Protein AF-0000000075188460 (afdb_homodimer)

Nearest PDB structures (foldseek):
  6z1p-assembly1_Ag  TM=3.605E-01  e=1.466E+00  Tetrahymena thermophila SB210
  6gen-assembly1_U  TM=1.814E-01  e=1.865E-01  Saccharomyces cerevisiae S288C
  6gen-assembly1_W  TM=1.637E-01  e=2.399E-01  Saccharomyces cerevisiae S288C
  2kie-assembly1_A  TM=2.433E-01  e=2.191E+00  Homo sapiens
  3inb-assembly1_A  TM=2.584E-01  e=2.548E+00  Measles virus strain Edmonston

Radius of gyration: 52.37 Å; Cα contacts (8 Å, |Δi|>4): 2360; chains: 2; bounding box: 160×167×136 Å

Structure (mmCIF, N/CA/C/O backbone):
data_AF-0000000075188460-model_v1
#
loop_
_entity.id
_entity.type
_entity.pdbx_description
1 polymer 'Uncharacterized protein'
#
loop_
_atom_site.group_PDB
_atom_site.id
_atom_site.type_symbol
_atom_site.label_atom_id
_atom_site.label_alt_id
_atom_site.label_comp_id
_atom_site.label_asym_id
_atom_site.label_entity_id
_atom_site.label_seq_id
_atom_site.pdbx_PDB_ins_code
_atom_site.Cartn_x
_atom_site.Cartn_y
_atom_site.Cartn_z
_atom_site.occupancy
_atom_site.B_iso_or_equiv
_atom_site.auth_seq_id
_atom_site.auth_comp_id
_atom_site.auth_asym_id
_atom_site.auth_atom_id
_atom_site.pdbx_PDB_model_num
ATOM 1 N N . MET A 1 1 ? -44.219 48.094 -12.164 1 16.66 1 MET A N 1
ATOM 2 C CA . MET A 1 1 ? -44.312 48.344 -13.602 1 16.66 1 MET A CA 1
ATOM 3 C C . MET A 1 1 ? -43.656 47.219 -14.398 1 16.66 1 MET A C 1
ATOM 5 O O . MET A 1 1 ? -42.969 46.375 -13.836 1 16.66 1 MET A O 1
ATOM 9 N N . ASP A 1 2 ? -42.875 47.781 -15.414 1 15.83 2 ASP A N 1
ATOM 10 C CA . ASP A 1 2 ? -42.812 47.281 -16.781 1 15.83 2 ASP A CA 1
ATOM 11 C C . ASP A 1 2 ? -42.031 45.969 -16.859 1 15.83 2 ASP A C 1
ATOM 13 O O . ASP A 1 2 ? -41.594 45.438 -15.836 1 15.83 2 ASP A O 1
ATOM 17 N N . ASN A 1 3 ? -40.938 46 -17.609 1 16.02 3 ASN A N 1
ATOM 18 C CA . ASN A 1 3 ? -40.75 45.531 -18.984 1 16.02 3 ASN A CA 1
ATOM 19 C C . ASN A 1 3 ? -40.031 44.188 -19.031 1 16.02 3 ASN A C 1
ATOM 21 O O . ASN A 1 3 ? -39.469 43.75 -18.016 1 16.02 3 ASN A O 1
ATOM 25 N N . ASP A 1 4 ? -38.938 44.25 -19.75 1 16.88 4 ASP A N 1
ATOM 26 C CA . ASP A 1 4 ? -38.594 43.656 -21.031 1 16.88 4 ASP A CA 1
ATOM 27 C C . ASP A 1 4 ? -37.812 42.344 -20.859 1 16.88 4 ASP A C 1
ATOM 29 O O . ASP A 1 4 ? -37.281 42.094 -19.781 1 16.88 4 ASP A O 1
ATOM 33 N N . ASP A 1 5 ? -37.156 41.906 -21.844 1 18.28 5 ASP A N 1
ATOM 34 C CA . ASP A 1 5 ? -37.062 41 -22.969 1 18.28 5 ASP A CA 1
ATOM 35 C C . ASP A 1 5 ? -35.812 40.125 -22.859 1 18.28 5 ASP A C 1
ATOM 37 O O . ASP A 1 5 ? -34.719 40.625 -22.594 1 18.28 5 ASP A O 1
ATOM 41 N N . GLN A 1 6 ? -35.969 38.875 -22.406 1 21.59 6 GLN A N 1
ATOM 42 C CA . GLN A 1 6 ? -35.219 37.625 -22.281 1 21.59 6 GLN A CA 1
ATOM 43 C C . GLN A 1 6 ? -34.469 37.312 -23.578 1 21.59 6 GLN A C 1
ATOM 45 O O . GLN A 1 6 ? -35.031 36.719 -24.5 1 21.59 6 GLN A O 1
ATOM 50 N N . PRO A 1 7 ? -33.5 38.344 -23.953 1 17.45 7 PRO A N 1
ATOM 51 C CA . PRO A 1 7 ? -33.219 38.219 -25.375 1 17.45 7 PRO A CA 1
ATOM 52 C C . PRO A 1 7 ? -32.812 36.812 -25.797 1 17.45 7 PRO A C 1
ATOM 54 O O . PRO A 1 7 ? -32.438 36 -24.953 1 17.45 7 PRO A O 1
ATOM 57 N N . SER A 1 8 ? -32.719 36.531 -27.172 1 16.77 8 SER A N 1
ATOM 58 C CA . SER A 1 8 ? -33 35.75 -28.375 1 16.77 8 SER A CA 1
ATOM 59 C C . SER A 1 8 ? -31.828 34.812 -28.719 1 16.77 8 SER A C 1
ATOM 61 O O . SER A 1 8 ? -32.031 33.75 -29.297 1 16.77 8 SER A O 1
ATOM 63 N N . SER A 1 9 ? -30.484 35.344 -28.438 1 17.45 9 SER A N 1
ATOM 64 C CA . SER A 1 9 ? -29.812 35.25 -29.719 1 17.45 9 SER A CA 1
ATOM 65 C C . SER A 1 9 ? -29.562 33.781 -30.109 1 17.45 9 SER A C 1
ATOM 67 O O . SER A 1 9 ? -29.531 32.906 -29.25 1 17.45 9 SER A O 1
ATOM 69 N N . SER A 1 10 ? -29.234 33.594 -31.375 1 17.55 10 SER A N 1
ATOM 70 C CA . SER A 1 10 ? -29.344 32.844 -32.594 1 17.55 10 SER A CA 1
ATOM 71 C C . SER A 1 10 ? -28.281 31.734 -32.656 1 17.55 10 SER A C 1
ATOM 73 O O . SER A 1 10 ? -27.094 32 -32.812 1 17.55 10 SER A O 1
ATOM 75 N N . ARG A 1 11 ? -28.266 30.797 -31.688 1 18.89 11 ARG A N 1
ATOM 76 C CA . ARG A 1 11 ? -27.312 29.703 -31.688 1 18.89 11 ARG A CA 1
ATOM 77 C C . ARG A 1 11 ? -27.203 29.078 -33.094 1 18.89 11 ARG A C 1
ATOM 79 O O . ARG A 1 11 ? -28.172 28.562 -33.625 1 18.89 11 ARG A O 1
ATOM 86 N N . SER A 1 12 ? -26.359 29.797 -33.969 1 16.95 12 SER A N 1
ATOM 87 C CA . SER A 1 12 ? -26.219 29.469 -35.375 1 16.95 12 SER A CA 1
ATOM 88 C C . SER A 1 12 ? -26 27.969 -35.562 1 16.95 12 SER A C 1
ATOM 90 O O . SER A 1 12 ? -25.375 27.312 -34.75 1 16.95 12 SER A O 1
ATOM 92 N N . HIS A 1 13 ? -26.844 27.406 -36.438 1 16.86 13 HIS A N 1
ATOM 93 C CA . HIS A 1 13 ? -27.312 26.109 -36.938 1 16.86 13 HIS A CA 1
ATOM 94 C C . HIS A 1 13 ? -26.172 25.344 -37.594 1 16.86 13 HIS A C 1
ATOM 96 O O . HIS A 1 13 ? -25.5 25.859 -38.5 1 16.86 13 HIS A O 1
ATOM 102 N N . PRO A 1 14 ? -25.203 24.75 -36.75 1 20.27 14 PRO A N 1
ATOM 103 C CA . PRO A 1 14 ? -24.203 24 -37.5 1 20.27 14 PRO A CA 1
ATOM 104 C C . PRO A 1 14 ? -24.797 23.188 -38.656 1 20.27 14 PRO A C 1
ATOM 106 O O . PRO A 1 14 ? -25.703 22.375 -38.438 1 20.27 14 PRO A O 1
ATOM 109 N N . THR A 1 15 ? -24.844 24 -39.781 1 15.91 15 THR A N 1
ATOM 110 C CA . THR A 1 15 ? -25.531 23.5 -40.969 1 15.91 15 THR A CA 1
ATOM 111 C C . THR A 1 15 ? -25.109 22.078 -41.281 1 15.91 15 THR A C 1
ATOM 113 O O . THR A 1 15 ? -24.016 21.641 -40.906 1 15.91 15 THR A O 1
ATOM 116 N N . LEU A 1 16 ? -26 21.375 -41.844 1 16.38 16 LEU A N 1
ATOM 117 C CA . LEU A 1 16 ? -26.484 20.031 -42.156 1 16.38 16 LEU A CA 1
ATOM 118 C C . LEU A 1 16 ? -25.641 19.422 -43.281 1 16.38 16 LEU A C 1
ATOM 120 O O . LEU A 1 16 ? -25.672 18.203 -43.469 1 16.38 16 LEU A O 1
ATOM 124 N N . PRO A 1 17 ? -24.219 19.984 -43.688 1 15.8 17 PRO A N 1
ATOM 125 C CA . PRO A 1 17 ? -24.578 20.016 -45.094 1 15.8 17 PRO A CA 1
ATOM 126 C C . PRO A 1 17 ? -25.188 18.703 -45.562 1 15.8 17 PRO A C 1
ATOM 128 O O . PRO A 1 17 ? -25.094 17.688 -44.875 1 15.8 17 PRO A O 1
ATOM 131 N N . PRO A 1 18 ? -25.125 18.75 -47.031 1 15.61 18 PRO A N 1
ATOM 132 C CA . PRO A 1 18 ? -26 18.203 -48.062 1 15.61 18 PRO A CA 1
ATOM 133 C C . PRO A 1 18 ? -25.906 16.672 -48.156 1 15.61 18 PRO A C 1
ATOM 135 O O . PRO A 1 18 ? -24.922 16.078 -47.688 1 15.61 18 PRO A O 1
ATOM 138 N N . GLY A 1 19 ? -26.922 16.172 -48.781 1 15.81 19 GLY A N 1
ATOM 139 C CA . GLY A 1 19 ? -27.812 15.047 -48.969 1 15.81 19 GLY A CA 1
ATOM 140 C C . GLY A 1 19 ? -27.141 13.859 -49.656 1 15.81 19 GLY A C 1
ATOM 141 O O . GLY A 1 19 ? -26.484 13.062 -49 1 15.81 19 GLY A O 1
ATOM 142 N N . ALA A 1 20 ? -27.484 13.727 -50.844 1 15.27 20 ALA A N 1
ATOM 143 C CA . ALA A 1 20 ? -28.375 12.703 -51.375 1 15.27 20 ALA A CA 1
ATOM 144 C C . ALA A 1 20 ? -27.594 11.617 -52.125 1 15.27 20 ALA A C 1
ATOM 146 O O . ALA A 1 20 ? -27.859 10.43 -51.938 1 15.27 20 ALA A O 1
ATOM 147 N N . MET A 1 21 ? -26.5 11.938 -52.969 1 15.45 21 MET A N 1
ATOM 148 C CA . MET A 1 21 ? -27.047 11.523 -54.25 1 15.45 21 MET A CA 1
ATOM 149 C C . MET A 1 21 ? -27.078 10 -54.344 1 15.45 21 MET A C 1
ATOM 151 O O . MET A 1 21 ? -26.25 9.32 -53.75 1 15.45 21 MET A O 1
ATOM 155 N N . ALA A 1 22 ? -28.109 9.539 -54.969 1 15.94 22 ALA A N 1
ATOM 156 C CA . ALA A 1 22 ? -28.859 8.312 -55.25 1 15.94 22 ALA A CA 1
ATOM 157 C C . ALA A 1 22 ? -28.031 7.332 -56.062 1 15.94 22 ALA A C 1
ATOM 159 O O . ALA A 1 22 ? -28.188 6.117 -55.938 1 15.94 22 ALA A O 1
ATOM 160 N N . PRO A 1 23 ? -26.891 7.73 -56.875 1 16.06 23 PRO A N 1
ATOM 161 C CA . PRO A 1 23 ? -27.312 7.227 -58.188 1 16.06 23 PRO A CA 1
ATOM 162 C C . PRO A 1 23 ? -27.453 5.707 -58.219 1 16.06 23 PRO A C 1
ATOM 164 O O . PRO A 1 23 ? -26.984 5.02 -57.312 1 16.06 23 PRO A O 1
ATOM 167 N N . THR A 1 24 ? -27.578 5.32 -59.531 1 16.05 24 THR A N 1
ATOM 168 C CA . THR A 1 24 ? -28.281 4.504 -60.5 1 16.05 24 THR A CA 1
ATOM 169 C C . THR A 1 24 ? -27.688 3.1 -60.562 1 16.05 24 THR A C 1
ATOM 171 O O . THR A 1 24 ? -26.484 2.922 -60.375 1 16.05 24 THR A O 1
ATOM 174 N N . ALA A 1 25 ? -28.547 2.146 -60.656 1 17.8 25 ALA A N 1
ATOM 175 C CA . ALA A 1 25 ? -28.812 0.718 -60.531 1 17.8 25 ALA A CA 1
ATOM 176 C C . ALA A 1 25 ? -28.016 -0.094 -61.531 1 17.8 25 ALA A C 1
ATOM 178 O O . ALA A 1 25 ? -27.844 -1.306 -61.375 1 17.8 25 ALA A O 1
ATOM 179 N N . ARG A 1 26 ? -27.219 0.591 -62.5 1 16.42 26 ARG A N 1
ATOM 180 C CA . ARG A 1 26 ? -27.531 -0.128 -63.719 1 16.42 26 ARG A CA 1
ATOM 181 C C . ARG A 1 26 ? -27.172 -1.604 -63.594 1 16.42 26 ARG A C 1
ATOM 183 O O . ARG A 1 26 ? -26.094 -1.947 -63.094 1 16.42 26 ARG A O 1
ATOM 190 N N . ILE A 1 27 ? -28.188 -2.365 -63.719 1 17.52 27 ILE A N 1
ATOM 191 C CA . ILE A 1 27 ? -28.547 -3.775 -63.719 1 17.52 27 ILE A CA 1
ATOM 192 C C . ILE A 1 27 ? -27.734 -4.539 -64.75 1 17.52 27 ILE A C 1
ATOM 194 O O . ILE A 1 27 ? -27.672 -5.77 -64.75 1 17.52 27 ILE A O 1
ATOM 198 N N . GLU A 1 28 ? -26.75 -3.918 -65.562 1 16.5 28 GLU A N 1
ATOM 199 C CA . GLU A 1 28 ? -26.906 -4.512 -66.875 1 16.5 28 GLU A CA 1
ATOM 200 C C . GLU A 1 28 ? -26.688 -6.023 -66.812 1 16.5 28 GLU A C 1
ATOM 202 O O . GLU A 1 28 ? -25.922 -6.527 -66 1 16.5 28 GLU A O 1
ATOM 207 N N . THR A 1 29 ? -27.594 -6.719 -67.562 1 18.69 29 THR A N 1
ATOM 208 C CA . THR A 1 29 ? -28.141 -8.031 -67.875 1 18.69 29 THR A CA 1
ATOM 209 C C . THR A 1 29 ? -27.078 -8.906 -68.562 1 18.69 29 THR A C 1
ATOM 211 O O . THR A 1 29 ? -27.312 -10.086 -68.812 1 18.69 29 THR A O 1
ATOM 214 N N . PRO A 1 30 ? -25.719 -8.578 -68.375 1 18.08 30 PRO A N 1
ATOM 215 C CA . PRO A 1 30 ? -25.141 -9.031 -69.625 1 18.08 30 PRO A CA 1
ATOM 216 C C . PRO A 1 30 ? -25.469 -10.484 -69.938 1 18.08 30 PRO A C 1
ATOM 218 O O . PRO A 1 30 ? -25.438 -11.336 -69.062 1 18.08 30 PRO A O 1
ATOM 221 N N . ARG A 1 31 ? -26.047 -10.727 -71.125 1 18.23 31 ARG A N 1
ATOM 222 C CA . ARG A 1 31 ? -26.734 -11.797 -71.875 1 18.23 31 ARG A CA 1
ATOM 223 C C . ARG A 1 31 ? -25.859 -13.039 -71.938 1 18.23 31 ARG A C 1
ATOM 225 O O . ARG A 1 31 ? -26.281 -14.141 -71.625 1 18.23 31 ARG A O 1
ATOM 232 N N . ASP A 1 32 ? -24.953 -12.859 -72.875 1 17.06 32 ASP A N 1
ATOM 233 C CA . ASP A 1 32 ? -25.141 -13.672 -74.062 1 17.06 32 ASP A CA 1
ATOM 234 C C . ASP A 1 32 ? -24.641 -15.094 -73.875 1 17.06 32 ASP A C 1
ATOM 236 O O . ASP A 1 32 ? -23.781 -15.336 -73 1 17.06 32 ASP A O 1
ATOM 240 N N . ASP A 1 33 ? -25.109 -16.016 -74.625 1 18.56 33 ASP A N 1
ATOM 241 C CA . ASP A 1 33 ? -25.609 -17.344 -74.938 1 18.56 33 ASP A CA 1
ATOM 242 C C . ASP A 1 33 ? -24.469 -18.344 -75.125 1 18.56 33 ASP A C 1
ATOM 244 O O . ASP A 1 33 ? -24.484 -19.422 -74.5 1 18.56 33 ASP A O 1
ATOM 248 N N . SER A 1 34 ? -23.672 -18.266 -76.188 1 19.42 34 SER A N 1
ATOM 249 C CA . SER A 1 34 ? -23.828 -19.344 -77.125 1 19.42 34 SER A CA 1
ATOM 250 C C . SER A 1 34 ? -22.797 -20.438 -76.938 1 19.42 34 SER A C 1
ATOM 252 O O . SER A 1 34 ? -22.703 -21.375 -77.688 1 19.42 34 SER A O 1
ATOM 254 N N . PRO A 1 35 ? -22.188 -20.641 -75.688 1 21.75 35 PRO A N 1
ATOM 255 C CA . PRO A 1 35 ? -20.859 -21.203 -75.938 1 21.75 35 PRO A CA 1
ATOM 256 C C . PRO A 1 35 ? -20.906 -22.453 -76.812 1 21.75 35 PRO A C 1
ATOM 258 O O . PRO A 1 35 ? -21.922 -23.156 -76.812 1 21.75 35 PRO A O 1
ATOM 261 N N . PRO A 1 36 ? -19.891 -22.625 -77.625 1 20.42 36 PRO A N 1
ATOM 262 C CA . PRO A 1 36 ? -19.688 -23.453 -78.812 1 20.42 36 PRO A CA 1
ATOM 263 C C . PRO A 1 36 ? -19.797 -24.938 -78.562 1 20.42 36 PRO A C 1
ATOM 265 O O . PRO A 1 36 ? -19.688 -25.359 -77.375 1 20.42 36 PRO A O 1
ATOM 268 N N . ALA A 1 37 ? -20.188 -25.688 -79.625 1 21.66 37 ALA A N 1
ATOM 269 C CA . ALA A 1 37 ? -20.703 -26.984 -80 1 21.66 37 ALA A CA 1
ATOM 270 C C . ALA A 1 37 ? -19.688 -28.094 -79.812 1 21.66 37 ALA A C 1
ATOM 272 O O . ALA A 1 37 ? -18.609 -28.094 -80.375 1 21.66 37 ALA A O 1
ATOM 273 N N . THR A 1 38 ? -19.422 -28.328 -78.5 1 21.67 38 THR A N 1
ATOM 274 C CA . THR A 1 38 ? -18.328 -29.25 -78.188 1 21.67 38 THR A CA 1
ATOM 275 C C . THR A 1 38 ? -18.453 -30.516 -79 1 21.67 38 THR A C 1
ATOM 277 O O . THR A 1 38 ? -19.531 -31.094 -79.125 1 21.67 38 THR A O 1
ATOM 280 N N . PRO A 1 39 ? -17.422 -30.781 -79.75 1 21.19 39 PRO A N 1
ATOM 281 C CA . PRO A 1 39 ? -17.266 -31.734 -80.875 1 21.19 39 PRO A CA 1
ATOM 282 C C . PRO A 1 39 ? -17.719 -33.156 -80.5 1 21.19 39 PRO A C 1
ATOM 284 O O . PRO A 1 39 ? -17.766 -33.5 -79.312 1 21.19 39 PRO A O 1
ATOM 287 N N . SER A 1 40 ? -18.375 -33.812 -81.5 1 21.94 40 SER A N 1
ATOM 288 C CA . SER A 1 40 ? -19.188 -35 -81.688 1 21.94 40 SER A CA 1
ATOM 289 C C . SER A 1 40 ? -18.375 -36.281 -81.438 1 21.94 40 SER A C 1
ATOM 291 O O . SER A 1 40 ? -18.781 -37.375 -81.812 1 21.94 40 SER A O 1
ATOM 293 N N . HIS A 1 41 ? -17.469 -36.281 -80.375 1 22.08 41 HIS A N 1
ATOM 294 C CA . HIS A 1 41 ? -16.547 -37.406 -80.438 1 22.08 41 HIS A CA 1
ATOM 295 C C . HIS A 1 41 ? -17.312 -38.75 -80.562 1 22.08 41 HIS A C 1
ATOM 297 O O . HIS A 1 41 ? -18.297 -38.938 -79.812 1 22.08 41 HIS A O 1
ATOM 303 N N . ARG A 1 42 ? -17.203 -39.406 -81.688 1 23.44 42 ARG A N 1
ATOM 304 C CA . ARG A 1 42 ? -17.797 -40.594 -82.25 1 23.44 42 ARG A CA 1
ATOM 305 C C . ARG A 1 42 ? -17.594 -41.812 -81.312 1 23.44 42 ARG A C 1
ATOM 307 O O . ARG A 1 42 ? -16.484 -42.281 -81.125 1 23.44 42 ARG A O 1
ATOM 314 N N . LEU A 1 43 ? -18.188 -41.719 -80.062 1 22.08 43 LEU A N 1
ATOM 315 C CA . LEU A 1 43 ? -17.891 -42.781 -79.125 1 22.08 43 LEU A CA 1
ATOM 316 C C . LEU A 1 43 ? -18.172 -44.156 -79.75 1 22.08 43 LEU A C 1
ATOM 318 O O . LEU A 1 43 ? -19.078 -44.281 -80.562 1 22.08 43 LEU A O 1
ATOM 322 N N . LEU A 1 44 ? -17.188 -45.062 -79.625 1 23.86 44 LEU A N 1
ATOM 323 C CA . LEU A 1 44 ? -16.797 -46.438 -80 1 23.86 44 LEU A CA 1
ATOM 324 C C . LEU A 1 44 ? -17.938 -47.406 -79.75 1 23.86 44 LEU A C 1
ATOM 326 O O . LEU A 1 44 ? -18.781 -47.156 -78.875 1 23.86 44 LEU A O 1
ATOM 330 N N . GLY A 1 45 ? -18.172 -48.344 -80.625 1 22.41 45 GLY A N 1
ATOM 331 C CA . GLY A 1 45 ? -19.188 -49.312 -80.938 1 22.41 45 GLY A CA 1
ATOM 332 C C . GLY A 1 45 ? -19.625 -50.125 -79.75 1 22.41 45 GLY A C 1
ATOM 333 O O . GLY A 1 45 ? -18.984 -50.062 -78.688 1 22.41 45 GLY A O 1
ATOM 334 N N . SER A 1 46 ? -20.688 -50.969 -79.938 1 24.7 46 SER A N 1
ATOM 335 C CA . SER A 1 46 ? -21.719 -51.625 -79.125 1 24.7 46 SER A CA 1
ATOM 336 C C . SER A 1 46 ? -21.125 -52.719 -78.25 1 24.7 46 SER A C 1
ATOM 338 O O . SER A 1 46 ? -21.859 -53.594 -77.75 1 24.7 46 SER A O 1
ATOM 340 N N . GLU A 1 47 ? -19.797 -52.875 -78.188 1 26.45 47 GLU A N 1
ATOM 341 C CA . GLU A 1 47 ? -19.469 -54.188 -77.688 1 26.45 47 GLU A CA 1
ATOM 342 C C . GLU A 1 47 ? -20.281 -54.531 -76.438 1 26.45 47 GLU A C 1
ATOM 344 O O . GLU A 1 47 ? -20.578 -53.656 -75.625 1 26.45 47 GLU A O 1
ATOM 349 N N . GLU A 1 48 ? -21.078 -55.719 -76.562 1 27.48 48 GLU A N 1
ATOM 350 C CA . GLU A 1 48 ? -22.031 -56.219 -75.562 1 27.48 48 GLU A CA 1
ATOM 351 C C . GLU A 1 48 ? -21.484 -56.188 -74.125 1 27.48 48 GLU A C 1
ATOM 353 O O . GLU A 1 48 ? -20.344 -56.625 -73.938 1 27.48 48 GLU A O 1
ATOM 358 N N . PRO A 1 49 ? -21.859 -55.125 -73.375 1 27.8 49 PRO A N 1
ATOM 359 C CA . PRO A 1 49 ? -21.219 -54.969 -72.062 1 27.8 49 PRO A CA 1
ATOM 360 C C . PRO A 1 49 ? -21.281 -56.219 -71.25 1 27.8 49 PRO A C 1
ATOM 362 O O . PRO A 1 49 ? -22.359 -56.781 -71 1 27.8 49 PRO A O 1
ATOM 365 N N . GLN A 1 50 ? -20.438 -57.219 -71.625 1 26.89 50 GLN A N 1
ATOM 366 C CA . GLN A 1 50 ? -20.391 -58.375 -70.75 1 26.89 50 GLN A CA 1
ATOM 367 C C . GLN A 1 50 ? -20.5 -57.969 -69.25 1 26.89 50 GLN A C 1
ATOM 369 O O . GLN A 1 50 ? -19.641 -57.219 -68.812 1 26.89 50 GLN A O 1
ATOM 374 N N . TYR A 1 51 ? -21.75 -57.75 -68.875 1 25.98 51 TYR A N 1
ATOM 375 C CA . TYR A 1 51 ? -22.078 -57.375 -67.5 1 25.98 51 TYR A CA 1
ATOM 376 C C . TYR A 1 51 ? -21.297 -58.25 -66.5 1 25.98 51 TYR A C 1
ATOM 378 O O . TYR A 1 51 ? -21.375 -59.469 -66.562 1 25.98 51 TYR A O 1
ATOM 386 N N . ALA A 1 52 ? -20.016 -57.844 -66.375 1 28.38 52 ALA A N 1
ATOM 387 C CA . ALA A 1 52 ? -19.328 -58.531 -65.312 1 28.38 52 ALA A CA 1
ATOM 388 C C . ALA A 1 52 ? -20.25 -58.656 -64.062 1 28.38 52 ALA A C 1
ATOM 390 O O . ALA A 1 52 ? -20.859 -57.688 -63.656 1 28.38 52 ALA A O 1
ATOM 391 N N . THR A 1 53 ? -21.031 -59.719 -64.188 1 26.84 53 THR A N 1
ATOM 392 C CA . THR A 1 53 ? -21.875 -60 -63.031 1 26.84 53 THR A CA 1
ATOM 393 C C . THR A 1 53 ? -21.172 -59.562 -61.75 1 26.84 53 THR A C 1
ATOM 395 O O . THR A 1 53 ? -20.062 -60 -61.469 1 26.84 53 THR A O 1
ATOM 398 N N . TYR A 1 54 ? -21.266 -58.219 -61.594 1 26.22 54 TYR A N 1
ATOM 399 C CA . TYR A 1 54 ? -20.828 -57.812 -60.281 1 26.22 54 TYR A CA 1
ATOM 400 C C . TYR A 1 54 ? -21.266 -58.781 -59.219 1 26.22 54 TYR A C 1
ATOM 402 O O . TYR A 1 54 ? -22.422 -59.219 -59.188 1 26.22 54 TYR A O 1
ATOM 410 N N . ARG A 1 55 ? -20.406 -59.688 -58.938 1 28.69 55 ARG A N 1
ATOM 411 C CA . ARG A 1 55 ? -20.703 -60.531 -57.781 1 28.69 55 ARG A CA 1
ATOM 412 C C . ARG A 1 55 ? -21.516 -59.781 -56.75 1 28.69 55 ARG A C 1
ATOM 414 O O . ARG A 1 55 ? -21.234 -58.625 -56.469 1 28.69 55 ARG A O 1
ATOM 421 N N . GLU A 1 56 ? -22.844 -60 -56.812 1 25.61 56 GLU A N 1
ATOM 422 C CA . GLU A 1 56 ? -23.703 -59.469 -55.781 1 25.61 56 GLU A CA 1
ATOM 423 C C . GLU A 1 56 ? -22.906 -59.062 -54.562 1 25.61 56 GLU A C 1
ATOM 425 O O . GLU A 1 56 ? -21.844 -59.625 -54.281 1 25.61 56 GLU A O 1
ATOM 430 N N . LYS A 1 57 ? -23.188 -57.875 -54.125 1 33.06 57 LYS A N 1
ATOM 431 C CA . LYS A 1 57 ? -22.859 -57.312 -52.812 1 33.06 57 LYS A CA 1
ATOM 432 C C . LYS A 1 57 ? -22.922 -58.375 -51.719 1 33.06 57 LYS A C 1
ATOM 434 O O . LYS A 1 57 ? -23.953 -59.062 -51.562 1 33.06 57 LYS A O 1
ATOM 439 N N . SER A 1 58 ? -21.859 -59.094 -51.625 1 27.55 58 SER A N 1
ATOM 440 C CA . SER A 1 58 ? -21.812 -60.062 -50.531 1 27.55 58 SER A CA 1
ATOM 441 C C . SER A 1 58 ? -22.781 -59.656 -49.406 1 27.55 58 SER A C 1
ATOM 443 O O . SER A 1 58 ? -23.047 -58.469 -49.188 1 27.55 58 SER A O 1
ATOM 445 N N . ALA A 1 59 ? -23.812 -60.562 -49.156 1 31.89 59 ALA A N 1
ATOM 446 C CA . ALA A 1 59 ? -24.812 -60.5 -48.094 1 31.89 59 ALA A CA 1
ATOM 447 C C . ALA A 1 59 ? -24.328 -59.688 -46.906 1 31.89 59 ALA A C 1
ATOM 449 O O . ALA A 1 59 ? -23.141 -59.719 -46.562 1 31.89 59 ALA A O 1
ATOM 450 N N . SER A 1 60 ? -25.062 -58.656 -46.75 1 31.83 60 SER A N 1
ATOM 451 C CA . SER A 1 60 ? -24.969 -57.875 -45.5 1 31.83 60 SER A CA 1
ATOM 452 C C . SER A 1 60 ? -24.641 -58.75 -44.312 1 31.83 60 SER A C 1
ATOM 454 O O . SER A 1 60 ? -25.328 -59.75 -44.062 1 31.83 60 SER A O 1
ATOM 456 N N . TRP A 1 61 ? -23.422 -59.031 -44.125 1 32.47 61 TRP A N 1
ATOM 457 C CA . TRP A 1 61 ? -22.922 -59.688 -42.906 1 32.47 61 TRP A CA 1
ATOM 458 C C . TRP A 1 61 ? -23.719 -59.281 -41.688 1 32.47 61 TRP A C 1
ATOM 460 O O . TRP A 1 61 ? -23.422 -58.281 -41.062 1 32.47 61 TRP A O 1
ATOM 470 N N . THR A 1 62 ? -25.062 -59.031 -41.844 1 34.66 62 THR A N 1
ATOM 471 C CA . THR A 1 62 ? -25.75 -59 -40.562 1 34.66 62 THR A CA 1
ATOM 472 C C . THR A 1 62 ? -25.406 -60.25 -39.75 1 34.66 62 THR A C 1
ATOM 474 O O . THR A 1 62 ? -26.141 -61.25 -39.781 1 34.66 62 THR A O 1
ATOM 477 N N . SER A 1 63 ? -24.281 -60.938 -39.906 1 35.09 63 SER A N 1
ATOM 478 C CA . SER A 1 63 ? -24.125 -62.031 -39 1 35.09 63 SER A CA 1
ATOM 479 C C . SER A 1 63 ? -24.5 -61.625 -37.562 1 35.09 63 SER A C 1
ATOM 481 O O . SER A 1 63 ? -24.156 -60.562 -37.125 1 35.09 63 SER A O 1
ATOM 483 N N . PRO A 1 64 ? -25.641 -62.094 -37.062 1 37.72 64 PRO A N 1
ATOM 484 C CA . PRO A 1 64 ? -25.938 -61.781 -35.656 1 37.72 64 PRO A CA 1
ATOM 485 C C . PRO A 1 64 ? -24.672 -61.688 -34.781 1 37.72 64 PRO A C 1
ATOM 487 O O . PRO A 1 64 ? -23.641 -62.25 -35.125 1 37.72 64 PRO A O 1
ATOM 490 N N . PRO A 1 65 ? -24.516 -60.562 -34.062 1 41.56 65 PRO A N 1
ATOM 491 C CA . PRO A 1 65 ? -23.359 -60.531 -33.156 1 41.56 65 PRO A CA 1
ATOM 492 C C . PRO A 1 65 ? -22.969 -61.938 -32.656 1 41.56 65 PRO A C 1
ATOM 494 O O . PRO A 1 65 ? -23.812 -62.688 -32.188 1 41.56 65 PRO A O 1
ATOM 497 N N . VAL A 1 66 ? -22.125 -62.625 -33.344 1 43.75 66 VAL A N 1
ATOM 498 C CA . VAL A 1 66 ? -21.609 -63.906 -32.812 1 43.75 66 VAL A CA 1
ATOM 499 C C . VAL A 1 66 ? -21.422 -63.812 -31.312 1 43.75 66 VAL A C 1
ATOM 501 O O . VAL A 1 66 ? -20.641 -62.969 -30.828 1 43.75 66 VAL A O 1
ATOM 504 N N . LYS A 1 67 ? -22.422 -64.062 -30.5 1 46.38 67 LYS A N 1
ATOM 505 C CA . LYS A 1 67 ? -22.297 -64.25 -29.062 1 46.38 67 LYS A CA 1
ATOM 506 C C . LYS A 1 67 ? -21.141 -65.188 -28.703 1 46.38 67 LYS A C 1
ATOM 508 O O . LYS A 1 67 ? -21.141 -66.375 -29.109 1 46.38 67 LYS A O 1
ATOM 513 N N . LEU A 1 68 ? -19.922 -64.625 -28.641 1 48.97 68 LEU A N 1
ATOM 514 C CA . LEU A 1 68 ? -18.812 -65.5 -28.172 1 48.97 68 LEU A CA 1
ATOM 515 C C . LEU A 1 68 ? -19.203 -66.25 -26.906 1 48.97 68 LEU A C 1
ATOM 517 O O . LEU A 1 68 ? -19.562 -65.625 -25.906 1 48.97 68 LEU A O 1
ATOM 521 N N . THR A 1 69 ? -19.984 -67.375 -26.969 1 45.56 69 THR A N 1
ATOM 522 C CA . THR A 1 69 ? -20.359 -68.188 -25.844 1 45.56 69 THR A CA 1
ATOM 523 C C . THR A 1 69 ? -19.141 -69 -25.312 1 45.56 69 THR A C 1
ATOM 525 O O . THR A 1 69 ? -18.328 -69.438 -26.094 1 45.56 69 THR A O 1
ATOM 528 N N . ASP A 1 70 ? -18.688 -68.562 -24.172 1 48.75 70 ASP A N 1
ATOM 529 C CA . ASP A 1 70 ? -17.703 -69.438 -23.531 1 48.75 70 ASP A CA 1
ATOM 530 C C . ASP A 1 70 ? -18.141 -70.938 -23.625 1 48.75 70 ASP A C 1
ATOM 532 O O . ASP A 1 70 ? -19.281 -71.25 -23.953 1 48.75 70 ASP A O 1
ATOM 536 N N . GLU A 1 71 ? -17.172 -71.812 -23.625 1 45.88 71 GLU A N 1
ATOM 537 C CA . GLU A 1 71 ? -17.547 -73.25 -23.594 1 45.88 71 GLU A CA 1
ATOM 538 C C . GLU A 1 71 ? -18.844 -73.438 -22.828 1 45.88 71 GLU A C 1
ATOM 540 O O . GLU A 1 71 ? -19.578 -74.438 -23.078 1 45.88 71 GLU A O 1
ATOM 545 N N . SER A 1 72 ? -18.938 -72.812 -21.688 1 46.84 72 SER A N 1
ATOM 546 C CA . SER A 1 72 ? -20.109 -73.125 -20.875 1 46.84 72 SER A CA 1
ATOM 547 C C . SER A 1 72 ? -21.359 -72.375 -21.375 1 46.84 72 SER A C 1
ATOM 549 O O . SER A 1 72 ? -22.422 -72.5 -20.766 1 46.84 72 SER A O 1
ATOM 551 N N . GLY A 1 73 ? -21.438 -71.812 -22.562 1 49.97 73 GLY A N 1
ATOM 552 C CA . GLY A 1 73 ? -22.641 -71.25 -23.141 1 49.97 73 GLY A CA 1
ATOM 553 C C . GLY A 1 73 ? -22.828 -69.812 -22.75 1 49.97 73 GLY A C 1
ATOM 554 O O . GLY A 1 73 ? -23.812 -69.125 -23.141 1 49.97 73 GLY A O 1
ATOM 555 N N . SER A 1 74 ? -22.156 -69.25 -21.719 1 53 74 SER A N 1
ATOM 556 C CA . SER A 1 74 ? -22.453 -67.875 -21.219 1 53 74 SER A CA 1
ATOM 557 C C . SER A 1 74 ? -21.797 -66.812 -22.078 1 53 74 SER A C 1
ATOM 559 O O . SER A 1 74 ? -20.688 -67 -22.562 1 53 74 SER A O 1
ATOM 561 N N . VAL A 1 75 ? -22.516 -65.875 -22.531 1 58.75 75 VAL A N 1
ATOM 562 C CA . VAL A 1 75 ? -22.125 -64.688 -23.328 1 58.75 75 VAL A CA 1
ATOM 563 C C . VAL A 1 75 ? -21.016 -63.938 -22.594 1 58.75 75 VAL A C 1
ATOM 565 O O . VAL A 1 75 ? -21.219 -63.469 -21.484 1 58.75 75 VAL A O 1
ATOM 568 N N . THR A 1 76 ? -19.719 -64.062 -22.875 1 66.62 76 THR A N 1
ATOM 569 C CA . THR A 1 76 ? -18.625 -63.375 -22.203 1 66.62 76 THR A CA 1
ATOM 570 C C . THR A 1 76 ? -18.516 -61.938 -22.703 1 66.62 76 THR A C 1
ATOM 572 O O . THR A 1 76 ? -18.562 -61.688 -23.906 1 66.62 76 THR A O 1
ATOM 575 N N . LYS A 1 77 ? -18.703 -60.906 -21.844 1 77.25 77 LYS A N 1
ATOM 576 C CA . LYS A 1 77 ? -18.578 -59.469 -22.125 1 77.25 77 LYS A CA 1
ATOM 577 C C . LYS A 1 77 ? -17.156 -59.125 -22.531 1 77.25 77 LYS A C 1
ATOM 579 O O . LYS A 1 77 ? -16.188 -59.625 -21.969 1 77.25 77 LYS A O 1
ATOM 584 N N . PRO A 1 78 ? -17.016 -58.281 -23.625 1 85.19 78 PRO A N 1
ATOM 585 C CA . PRO A 1 78 ? -15.688 -57.875 -24.078 1 85.19 78 PRO A CA 1
ATOM 586 C C . PRO A 1 78 ? -14.953 -57.031 -23.047 1 85.19 78 PRO A C 1
ATOM 588 O O . PRO A 1 78 ? -15.586 -56.344 -22.234 1 85.19 78 PRO A O 1
ATOM 591 N N . TRP A 1 79 ? -13.68 -57.094 -22.938 1 88.19 79 TRP A N 1
ATOM 592 C CA . TRP A 1 79 ? -12.836 -56.344 -22.031 1 88.19 79 TRP A CA 1
ATOM 593 C C . TRP A 1 79 ? -12.695 -54.906 -22.484 1 88.19 79 TRP A C 1
ATOM 595 O O . TRP A 1 79 ? -12.391 -54.625 -23.656 1 88.19 79 TRP A O 1
ATOM 605 N N . ILE A 1 80 ? -13.016 -53.938 -21.641 1 90.88 80 ILE A N 1
ATOM 606 C CA . ILE A 1 80 ? -12.867 -52.5 -21.875 1 90.88 80 ILE A CA 1
ATOM 607 C C . ILE A 1 80 ? -12.078 -51.875 -20.734 1 90.88 80 ILE A C 1
ATOM 609 O O . ILE A 1 80 ? -12.367 -52.125 -19.547 1 90.88 80 ILE A O 1
ATOM 613 N N . PRO A 1 81 ? -11.047 -51.094 -21.094 1 91.94 81 PRO A N 1
ATOM 614 C CA . PRO A 1 81 ? -10.297 -50.438 -20 1 91.94 81 PRO A CA 1
ATOM 615 C C . PRO A 1 81 ? -11.156 -49.5 -19.172 1 91.94 81 PRO A C 1
ATOM 617 O O . PRO A 1 81 ? -12.156 -48.969 -19.656 1 91.94 81 PRO A O 1
ATOM 620 N N . TYR A 1 82 ? -10.719 -49.188 -17.891 1 91.31 82 TYR A N 1
ATOM 621 C CA . TYR A 1 82 ? -11.492 -48.438 -16.922 1 91.31 82 TYR A CA 1
ATOM 622 C C . TYR A 1 82 ? -11.773 -47.031 -17.438 1 91.31 82 TYR A C 1
ATOM 624 O O . TYR A 1 82 ? -12.922 -46.562 -17.406 1 91.31 82 TYR A O 1
ATOM 632 N N . PRO A 1 83 ? -10.812 -46.281 -17.984 1 94.19 83 PRO A N 1
ATOM 633 C CA . PRO A 1 83 ? -11.062 -44.875 -18.344 1 94.19 83 PRO A CA 1
ATOM 634 C C . PRO A 1 83 ? -12.023 -44.75 -19.531 1 94.19 83 PRO A C 1
ATOM 636 O O . PRO A 1 83 ? -12.547 -43.656 -19.797 1 94.19 83 PRO A O 1
ATOM 639 N N . LEU A 1 84 ? -12.266 -45.875 -20.281 1 94.62 84 LEU A N 1
ATOM 640 C CA . LEU A 1 84 ? -13.141 -45.812 -21.453 1 94.62 84 LEU A CA 1
ATOM 641 C C . LEU A 1 84 ? -14.539 -46.312 -21.109 1 94.62 84 LEU A C 1
ATOM 643 O O . LEU A 1 84 ? -15.43 -46.281 -21.969 1 94.62 84 LEU A O 1
ATOM 647 N N . ARG A 1 85 ? -14.703 -46.719 -19.875 1 95.12 85 ARG A N 1
ATOM 648 C CA . ARG A 1 85 ? -16.016 -47.125 -19.422 1 95.12 85 ARG A CA 1
ATOM 649 C C . ARG A 1 85 ? -16.891 -45.938 -19.062 1 95.12 85 ARG A C 1
ATOM 651 O O . ARG A 1 85 ? -16.391 -44.906 -18.594 1 95.12 85 ARG A O 1
ATOM 658 N N . ALA A 1 86 ? -18.188 -46.031 -19.234 1 95.12 86 ALA A N 1
ATOM 659 C CA . ALA A 1 86 ? -19.125 -44.938 -19.047 1 95.12 86 ALA A CA 1
ATOM 660 C C . ALA A 1 86 ? -19.156 -44.469 -17.594 1 95.12 86 ALA A C 1
ATOM 662 O O . ALA A 1 86 ? -19.312 -43.281 -17.312 1 95.12 86 ALA A O 1
ATOM 663 N N . TRP A 1 87 ? -19.031 -45.406 -16.656 1 94.75 87 TRP A N 1
ATOM 664 C CA . TRP A 1 87 ? -19.109 -45.031 -15.258 1 94.75 87 TRP A CA 1
ATOM 665 C C . TRP A 1 87 ? -17.906 -44.188 -14.844 1 94.75 87 TRP A C 1
ATOM 667 O O . TRP A 1 87 ? -17.922 -43.531 -13.812 1 94.75 87 TRP A O 1
ATOM 677 N N . PHE A 1 88 ? -16.812 -44.219 -15.602 1 95.12 88 PHE A N 1
ATOM 678 C CA . PHE A 1 88 ? -15.609 -43.438 -15.32 1 95.12 88 PHE A CA 1
ATOM 679 C C . PHE A 1 88 ? -15.656 -42.094 -16.047 1 95.12 88 PHE A C 1
ATOM 681 O O . PHE A 1 88 ? -15.555 -41.031 -15.406 1 95.12 88 PHE A O 1
ATOM 688 N N . TRP A 1 89 ? -15.852 -42.062 -17.375 1 96.44 89 TRP A N 1
ATOM 689 C CA . TRP A 1 89 ? -15.641 -40.844 -18.125 1 96.44 89 TRP A CA 1
ATOM 690 C C . TRP A 1 89 ? -16.844 -39.906 -18.016 1 96.44 89 TRP A C 1
ATOM 692 O O . TRP A 1 89 ? -16.688 -38.688 -18.078 1 96.44 89 TRP A O 1
ATOM 702 N N . ILE A 1 90 ? -18.062 -40.406 -17.828 1 97.44 90 ILE A N 1
ATOM 703 C CA . ILE A 1 90 ? -19.234 -39.562 -17.688 1 97.44 90 ILE A CA 1
ATOM 704 C C . ILE A 1 90 ? -19.094 -38.688 -16.438 1 97.44 90 ILE A C 1
ATOM 706 O O . ILE A 1 90 ? -19.188 -37.469 -16.5 1 97.44 90 ILE A O 1
ATOM 710 N N . PRO A 1 91 ? -18.828 -39.344 -15.211 1 97.31 91 PRO A N 1
ATOM 711 C CA . PRO A 1 91 ? -18.609 -38.5 -14.047 1 97.31 91 PRO A CA 1
ATOM 712 C C . PRO A 1 91 ? -17.422 -37.562 -14.227 1 97.31 91 PRO A C 1
ATOM 714 O O . PRO A 1 91 ? -17.438 -36.438 -13.695 1 97.31 91 PRO A O 1
ATOM 717 N N . PHE A 1 92 ? -16.422 -37.938 -14.898 1 97.12 92 PHE A N 1
ATOM 718 C CA . PHE A 1 92 ? -15.273 -37.094 -15.164 1 97.12 92 PHE A CA 1
ATOM 719 C C . PHE A 1 92 ? -15.695 -35.812 -15.922 1 97.12 92 PHE A C 1
ATOM 721 O O . PHE A 1 92 ? -15.305 -34.719 -15.562 1 97.12 92 PHE A O 1
ATOM 728 N N . VAL A 1 93 ? -16.438 -36 -16.969 1 97.38 93 VAL A N 1
ATOM 729 C CA . VAL A 1 93 ? -16.922 -34.906 -17.781 1 97.38 93 VAL A CA 1
ATOM 730 C C . VAL A 1 93 ? -17.844 -34 -16.938 1 97.38 93 VAL A C 1
ATOM 732 O O . VAL A 1 93 ? -17.75 -32.781 -17 1 97.38 93 VAL A O 1
ATOM 735 N N . ILE A 1 94 ? -18.672 -34.625 -16.156 1 97.75 94 ILE A N 1
ATOM 736 C CA . ILE A 1 94 ? -19.578 -33.875 -15.297 1 97.75 94 ILE A CA 1
ATOM 737 C C . ILE A 1 94 ? -18.766 -33.062 -14.289 1 97.75 94 ILE A C 1
ATOM 739 O O . ILE A 1 94 ? -19.078 -31.891 -14.031 1 97.75 94 ILE A O 1
ATOM 743 N N . LEU A 1 95 ? -17.719 -33.625 -13.727 1 97.5 95 LEU A N 1
ATOM 744 C CA . LEU A 1 95 ? -16.844 -32.938 -12.797 1 97.5 95 LEU A CA 1
ATOM 745 C C . LEU A 1 95 ? -16.203 -31.719 -13.469 1 97.5 95 LEU A C 1
ATOM 747 O O . LEU A 1 95 ? -16.078 -30.656 -12.852 1 97.5 95 LEU A O 1
ATOM 751 N N . MET A 1 96 ? -15.789 -31.891 -14.695 1 97.94 96 MET A N 1
ATOM 752 C CA . MET A 1 96 ? -15.18 -30.797 -15.445 1 97.94 96 MET A CA 1
ATOM 753 C C . MET A 1 96 ? -16.188 -29.672 -15.664 1 97.94 96 MET A C 1
ATOM 755 O O . MET A 1 96 ? -15.852 -28.5 -15.484 1 97.94 96 MET A O 1
ATOM 759 N N . ILE A 1 97 ? -17.359 -30 -16.062 1 97.94 97 ILE A N 1
ATOM 760 C CA . ILE A 1 97 ? -18.391 -29 -16.328 1 97.94 97 ILE A CA 1
ATOM 761 C C . ILE A 1 97 ? -18.797 -28.312 -15.016 1 97.94 97 ILE A C 1
ATOM 763 O O . ILE A 1 97 ? -18.828 -27.078 -14.938 1 97.94 97 ILE A O 1
ATOM 767 N N . LEU A 1 98 ? -19 -29.109 -13.977 1 97.62 98 LEU A N 1
ATOM 768 C CA . LEU A 1 98 ? -19.375 -28.562 -12.68 1 97.62 98 LEU A CA 1
ATOM 769 C C . LEU A 1 98 ? -18.25 -27.734 -12.094 1 97.62 98 LEU A C 1
ATOM 771 O O . LEU A 1 98 ? -18.484 -26.719 -11.438 1 97.62 98 LEU A O 1
ATOM 775 N N . GLY A 1 99 ? -17.016 -28.234 -12.258 1 97.31 99 GLY A N 1
ATOM 776 C CA . GLY A 1 99 ? -15.875 -27.453 -11.812 1 97.31 99 GLY A CA 1
ATOM 777 C C . GLY A 1 99 ? -15.758 -26.109 -12.5 1 97.31 99 GLY A C 1
ATOM 778 O O . GLY A 1 99 ? -15.484 -25.094 -11.859 1 97.31 99 GLY A O 1
ATOM 779 N N . ALA A 1 100 ? -15.938 -26.109 -13.797 1 97.62 100 ALA A N 1
ATOM 780 C CA . ALA A 1 100 ? -15.891 -24.875 -14.562 1 97.62 100 ALA A CA 1
ATOM 781 C C . ALA A 1 100 ? -16.984 -23.906 -14.117 1 97.62 100 ALA A C 1
ATOM 783 O O . ALA A 1 100 ? -16.719 -22.719 -13.875 1 97.62 100 ALA A O 1
ATOM 784 N N . ILE A 1 101 ? -18.172 -24.391 -14.016 1 97.81 101 ILE A N 1
ATOM 785 C CA . ILE A 1 101 ? -19.281 -23.562 -13.57 1 97.81 101 ILE A CA 1
ATOM 786 C C . ILE A 1 101 ? -19.047 -23.094 -12.141 1 97.81 101 ILE A C 1
ATOM 788 O O . ILE A 1 101 ? -19.281 -21.922 -11.812 1 97.81 101 ILE A O 1
ATOM 792 N N . GLY A 1 102 ? -18.609 -24.031 -11.305 1 97.44 102 GLY A N 1
ATOM 793 C CA . GLY A 1 102 ? -18.312 -23.688 -9.922 1 97.44 102 GLY A CA 1
ATOM 794 C C . GLY A 1 102 ? -17.281 -22.562 -9.805 1 97.44 102 GLY A C 1
ATOM 795 O O . GLY A 1 102 ? -17.438 -21.672 -8.961 1 97.44 102 GLY A O 1
ATOM 796 N N . LEU A 1 103 ? -16.266 -22.609 -10.602 1 97.31 103 LEU A N 1
ATOM 797 C CA . LEU A 1 103 ? -15.258 -21.547 -10.594 1 97.31 103 LEU A CA 1
ATOM 798 C C . LEU A 1 103 ? -15.859 -20.219 -10.992 1 97.31 103 LEU A C 1
ATOM 800 O O . LEU A 1 103 ? -15.57 -19.188 -10.375 1 97.31 103 LEU A O 1
ATOM 804 N N . GLU A 1 104 ? -16.688 -20.219 -12.016 1 97.62 104 GLU A N 1
ATOM 805 C CA . GLU A 1 104 ? -17.328 -18.984 -12.469 1 97.62 104 GLU A CA 1
ATOM 806 C C . GLU A 1 104 ? -18.266 -18.422 -11.406 1 97.62 104 GLU A C 1
ATOM 808 O O . GLU A 1 104 ? -18.344 -17.219 -11.211 1 97.62 104 GLU A O 1
ATOM 813 N N . VAL A 1 105 ? -18.953 -19.281 -10.781 1 97.38 105 VAL A N 1
ATOM 814 C CA . VAL A 1 105 ? -19.859 -18.859 -9.711 1 97.38 105 VAL A CA 1
ATOM 815 C C . VAL A 1 105 ? -19.047 -18.328 -8.531 1 97.38 105 VAL A C 1
ATOM 817 O O . VAL A 1 105 ? -19.406 -17.312 -7.934 1 97.38 105 VAL A O 1
ATOM 820 N N . ALA A 1 106 ? -18 -19.062 -8.219 1 96.25 106 ALA A N 1
ATOM 821 C CA . ALA A 1 106 ? -17.141 -18.594 -7.141 1 96.25 106 ALA A CA 1
ATOM 822 C C . ALA A 1 106 ? -16.562 -17.203 -7.449 1 96.25 106 ALA A C 1
ATOM 824 O O . ALA A 1 106 ? -16.422 -16.375 -6.555 1 96.25 106 ALA A O 1
ATOM 825 N N . LEU A 1 107 ? -16.203 -16.984 -8.664 1 96.25 107 LEU A N 1
ATOM 826 C CA . LEU A 1 107 ? -15.695 -15.688 -9.086 1 96.25 107 LEU A CA 1
ATOM 827 C C . LEU A 1 107 ? -16.75 -14.609 -8.891 1 96.25 107 LEU A C 1
ATOM 829 O O . LEU A 1 107 ? -16.438 -13.5 -8.438 1 96.25 107 LEU A O 1
ATOM 833 N N . HIS A 1 108 ? -17.953 -14.945 -9.281 1 95.94 108 HIS A N 1
ATOM 834 C CA . HIS A 1 108 ? -19.047 -14 -9.094 1 95.94 108 HIS A CA 1
ATOM 835 C C . HIS A 1 108 ? -19.203 -13.617 -7.629 1 95.94 108 HIS A C 1
ATOM 837 O O . HIS A 1 108 ? -19.359 -12.438 -7.305 1 95.94 108 HIS A O 1
ATOM 843 N N . PHE A 1 109 ? -19.109 -14.602 -6.797 1 94.81 109 PHE A N 1
ATOM 844 C CA . PHE A 1 109 ? -19.25 -14.328 -5.371 1 94.81 109 PHE A CA 1
ATOM 845 C C . PHE A 1 109 ? -18.047 -13.586 -4.832 1 94.81 109 PHE A C 1
ATOM 847 O O . PHE A 1 109 ? -18.156 -12.75 -3.932 1 94.81 109 PHE A O 1
ATOM 854 N N . SER A 1 110 ? -16.891 -13.922 -5.285 1 93.56 110 SER A N 1
ATOM 855 C CA . SER A 1 110 ? -15.695 -13.18 -4.902 1 93.56 110 SER A CA 1
ATOM 856 C C . SER A 1 110 ? -15.828 -11.695 -5.234 1 93.56 110 SER A C 1
ATOM 858 O O . SER A 1 110 ? -15.484 -10.844 -4.418 1 93.56 110 SER A O 1
ATOM 860 N N . ASN A 1 111 ? -16.344 -11.445 -6.391 1 92.88 111 ASN A N 1
ATOM 861 C CA . ASN A 1 111 ? -16.516 -10.062 -6.812 1 92.88 111 ASN A CA 1
ATOM 862 C C . ASN A 1 111 ? -17.641 -9.383 -6.039 1 92.88 111 ASN A C 1
ATOM 864 O O . ASN A 1 111 ? -17.516 -8.227 -5.641 1 92.88 111 ASN A O 1
ATOM 868 N N . LYS A 1 112 ? -18.656 -10.094 -5.805 1 93.19 112 LYS A N 1
ATOM 869 C CA . LYS A 1 112 ? -19.797 -9.539 -5.078 1 93.19 112 LYS A CA 1
ATOM 870 C C . LYS A 1 112 ? -19.422 -9.219 -3.633 1 93.19 112 LYS A C 1
ATOM 872 O O . LYS A 1 112 ? -19.812 -8.18 -3.098 1 93.19 112 LYS A O 1
ATOM 877 N N . ASN A 1 113 ? -18.656 -10.109 -3.066 1 91.88 113 ASN A N 1
ATOM 878 C CA . ASN A 1 113 ? -18.281 -9.953 -1.666 1 91.88 113 ASN A CA 1
ATOM 879 C C . ASN A 1 113 ? -16.984 -9.156 -1.521 1 91.88 113 ASN A C 1
ATOM 881 O O . ASN A 1 113 ? -16.453 -9 -0.415 1 91.88 113 ASN A O 1
ATOM 885 N N . SER A 1 114 ? -16.422 -8.703 -2.504 1 89.69 114 SER A N 1
ATOM 886 C CA . SER A 1 114 ? -15.156 -7.973 -2.502 1 89.69 114 SER A CA 1
ATOM 887 C C . SER A 1 114 ? -14.039 -8.797 -1.87 1 89.69 114 SER A C 1
ATOM 889 O O . SER A 1 114 ? -13.305 -8.305 -1.012 1 89.69 114 SER A O 1
ATOM 891 N N . GLY A 1 115 ? -13.977 -10.039 -2.236 1 89.44 115 GLY A N 1
ATOM 892 C CA . GLY A 1 115 ? -12.945 -10.922 -1.715 1 89.44 115 GLY A CA 1
ATOM 893 C C . GLY A 1 115 ? -13.289 -11.5 -0.358 1 89.44 115 GLY A C 1
ATOM 894 O O . GLY A 1 115 ? -14.414 -11.359 0.117 1 89.44 115 GLY A O 1
ATOM 895 N N . TRP A 1 116 ? -12.297 -12.297 0.201 1 87.06 116 TRP A N 1
ATOM 896 C CA . TRP A 1 116 ? -12.453 -12.898 1.518 1 87.06 116 TRP A CA 1
ATOM 897 C C . TRP A 1 116 ? -11.406 -12.375 2.492 1 87.06 116 TRP A C 1
ATOM 899 O O . TRP A 1 116 ? -10.258 -12.117 2.105 1 87.06 116 TRP A O 1
ATOM 909 N N . ALA A 1 117 ? -11.875 -12.109 3.738 1 82.81 117 ALA A N 1
ATOM 910 C CA . ALA A 1 117 ? -10.984 -11.578 4.762 1 82.81 117 ALA A CA 1
ATOM 911 C C . ALA A 1 117 ? -9.875 -12.562 5.094 1 82.81 117 ALA A C 1
ATOM 913 O O . ALA A 1 117 ? -10.102 -13.773 5.133 1 82.81 117 ALA A O 1
ATOM 914 N N . THR A 1 118 ? -8.609 -12.008 5.086 1 75.38 118 THR A N 1
ATOM 915 C CA . THR A 1 118 ? -7.48 -12.852 5.449 1 75.38 118 THR A CA 1
ATOM 916 C C . THR A 1 118 ? -6.871 -12.406 6.777 1 75.38 118 THR A C 1
ATOM 918 O O . THR A 1 118 ? -7.047 -11.258 7.191 1 75.38 118 THR A O 1
ATOM 921 N N . ASN A 1 119 ? -6.43 -13.375 7.57 1 68.19 119 ASN A N 1
ATOM 922 C CA . ASN A 1 119 ? -5.672 -13.023 8.766 1 68.19 119 ASN A CA 1
ATOM 923 C C . ASN A 1 119 ? -4.285 -12.5 8.422 1 68.19 119 ASN A C 1
ATOM 925 O O . ASN A 1 119 ? -3.771 -12.75 7.328 1 68.19 119 ASN A O 1
ATOM 929 N N . ASP A 1 120 ? -3.715 -11.734 9.25 1 61.56 120 ASP A N 1
ATOM 930 C CA . ASP A 1 120 ? -2.432 -11.062 9.055 1 61.56 120 ASP A CA 1
ATOM 931 C C . ASP A 1 120 ? -1.357 -12.047 8.602 1 61.56 120 ASP A C 1
ATOM 933 O O . ASP A 1 120 ? -0.478 -11.703 7.812 1 61.56 120 ASP A O 1
ATOM 937 N N . ALA A 1 121 ? -1.497 -13.289 8.922 1 59.44 121 ALA A N 1
ATOM 938 C CA . ALA A 1 121 ? -0.46 -14.273 8.617 1 59.44 121 ALA A CA 1
ATOM 939 C C . ALA A 1 121 ? -0.476 -14.641 7.137 1 59.44 121 ALA A C 1
ATOM 941 O O . ALA A 1 121 ? 0.559 -15 6.566 1 59.44 121 ALA A O 1
ATOM 942 N N . PHE A 1 122 ? -1.659 -14.547 6.621 1 56.59 122 PHE A N 1
ATOM 943 C CA . PHE A 1 122 ? -1.833 -14.984 5.242 1 56.59 122 PHE A CA 1
ATOM 944 C C . PHE A 1 122 ? -1.607 -13.828 4.273 1 56.59 122 PHE A C 1
ATOM 946 O O . PHE A 1 122 ? -1.561 -14.023 3.061 1 56.59 122 PHE A O 1
ATOM 953 N N . SER A 1 123 ? -1.382 -12.672 4.852 1 55.53 123 SER A N 1
ATOM 954 C CA . SER A 1 123 ? -1.393 -11.469 4.023 1 55.53 123 SER A CA 1
ATOM 955 C C . SER A 1 123 ? -0.066 -11.289 3.293 1 55.53 123 SER A C 1
ATOM 957 O O . SER A 1 123 ? 0.03 -10.5 2.354 1 55.53 123 SER A O 1
ATOM 959 N N . SER A 1 124 ? 0.932 -12.172 3.727 1 58.31 124 SER A N 1
ATOM 960 C CA . SER A 1 124 ? 2.182 -11.992 2.992 1 58.31 124 SER A CA 1
ATOM 961 C C . SER A 1 124 ? 2.207 -12.852 1.732 1 58.31 124 SER A C 1
ATOM 963 O O . SER A 1 124 ? 1.848 -14.031 1.77 1 58.31 124 SER A O 1
ATOM 965 N N . GLN A 1 125 ? 2.141 -12.32 0.504 1 56.12 125 GLN A N 1
ATOM 966 C CA . GLN A 1 125 ? 2.207 -13.047 -0.762 1 56.12 125 GLN A CA 1
ATOM 967 C C . GLN A 1 125 ? 3.494 -13.859 -0.864 1 56.12 125 GLN A C 1
ATOM 969 O O . GLN A 1 125 ? 3.645 -14.68 -1.771 1 56.12 125 GLN A O 1
ATOM 974 N N . THR A 1 126 ? 4.391 -13.727 0.138 1 54.94 126 THR A N 1
ATOM 975 C CA . THR A 1 126 ? 5.684 -14.367 -0.063 1 54.94 126 THR A CA 1
ATOM 976 C C . THR A 1 126 ? 5.957 -15.391 1.035 1 54.94 126 THR A C 1
ATOM 978 O O . THR A 1 126 ? 6.973 -16.094 1 1 54.94 126 THR A O 1
ATOM 981 N N . GLY A 1 127 ? 4.973 -15.57 1.876 1 63.53 127 GLY A N 1
ATOM 982 C CA . GLY A 1 127 ? 5.281 -16.484 2.971 1 63.53 127 GLY A CA 1
ATOM 983 C C . GLY A 1 127 ? 4.805 -17.891 2.725 1 63.53 127 GLY A C 1
ATOM 984 O O . GLY A 1 127 ? 4.195 -18.188 1.691 1 63.53 127 GLY A O 1
ATOM 985 N N . VAL A 1 128 ? 5.281 -18.812 3.488 1 69.94 128 VAL A N 1
ATOM 986 C CA . VAL A 1 128 ? 4.945 -20.219 3.459 1 69.94 128 VAL A CA 1
ATOM 987 C C . VAL A 1 128 ? 3.426 -20.391 3.473 1 69.94 128 VAL A C 1
ATOM 989 O O . VAL A 1 128 ? 2.891 -21.297 2.826 1 69.94 128 VAL A O 1
ATOM 992 N N . LEU A 1 129 ? 2.836 -19.406 3.998 1 68.56 129 LEU A N 1
ATOM 993 C CA . LEU A 1 129 ? 1.393 -19.547 4.145 1 68.56 129 LEU A CA 1
ATOM 994 C C . LEU A 1 129 ? 0.683 -19.281 2.82 1 68.56 129 LEU A C 1
ATOM 996 O O . LEU A 1 129 ? -0.398 -19.828 2.574 1 68.56 129 LEU A O 1
ATOM 1000 N N . HIS A 1 130 ? 1.278 -18.547 1.976 1 68 130 HIS A N 1
ATOM 1001 C CA . HIS A 1 130 ? 0.749 -18.359 0.628 1 68 130 HIS A CA 1
ATOM 1002 C C . HIS A 1 130 ? 0.67 -19.703 -0.113 1 68 130 HIS A C 1
ATOM 1004 O O . HIS A 1 130 ? -0.327 -19.984 -0.779 1 68 130 HIS A O 1
ATOM 1010 N N . TYR A 1 131 ? 1.581 -20.484 0.161 1 69.19 131 TYR A N 1
ATOM 1011 C CA . TYR A 1 131 ? 1.642 -21.766 -0.549 1 69.19 131 TYR A CA 1
ATOM 1012 C C . TYR A 1 131 ? 0.668 -22.766 0.052 1 69.19 131 TYR A C 1
ATOM 1014 O O . TYR A 1 131 ? 0.132 -23.625 -0.658 1 69.19 131 TYR A O 1
ATOM 1022 N N . VAL A 1 132 ? 0.393 -22.5 1.235 1 71 132 VAL A N 1
ATOM 1023 C CA . VAL A 1 132 ? -0.498 -23.453 1.905 1 71 132 VAL A CA 1
ATOM 1024 C C . VAL A 1 132 ? -1.918 -23.281 1.367 1 71 132 VAL A C 1
ATOM 1026 O O . VAL A 1 132 ? -2.611 -24.281 1.122 1 71 132 VAL A O 1
ATOM 1029 N N . TYR A 1 133 ? -2.26 -22.125 1.07 1 76.25 133 TYR A N 1
ATOM 1030 C CA . TYR A 1 133 ? -3.645 -21.984 0.633 1 76.25 133 TYR A CA 1
ATOM 1031 C C . TYR A 1 133 ? -3.756 -22.141 -0.88 1 76.25 133 TYR A C 1
ATOM 1033 O O . TYR A 1 133 ? -4.848 -22.375 -1.409 1 76.25 133 TYR A O 1
ATOM 1041 N N . THR A 1 134 ? -2.691 -22.094 -1.565 1 79.12 134 THR A N 1
ATOM 1042 C CA . THR A 1 134 ? -2.746 -22.25 -3.016 1 79.12 134 THR A CA 1
ATOM 1043 C C . THR A 1 134 ? -2.529 -23.703 -3.412 1 79.12 134 THR A C 1
ATOM 1045 O O . THR A 1 134 ? -2.777 -24.094 -4.559 1 79.12 134 THR A O 1
ATOM 1048 N N . LEU A 1 135 ? -2.266 -24.594 -2.5 1 84.06 135 LEU A N 1
ATOM 1049 C CA . LEU A 1 135 ? -1.891 -25.984 -2.785 1 84.06 135 LEU A CA 1
ATOM 1050 C C . LEU A 1 135 ? -3.119 -26.812 -3.123 1 84.06 135 LEU A C 1
ATOM 1052 O O . LEU A 1 135 ? -3.082 -27.641 -4.047 1 84.06 135 LEU A O 1
ATOM 1056 N N . PRO A 1 136 ? -4.152 -26.547 -2.471 1 87.94 136 PRO A N 1
ATOM 1057 C CA . PRO A 1 136 ? -5.277 -27.469 -2.693 1 87.94 136 PRO A CA 1
ATOM 1058 C C . PRO A 1 136 ? -5.805 -27.406 -4.125 1 87.94 136 PRO A C 1
ATOM 1060 O O . PRO A 1 136 ? -5.934 -28.453 -4.777 1 87.94 136 PRO A O 1
ATOM 1063 N N . PRO A 1 137 ? -6.07 -26.266 -4.676 1 91.44 137 PRO A N 1
ATOM 1064 C CA . PRO A 1 137 ? -6.516 -26.266 -6.07 1 91.44 137 PRO A CA 1
ATOM 1065 C C . PRO A 1 137 ? -5.48 -26.859 -7.02 1 91.44 137 PRO A C 1
ATOM 1067 O O . PRO A 1 137 ? -5.844 -27.484 -8.023 1 91.44 137 PRO A O 1
ATOM 1070 N N . VAL A 1 138 ? -4.246 -26.719 -6.734 1 92.38 138 VAL A N 1
ATOM 1071 C CA . VAL A 1 138 ? -3.176 -27.266 -7.566 1 92.38 138 VAL A CA 1
ATOM 1072 C C . VAL A 1 138 ? -3.182 -28.781 -7.496 1 92.38 138 VAL A C 1
ATOM 1074 O O . VAL A 1 138 ? -3.021 -29.469 -8.516 1 92.38 138 VAL A O 1
ATOM 1077 N N . ALA A 1 139 ? -3.432 -29.328 -6.332 1 91.88 139 ALA A N 1
ATOM 1078 C CA . ALA A 1 139 ? -3.502 -30.781 -6.148 1 91.88 139 ALA A CA 1
ATOM 1079 C C . ALA A 1 139 ? -4.684 -31.375 -6.91 1 91.88 139 ALA A C 1
ATOM 1081 O O . ALA A 1 139 ? -4.551 -32.406 -7.559 1 91.88 139 ALA A O 1
ATOM 1082 N N . VAL A 1 140 ? -5.773 -30.719 -6.844 1 93.69 140 VAL A N 1
ATOM 1083 C CA . VAL A 1 140 ? -6.953 -31.188 -7.57 1 93.69 140 VAL A CA 1
ATOM 1084 C C . VAL A 1 140 ? -6.672 -31.172 -9.07 1 93.69 140 VAL A C 1
ATOM 1086 O O . VAL A 1 140 ? -7.008 -32.125 -9.773 1 93.69 140 VAL A O 1
ATOM 1089 N N . ALA A 1 141 ? -6.055 -30.109 -9.531 1 94.75 141 ALA A N 1
ATOM 1090 C CA . ALA A 1 141 ? -5.703 -30.031 -10.945 1 94.75 141 ALA A CA 1
ATOM 1091 C C . ALA A 1 141 ? -4.77 -31.156 -11.352 1 94.75 141 ALA A C 1
ATOM 1093 O O . ALA A 1 141 ? -4.914 -31.734 -12.43 1 94.75 141 ALA A O 1
ATOM 1094 N N . ALA A 1 142 ? -3.857 -31.516 -10.484 1 92.75 142 ALA A N 1
ATOM 1095 C CA . ALA A 1 142 ? -2.928 -32.594 -10.766 1 92.75 142 ALA A CA 1
ATOM 1096 C C . ALA A 1 142 ? -3.668 -33.938 -10.938 1 92.75 142 ALA A C 1
ATOM 1098 O O . ALA A 1 142 ? -3.338 -34.719 -11.82 1 92.75 142 ALA A O 1
ATOM 1099 N N . VAL A 1 143 ? -4.609 -34.156 -10.133 1 92.69 143 VAL A N 1
ATOM 1100 C CA . VAL A 1 143 ? -5.395 -35.375 -10.195 1 92.69 143 VAL A CA 1
ATOM 1101 C C . VAL A 1 143 ? -6.172 -35.438 -11.508 1 92.69 143 VAL A C 1
ATOM 1103 O O . VAL A 1 143 ? -6.215 -36.469 -12.18 1 92.69 143 VAL A O 1
ATOM 1106 N N . ILE A 1 144 ? -6.754 -34.344 -11.906 1 94.56 144 ILE A N 1
ATOM 1107 C CA . ILE A 1 144 ? -7.512 -34.25 -13.148 1 94.56 144 ILE A CA 1
ATOM 1108 C C . ILE A 1 144 ? -6.586 -34.562 -14.328 1 94.56 144 ILE A C 1
ATOM 1110 O O . ILE A 1 144 ? -6.938 -35.344 -15.219 1 94.56 144 ILE A O 1
ATOM 1114 N N . VAL A 1 145 ? -5.457 -33.938 -14.289 1 92.5 145 VAL A N 1
ATOM 1115 C CA . VAL A 1 145 ? -4.488 -34.156 -15.359 1 92.5 145 VAL A CA 1
ATOM 1116 C C . VAL A 1 145 ? -4.094 -35.625 -15.422 1 92.5 145 VAL A C 1
ATOM 1118 O O . VAL A 1 145 ? -4.012 -36.219 -16.5 1 92.5 145 VAL A O 1
ATOM 1121 N N . ALA A 1 146 ? -3.93 -36.25 -14.281 1 90.44 146 ALA A N 1
ATOM 1122 C CA . ALA A 1 146 ? -3.545 -37.656 -14.219 1 90.44 146 ALA A CA 1
ATOM 1123 C C . ALA A 1 146 ? -4.648 -38.531 -14.773 1 90.44 146 ALA A C 1
ATOM 1125 O O . ALA A 1 146 ? -4.375 -39.5 -15.477 1 90.44 146 ALA A O 1
ATOM 1126 N N . LEU A 1 147 ? -5.82 -38.219 -14.477 1 93.88 147 LEU A N 1
ATOM 1127 C CA . LEU A 1 147 ? -6.945 -39.031 -14.938 1 93.88 147 LEU A CA 1
ATOM 1128 C C . LEU A 1 147 ? -7.098 -38.938 -16.453 1 93.88 147 LEU A C 1
ATOM 1130 O O . LEU A 1 147 ? -7.359 -39.938 -17.109 1 93.88 147 LEU A O 1
ATOM 1134 N N . TRP A 1 148 ? -6.953 -37.75 -16.984 1 95.06 148 TRP A N 1
ATOM 1135 C CA . TRP A 1 148 ? -7.047 -37.625 -18.422 1 95.06 148 TRP A CA 1
ATOM 1136 C C . TRP A 1 148 ? -5.867 -38.312 -19.109 1 95.06 148 TRP A C 1
ATOM 1138 O O . TRP A 1 148 ? -6.027 -38.969 -20.141 1 95.06 148 TRP A O 1
ATOM 1148 N N . THR A 1 149 ? -4.699 -38.125 -18.547 1 92.5 149 THR A N 1
ATOM 1149 C CA . THR A 1 149 ? -3.525 -38.781 -19.125 1 92.5 149 THR A CA 1
ATOM 1150 C C . THR A 1 149 ? -3.715 -40.312 -19.172 1 92.5 149 THR A C 1
ATOM 1152 O O . THR A 1 149 ? -3.299 -40.969 -20.125 1 92.5 149 THR A O 1
ATOM 1155 N N . TRP A 1 150 ? -4.324 -40.812 -18.125 1 92.75 150 TRP A N 1
ATOM 1156 C CA . TRP A 1 150 ? -4.652 -42.219 -18.094 1 92.75 150 TRP A CA 1
ATOM 1157 C C . TRP A 1 150 ? -5.559 -42.594 -19.266 1 92.75 150 TRP A C 1
ATOM 1159 O O . TRP A 1 150 ? -5.336 -43.625 -19.922 1 92.75 150 TRP A O 1
ATOM 1169 N N . THR A 1 151 ? -6.531 -41.812 -19.531 1 95 151 THR A N 1
ATOM 1170 C CA . THR A 1 151 ? -7.434 -42.031 -20.656 1 95 151 THR A CA 1
ATOM 1171 C C . THR A 1 151 ? -6.668 -42 -21.969 1 95 151 THR A C 1
ATOM 1173 O O . THR A 1 151 ? -6.863 -42.875 -22.828 1 95 151 THR A O 1
ATOM 1176 N N . ASP A 1 152 ? -5.828 -41.062 -22.078 1 94.69 152 ASP A N 1
ATOM 1177 C CA . ASP A 1 152 ? -5.031 -40.906 -23.297 1 94.69 152 ASP A CA 1
ATOM 1178 C C . ASP A 1 152 ? -4.172 -42.125 -23.562 1 94.69 152 ASP A C 1
ATOM 1180 O O . ASP A 1 152 ? -4.09 -42.594 -24.688 1 94.69 152 ASP A O 1
ATOM 1184 N N . ILE A 1 153 ? -3.572 -42.688 -22.562 1 92.69 153 ILE A N 1
ATOM 1185 C CA . ILE A 1 153 ? -2.707 -43.844 -22.719 1 92.69 153 ILE A CA 1
ATOM 1186 C C . ILE A 1 153 ? -3.525 -45.031 -23.188 1 92.69 153 ILE A C 1
ATOM 1188 O O . ILE A 1 153 ? -3.09 -45.781 -24.062 1 92.69 153 ILE A O 1
ATOM 1192 N N . GLU A 1 154 ? -4.68 -45.219 -22.641 1 94.31 154 GLU A N 1
ATOM 1193 C CA . GLU A 1 154 ? -5.527 -46.344 -23.031 1 94.31 154 GLU A CA 1
ATOM 1194 C C . GLU A 1 154 ? -5.98 -46.188 -24.484 1 94.31 154 GLU A C 1
ATOM 1196 O O . GLU A 1 154 ? -6.031 -47.188 -25.203 1 94.31 154 GLU A O 1
ATOM 1201 N N . ILE A 1 155 ? -6.266 -45.031 -24.906 1 94.88 155 ILE A N 1
ATOM 1202 C CA . ILE A 1 155 ? -6.672 -44.812 -26.281 1 94.88 155 ILE A CA 1
ATOM 1203 C C . ILE A 1 155 ? -5.516 -45.125 -27.219 1 94.88 155 ILE A C 1
ATOM 1205 O O . ILE A 1 155 ? -5.707 -45.781 -28.25 1 94.88 155 ILE A O 1
ATOM 1209 N N . LYS A 1 156 ? -4.363 -44.75 -26.906 1 94.25 156 LYS A N 1
ATOM 1210 C CA . LYS A 1 156 ? -3.176 -45.031 -27.703 1 94.25 156 LYS A CA 1
ATOM 1211 C C . LYS A 1 156 ? -2.904 -46.5 -27.797 1 94.25 156 LYS A C 1
ATOM 1213 O O . LYS A 1 156 ? -2.568 -47.031 -28.875 1 94.25 156 LYS A O 1
ATOM 1218 N N . LYS A 1 157 ? -3.135 -47.219 -26.703 1 92.25 157 LYS A N 1
ATOM 1219 C CA . LYS A 1 157 ? -2.859 -48.656 -26.656 1 92.25 157 LYS A CA 1
ATOM 1220 C C . LYS A 1 157 ? -3.898 -49.438 -27.438 1 92.25 157 LYS A C 1
ATOM 1222 O O . LYS A 1 157 ? -3.602 -50.5 -27.969 1 92.25 157 LYS A O 1
ATOM 1227 N N . MET A 1 158 ? -5.031 -48.906 -27.562 1 92.62 158 MET A N 1
ATOM 1228 C CA . MET A 1 158 ? -6.109 -49.625 -28.25 1 92.62 158 MET A CA 1
ATOM 1229 C C . MET A 1 158 ? -6.066 -49.344 -29.75 1 92.62 158 MET A C 1
ATOM 1231 O O . MET A 1 158 ? -6.668 -50.062 -30.547 1 92.62 158 MET A O 1
ATOM 1235 N N . GLN A 1 159 ? -5.344 -48.438 -30.219 1 93.06 159 GLN A N 1
ATOM 1236 C CA . GLN A 1 159 ? -5.414 -47.938 -31.578 1 93.06 159 GLN A CA 1
ATOM 1237 C C . GLN A 1 159 ? -5.016 -49.031 -32.594 1 93.06 159 GLN A C 1
ATOM 1239 O O . GLN A 1 159 ? -5.668 -49.188 -33.625 1 93.06 159 GLN A O 1
ATOM 1244 N N . PRO A 1 160 ? -3.934 -49.812 -32.344 1 92.5 160 PRO A N 1
ATOM 1245 C CA . PRO A 1 160 ? -3.594 -50.875 -33.312 1 92.5 160 PRO A CA 1
ATOM 1246 C C . PRO A 1 160 ? -4.715 -51.906 -33.469 1 92.5 160 PRO A C 1
ATOM 1248 O O . PRO A 1 160 ? -4.957 -52.375 -34.594 1 92.5 160 PRO A O 1
ATOM 1251 N N . TYR A 1 161 ? -5.414 -52.188 -32.469 1 91.31 161 TYR A N 1
ATOM 1252 C CA . TYR A 1 161 ? -6.492 -53.188 -32.5 1 91.31 161 TYR A CA 1
ATOM 1253 C C . TYR A 1 161 ? -7.727 -52.594 -33.188 1 91.31 161 TYR A C 1
ATOM 1255 O O . TYR A 1 161 ? -8.445 -53.312 -33.906 1 91.31 161 TYR A O 1
ATOM 1263 N N . VAL A 1 162 ? -7.914 -51.344 -33 1 91.38 162 VAL A N 1
ATOM 1264 C CA . VAL A 1 162 ? -9.031 -50.688 -33.656 1 91.38 162 VAL A CA 1
ATOM 1265 C C . VAL A 1 162 ? -8.789 -50.656 -35.188 1 91.38 162 VAL A C 1
ATOM 1267 O O . VAL A 1 162 ? -9.711 -50.844 -35.969 1 91.38 162 VAL A O 1
ATOM 1270 N N . ASP A 1 163 ? -7.617 -50.438 -35.562 1 91.12 163 ASP A N 1
ATOM 1271 C CA . ASP A 1 163 ? -7.273 -50.406 -37 1 91.12 163 ASP A CA 1
ATOM 1272 C C . ASP A 1 163 ? -7.438 -51.781 -37.625 1 91.12 163 ASP A C 1
ATOM 1274 O O . ASP A 1 163 ? -7.883 -51.906 -38.75 1 91.12 163 ASP A O 1
ATOM 1278 N N . LEU A 1 164 ? -7.094 -52.812 -36.875 1 89.62 164 LEU A N 1
ATOM 1279 C CA . LEU A 1 164 ? -7.195 -54.188 -37.344 1 89.62 164 LEU A CA 1
ATOM 1280 C C . LEU A 1 164 ? -8.656 -54.562 -37.562 1 89.62 164 LEU A C 1
ATOM 1282 O O . LEU A 1 164 ? -8.977 -55.281 -38.5 1 89.62 164 LEU A O 1
ATOM 1286 N N . VAL A 1 165 ? -9.453 -54.125 -36.688 1 86.69 165 VAL A N 1
ATOM 1287 C CA . VAL A 1 165 ? -10.859 -54.469 -36.781 1 86.69 165 VAL A CA 1
ATOM 1288 C C . VAL A 1 165 ? -11.508 -53.75 -37.969 1 86.69 165 VAL A C 1
ATOM 1290 O O . VAL A 1 165 ? -12.469 -54.219 -38.562 1 86.69 165 VAL A O 1
ATOM 1293 N N . HIS A 1 166 ? -11.07 -52.562 -38.281 1 85.62 166 HIS A N 1
ATOM 1294 C CA . HIS A 1 166 ? -11.602 -51.781 -39.406 1 85.62 166 HIS A CA 1
ATOM 1295 C C . HIS A 1 166 ? -11.164 -52.406 -40.719 1 85.62 166 HIS A C 1
ATOM 1297 O O . HIS A 1 166 ? -11.758 -52.094 -41.781 1 85.62 166 HIS A O 1
ATOM 1303 N N . GLY A 1 167 ? -10.141 -53.188 -40.781 1 82.75 167 GLY A N 1
ATOM 1304 C CA . GLY A 1 167 ? -9.805 -54.031 -41.906 1 82.75 167 GLY A CA 1
ATOM 1305 C C . GLY A 1 167 ? -8.695 -53.438 -42.781 1 82.75 167 GLY A C 1
ATOM 1306 O O . GLY A 1 167 ? -8.461 -52.25 -42.75 1 82.75 167 GLY A O 1
ATOM 1307 N N . ASP A 1 168 ? -8.031 -54.25 -43.375 1 85.56 168 ASP A N 1
ATOM 1308 C CA . ASP A 1 168 ? -6.992 -53.969 -44.375 1 85.56 168 ASP A CA 1
ATOM 1309 C C . ASP A 1 168 ? -5.953 -53 -43.812 1 85.56 168 ASP A C 1
ATOM 1311 O O . ASP A 1 168 ? -5.609 -52 -44.438 1 85.56 168 ASP A O 1
ATOM 1315 N N . SER A 1 169 ? -5.594 -53.312 -42.625 1 89.5 169 SER A N 1
ATOM 1316 C CA . SER A 1 169 ? -4.66 -52.406 -41.969 1 89.5 169 SER A CA 1
ATOM 1317 C C . SER A 1 169 ? -3.221 -52.719 -42.375 1 89.5 169 SER A C 1
ATOM 131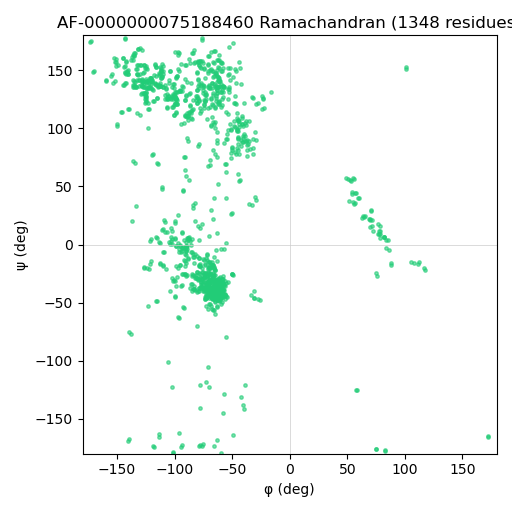9 O O . SER A 1 169 ? -2.783 -53.844 -42.312 1 89.5 169 SER A O 1
ATOM 1321 N N . PRO A 1 170 ? -2.59 -51.688 -42.875 1 91.06 170 PRO A N 1
ATOM 1322 C CA . PRO A 1 170 ? -1.157 -51.875 -43.094 1 91.06 170 PRO A CA 1
ATOM 1323 C C . PRO A 1 170 ? -0.381 -52.125 -41.812 1 91.06 170 PRO A C 1
ATOM 1325 O O . PRO A 1 170 ? -0.83 -51.719 -40.719 1 91.06 170 PRO A O 1
ATOM 1328 N N . PRO A 1 171 ? 0.7 -52.844 -41.844 1 90.75 171 PRO A N 1
ATOM 1329 C CA . PRO A 1 171 ? 1.485 -53.125 -40.656 1 90.75 171 PRO A CA 1
ATOM 1330 C C . PRO A 1 171 ? 1.931 -51.875 -39.906 1 90.75 171 PRO A C 1
ATOM 1332 O O . PRO A 1 171 ? 2.014 -51.875 -38.688 1 90.75 171 PRO A O 1
ATOM 1335 N N . LYS A 1 172 ? 2.188 -50.812 -40.594 1 89.69 172 LYS A N 1
ATOM 1336 C CA . LYS A 1 172 ? 2.664 -49.562 -39.969 1 89.69 172 LYS A CA 1
ATOM 1337 C C . LYS A 1 172 ? 1.601 -48.969 -39.062 1 89.69 172 LYS A C 1
ATOM 1339 O O . LYS A 1 172 ? 1.927 -48.281 -38.094 1 89.69 172 LYS A O 1
ATOM 1344 N N . ARG A 1 173 ? 0.338 -49.219 -39.281 1 91.44 173 ARG A N 1
ATOM 1345 C CA . ARG A 1 173 ? -0.756 -48.625 -38.531 1 91.44 173 ARG A CA 1
ATOM 1346 C C . ARG A 1 173 ? -1.351 -49.656 -37.562 1 91.44 173 ARG A C 1
ATOM 1348 O O . ARG A 1 173 ? -2.312 -49.344 -36.844 1 91.44 173 ARG A O 1
ATOM 1355 N N . SER A 1 174 ? -0.8 -50.812 -37.531 1 90.88 174 SER A N 1
ATOM 1356 C CA . SER A 1 174 ? -1.386 -51.812 -36.656 1 90.88 174 SER A CA 1
ATOM 1357 C C . SER A 1 174 ? -0.306 -52.625 -35.938 1 90.88 174 SER A C 1
ATOM 1359 O O . SER A 1 174 ? 0.141 -52.25 -34.844 1 90.88 174 SER A O 1
ATOM 1361 N N . LEU A 1 175 ? 0.352 -53.562 -36.688 1 90.88 175 LEU A N 1
ATOM 1362 C CA . LEU A 1 175 ? 1.255 -54.531 -36.062 1 90.88 175 LEU A CA 1
ATOM 1363 C C . LEU A 1 175 ? 2.52 -53.844 -35.562 1 90.88 175 LEU A C 1
ATOM 1365 O O . LEU A 1 175 ? 3.115 -54.25 -34.562 1 90.88 175 LEU A O 1
ATOM 1369 N N . LEU A 1 176 ? 2.967 -52.781 -36.188 1 90.94 176 LEU A N 1
ATOM 1370 C CA . LEU A 1 176 ? 4.219 -52.125 -35.844 1 90.94 176 LEU A CA 1
ATOM 1371 C C . LEU A 1 176 ? 3.947 -50.781 -35.156 1 90.94 176 LEU A C 1
ATOM 1373 O O . LEU A 1 176 ? 4.875 -50.031 -34.875 1 90.94 176 LEU A O 1
ATOM 1377 N N . LEU A 1 177 ? 2.752 -50.562 -34.812 1 90.88 177 LEU A N 1
ATOM 1378 C CA . LEU A 1 177 ? 2.361 -49.25 -34.281 1 90.88 177 LEU A CA 1
ATOM 1379 C C . LEU A 1 177 ? 2.395 -49.25 -32.75 1 90.88 177 LEU A C 1
ATOM 1381 O O . LEU A 1 177 ? 1.898 -50.188 -32.125 1 90.88 177 LEU A O 1
ATOM 1385 N N . ASP A 1 178 ? 3.055 -48.156 -32.125 1 90.56 178 ASP A N 1
ATOM 1386 C CA . ASP A 1 178 ? 3.016 -47.875 -30.688 1 90.56 178 ASP A CA 1
ATOM 1387 C C . ASP A 1 178 ? 3.143 -46.375 -30.422 1 90.56 178 ASP A C 1
ATOM 1389 O O . ASP A 1 178 ? 4.246 -45.812 -30.422 1 90.56 178 ASP A O 1
ATOM 1393 N N . TYR A 1 179 ? 2.047 -45.75 -30.109 1 92.06 179 TYR A N 1
ATOM 1394 C CA . TYR A 1 179 ? 2.029 -44.312 -29.875 1 92.06 179 TYR A CA 1
ATOM 1395 C C . TYR A 1 179 ? 2.549 -43.969 -28.484 1 92.06 179 TYR A C 1
ATOM 1397 O O . TYR A 1 179 ? 2.873 -42.812 -28.203 1 92.06 179 TYR A O 1
ATOM 1405 N N . THR A 1 180 ? 2.6 -44.875 -27.547 1 89.19 180 THR A N 1
ATOM 1406 C CA . THR A 1 180 ? 2.945 -44.625 -26.141 1 89.19 180 THR A CA 1
ATOM 1407 C C . THR A 1 180 ? 4.438 -44.312 -26 1 89.19 180 THR A C 1
ATOM 1409 O O . THR A 1 180 ? 4.879 -43.812 -24.969 1 89.19 180 THR A O 1
ATOM 1412 N N . ARG A 1 181 ? 5.203 -44.562 -27 1 87.44 181 ARG A N 1
ATOM 1413 C CA . ARG A 1 181 ? 6.652 -44.406 -26.922 1 87.44 181 ARG A CA 1
ATOM 1414 C C . ARG A 1 181 ? 7.078 -43.031 -27.438 1 87.44 181 ARG A C 1
ATOM 1416 O O . ARG A 1 181 ? 8.25 -42.656 -27.344 1 87.44 181 ARG A O 1
ATOM 1423 N N . THR A 1 182 ? 6.18 -42.312 -27.953 1 84.94 182 THR A N 1
ATOM 1424 C CA . THR A 1 182 ? 6.473 -40.969 -28.438 1 84.94 182 THR A CA 1
ATOM 1425 C C . THR A 1 182 ? 6.098 -39.938 -27.406 1 84.94 182 THR A C 1
ATOM 1427 O O . THR A 1 182 ? 5.105 -40.094 -26.688 1 84.94 182 THR A O 1
ATOM 1430 N N . ASN A 1 183 ? 6.93 -38.969 -27.453 1 87 183 ASN A N 1
ATOM 1431 C CA . ASN A 1 183 ? 6.684 -37.875 -26.516 1 87 183 ASN A CA 1
ATOM 1432 C C . ASN A 1 183 ? 5.336 -37.188 -26.781 1 87 183 ASN A C 1
ATOM 1434 O O . ASN A 1 183 ? 4.945 -37.031 -27.938 1 87 183 ASN A O 1
ATOM 1438 N N . ASN A 1 184 ? 4.781 -36.812 -25.672 1 82.94 184 ASN A N 1
ATOM 1439 C CA . ASN A 1 184 ? 3.426 -36.281 -25.75 1 82.94 184 ASN A CA 1
ATOM 1440 C C . ASN A 1 184 ? 3.377 -34.969 -26.547 1 82.94 184 ASN A C 1
ATOM 1442 O O . ASN A 1 184 ? 2.334 -34.594 -27.078 1 82.94 184 ASN A O 1
ATOM 1446 N N . PHE A 1 185 ? 4.473 -34.25 -26.688 1 89.12 185 PHE A N 1
ATOM 1447 C CA . PHE A 1 185 ? 4.465 -32.969 -27.391 1 89.12 185 PHE A CA 1
ATOM 1448 C C . PHE A 1 185 ? 4.465 -33.188 -28.906 1 89.12 185 PHE A C 1
ATOM 1450 O O . PHE A 1 185 ? 4.152 -32.281 -29.672 1 89.12 185 PHE A O 1
ATOM 1457 N N . PHE A 1 186 ? 4.719 -34.469 -29.375 1 91.38 186 PHE A N 1
ATOM 1458 C CA . PHE A 1 186 ? 4.852 -34.688 -30.812 1 91.38 186 PHE A CA 1
ATOM 1459 C C . PHE A 1 186 ? 3.91 -35.781 -31.266 1 91.38 186 PHE A C 1
ATOM 1461 O O . PHE A 1 186 ? 3.629 -35.906 -32.469 1 91.38 186 PHE A O 1
ATOM 1468 N N . VAL A 1 187 ? 3.441 -36.625 -30.375 1 94.31 187 VAL A N 1
ATOM 1469 C CA . VAL A 1 187 ? 2.678 -37.812 -30.703 1 94.31 187 VAL A CA 1
ATOM 1470 C C . VAL A 1 187 ? 1.423 -37.406 -31.484 1 94.31 187 VAL A C 1
ATOM 1472 O O . VAL A 1 187 ? 0.978 -38.156 -32.375 1 94.31 187 VAL A O 1
ATOM 1475 N N . TRP A 1 188 ? 0.833 -36.25 -31.203 1 94.81 188 TRP A N 1
ATOM 1476 C CA . TRP A 1 188 ? -0.392 -35.844 -31.891 1 94.81 188 TRP A CA 1
ATOM 1477 C C . TRP A 1 188 ? -0.14 -35.594 -33.375 1 94.81 188 TRP A C 1
ATOM 1479 O O . TRP A 1 188 ? -0.991 -35.906 -34.219 1 94.81 188 TRP A O 1
ATOM 1489 N N . SER A 1 189 ? 1.022 -35.156 -33.812 1 95.31 189 SER A N 1
ATOM 1490 C CA . SER A 1 189 ? 1.341 -34.938 -35.219 1 95.31 189 SER A CA 1
ATOM 1491 C C . SER A 1 189 ? 1.521 -36.25 -35.969 1 95.31 189 SER A C 1
ATOM 1493 O O . SER A 1 189 ? 1.072 -36.375 -37.094 1 95.31 189 SER A O 1
ATOM 1495 N N . ARG A 1 190 ? 2.137 -37.219 -35.312 1 94.31 190 ARG A N 1
ATOM 1496 C CA . ARG A 1 190 ? 2.311 -38.562 -35.875 1 94.31 190 ARG A CA 1
ATOM 1497 C C . ARG A 1 190 ? 0.97 -39.25 -36.062 1 94.31 190 ARG A C 1
ATOM 1499 O O . ARG A 1 190 ? 0.723 -39.875 -37.094 1 94.31 190 ARG A O 1
ATOM 1506 N N . ALA A 1 191 ? 0.207 -39.094 -35 1 96.19 191 ALA A N 1
ATOM 1507 C CA . ALA A 1 191 ? -1.109 -39.719 -35.062 1 96.19 191 ALA A CA 1
ATOM 1508 C C . ALA A 1 191 ? -1.968 -39.094 -36.156 1 96.19 191 ALA A C 1
ATOM 1510 O O . ALA A 1 191 ? -2.672 -39.781 -36.906 1 96.19 191 ALA A O 1
ATOM 1511 N N . ALA A 1 192 ? -1.884 -37.844 -36.344 1 95.25 192 ALA A N 1
ATOM 1512 C CA . ALA A 1 192 ? -2.631 -37.156 -37.406 1 95.25 192 ALA A CA 1
ATOM 1513 C C . ALA A 1 192 ? -2.135 -37.562 -38.781 1 95.25 192 ALA A C 1
ATOM 1515 O O . ALA A 1 192 ? -2.93 -37.719 -39.719 1 95.25 192 ALA A O 1
ATOM 1516 N N . ALA A 1 193 ? -0.87 -37.75 -38.938 1 94.44 193 ALA A N 1
ATOM 1517 C CA . ALA A 1 193 ? -0.282 -38.156 -40.219 1 94.44 193 ALA A CA 1
ATOM 1518 C C . ALA A 1 193 ? -0.757 -39.562 -40.594 1 94.44 193 ALA A C 1
ATOM 1520 O O . ALA A 1 193 ? -0.906 -39.844 -41.781 1 94.44 193 ALA A O 1
ATOM 1521 N N . ASN A 1 194 ? -1.023 -40.438 -39.594 1 93.5 194 ASN A N 1
ATOM 1522 C CA . ASN A 1 194 ? -1.52 -41.781 -39.812 1 93.5 194 ASN A CA 1
ATOM 1523 C C . ASN A 1 194 ? -3.043 -41.812 -39.906 1 93.5 194 ASN A C 1
ATOM 1525 O O . ASN A 1 194 ? -3.648 -42.875 -39.875 1 93.5 194 ASN A O 1
ATOM 1529 N N . LYS A 1 195 ? -3.662 -40.594 -39.844 1 92.88 195 LYS A N 1
ATOM 1530 C CA . LYS A 1 195 ? -5.105 -40.406 -39.969 1 92.88 195 LYS A CA 1
ATOM 1531 C C . LYS A 1 195 ? -5.84 -40.969 -38.75 1 92.88 195 LYS A C 1
ATOM 1533 O O . LYS A 1 195 ? -6.953 -41.5 -38.875 1 92.88 195 LYS A O 1
ATOM 1538 N N . HIS A 1 196 ? -5.141 -41.094 -37.656 1 94.81 196 HIS A N 1
ATOM 1539 C CA . HIS A 1 196 ? -5.754 -41.406 -36.375 1 94.81 196 HIS A CA 1
ATOM 1540 C C . HIS A 1 196 ? -6.133 -40.156 -35.594 1 94.81 196 HIS A C 1
ATOM 1542 O O . HIS A 1 196 ? -5.488 -39.812 -34.594 1 94.81 196 HIS A O 1
ATOM 1548 N N . TYR A 1 197 ? -7.145 -39.5 -35.938 1 94.94 197 TYR A N 1
ATOM 1549 C CA . TYR A 1 197 ? -7.512 -38.188 -35.469 1 94.94 197 TYR A CA 1
ATOM 1550 C C . TYR A 1 197 ? -7.98 -38.219 -34.031 1 94.94 197 TYR A C 1
ATOM 1552 O O . TYR A 1 197 ? -7.781 -37.281 -33.25 1 94.94 197 TYR A O 1
ATOM 1560 N N . LEU A 1 198 ? -8.609 -39.281 -33.625 1 95.81 198 LEU A N 1
ATOM 1561 C CA . LEU A 1 198 ? -9.062 -39.375 -32.219 1 95.81 198 LEU A CA 1
ATOM 1562 C C . LEU A 1 198 ? -7.879 -39.469 -31.281 1 95.81 198 LEU A C 1
ATOM 1564 O O . LEU A 1 198 ? -7.898 -38.875 -30.203 1 95.81 198 LEU A O 1
ATOM 1568 N N . VAL A 1 199 ? -6.883 -40.25 -31.672 1 96 199 VAL A N 1
ATOM 1569 C CA . VAL A 1 199 ? -5.664 -40.344 -30.875 1 96 199 VAL A CA 1
ATOM 1570 C C . VAL A 1 199 ? -4.969 -38.969 -30.828 1 96 199 VAL A C 1
ATOM 1572 O O . VAL A 1 199 ? -4.5 -38.531 -29.781 1 96 199 VAL A O 1
ATOM 1575 N N . ALA A 1 200 ? -4.902 -38.281 -31.969 1 97.12 200 ALA A N 1
ATOM 1576 C CA . ALA A 1 200 ? -4.305 -36.938 -32.031 1 97.12 200 ALA A CA 1
ATOM 1577 C C . ALA A 1 200 ? -5.039 -35.969 -31.125 1 97.12 200 ALA A C 1
ATOM 1579 O O . ALA A 1 200 ? -4.41 -35.219 -30.375 1 97.12 200 ALA A O 1
ATOM 1580 N N . LEU A 1 201 ? -6.316 -36 -31.188 1 97.5 201 LEU A N 1
ATOM 1581 C CA . LEU A 1 201 ? -7.121 -35.094 -30.375 1 97.5 201 LEU A CA 1
ATOM 1582 C C . LEU A 1 201 ? -6.938 -35.406 -28.891 1 97.5 201 LEU A C 1
ATOM 1584 O O . LEU A 1 201 ? -6.852 -34.5 -28.062 1 97.5 201 LEU A O 1
ATOM 1588 N N . ALA A 1 202 ? -6.949 -36.656 -28.5 1 97.06 202 ALA A N 1
ATOM 1589 C CA . ALA A 1 202 ? -6.746 -37.062 -27.109 1 97.06 202 ALA A CA 1
ATOM 1590 C C . ALA A 1 202 ? -5.402 -36.562 -26.594 1 97.06 202 ALA A C 1
ATOM 1592 O O . ALA A 1 202 ? -5.312 -36.062 -25.469 1 97.06 202 ALA A O 1
ATOM 1593 N N . SER A 1 203 ? -4.375 -36.688 -27.406 1 96.25 203 SER A N 1
ATOM 1594 C CA . SER A 1 203 ? -3.045 -36.219 -27.016 1 96.25 203 SER A CA 1
ATOM 1595 C C . SER A 1 203 ? -3 -34.688 -26.906 1 96.25 203 SER A C 1
ATOM 1597 O O . SER A 1 203 ? -2.316 -34.156 -26.031 1 96.25 203 SER A O 1
ATOM 1599 N N . LEU A 1 204 ? -3.637 -34.031 -27.766 1 96.81 204 LEU A N 1
ATOM 1600 C CA . LEU A 1 204 ? -3.711 -32.562 -27.688 1 96.81 204 LEU A CA 1
ATOM 1601 C C . LEU A 1 204 ? -4.398 -32.125 -26.406 1 96.81 204 LEU A C 1
ATOM 1603 O O . LEU A 1 204 ? -4.035 -31.109 -25.812 1 96.81 204 LEU A O 1
ATOM 1607 N N . MET A 1 205 ? -5.398 -32.875 -25.922 1 97.06 205 MET A N 1
ATOM 1608 C CA . MET A 1 205 ? -6.086 -32.562 -24.672 1 97.06 205 MET A CA 1
ATOM 1609 C C . MET A 1 205 ? -5.176 -32.781 -23.469 1 97.06 205 MET A C 1
ATOM 1611 O O . MET A 1 205 ? -5.359 -32.156 -22.422 1 97.06 205 MET A O 1
ATOM 1615 N N . VAL A 1 206 ? -4.18 -33.656 -23.609 1 94.94 206 VAL A N 1
ATOM 1616 C CA . VAL A 1 206 ? -3.186 -33.781 -22.547 1 94.94 206 VAL A CA 1
ATOM 1617 C C . VAL A 1 206 ? -2.359 -32.531 -22.438 1 94.94 206 VAL A C 1
ATOM 1619 O O . VAL A 1 206 ? -2.1 -32.031 -21.344 1 94.94 206 VAL A O 1
ATOM 1622 N N . LEU A 1 207 ? -1.966 -31.953 -23.578 1 93.94 207 LEU A N 1
ATOM 1623 C CA . LEU A 1 207 ? -1.218 -30.703 -23.578 1 93.94 207 LEU A CA 1
ATOM 1624 C C . LEU A 1 207 ? -2.049 -29.578 -22.984 1 93.94 207 LEU A C 1
ATOM 1626 O O . LEU A 1 207 ? -1.528 -28.75 -22.219 1 93.94 207 LEU A O 1
ATOM 1630 N N . LEU A 1 208 ? -3.277 -29.547 -23.297 1 95.44 208 LEU A N 1
ATOM 1631 C CA . LEU A 1 208 ? -4.176 -28.562 -22.703 1 95.44 208 LEU A CA 1
ATOM 1632 C C . LEU A 1 208 ? -4.254 -28.734 -21.203 1 95.44 208 LEU A C 1
ATOM 1634 O O . LEU A 1 208 ? -4.242 -27.75 -20.453 1 95.44 208 LEU A O 1
ATOM 1638 N N . SER A 1 209 ? -4.324 -29.969 -20.734 1 94.44 209 SER A N 1
ATOM 1639 C CA . SER A 1 209 ? -4.473 -30.25 -19.312 1 94.44 209 SER A CA 1
ATOM 1640 C C . SER A 1 209 ? -3.236 -29.812 -18.531 1 94.44 209 SER A C 1
ATOM 1642 O O . SER A 1 209 ? -3.305 -29.594 -17.312 1 94.44 209 SER A O 1
ATOM 1644 N N . LEU A 1 210 ? -2.072 -29.641 -19.219 1 91.56 210 LEU A N 1
ATOM 1645 C CA . LEU A 1 210 ? -0.854 -29.188 -18.562 1 91.56 210 LEU A CA 1
ATOM 1646 C C . LEU A 1 210 ? -1.006 -27.75 -18.078 1 91.56 210 LEU A C 1
ATOM 1648 O O . LEU A 1 210 ? -0.248 -27.297 -17.219 1 91.56 210 LEU A O 1
ATOM 1652 N N . THR A 1 211 ? -1.962 -27 -18.562 1 92.31 211 THR A N 1
ATOM 1653 C CA . THR A 1 211 ? -2.178 -25.625 -18.156 1 92.31 211 THR A CA 1
ATOM 1654 C C . THR A 1 211 ? -2.998 -25.562 -16.875 1 92.31 211 THR A C 1
ATOM 1656 O O . THR A 1 211 ? -3.072 -24.5 -16.219 1 92.31 211 THR A O 1
ATOM 1659 N N . PHE A 1 212 ? -3.564 -26.672 -16.438 1 95.19 212 PHE A N 1
ATOM 1660 C CA . PHE A 1 212 ? -4.484 -26.688 -15.305 1 95.19 212 PHE A CA 1
ATOM 1661 C C . PHE A 1 212 ? -3.762 -26.328 -14.016 1 95.19 212 PHE A C 1
ATOM 1663 O O . PHE A 1 212 ? -4.227 -25.484 -13.25 1 95.19 212 PHE A O 1
ATOM 1670 N N . GLN A 1 213 ? -2.611 -26.812 -13.805 1 92.88 213 GLN A N 1
ATOM 1671 C CA . GLN A 1 213 ? -1.938 -26.625 -12.523 1 92.88 213 GLN A CA 1
ATOM 1672 C C . GLN A 1 213 ? -1.418 -25.203 -12.367 1 92.88 213 GLN A C 1
ATOM 1674 O O . GLN A 1 213 ? -1.646 -24.562 -11.336 1 92.88 213 GLN A O 1
ATOM 1679 N N . PRO A 1 214 ? -0.765 -24.703 -13.398 1 89.25 214 PRO A N 1
ATOM 1680 C CA . PRO A 1 214 ? -0.325 -23.312 -13.242 1 89.25 214 PRO A CA 1
ATOM 1681 C C . PRO A 1 214 ? -1.49 -22.344 -13.078 1 89.25 214 PRO A C 1
ATOM 1683 O O . PRO A 1 214 ? -1.389 -21.375 -12.328 1 89.25 214 PRO A O 1
ATOM 1686 N N . LEU A 1 215 ? -2.514 -22.578 -13.789 1 91.12 215 LEU A N 1
ATOM 1687 C CA . LEU A 1 215 ? -3.68 -21.703 -13.672 1 91.12 215 LEU A CA 1
ATOM 1688 C C . LEU A 1 215 ? -4.336 -21.859 -12.305 1 91.12 215 LEU A C 1
ATOM 1690 O O . LEU A 1 215 ? -4.82 -20.875 -11.727 1 91.12 215 LEU A O 1
ATOM 1694 N N . ALA A 1 216 ? -4.34 -23.078 -11.82 1 92.44 216 ALA A N 1
ATOM 1695 C CA . ALA A 1 216 ? -4.879 -23.312 -10.484 1 92.44 216 ALA A CA 1
ATOM 1696 C C . ALA A 1 216 ? -4.047 -22.609 -9.422 1 92.44 216 ALA A C 1
ATOM 1698 O O . ALA A 1 216 ? -4.586 -22.109 -8.43 1 92.44 216 ALA A O 1
ATOM 1699 N N . ALA A 1 217 ? -2.781 -22.547 -9.617 1 86.88 217 ALA A N 1
ATOM 1700 C CA . ALA A 1 217 ? -1.892 -21.891 -8.664 1 86.88 217 ALA A CA 1
ATOM 1701 C C . ALA A 1 217 ? -2.102 -20.375 -8.672 1 86.88 217 ALA A C 1
ATOM 1703 O O . ALA A 1 217 ? -1.749 -19.703 -7.707 1 86.88 217 ALA A O 1
ATOM 1704 N N . ALA A 1 218 ? -2.68 -19.891 -9.727 1 84.94 218 ALA A N 1
ATOM 1705 C CA . ALA A 1 218 ? -2.857 -18.453 -9.891 1 84.94 218 ALA A CA 1
ATOM 1706 C C . ALA A 1 218 ? -4.277 -18.031 -9.523 1 84.94 218 ALA A C 1
ATOM 1708 O O . ALA A 1 218 ? -4.645 -16.859 -9.68 1 84.94 218 ALA A O 1
ATOM 1709 N N . LEU A 1 219 ? -5.059 -18.891 -9.039 1 89.25 219 LEU A N 1
ATOM 1710 C CA . LEU A 1 219 ? -6.473 -18.625 -8.789 1 89.25 219 LEU A CA 1
ATOM 1711 C C . LEU A 1 219 ? -6.641 -17.625 -7.648 1 89.25 219 LEU A C 1
ATOM 1713 O O . LEU A 1 219 ? -7.441 -16.703 -7.75 1 89.25 219 LEU A O 1
ATOM 1717 N N . LEU A 1 220 ? -5.875 -17.812 -6.617 1 85.69 220 LEU A N 1
ATOM 1718 C CA . LEU A 1 220 ? -6.047 -17 -5.422 1 85.69 220 LEU A CA 1
ATOM 1719 C C . LEU A 1 220 ? -4.957 -15.938 -5.328 1 85.69 220 LEU A C 1
ATOM 1721 O O . LEU A 1 220 ? -3.768 -16.25 -5.391 1 85.69 220 LEU A O 1
ATOM 1725 N N . VAL A 1 221 ? -5.43 -14.688 -5.191 1 81.62 221 VAL A N 1
ATOM 1726 C CA . VAL A 1 221 ? -4.504 -13.57 -5.109 1 81.62 221 VAL A CA 1
ATOM 1727 C C . VAL A 1 221 ? -4.895 -12.656 -3.943 1 81.62 221 VAL A C 1
ATOM 1729 O O . VAL A 1 221 ? -6.082 -12.461 -3.672 1 81.62 221 VAL A O 1
ATOM 1732 N N . VAL A 1 222 ? -3.857 -12.078 -3.342 1 80.19 222 VAL A N 1
ATOM 1733 C CA . VAL A 1 222 ? -4.102 -11.117 -2.273 1 80.19 222 VAL A CA 1
ATOM 1734 C C . VAL A 1 222 ? -3.977 -9.695 -2.818 1 80.19 222 VAL A C 1
ATOM 1736 O O . VAL A 1 222 ? -2.998 -9.367 -3.494 1 80.19 222 VAL A O 1
ATOM 1739 N N . ARG A 1 223 ? -5.004 -8.898 -2.57 1 79 223 ARG A N 1
ATOM 1740 C CA . ARG A 1 223 ? -5.012 -7.523 -3.045 1 79 223 ARG A CA 1
ATOM 1741 C C . ARG A 1 223 ? -5.449 -6.566 -1.94 1 79 223 ARG A C 1
ATOM 1743 O O . ARG A 1 223 ? -6.172 -6.961 -1.021 1 79 223 ARG A O 1
ATOM 1750 N N . ASP A 1 224 ? -4.926 -5.383 -2.092 1 81.44 224 ASP A N 1
ATOM 1751 C CA . ASP A 1 224 ? -5.41 -4.312 -1.229 1 81.44 224 ASP A CA 1
ATOM 1752 C C . ASP A 1 224 ? -6.809 -3.859 -1.65 1 81.44 224 ASP A C 1
ATOM 1754 O O . ASP A 1 224 ? -7.023 -3.484 -2.805 1 81.44 224 ASP A O 1
ATOM 1758 N N . THR A 1 225 ? -7.668 -3.939 -0.725 1 86.81 225 THR A N 1
ATOM 1759 C CA . THR A 1 225 ? -9.055 -3.633 -1.037 1 86.81 225 THR A CA 1
ATOM 1760 C C . THR A 1 225 ? -9.594 -2.539 -0.116 1 86.81 225 THR A C 1
ATOM 1762 O O . THR A 1 225 ? -9.328 -2.551 1.088 1 86.81 225 THR A O 1
ATOM 1765 N N . TRP A 1 226 ? -10.227 -1.532 -0.828 1 88.94 226 TRP A N 1
ATOM 1766 C CA . TRP A 1 226 ? -10.93 -0.505 -0.065 1 88.94 226 TRP A CA 1
ATOM 1767 C C . TRP A 1 226 ? -12.164 -1.083 0.617 1 88.94 226 TRP A C 1
ATOM 1769 O O . TRP A 1 226 ? -13.133 -1.448 -0.049 1 88.94 226 TRP A O 1
ATOM 1779 N N . TRP A 1 227 ? -12.07 -1.348 1.923 1 88.56 227 TRP A N 1
ATOM 1780 C CA . TRP A 1 227 ? -13.07 -2.096 2.678 1 88.56 227 TRP A CA 1
ATOM 1781 C C . TRP A 1 227 ? -13.773 -1.2 3.693 1 88.56 227 TRP A C 1
ATOM 1783 O O . TRP A 1 227 ? -13.125 -0.395 4.367 1 88.56 227 TRP A O 1
ATOM 1793 N N . GLY A 1 228 ? -15.117 -1.363 3.744 1 89.81 228 GLY A N 1
ATOM 1794 C CA . GLY A 1 228 ? -15.898 -0.646 4.738 1 89.81 228 GLY A CA 1
ATOM 1795 C C . GLY A 1 228 ? -15.992 -1.371 6.066 1 89.81 228 GLY A C 1
ATOM 1796 O O . GLY A 1 228 ? -16.391 -2.535 6.117 1 89.81 228 GLY A O 1
ATOM 1797 N N . LEU A 1 229 ? -15.523 -0.759 7.07 1 88.56 229 LEU A N 1
ATOM 1798 C CA . LEU A 1 229 ? -15.664 -1.291 8.422 1 88.56 229 LEU A CA 1
ATOM 1799 C C . LEU A 1 229 ? -17.062 -1.037 8.961 1 88.56 229 LEU A C 1
ATOM 1801 O O . LEU A 1 229 ? -17.797 -0.191 8.438 1 88.56 229 LEU A O 1
ATOM 1805 N N . PRO A 1 230 ? -17.422 -1.868 9.945 1 89.5 230 PRO A N 1
ATOM 1806 C CA . PRO A 1 230 ? -18.734 -1.62 10.531 1 89.5 230 PRO A CA 1
ATOM 1807 C C . PRO A 1 230 ? -18.859 -0.219 11.125 1 89.5 230 PRO A C 1
ATOM 1809 O O . PRO A 1 230 ? -17.875 0.345 11.602 1 89.5 230 PRO A O 1
ATOM 1812 N N . ASP A 1 231 ? -20.078 0.28 11.078 1 92.94 231 ASP A N 1
ATOM 1813 C CA . ASP A 1 231 ? -20.344 1.596 11.641 1 92.94 231 ASP A CA 1
ATOM 1814 C C . ASP A 1 231 ? -19.969 1.646 13.117 1 92.94 231 ASP A C 1
ATOM 1816 O O . ASP A 1 231 ? -20.109 0.654 13.836 1 92.94 231 ASP A O 1
ATOM 1820 N N . ALA A 1 232 ? -19.375 2.648 13.438 1 92.81 232 ALA A N 1
ATOM 1821 C CA . ALA A 1 232 ? -19.016 2.875 14.836 1 92.81 232 ALA A CA 1
ATOM 1822 C C . ALA A 1 232 ? -19.781 4.074 15.398 1 92.81 232 ALA A C 1
ATOM 1824 O O . ALA A 1 232 ? -20.125 5 14.664 1 92.81 232 ALA A O 1
ATOM 1825 N N . THR A 1 233 ? -20.125 4.004 16.672 1 94.56 233 THR A N 1
ATOM 1826 C CA . THR A 1 233 ? -20.766 5.117 17.359 1 94.56 233 THR A CA 1
ATOM 1827 C C . THR A 1 233 ? -19.797 5.805 18.312 1 94.56 233 THR A C 1
ATOM 1829 O O . THR A 1 233 ? -19.203 5.16 19.188 1 94.56 233 THR A O 1
ATOM 1832 N N . VAL A 1 234 ? -19.578 6.98 18.031 1 95 234 VAL A N 1
ATOM 1833 C CA . VAL A 1 234 ? -18.766 7.812 18.906 1 95 234 VAL A CA 1
ATOM 1834 C C . VAL A 1 234 ? -19.594 8.984 19.422 1 95 234 VAL A C 1
ATOM 1836 O O . VAL A 1 234 ? -20.812 9.008 19.25 1 95 234 VAL A O 1
ATOM 1839 N N . ASN A 1 235 ? -18.922 9.883 20.125 1 96.19 235 ASN A N 1
ATOM 1840 C CA . ASN A 1 235 ? -19.641 11.039 20.656 1 96.19 235 ASN A CA 1
ATOM 1841 C C . ASN A 1 235 ? -19.203 12.336 19.984 1 96.19 235 ASN A C 1
ATOM 1843 O O . ASN A 1 235 ? -18.047 12.477 19.609 1 96.19 235 ASN A O 1
ATOM 1847 N N . THR A 1 236 ? -20.156 13.211 19.859 1 95.94 236 THR A N 1
ATOM 1848 C CA . THR A 1 236 ? -19.797 14.562 19.469 1 95.94 236 THR A CA 1
ATOM 1849 C C . THR A 1 236 ? -18.984 15.258 20.547 1 95.94 236 THR A C 1
ATOM 1851 O O . THR A 1 236 ? -19.094 14.898 21.734 1 95.94 236 THR A O 1
ATOM 1854 N N . LEU A 1 237 ? -18.156 16.109 20.188 1 94.5 237 LEU A N 1
ATOM 1855 C CA . LEU A 1 237 ? -17.406 16.922 21.141 1 94.5 237 LEU A CA 1
ATOM 1856 C C . LEU A 1 237 ? -18.016 18.297 21.297 1 94.5 237 LEU A C 1
ATOM 1858 O O . LEU A 1 237 ? -17.891 18.922 22.344 1 94.5 237 LEU A O 1
ATOM 1862 N N . ALA A 1 238 ? -18.625 18.812 20.203 1 95.25 238 ALA A N 1
ATOM 1863 C CA . ALA A 1 238 ? -19.281 20.125 20.203 1 95.25 238 ALA A CA 1
ATOM 1864 C C . ALA A 1 238 ? -20.438 20.156 19.234 1 95.25 238 ALA A C 1
ATOM 1866 O O . ALA A 1 238 ? -20.531 19.328 18.328 1 95.25 238 ALA A O 1
ATOM 1867 N N . ALA A 1 239 ? -21.375 21.016 19.5 1 96.19 239 ALA A N 1
ATOM 1868 C CA . ALA A 1 239 ? -22.531 21.266 18.641 1 96.19 239 ALA A CA 1
ATOM 1869 C C . ALA A 1 239 ? -22.781 22.766 18.484 1 96.19 239 ALA A C 1
ATOM 1871 O O . ALA A 1 239 ? -22.234 23.578 19.25 1 96.19 239 ALA A O 1
ATOM 1872 N N . ILE A 1 240 ? -23.562 23.078 17.516 1 96 240 ILE A N 1
ATOM 1873 C CA . ILE A 1 240 ? -23.828 24.484 17.219 1 96 240 ILE A CA 1
ATOM 1874 C C . ILE A 1 240 ? -24.578 25.125 18.391 1 96 240 ILE A C 1
ATOM 1876 O O . ILE A 1 240 ? -25.609 24.625 18.812 1 96 240 ILE A O 1
ATOM 1880 N N . GLY A 1 241 ? -23.969 26.047 18.938 1 94.94 241 GLY A N 1
ATOM 1881 C CA . GLY A 1 241 ? -24.469 26.844 20.031 1 94.94 241 GLY A CA 1
ATOM 1882 C C . GLY A 1 241 ? -23.609 28.062 20.344 1 94.94 241 GLY A C 1
ATOM 1883 O O . GLY A 1 241 ? -22.406 28.062 20.031 1 94.94 241 GLY A O 1
ATOM 1884 N N . LEU A 1 242 ? -24.188 29.109 20.812 1 93 242 LEU A N 1
ATOM 1885 C CA . LEU A 1 242 ? -23.453 30.344 21.109 1 93 242 LEU A CA 1
ATOM 1886 C C . LEU A 1 242 ? -22.688 30.219 22.422 1 93 242 LEU A C 1
ATOM 1888 O O . LEU A 1 242 ? -23.281 29.984 23.484 1 93 242 LEU A O 1
ATOM 1892 N N . ASN A 1 243 ? -21.422 30.219 22.297 1 87.38 243 ASN A N 1
ATOM 1893 C CA . ASN A 1 243 ? -20.531 30.156 23.453 1 87.38 243 ASN A CA 1
ATOM 1894 C C . ASN A 1 243 ? -20.141 31.547 23.953 1 87.38 243 ASN A C 1
ATOM 1896 O O . ASN A 1 243 ? -19.312 32.219 23.328 1 87.38 243 ASN A O 1
ATOM 1900 N N . GLN A 1 244 ? -20.719 31.969 25.031 1 76.69 244 GLN A N 1
ATOM 1901 C CA . GLN A 1 244 ? -20.359 33.25 25.641 1 76.69 244 GLN A CA 1
ATOM 1902 C C . GLN A 1 244 ? -19.641 33.031 26.969 1 76.69 244 GLN A C 1
ATOM 1904 O O . GLN A 1 244 ? -20 33.656 27.969 1 76.69 244 GLN A O 1
ATOM 1909 N N . ASN A 1 245 ? -18.656 32.094 26.828 1 70.75 245 ASN A N 1
ATOM 1910 C CA . ASN A 1 245 ? -17.859 31.766 28.016 1 70.75 245 ASN A CA 1
ATOM 1911 C C . ASN A 1 245 ? -16.844 32.875 28.328 1 70.75 245 ASN A C 1
ATOM 1913 O O . ASN A 1 245 ? -16.906 33.969 27.75 1 70.75 245 ASN A O 1
ATOM 1917 N N . GLU A 1 246 ? -16.016 32.594 29.234 1 65.31 246 GLU A N 1
ATOM 1918 C CA . GLU A 1 246 ? -15.023 33.562 29.703 1 65.31 246 GLU A CA 1
ATOM 1919 C C . GLU A 1 246 ? -14.078 33.969 28.562 1 65.31 246 GLU A C 1
ATOM 1921 O O . GLU A 1 246 ? -13.703 35.125 28.453 1 65.31 246 GLU A O 1
ATOM 1926 N N . ASP A 1 247 ? -13.789 33.031 27.703 1 64.88 247 ASP A N 1
ATOM 1927 C CA . ASP A 1 247 ? -12.844 33.344 26.625 1 64.88 247 ASP A CA 1
ATOM 1928 C C . ASP A 1 247 ? -13.469 34.281 25.594 1 64.88 247 ASP A C 1
ATOM 1930 O O . ASP A 1 247 ? -12.758 35 24.906 1 64.88 247 ASP A O 1
ATOM 1934 N N . PHE A 1 248 ? -14.75 34.156 25.5 1 73.19 248 PHE A N 1
ATOM 1935 C CA . PHE A 1 248 ? -15.461 35.094 24.625 1 73.19 248 PHE A CA 1
ATOM 1936 C C . PHE A 1 248 ? -15.438 36.5 25.203 1 73.19 248 PHE A C 1
ATOM 1938 O O . PHE A 1 248 ? -15.094 37.469 24.5 1 73.19 248 PHE A O 1
ATOM 1945 N N . ASP A 1 249 ? -15.641 36.531 26.484 1 75.62 249 ASP A N 1
ATOM 1946 C CA . ASP A 1 249 ? -15.781 37.844 27.125 1 75.62 249 ASP A CA 1
ATOM 1947 C C . ASP A 1 249 ? -14.43 38.531 27.234 1 75.62 249 ASP A C 1
ATOM 1949 O O . ASP A 1 249 ? -14.359 39.781 27.172 1 75.62 249 ASP A O 1
ATOM 1953 N N . ASP A 1 250 ? -13.438 37.719 27.328 1 77.88 250 ASP A N 1
ATOM 1954 C CA . ASP A 1 250 ? -12.141 38.344 27.5 1 77.88 250 ASP A CA 1
ATOM 1955 C C . ASP A 1 250 ? -11.422 38.5 26.156 1 77.88 250 ASP A C 1
ATOM 1957 O O . ASP A 1 250 ? -10.297 39 26.109 1 77.88 250 ASP A O 1
ATOM 1961 N N . LEU A 1 251 ? -11.93 38.094 25.016 1 86.56 251 LEU A N 1
ATOM 1962 C CA . LEU A 1 251 ? -11.516 38.312 23.641 1 86.56 251 LEU A CA 1
ATOM 1963 C C . LEU A 1 251 ? -10.227 37.562 23.328 1 86.56 251 LEU A C 1
ATOM 1965 O O . LEU A 1 251 ? -9.562 37.844 22.328 1 86.56 251 LEU A O 1
ATOM 1969 N N . THR A 1 252 ? -9.844 36.594 24.203 1 79.25 252 THR A N 1
ATOM 1970 C CA . THR A 1 252 ? -8.648 35.781 23.969 1 79.25 252 THR A CA 1
ATOM 1971 C C . THR A 1 252 ? -8.789 34.938 22.688 1 79.25 252 THR A C 1
ATOM 1973 O O . THR A 1 252 ? -7.848 34.844 21.906 1 79.25 252 THR A O 1
ATOM 1976 N N . SER A 1 253 ? -9.953 34.406 22.5 1 83.75 253 SER A N 1
ATOM 1977 C CA . SER A 1 253 ? -10.195 33.562 21.328 1 83.75 253 SER A CA 1
ATOM 1978 C C . SER A 1 253 ? -10.07 34.375 20.031 1 83.75 253 SER A C 1
ATOM 1980 O O . SER A 1 253 ? -9.578 33.875 19.031 1 83.75 253 SER A O 1
ATOM 1982 N N . PHE A 1 254 ? -10.461 35.625 20.078 1 89.25 254 PHE A N 1
ATOM 1983 C CA . PHE A 1 254 ? -10.43 36.469 18.875 1 89.25 254 PHE A CA 1
ATOM 1984 C C . PHE A 1 254 ? -8.992 36.844 18.531 1 89.25 254 PHE A C 1
ATOM 1986 O O . PHE A 1 254 ? -8.594 36.781 17.375 1 89.25 254 PHE A O 1
ATOM 1993 N N . LEU A 1 255 ? -8.281 37.219 19.531 1 87.81 255 LEU A N 1
ATOM 1994 C CA . LEU A 1 255 ? -6.887 37.562 19.281 1 87.81 255 LEU A CA 1
ATOM 1995 C C . LEU A 1 255 ? -6.105 36.344 18.812 1 87.81 255 LEU A C 1
ATOM 1997 O O . LEU A 1 255 ? -5.266 36.438 17.906 1 87.81 255 LEU A O 1
ATOM 2001 N N . THR A 1 256 ? -6.391 35.188 19.438 1 84.19 256 THR A N 1
ATOM 2002 C CA . THR A 1 256 ? -5.734 33.938 19.047 1 84.19 256 THR A CA 1
ATOM 2003 C C . THR A 1 256 ? -6.043 33.594 17.594 1 84.19 256 THR A C 1
ATOM 2005 O O . THR A 1 256 ? -5.152 33.219 16.844 1 84.19 256 THR A O 1
ATOM 2008 N N . ALA A 1 257 ? -7.23 33.719 17.219 1 89.06 257 ALA A N 1
ATOM 2009 C CA . ALA A 1 257 ? -7.617 33.438 15.844 1 89.06 257 ALA A CA 1
ATOM 2010 C C . ALA A 1 257 ? -6.93 34.406 14.883 1 89.06 257 ALA A C 1
ATOM 2012 O O . ALA A 1 257 ? -6.535 34.031 13.781 1 89.06 257 ALA A O 1
ATOM 2013 N N . ALA A 1 258 ? -6.852 35.656 15.281 1 89.5 258 ALA A N 1
ATOM 2014 C CA . ALA A 1 258 ? -6.148 36.625 14.469 1 89.5 258 ALA A CA 1
ATOM 2015 C C . ALA A 1 258 ? -4.676 36.25 14.312 1 89.5 258 ALA A C 1
ATOM 2017 O O . ALA A 1 258 ? -4.094 36.438 13.242 1 89.5 258 ALA A O 1
ATOM 2018 N N . GLY A 1 259 ? -4.141 35.812 15.375 1 85.44 259 GLY A N 1
ATOM 2019 C CA . GLY A 1 259 ? -2.762 35.344 15.328 1 85.44 259 GLY A CA 1
ATOM 2020 C C . GLY A 1 259 ? -2.551 34.219 14.359 1 85.44 259 GLY A C 1
ATOM 2021 O O . GLY A 1 259 ? -1.563 34.188 13.617 1 85.44 259 GLY A O 1
ATOM 2022 N N . PHE A 1 260 ? -3.436 33.281 14.367 1 87 260 PHE A N 1
ATOM 2023 C CA . PHE A 1 260 ? -3.338 32.156 13.445 1 87 260 PHE A CA 1
ATOM 2024 C C . PHE A 1 260 ? -3.459 32.656 12 1 87 260 PHE A C 1
ATOM 2026 O O . PHE A 1 260 ? -2.766 32.125 11.117 1 87 260 PHE A O 1
ATOM 2033 N N . ALA A 1 261 ? -4.371 33.469 11.789 1 87 261 ALA A N 1
ATOM 2034 C CA . ALA A 1 261 ? -4.543 34 10.438 1 87 261 ALA A CA 1
ATOM 2035 C C . ALA A 1 261 ? -3.256 34.625 9.93 1 87 261 ALA A C 1
ATOM 2037 O O . ALA A 1 261 ? -2.863 34.438 8.781 1 87 261 ALA A O 1
ATOM 2038 N N . SER A 1 262 ? -2.658 35.375 10.766 1 86 262 SER A N 1
ATOM 2039 C CA . SER A 1 262 ? -1.392 36 10.398 1 86 262 SER A CA 1
ATOM 2040 C C . SER A 1 262 ? -0.302 34.969 10.172 1 86 262 SER A C 1
ATOM 2042 O O . SER A 1 262 ? 0.471 35.062 9.219 1 86 262 SER A O 1
ATOM 2044 N N . ALA A 1 263 ? -0.288 34 11.07 1 82.56 263 ALA A N 1
ATOM 2045 C CA . ALA A 1 263 ? 0.72 32.938 10.969 1 82.56 263 ALA A CA 1
ATOM 2046 C C . ALA A 1 263 ? 0.514 32.094 9.703 1 82.56 263 ALA A C 1
ATOM 2048 O O . ALA A 1 263 ? 1.481 31.656 9.086 1 82.56 263 ALA A O 1
ATOM 2049 N N . SER A 1 264 ? -0.686 31.859 9.43 1 84.31 264 SER A N 1
ATOM 2050 C CA . SER A 1 264 ? -0.985 31.078 8.234 1 84.31 264 SER A CA 1
ATOM 2051 C C . SER A 1 264 ? -0.454 31.766 6.977 1 84.31 264 SER A C 1
ATOM 2053 O O . SER A 1 264 ? -0.016 31.094 6.039 1 84.31 264 SER A O 1
ATOM 2055 N N . VAL A 1 265 ? -0.483 33.062 6.93 1 81.31 265 VAL A N 1
ATOM 2056 C CA . VAL A 1 265 ? 0.01 33.844 5.789 1 81.31 265 VAL A CA 1
ATOM 2057 C C . VAL A 1 265 ? 1.536 33.781 5.75 1 81.31 265 VAL A C 1
ATOM 2059 O O . VAL A 1 265 ? 2.129 33.531 4.699 1 81.31 265 VAL A O 1
ATOM 2062 N N . LEU A 1 266 ? 2.084 33.938 6.836 1 77.38 266 LEU A N 1
ATOM 2063 C CA . LEU A 1 266 ? 3.537 34.094 6.879 1 77.38 266 LEU A CA 1
ATOM 2064 C C . LEU A 1 266 ? 4.219 32.75 6.715 1 77.38 266 LEU A C 1
ATOM 2066 O O . LEU A 1 266 ? 5.273 32.625 6.082 1 77.38 266 LEU A O 1
ATOM 2070 N N . TYR A 1 267 ? 3.596 31.703 7.305 1 76.25 267 TYR A N 1
ATOM 2071 C CA . TYR A 1 267 ? 4.297 30.422 7.363 1 76.25 267 TYR A CA 1
ATOM 2072 C C . TYR A 1 267 ? 3.6 29.375 6.504 1 76.25 267 TYR A C 1
ATOM 2074 O O . TYR A 1 267 ? 4.016 28.219 6.469 1 76.25 267 TYR A O 1
ATOM 2082 N N . ASN A 1 268 ? 2.574 29.703 5.84 1 75.94 268 ASN A N 1
ATOM 2083 C CA . ASN A 1 268 ? 1.84 28.781 4.977 1 75.94 268 ASN A CA 1
ATOM 2084 C C . ASN A 1 268 ? 1.391 27.531 5.734 1 75.94 268 ASN A C 1
ATOM 2086 O O . ASN A 1 268 ? 1.687 26.422 5.32 1 75.94 268 ASN A O 1
ATOM 2090 N N . LEU A 1 269 ? 0.661 27.781 6.789 1 77.56 269 LEU A N 1
ATOM 2091 C CA . LEU A 1 269 ? 0.207 26.703 7.648 1 77.56 269 LEU A CA 1
ATOM 2092 C C . LEU A 1 269 ? -0.971 25.953 7.016 1 77.56 269 LEU A C 1
ATOM 2094 O O . LEU A 1 269 ? -1.695 26.531 6.195 1 77.56 269 LEU A O 1
ATOM 2098 N N . GLY A 1 270 ? -1.115 24.656 7.367 1 74.31 270 GLY A N 1
ATOM 2099 C CA . GLY A 1 270 ? -2.268 23.891 6.918 1 74.31 270 GLY A CA 1
ATOM 2100 C C . GLY A 1 270 ? -3.523 24.172 7.719 1 74.31 270 GLY A C 1
ATOM 2101 O O . GLY A 1 270 ? -3.508 25 8.633 1 74.31 270 GLY A O 1
ATOM 2102 N N . ASN A 1 271 ? -4.582 23.391 7.438 1 76.88 271 ASN A N 1
ATOM 2103 C CA . ASN A 1 271 ? -5.863 23.578 8.109 1 76.88 271 ASN A CA 1
ATOM 2104 C C . ASN A 1 271 ? -5.852 23 9.516 1 76.88 271 ASN A C 1
ATOM 2106 O O . ASN A 1 271 ? -5.293 21.922 9.742 1 76.88 271 ASN A O 1
ATOM 2110 N N . PRO A 1 272 ? -6.43 23.781 10.367 1 83.19 272 PRO A N 1
ATOM 2111 C CA . PRO A 1 272 ? -6.641 23.188 11.688 1 83.19 272 PRO A CA 1
ATOM 2112 C C . PRO A 1 272 ? -7.629 22.031 11.648 1 83.19 272 PRO A C 1
ATOM 2114 O O . PRO A 1 272 ? -8.344 21.844 10.664 1 83.19 272 PRO A O 1
ATOM 2117 N N . PRO A 1 273 ? -7.633 21.297 12.742 1 86.81 273 PRO A N 1
ATOM 2118 C CA . PRO A 1 273 ? -8.57 20.172 12.789 1 86.81 273 PRO A CA 1
ATOM 2119 C C . PRO A 1 273 ? -10.031 20.625 12.727 1 86.81 273 PRO A C 1
ATOM 2121 O O . PRO A 1 273 ? -10.406 21.625 13.344 1 86.81 273 PRO A O 1
ATOM 2124 N N . PHE A 1 274 ? -10.828 20 11.891 1 92.12 274 PHE A N 1
ATOM 2125 C CA . PHE A 1 274 ? -12.266 20.156 11.734 1 92.12 274 PHE A CA 1
ATOM 2126 C C . PHE A 1 274 ? -12.594 21.5 11.094 1 92.12 274 PHE A C 1
ATOM 2128 O O . PHE A 1 274 ? -13.625 22.109 11.398 1 92.12 274 PHE A O 1
ATOM 2135 N N . VAL A 1 275 ? -11.625 22 10.469 1 90.5 275 VAL A N 1
ATOM 2136 C CA . VAL A 1 275 ? -11.82 23.172 9.617 1 90.5 275 VAL A CA 1
ATOM 2137 C C . VAL A 1 275 ? -11.445 22.828 8.18 1 90.5 275 VAL A C 1
ATOM 2139 O O . VAL A 1 275 ? -10.445 22.141 7.938 1 90.5 275 VAL A O 1
ATOM 2142 N N . PHE A 1 276 ? -12.305 23.234 7.309 1 89.75 276 PHE A N 1
ATOM 2143 C CA . PHE A 1 276 ? -12.039 23 5.895 1 89.75 276 PHE A CA 1
ATOM 2144 C C . PHE A 1 276 ? -12.602 24.141 5.043 1 89.75 276 PHE A C 1
ATOM 2146 O O . PHE A 1 276 ? -13.82 24.25 4.898 1 89.75 276 PHE A O 1
ATOM 2153 N N . GLY A 1 277 ? -11.75 24.828 4.465 1 83.81 277 GLY A N 1
ATOM 2154 C CA . GLY A 1 277 ? -12.227 25.969 3.707 1 83.81 277 GLY A CA 1
ATOM 2155 C C . GLY A 1 277 ? -13.008 26.953 4.551 1 83.81 277 GLY A C 1
ATOM 2156 O O . GLY A 1 277 ? -12.523 27.422 5.59 1 83.81 277 GLY A O 1
ATOM 2157 N N . ALA A 1 278 ? -14.242 27.219 4.07 1 89.88 278 ALA A N 1
ATOM 2158 C CA . ALA A 1 278 ? -15.094 28.172 4.777 1 89.88 278 ALA A CA 1
ATOM 2159 C C . ALA A 1 278 ? -15.914 27.469 5.859 1 89.88 278 ALA A C 1
ATOM 2161 O O . ALA A 1 278 ? -16.672 28.109 6.59 1 89.88 278 ALA A O 1
ATOM 2162 N N . TYR A 1 279 ? -15.617 26.172 6.035 1 92.5 279 TYR A N 1
ATOM 2163 C CA . TYR A 1 279 ? -16.484 25.391 6.91 1 92.5 279 TYR A CA 1
ATOM 2164 C C . TYR A 1 279 ? -15.805 25.125 8.25 1 92.5 279 TYR A C 1
ATOM 2166 O O . TYR A 1 279 ? -14.641 24.734 8.297 1 92.5 279 TYR A O 1
ATOM 2174 N N . THR A 1 280 ? -16.469 25.438 9.273 1 94.25 280 THR A N 1
ATOM 2175 C CA . THR A 1 280 ? -16.141 24.953 10.609 1 94.25 280 THR A CA 1
ATOM 2176 C C . THR A 1 280 ? -17.062 23.797 11 1 94.25 280 THR A C 1
ATOM 2178 O O . THR A 1 280 ? -18.25 24 11.219 1 94.25 280 THR A O 1
ATOM 2181 N N . VAL A 1 281 ? -16.453 22.656 11.078 1 96.12 281 VAL A N 1
ATOM 2182 C CA . VAL A 1 281 ? -17.234 21.453 11.312 1 96.12 281 VAL A CA 1
ATOM 2183 C C . VAL A 1 281 ? -17.281 21.156 12.812 1 96.12 281 VAL A C 1
ATOM 2185 O O . VAL A 1 281 ? -16.281 21.297 13.516 1 96.12 281 VAL A O 1
ATOM 2188 N N . ALA A 1 282 ? -18.516 20.797 13.266 1 96.88 282 ALA A N 1
ATOM 2189 C CA . ALA A 1 282 ? -18.625 20.359 14.656 1 96.88 282 ALA A CA 1
ATOM 2190 C C . ALA A 1 282 ? -17.781 19.109 14.922 1 96.88 282 ALA A C 1
ATOM 2192 O O . ALA A 1 282 ? -17.938 18.094 14.25 1 96.88 282 ALA A O 1
ATOM 2193 N N . PRO A 1 283 ? -16.891 19.219 15.859 1 95.56 283 PRO A N 1
ATOM 2194 C CA . PRO A 1 283 ? -15.961 18.109 16.078 1 95.56 283 PRO A CA 1
ATOM 2195 C C . PRO A 1 283 ? -16.625 16.922 16.766 1 95.56 283 PRO A C 1
ATOM 2197 O O . PRO A 1 283 ? -17.625 17.078 17.469 1 95.56 283 PRO A O 1
ATOM 2200 N N . PHE A 1 284 ? -16.109 15.789 16.5 1 95.56 284 PHE A N 1
ATOM 2201 C CA . PHE A 1 284 ? -16.516 14.547 17.141 1 95.56 284 PHE A CA 1
ATOM 2202 C C . PHE A 1 284 ? -15.297 13.703 17.5 1 95.56 284 PHE A C 1
ATOM 2204 O O . PHE A 1 284 ? -14.188 13.969 17.031 1 95.56 284 PHE A O 1
ATOM 2211 N N . GLN A 1 285 ? -15.531 12.828 18.359 1 94 285 GLN A N 1
ATOM 2212 C CA . GLN A 1 285 ? -14.461 11.945 18.797 1 94 285 GLN A CA 1
ATOM 2213 C C . GLN A 1 285 ? -14 11.031 17.656 1 94 285 GLN A C 1
ATOM 2215 O O . GLN A 1 285 ? -14.812 10.602 16.828 1 94 285 GLN A O 1
ATOM 2220 N N . LEU A 1 286 ? -12.68 10.742 17.641 1 91.44 286 LEU A N 1
ATOM 2221 C CA . LEU A 1 286 ? -12.109 9.805 16.688 1 91.44 286 LEU A CA 1
ATOM 2222 C C . LEU A 1 286 ? -11.914 8.438 17.312 1 91.44 286 LEU A C 1
ATOM 2224 O O . LEU A 1 286 ? -11.562 8.336 18.5 1 91.44 286 LEU A O 1
ATOM 2228 N N . PRO A 1 287 ? -12.141 7.477 16.5 1 89.38 287 PRO A N 1
ATOM 2229 C CA . PRO A 1 287 ? -11.977 6.133 17.078 1 89.38 287 PRO A CA 1
ATOM 2230 C C . PRO A 1 287 ? -10.516 5.785 17.359 1 89.38 287 PRO A C 1
ATOM 2232 O O . PRO A 1 287 ? -9.625 6.223 16.625 1 89.38 287 PRO A O 1
ATOM 2235 N N . ASN A 1 288 ? -10.273 4.969 18.391 1 81.94 288 ASN A N 1
ATOM 2236 C CA . ASN A 1 288 ? -8.906 4.621 18.781 1 81.94 288 ASN A CA 1
ATOM 2237 C C . ASN A 1 288 ? -8.594 3.158 18.469 1 81.94 288 ASN A C 1
ATOM 2239 O O . ASN A 1 288 ? -7.441 2.734 18.578 1 81.94 288 ASN A O 1
ATOM 2243 N N . ASN A 1 289 ? -9.43 2.354 18.062 1 79.44 289 ASN A N 1
ATOM 2244 C CA . ASN A 1 289 ? -9.211 0.916 17.922 1 79.44 289 ASN A CA 1
ATOM 2245 C C . ASN A 1 289 ? -9.102 0.497 16.469 1 79.44 289 ASN A C 1
ATOM 2247 O O . ASN A 1 289 ? -9.344 -0.663 16.125 1 79.44 289 ASN A O 1
ATOM 2251 N N . VAL A 1 290 ? -8.82 1.452 15.648 1 80.31 290 VAL A N 1
ATOM 2252 C CA . VAL A 1 290 ? -8.719 1.123 14.234 1 80.31 290 VAL A CA 1
ATOM 2253 C C . VAL A 1 290 ? -7.352 1.543 13.695 1 80.31 290 VAL A C 1
ATOM 2255 O O . VAL A 1 290 ? -6.699 2.422 14.266 1 80.31 290 VAL A O 1
ATOM 2258 N N . PRO A 1 291 ? -6.957 0.769 12.664 1 75.19 291 PRO A N 1
ATOM 2259 C CA . PRO A 1 291 ? -5.688 1.193 12.07 1 75.19 291 PRO A CA 1
ATOM 2260 C C . PRO A 1 291 ? -5.719 2.639 11.578 1 75.19 291 PRO A C 1
ATOM 2262 O O . PRO A 1 291 ? -6.664 3.043 10.898 1 75.19 291 PRO A O 1
ATOM 2265 N N . VAL A 1 292 ? -4.73 3.346 11.859 1 72.62 292 VAL A N 1
ATOM 2266 C CA . VAL A 1 292 ? -4.707 4.785 11.625 1 72.62 292 VAL A CA 1
ATOM 2267 C C . VAL A 1 292 ? -4.293 5.062 10.18 1 72.62 292 VAL A C 1
ATOM 2269 O O . VAL A 1 292 ? -4.855 5.945 9.523 1 72.62 292 VAL A O 1
ATOM 2272 N N . ASN A 1 293 ? -3.43 4.16 9.766 1 72.62 293 ASN A N 1
ATOM 2273 C CA . ASN A 1 293 ? -2.93 4.453 8.43 1 72.62 293 ASN A CA 1
ATOM 2274 C C . ASN A 1 293 ? -3.938 4.059 7.352 1 72.62 293 ASN A C 1
ATOM 2276 O O . ASN A 1 293 ? -4.547 2.988 7.426 1 72.62 293 ASN A O 1
ATOM 2280 N N . SER A 1 294 ? -4.379 4.965 6.465 1 78.06 294 SER A N 1
ATOM 2281 C CA . SER A 1 294 ? -5.211 4.789 5.277 1 78.06 294 SER A CA 1
ATOM 2282 C C . SER A 1 294 ? -6.68 4.633 5.648 1 78.06 294 SER A C 1
ATOM 2284 O O . SER A 1 294 ? -7.457 4.047 4.895 1 78.06 294 SER A O 1
ATOM 2286 N N . THR A 1 295 ? -7.016 4.996 6.859 1 90.06 295 THR A N 1
ATOM 2287 C CA . THR A 1 295 ? -8.422 4.938 7.238 1 90.06 295 THR A CA 1
ATOM 2288 C C . THR A 1 295 ? -9.102 6.285 7.012 1 90.06 295 THR A C 1
ATOM 2290 O O . THR A 1 295 ? -8.562 7.328 7.395 1 90.06 295 THR A O 1
ATOM 2293 N N . MET A 1 296 ? -10.25 6.207 6.371 1 93.56 296 MET A N 1
ATOM 2294 C CA . MET A 1 296 ? -11.07 7.391 6.133 1 93.56 296 MET A CA 1
ATOM 2295 C C . MET A 1 296 ? -12.391 7.301 6.895 1 93.56 296 MET A C 1
ATOM 2297 O O . MET A 1 296 ? -13.031 6.246 6.91 1 93.56 296 MET A O 1
ATOM 2301 N N . ILE A 1 297 ? -12.75 8.367 7.5 1 95.75 297 ILE A N 1
ATOM 2302 C CA . ILE A 1 297 ? -13.992 8.438 8.258 1 95.75 297 ILE A CA 1
ATOM 2303 C C . ILE A 1 297 ? -15.016 9.289 7.5 1 95.75 297 ILE A C 1
ATOM 2305 O O . ILE A 1 297 ? -14.672 10.336 6.953 1 95.75 297 ILE A O 1
ATOM 2309 N N . TYR A 1 298 ? -16.203 8.781 7.418 1 96.06 298 TYR A N 1
ATOM 2310 C CA . TYR A 1 298 ? -17.344 9.5 6.871 1 96.06 298 TYR A CA 1
ATOM 2311 C C . TYR A 1 298 ? -18.406 9.742 7.941 1 96.06 298 TYR A C 1
ATOM 2313 O O . TYR A 1 298 ? -18.844 8.812 8.617 1 96.06 298 TYR A O 1
ATOM 2321 N N . ALA A 1 299 ? -18.781 10.938 8.102 1 97.06 299 ALA A N 1
ATOM 2322 C CA . ALA A 1 299 ? -19.75 11.242 9.148 1 97.06 299 ALA A CA 1
ATOM 2323 C C . ALA A 1 299 ? -20.688 12.359 8.711 1 97.06 299 ALA A C 1
ATOM 2325 O O . ALA A 1 299 ? -20.281 13.312 8.047 1 97.06 299 ALA A O 1
ATOM 2326 N N . ASN A 1 300 ? -21.969 12.133 9.023 1 96.75 300 ASN A N 1
ATOM 2327 C CA . ASN A 1 300 ? -22.938 13.219 8.906 1 96.75 300 ASN A CA 1
ATOM 2328 C C . ASN A 1 300 ? -22.984 14.078 10.164 1 96.75 300 ASN A C 1
ATOM 2330 O O . ASN A 1 300 ? -23.281 13.586 11.25 1 96.75 300 ASN A O 1
ATOM 2334 N N . THR A 1 301 ? -22.609 15.234 10.023 1 97 301 THR A N 1
ATOM 2335 C CA . THR A 1 301 ? -22.562 16.188 11.141 1 97 301 THR A CA 1
ATOM 2336 C C . THR A 1 301 ? -23.016 17.562 10.688 1 97 301 THR A C 1
ATOM 2338 O O . THR A 1 301 ? -23.766 17.688 9.703 1 97 301 THR A O 1
ATOM 2341 N N . THR A 1 302 ? -22.797 18.578 11.555 1 97.44 302 THR A N 1
ATOM 2342 C CA . THR A 1 302 ? -23.188 19.938 11.25 1 97.44 302 THR A CA 1
ATOM 2343 C C . THR A 1 302 ? -21.969 20.828 11.047 1 97.44 302 THR A C 1
ATOM 2345 O O . THR A 1 302 ? -20.875 20.5 11.531 1 97.44 302 THR A O 1
ATOM 2348 N N . ALA A 1 303 ? -22.141 21.797 10.227 1 96.94 303 ALA A N 1
ATOM 2349 C CA . ALA A 1 303 ? -21.031 22.719 9.945 1 96.94 303 ALA A CA 1
ATOM 2350 C C . ALA A 1 303 ? -21.547 24.141 9.781 1 96.94 303 ALA A C 1
ATOM 2352 O O . ALA A 1 303 ? -22.719 24.359 9.445 1 96.94 303 ALA A O 1
ATOM 2353 N N . LEU A 1 304 ? -20.734 25.047 10.172 1 95.75 304 LEU A N 1
ATOM 2354 C CA . LEU A 1 304 ? -20.953 26.469 9.945 1 95.75 304 LEU A CA 1
ATOM 2355 C C . LEU A 1 304 ? -20.109 26.969 8.766 1 95.75 304 LEU A C 1
ATOM 2357 O O . LEU A 1 304 ? -18.922 26.688 8.695 1 95.75 304 LEU A O 1
ATOM 2361 N N . ARG A 1 305 ? -20.766 27.562 7.84 1 93.88 305 ARG A N 1
ATOM 2362 C CA . ARG A 1 305 ? -20.062 28.188 6.723 1 93.88 305 ARG A CA 1
ATOM 2363 C C . ARG A 1 305 ? -19.938 29.703 6.926 1 93.88 305 ARG A C 1
ATOM 2365 O O . ARG A 1 305 ? -20.953 30.391 7.086 1 93.88 305 ARG A O 1
ATOM 2372 N N . SER A 1 306 ? -18.719 30.172 6.953 1 92.94 306 SER A N 1
ATOM 2373 C CA . SER A 1 306 ? -18.453 31.594 7.137 1 92.94 306 SER A CA 1
ATOM 2374 C C . SER A 1 306 ? -18.188 32.281 5.805 1 92.94 306 SER A C 1
ATOM 2376 O O . SER A 1 306 ? -17.453 31.766 4.969 1 92.94 306 SER A O 1
ATOM 2378 N N . ASP A 1 307 ? -18.859 33.375 5.617 1 90.81 307 ASP A N 1
ATOM 2379 C CA . ASP A 1 307 ? -18.656 34.219 4.445 1 90.81 307 ASP A CA 1
ATOM 2380 C C . ASP A 1 307 ? -18.281 35.656 4.859 1 90.81 307 ASP A C 1
ATOM 2382 O O . ASP A 1 307 ? -19.078 36.375 5.449 1 90.81 307 ASP A O 1
ATOM 2386 N N . PRO A 1 308 ? -17.094 36.062 4.484 1 91.5 308 PRO A N 1
ATOM 2387 C CA . PRO A 1 308 ? -16.688 37.406 4.895 1 91.5 308 PRO A CA 1
ATOM 2388 C C . PRO A 1 308 ? -17.391 38.5 4.105 1 91.5 308 PRO A C 1
ATOM 2390 O O . PRO A 1 308 ? -17.531 39.625 4.594 1 91.5 308 PRO A O 1
ATOM 2393 N N . GLY A 1 309 ? -17.844 38.219 2.887 1 90.81 309 GLY A N 1
ATOM 2394 C CA . GLY A 1 309 ? -18.562 39.188 2.076 1 90.81 309 GLY A CA 1
ATOM 2395 C C . GLY A 1 309 ? -17.734 40.438 1.788 1 90.81 309 GLY A C 1
ATOM 2396 O O . GLY A 1 309 ? -18.234 41.562 1.884 1 90.81 309 GLY A O 1
ATOM 2397 N N . CYS A 1 310 ? -16.453 40.25 1.522 1 91.38 310 CYS A N 1
ATOM 2398 C CA . CYS A 1 310 ? -15.57 41.406 1.302 1 91.38 310 CYS A CA 1
ATOM 2399 C C . CYS A 1 310 ? -15.711 41.938 -0.121 1 91.38 310 CYS A C 1
ATOM 2401 O O . CYS A 1 310 ? -15.766 41.156 -1.074 1 91.38 310 CYS A O 1
ATOM 2403 N N . GLN A 1 311 ? -15.859 43.312 -0.216 1 92.38 311 GLN A N 1
ATOM 2404 C CA . GLN A 1 311 ? -15.977 43.969 -1.506 1 92.38 311 GLN A CA 1
ATOM 2405 C C . GLN A 1 311 ? -15.078 45.188 -1.569 1 92.38 311 GLN A C 1
ATOM 2407 O O . GLN A 1 311 ? -14.977 45.969 -0.598 1 92.38 311 GLN A O 1
ATOM 2412 N N . ALA A 1 312 ? -14.422 45.25 -2.732 1 94.38 312 ALA A N 1
ATOM 2413 C CA . ALA A 1 312 ? -13.609 46.469 -2.93 1 94.38 312 ALA A CA 1
ATOM 2414 C C . ALA A 1 312 ? -14.492 47.688 -3.129 1 94.38 312 ALA A C 1
ATOM 2416 O O . ALA A 1 312 ? -15.516 47.625 -3.809 1 94.38 312 ALA A O 1
ATOM 2417 N N . VAL A 1 313 ? -14.102 48.781 -2.475 1 94.25 313 VAL A N 1
ATOM 2418 C CA . VAL A 1 313 ? -14.867 50 -2.604 1 94.25 313 VAL A CA 1
ATOM 2419 C C . VAL A 1 313 ? -13.945 51.156 -3.055 1 94.25 313 VAL A C 1
ATOM 2421 O O . VAL A 1 313 ? -12.742 51.125 -2.791 1 94.25 313 VAL A O 1
ATOM 2424 N N . SER A 1 314 ? -14.57 52.094 -3.74 1 93 314 SER A N 1
ATOM 2425 C CA . SER A 1 314 ? -13.797 53.25 -4.211 1 93 314 SER A CA 1
ATOM 2426 C C . SER A 1 314 ? -13.5 54.219 -3.076 1 93 314 SER A C 1
ATOM 2428 O O . SER A 1 314 ? -14.359 54.469 -2.223 1 93 314 SER A O 1
ATOM 2430 N N . VAL A 1 315 ? -12.258 54.688 -3.086 1 95.5 315 VAL A N 1
ATOM 2431 C CA . VAL A 1 315 ? -11.828 55.625 -2.055 1 95.5 315 VAL A CA 1
ATOM 2432 C C . VAL A 1 315 ? -11.703 57.031 -2.65 1 95.5 315 VAL A C 1
ATOM 2434 O O . VAL A 1 315 ? -11.086 57.219 -3.705 1 95.5 315 VAL A O 1
ATOM 2437 N N . ASN A 1 316 ? -12.336 58.031 -1.983 1 95.25 316 ASN A N 1
ATOM 2438 C CA . ASN A 1 316 ? -12.109 59.438 -2.312 1 95.25 316 ASN A CA 1
ATOM 2439 C C . ASN A 1 316 ? -10.938 60 -1.523 1 95.25 316 ASN A C 1
ATOM 2441 O O . ASN A 1 316 ? -11.031 60.188 -0.308 1 95.25 316 ASN A O 1
ATOM 2445 N N . MET A 1 317 ? -9.844 60.281 -2.219 1 95.25 317 MET A N 1
ATOM 2446 C CA . MET A 1 317 ? -8.625 60.781 -1.573 1 95.25 317 MET A CA 1
ATOM 2447 C C . MET A 1 317 ? -8.516 62.281 -1.693 1 95.25 317 MET A C 1
ATOM 2449 O O . MET A 1 317 ? -8.547 62.844 -2.799 1 95.25 317 MET A O 1
ATOM 2453 N N . VAL A 1 318 ? -8.352 62.969 -0.514 1 94.81 318 VAL A N 1
ATOM 2454 C CA . VAL A 1 318 ? -8.148 64.438 -0.506 1 94.81 318 VAL A CA 1
ATOM 2455 C C . VAL A 1 318 ? -6.871 64.75 0.249 1 94.81 318 VAL A C 1
ATOM 2457 O O . VAL A 1 318 ? -6.738 64.438 1.436 1 94.81 318 VAL A O 1
ATOM 2460 N N . GLN A 1 319 ? -5.98 65.438 -0.432 1 93.44 319 GLN A N 1
ATOM 2461 C CA . GLN A 1 319 ? -4.73 65.812 0.213 1 93.44 319 GLN A CA 1
ATOM 2462 C C . GLN A 1 319 ? -4.934 67.062 1.117 1 93.44 319 GLN A C 1
ATOM 2464 O O . GLN A 1 319 ? -5.637 68 0.753 1 93.44 319 GLN A O 1
ATOM 2469 N N . ASN A 1 320 ? -4.363 66.938 2.23 1 91.94 320 ASN A N 1
ATOM 2470 C CA . ASN A 1 320 ? -4.41 68.062 3.107 1 91.94 320 ASN A CA 1
ATOM 2471 C C . ASN A 1 320 ? -3.658 69.25 2.508 1 91.94 320 ASN A C 1
ATOM 2473 O O . ASN A 1 320 ? -2.607 69.062 1.89 1 91.94 320 ASN A O 1
ATOM 2477 N N . THR A 1 321 ? -4.125 70.375 2.777 1 88.88 321 THR A N 1
ATOM 2478 C CA . THR A 1 321 ? -3.561 71.625 2.191 1 88.88 321 THR A CA 1
ATOM 2479 C C . THR A 1 321 ? -2.145 71.875 2.707 1 88.88 321 THR A C 1
ATOM 2481 O O . THR A 1 321 ? -1.306 72.438 1.995 1 88.88 321 THR A O 1
ATOM 2484 N N . ASP A 1 322 ? -1.91 71.438 3.891 1 88.75 322 ASP A N 1
ATOM 2485 C CA . ASP A 1 322 ? -0.601 71.625 4.492 1 88.75 322 ASP A CA 1
ATOM 2486 C C . ASP A 1 322 ? 0.377 70.562 4.125 1 88.75 322 ASP A C 1
ATOM 2488 O O . ASP A 1 322 ? 1.538 70.562 4.539 1 88.75 322 ASP A O 1
ATOM 2492 N N . GLY A 1 323 ? -0.019 69.625 3.363 1 84.31 323 GLY A N 1
ATOM 2493 C CA . GLY A 1 323 ? 0.847 68.562 2.916 1 84.31 323 GLY A CA 1
ATOM 2494 C C . GLY A 1 323 ? 1.119 67.5 3.996 1 84.31 323 GLY A C 1
ATOM 2495 O O . GLY A 1 323 ? 1.996 66.688 3.84 1 84.31 323 GLY A O 1
ATOM 2496 N N . SER A 1 324 ? 0.421 67.562 5.117 1 86.62 324 SER A N 1
ATOM 2497 C CA . SER A 1 324 ? 0.709 66.75 6.266 1 86.62 324 SER A CA 1
ATOM 2498 C C . SER A 1 324 ? 0.229 65.312 6.031 1 86.62 324 SER A C 1
ATOM 2500 O O . SER A 1 324 ? 0.733 64.375 6.648 1 86.62 324 SER A O 1
ATOM 2502 N N . GLY A 1 325 ? -0.748 65.188 5.133 1 92.06 325 GLY A N 1
ATOM 2503 C CA . GLY A 1 325 ? -1.287 63.875 4.883 1 92.06 325 GLY A CA 1
ATOM 2504 C C . GLY A 1 325 ? -2.516 63.875 3.992 1 92.06 325 GLY A C 1
ATOM 2505 O O . GLY A 1 325 ? -2.666 64.75 3.148 1 92.06 325 GLY A O 1
ATOM 2506 N N . TRP A 1 326 ? -3.211 62.812 3.965 1 93.88 326 TRP A N 1
ATOM 2507 C CA . TRP A 1 326 ? -4.402 62.625 3.139 1 93.88 326 TRP A CA 1
ATOM 2508 C C . TRP A 1 326 ? -5.621 62.312 3.996 1 93.88 326 TRP A C 1
ATOM 2510 O O . TRP A 1 326 ? -5.5 61.656 5.039 1 93.88 326 TRP A O 1
ATOM 2520 N N . ASN A 1 327 ? -6.715 62.906 3.643 1 93.88 327 ASN A N 1
ATOM 2521 C CA . ASN A 1 327 ? -8.008 62.5 4.18 1 93.88 327 ASN A CA 1
ATOM 2522 C C . ASN A 1 327 ? -8.797 61.656 3.172 1 93.88 327 ASN A C 1
ATOM 2524 O O . ASN A 1 327 ? -9.117 62.156 2.082 1 93.88 327 ASN A O 1
ATOM 2528 N N . ASN A 1 328 ? -9.078 60.406 3.564 1 95.25 328 ASN A N 1
ATOM 2529 C CA . ASN A 1 328 ? -9.75 59.469 2.678 1 95.25 328 ASN A CA 1
ATOM 2530 C C . ASN A 1 328 ? -11.172 59.188 3.146 1 95.25 328 ASN A C 1
ATOM 2532 O O . ASN A 1 328 ? -11.43 59.062 4.348 1 95.25 328 ASN A O 1
ATOM 2536 N N . SER A 1 329 ? -12.055 59.188 2.246 1 95.12 329 SER A N 1
ATOM 2537 C CA . SER A 1 329 ? -13.445 58.875 2.592 1 95.12 329 SER A CA 1
ATOM 2538 C C . SER A 1 329 ? -14.016 57.781 1.692 1 95.12 329 SER A C 1
ATOM 2540 O O . SER A 1 329 ? -13.656 57.688 0.515 1 95.12 329 SER A O 1
ATOM 2542 N N . VAL A 1 330 ? -14.797 56.906 2.328 1 94.31 330 VAL A N 1
ATOM 2543 C CA . VAL A 1 330 ? -15.461 55.781 1.64 1 94.31 330 VAL A CA 1
ATOM 2544 C C . VAL A 1 330 ? -16.953 55.844 1.929 1 94.31 330 VAL A C 1
ATOM 2546 O O . VAL A 1 330 ? -17.375 56.062 3.066 1 94.31 330 VAL A O 1
ATOM 2549 N N . SER A 1 331 ? -17.734 55.781 0.885 1 92.12 331 SER A N 1
ATOM 2550 C CA . SER A 1 331 ? -19.188 55.656 1.018 1 92.12 331 SER A CA 1
ATOM 2551 C C . SER A 1 331 ? -19.719 54.562 0.108 1 92.12 331 SER A C 1
ATOM 2553 O O . SER A 1 331 ? -19.609 54.656 -1.116 1 92.12 331 SER A O 1
ATOM 2555 N N . SER A 1 332 ? -20.219 53.5 0.711 1 90.56 332 SER A N 1
ATOM 2556 C CA . SER A 1 332 ? -20.766 52.375 -0.047 1 90.56 332 SER A CA 1
ATOM 2557 C C . SER A 1 332 ? -21.828 51.625 0.757 1 90.56 332 SER A C 1
ATOM 2559 O O . SER A 1 332 ? -21.656 51.406 1.962 1 90.56 332 SER A O 1
ATOM 2561 N N . ASN A 1 333 ? -22.938 51.219 0.12 1 86.44 333 ASN A N 1
ATOM 2562 C CA . ASN A 1 333 ? -24 50.375 0.689 1 86.44 333 ASN A CA 1
ATOM 2563 C C . ASN A 1 333 ? -24.562 50.969 1.976 1 86.44 333 ASN A C 1
ATOM 2565 O O . ASN A 1 333 ? -24.734 50.281 2.969 1 86.44 333 ASN A O 1
ATOM 2569 N N . GLY A 1 334 ? -24.672 52.25 2.049 1 87.31 334 GLY A N 1
ATOM 2570 C CA . GLY A 1 334 ? -25.25 52.938 3.191 1 87.31 334 GLY A CA 1
ATOM 2571 C C . GLY A 1 334 ? -24.281 53.125 4.344 1 87.31 334 GLY A C 1
ATOM 2572 O O . GLY A 1 334 ? -24.688 53.5 5.441 1 87.31 334 GLY A O 1
ATOM 2573 N N . CYS A 1 335 ? -23.062 52.781 4.129 1 91.06 335 CYS A N 1
ATOM 2574 C CA . CYS A 1 335 ? -22.047 52.938 5.16 1 91.06 335 CYS A CA 1
ATOM 2575 C C . CYS A 1 335 ? -21.016 54 4.75 1 91.06 335 CYS A C 1
ATOM 2577 O O . CYS A 1 335 ? -20.688 54.125 3.566 1 91.06 335 CYS A O 1
ATOM 2579 N N . SER A 1 336 ? -20.656 54.781 5.695 1 92.19 336 SER A N 1
ATOM 2580 C CA . SER A 1 336 ? -19.672 55.812 5.41 1 92.19 336 SER A CA 1
ATOM 2581 C C . SER A 1 336 ? -18.594 55.875 6.488 1 92.19 336 SER A C 1
ATOM 2583 O O . SER A 1 336 ? -18.859 55.594 7.656 1 92.19 336 SER A O 1
ATOM 2585 N N . ILE A 1 337 ? -17.406 56.062 6.074 1 92.25 337 ILE A N 1
ATOM 2586 C CA . ILE A 1 337 ? -16.312 56.219 7.023 1 92.25 337 ILE A CA 1
ATOM 2587 C C . ILE A 1 337 ? -15.188 57.031 6.395 1 92.25 337 ILE A C 1
ATOM 2589 O O . ILE A 1 337 ? -15.078 57.125 5.172 1 92.25 337 ILE A O 1
ATOM 2593 N N . SER A 1 338 ? -14.547 57.781 7.219 1 92.31 338 SER A N 1
ATOM 2594 C CA . SER A 1 338 ? -13.359 58.5 6.801 1 92.31 338 SER A CA 1
ATOM 2595 C C . SER A 1 338 ? -12.148 58.125 7.641 1 92.31 338 SER A C 1
ATOM 2597 O O . SER A 1 338 ? -12.281 57.781 8.82 1 92.31 338 SER A O 1
ATOM 2599 N N . PHE A 1 339 ? -11.008 58.062 7.016 1 90.44 339 PHE A N 1
ATOM 2600 C CA . PHE A 1 339 ? -9.766 57.812 7.742 1 90.44 339 PHE A CA 1
ATOM 2601 C C . PHE A 1 339 ? -8.656 58.75 7.262 1 90.44 339 PHE A C 1
ATOM 2603 O O . PHE A 1 339 ? -8.586 59.062 6.074 1 90.44 339 PHE A O 1
ATOM 2610 N N . ALA A 1 340 ? -7.898 59.188 8.195 1 89.94 340 ALA A N 1
ATOM 2611 C CA . ALA A 1 340 ? -6.793 60.094 7.91 1 89.94 340 ALA A CA 1
ATOM 2612 C C . ALA A 1 340 ? -5.453 59.375 7.98 1 89.94 340 ALA A C 1
ATOM 2614 O O . ALA A 1 340 ? -5.281 58.438 8.781 1 89.94 340 ALA A O 1
ATOM 2615 N N . VAL A 1 341 ? -4.602 59.719 7.035 1 89.31 341 VAL A N 1
ATOM 2616 C CA . VAL A 1 341 ? -3.258 59.156 7.043 1 89.31 341 VAL A CA 1
ATOM 2617 C C . VAL A 1 341 ? -2.221 60.281 7.137 1 89.31 341 VAL A C 1
ATOM 2619 O O . VAL A 1 341 ? -2.398 61.344 6.551 1 89.31 341 VAL A O 1
ATOM 2622 N N . ASP A 1 342 ? -1.298 60 8.023 1 86.06 342 ASP A N 1
ATOM 2623 C CA . ASP A 1 342 ? -0.2 60.969 8.156 1 86.06 342 ASP A CA 1
ATOM 2624 C C . ASP A 1 342 ? 1.045 60.469 7.418 1 86.06 342 ASP A C 1
ATOM 2626 O O . ASP A 1 342 ? 0.989 59.469 6.688 1 86.06 342 ASP A O 1
ATOM 2630 N N . ARG A 1 343 ? 2.174 61.25 7.445 1 81.31 343 ARG A N 1
ATOM 2631 C CA . ARG A 1 343 ? 3.381 60.906 6.691 1 81.31 343 ARG A CA 1
ATOM 2632 C C . ARG A 1 343 ? 4.418 60.25 7.582 1 81.31 343 ARG A C 1
ATOM 2634 O O . ARG A 1 343 ? 5.613 60.281 7.285 1 81.31 343 ARG A O 1
ATOM 2641 N N . ASN A 1 344 ? 3.934 59.75 8.664 1 72.19 344 ASN A N 1
ATOM 2642 C CA . ASN A 1 344 ? 4.867 59.125 9.602 1 72.19 344 ASN A CA 1
ATOM 2643 C C . ASN A 1 344 ? 5.367 57.781 9.102 1 72.19 344 ASN A C 1
ATOM 2645 O O . ASN A 1 344 ? 6.348 57.25 9.617 1 72.19 344 ASN A O 1
ATOM 2649 N N . ALA A 1 345 ? 4.668 57.219 8.125 1 75.06 345 ALA A N 1
ATOM 2650 C CA . ALA A 1 345 ? 5.078 55.969 7.527 1 75.06 345 ALA A CA 1
ATOM 2651 C C . ALA A 1 345 ? 4.785 55.938 6.027 1 75.06 345 ALA A C 1
ATOM 2653 O O . ALA A 1 345 ? 3.943 56.688 5.547 1 75.06 345 ALA A O 1
ATOM 2654 N N . SER A 1 346 ? 5.578 55.156 5.312 1 80.38 346 SER A N 1
ATOM 2655 C CA . SER A 1 346 ? 5.371 55.062 3.869 1 80.38 346 SER A CA 1
ATOM 2656 C C . SER A 1 346 ? 4.094 54.312 3.535 1 80.38 346 SER A C 1
ATOM 2658 O O . SER A 1 346 ? 3.496 54.531 2.479 1 80.38 346 SER A O 1
ATOM 2660 N N . VAL A 1 347 ? 3.793 53.375 4.352 1 84.06 347 VAL A N 1
ATOM 2661 C CA . VAL A 1 347 ? 2.572 52.594 4.168 1 84.06 347 VAL A CA 1
ATOM 2662 C C . VAL A 1 347 ? 1.769 52.562 5.465 1 84.06 347 VAL A C 1
ATOM 2664 O O . VAL A 1 347 ? 2.33 52.406 6.551 1 84.06 347 VAL A O 1
ATOM 2667 N N . LEU A 1 348 ? 0.515 52.875 5.332 1 83.25 348 LEU A N 1
ATOM 2668 C CA . LEU A 1 348 ? -0.393 52.875 6.477 1 83.25 348 LEU A CA 1
ATOM 2669 C C . LEU A 1 348 ? -1.599 51.969 6.199 1 83.25 348 LEU A C 1
ATOM 2671 O O . LEU A 1 348 ? -2.061 51.875 5.059 1 83.25 348 LEU A O 1
ATOM 2675 N N . PHE A 1 349 ? -1.983 51.344 7.156 1 88.62 349 PHE A N 1
ATOM 2676 C CA . PHE A 1 349 ? -3.164 50.5 7.023 1 88.62 349 PHE A CA 1
ATOM 2677 C C . PHE A 1 349 ? -3.889 50.344 8.359 1 88.62 349 PHE A C 1
ATOM 2679 O O . PHE A 1 349 ? -3.309 50.625 9.414 1 88.62 349 PHE A O 1
ATOM 2686 N N . GLY A 1 350 ? -5.133 49.969 8.328 1 86.5 350 GLY A N 1
ATOM 2687 C CA . GLY A 1 350 ? -5.945 49.812 9.523 1 86.5 350 GLY A CA 1
ATOM 2688 C C . GLY A 1 350 ? -7.312 49.219 9.242 1 86.5 350 GLY A C 1
ATOM 2689 O O . GLY A 1 350 ? -7.605 48.812 8.117 1 86.5 350 GLY A O 1
ATOM 2690 N N . THR A 1 351 ? -7.988 48.969 10.367 1 91.5 351 THR A N 1
ATOM 2691 C CA . THR A 1 351 ? -9.375 48.531 10.297 1 91.5 351 THR A CA 1
ATOM 2692 C C . THR A 1 351 ? -10.273 49.406 11.148 1 91.5 351 THR A C 1
ATOM 2694 O O . THR A 1 351 ? -9.844 49.938 12.18 1 91.5 351 THR A O 1
ATOM 2697 N N . ASP A 1 352 ? -11.453 49.656 10.586 1 89.81 352 ASP A N 1
ATOM 2698 C CA . ASP A 1 352 ? -12.422 50.5 11.281 1 89.81 352 ASP A CA 1
ATOM 2699 C C . ASP A 1 352 ? -13.852 50.031 11.031 1 89.81 352 ASP A C 1
ATOM 2701 O O . ASP A 1 352 ? -14.086 49.219 10.109 1 89.81 352 ASP A O 1
ATOM 2705 N N . ILE A 1 353 ? -14.695 50.469 11.914 1 90.88 353 ILE A N 1
ATOM 2706 C CA . ILE A 1 353 ? -16.125 50.188 11.742 1 90.88 353 ILE A CA 1
ATOM 2707 C C . ILE A 1 353 ? -16.812 51.438 11.148 1 90.88 353 ILE A C 1
ATOM 2709 O O . ILE A 1 353 ? -16.797 52.5 11.734 1 90.88 353 ILE A O 1
ATOM 2713 N N . PRO A 1 354 ? -17.406 51.219 10.047 1 91.81 354 PRO A N 1
ATOM 2714 C CA . PRO A 1 354 ? -18.109 52.344 9.438 1 91.81 354 PRO A CA 1
ATOM 2715 C C . PRO A 1 354 ? -19.438 52.656 10.133 1 91.81 354 PRO A C 1
ATOM 2717 O O . PRO A 1 354 ? -19.953 51.812 10.883 1 91.81 354 PRO A O 1
ATOM 2720 N N . THR A 1 355 ? -19.844 53.875 9.938 1 90.19 355 THR A N 1
ATOM 2721 C CA . THR A 1 355 ? -21.188 54.25 10.359 1 90.19 355 THR A CA 1
ATOM 2722 C C . THR A 1 355 ? -22.203 53.906 9.281 1 90.19 355 THR A C 1
ATOM 2724 O O . THR A 1 355 ? -22.141 54.438 8.164 1 90.19 355 THR A O 1
ATOM 2727 N N . CYS A 1 356 ? -23.047 53 9.688 1 90.19 356 CYS A N 1
ATOM 2728 C CA . CYS A 1 356 ? -24.031 52.562 8.719 1 90.19 356 CYS A CA 1
ATOM 2729 C C . CYS A 1 356 ? -25.438 53.031 9.109 1 90.19 356 CYS A C 1
ATOM 2731 O O . CYS A 1 356 ? -25.734 53.188 10.297 1 90.19 356 CYS A O 1
ATOM 2733 N N . ASP A 1 357 ? -26.328 53.156 8.156 1 87.19 357 ASP A N 1
ATOM 2734 C CA . ASP A 1 357 ? -27.703 53.594 8.352 1 87.19 357 ASP A CA 1
ATOM 2735 C C . ASP A 1 357 ? -28.547 52.5 9.008 1 87.19 357 ASP A C 1
ATOM 2737 O O . ASP A 1 357 ? -29.531 52.812 9.688 1 87.19 357 ASP A O 1
ATOM 2741 N N . SER A 1 358 ? -28.234 51.25 8.914 1 80 358 SER A N 1
ATOM 2742 C CA . SER A 1 358 ? -29.031 50.125 9.375 1 80 358 SER A CA 1
ATOM 2743 C C . SER A 1 358 ? -29.031 50.031 10.898 1 80 358 SER A C 1
ATOM 2745 O O . SER A 1 358 ? -29.875 49.344 11.492 1 80 358 SER A O 1
ATOM 2747 N N . GLY A 1 359 ? -28.281 50.75 11.625 1 78.62 359 GLY A N 1
ATOM 2748 C CA . GLY A 1 359 ? -28.25 50.719 13.078 1 78.62 359 GLY A CA 1
ATOM 2749 C C . GLY A 1 359 ? -27.828 49.406 13.664 1 78.62 359 GLY A C 1
ATOM 2750 O O . GLY A 1 359 ? -28.25 49.031 14.758 1 78.62 359 GLY A O 1
ATOM 2751 N N . VAL A 1 360 ? -27.172 48.625 13.008 1 85.44 360 VAL A N 1
ATOM 2752 C CA . VAL A 1 360 ? -26.688 47.344 13.5 1 85.44 360 VAL A CA 1
ATOM 2753 C C . VAL A 1 360 ? -25.625 47.562 14.586 1 85.44 360 VAL A C 1
ATOM 2755 O O . VAL A 1 360 ? -24.812 48.5 14.484 1 85.44 360 VAL A O 1
ATOM 2758 N N . PRO A 1 361 ? -25.781 46.781 15.688 1 89.25 361 PRO A N 1
ATOM 2759 C CA . PRO A 1 361 ? -24.75 46.906 16.734 1 89.25 361 PRO A CA 1
ATOM 2760 C C . PRO A 1 361 ? -23.344 46.75 16.188 1 89.25 361 PRO A C 1
ATOM 2762 O O . PRO A 1 361 ? -23.125 46 15.234 1 89.25 361 PRO A O 1
ATOM 2765 N N . PRO A 1 362 ? -22.375 47.375 16.828 1 89 362 PRO A N 1
ATOM 2766 C CA . PRO A 1 362 ? -21.016 47.375 16.328 1 89 362 PRO A CA 1
ATOM 2767 C C . PRO A 1 362 ? -20.438 45.969 16.125 1 89 362 PRO A C 1
ATOM 2769 O O . PRO A 1 362 ? -19.641 45.75 15.219 1 89 362 PRO A O 1
ATOM 2772 N N . GLN A 1 363 ? -20.812 45.062 17 1 92 363 GLN A N 1
ATOM 2773 C CA . GLN A 1 363 ? -20.234 43.719 16.922 1 92 363 GLN A CA 1
ATOM 2774 C C . GLN A 1 363 ? -20.734 42.969 15.688 1 92 363 GLN A C 1
ATOM 2776 O O . GLN A 1 363 ? -20.141 41.969 15.289 1 92 363 GLN A O 1
ATOM 2781 N N . PHE A 1 364 ? -21.828 43.469 15.023 1 93.12 364 PHE A N 1
ATOM 2782 C CA . PHE A 1 364 ? -22.375 42.844 13.844 1 93.12 364 PHE A CA 1
ATOM 2783 C C . PHE A 1 364 ? -22.25 43.75 12.625 1 93.12 364 PHE A C 1
ATOM 2785 O O . PHE A 1 364 ? -22.703 43.406 11.531 1 93.12 364 PHE A O 1
ATOM 2792 N N . SER A 1 365 ? -21.562 44.875 12.781 1 92.5 365 SER A N 1
ATOM 2793 C CA . SER A 1 365 ? -21.422 45.875 11.703 1 92.5 365 SER A CA 1
ATOM 2794 C C . SER A 1 365 ? -20.359 45.438 10.703 1 92.5 365 SER A C 1
ATOM 2796 O O . SER A 1 365 ? -19.469 44.625 11.023 1 92.5 365 SER A O 1
ATOM 2798 N N . PRO A 1 366 ? -20.531 45.938 9.484 1 93.12 366 PRO A N 1
ATOM 2799 C CA . PRO A 1 366 ? -19.438 45.688 8.523 1 93.12 366 PRO A CA 1
ATOM 2800 C C . PRO A 1 366 ? -18.109 46.25 8.984 1 93.12 366 PRO A C 1
ATOM 2802 O O . PRO A 1 366 ? -18.062 47.125 9.844 1 93.12 366 PRO A O 1
ATOM 2805 N N . VAL A 1 367 ? -17.078 45.656 8.461 1 93.31 367 VAL A N 1
ATOM 2806 C CA . VAL A 1 367 ? -15.719 46.062 8.82 1 93.31 367 VAL A CA 1
ATOM 2807 C C . VAL A 1 367 ? -15 46.625 7.594 1 93.31 367 VAL A C 1
ATOM 2809 O O . VAL A 1 367 ? -15.133 46.062 6.496 1 93.31 367 VAL A O 1
ATOM 2812 N N . LEU A 1 368 ? -14.312 47.688 7.836 1 93.81 368 LEU A N 1
ATOM 2813 C CA . LEU A 1 368 ? -13.523 48.281 6.758 1 93.81 368 LEU A CA 1
ATOM 2814 C C . LEU A 1 368 ? -12.039 48 6.957 1 93.81 368 LEU A C 1
ATOM 2816 O O . LEU A 1 368 ? -11.484 48.281 8.023 1 93.81 368 LEU A O 1
ATOM 2820 N N . PHE A 1 369 ? -11.477 47.438 5.961 1 93.12 369 PHE A N 1
ATOM 2821 C CA . PHE A 1 369 ? -10.023 47.375 5.875 1 93.12 369 PHE A CA 1
ATOM 2822 C C . PHE A 1 369 ? -9.492 48.406 4.902 1 93.12 369 PHE A C 1
ATOM 2824 O O . PHE A 1 369 ? -9.93 48.469 3.752 1 93.12 369 PHE A O 1
ATOM 2831 N N . TRP A 1 370 ? -8.547 49.188 5.363 1 93.75 370 TRP A N 1
ATOM 2832 C CA . TRP A 1 370 ? -8.008 50.188 4.473 1 93.75 370 TRP A CA 1
ATOM 2833 C C . TRP A 1 370 ? -6.488 50.156 4.438 1 93.75 370 TRP A C 1
ATOM 2835 O O . TRP A 1 370 ? -5.848 49.812 5.438 1 93.75 370 TRP A O 1
ATOM 2845 N N . PHE A 1 371 ? -5.961 50.469 3.264 1 92.81 371 PHE A N 1
ATOM 2846 C CA . PHE A 1 371 ? -4.531 50.469 2.992 1 92.81 371 PHE A CA 1
ATOM 2847 C C . PHE A 1 371 ? -4.145 51.719 2.188 1 92.81 371 PHE A C 1
ATOM 2849 O O . PHE A 1 371 ? -4.875 52.125 1.286 1 92.81 371 PHE A O 1
ATOM 2856 N N . PHE A 1 372 ? -3.061 52.312 2.615 1 92.88 372 PHE A N 1
ATOM 2857 C CA . PHE A 1 372 ? -2.566 53.5 1.943 1 92.88 372 PHE A CA 1
ATOM 2858 C C . PHE A 1 372 ? -1.057 53.438 1.75 1 92.88 372 PHE A C 1
ATOM 2860 O O . PHE A 1 372 ? -0.335 52.969 2.627 1 92.88 372 PHE A O 1
ATOM 2867 N N . THR A 1 373 ? -0.639 53.844 0.573 1 91.56 373 THR A N 1
ATOM 2868 C CA . THR A 1 373 ? 0.794 53.938 0.316 1 91.56 373 THR A CA 1
ATOM 2869 C C . THR A 1 373 ? 1.159 55.281 -0.301 1 91.56 373 THR A C 1
ATOM 2871 O O . THR A 1 373 ? 0.375 55.844 -1.06 1 91.56 373 THR A O 1
ATOM 2874 N N . TYR A 1 374 ? 2.289 55.781 0.125 1 89.75 374 TYR A N 1
ATOM 2875 C CA . TYR A 1 374 ? 2.809 57 -0.463 1 89.75 374 TYR A CA 1
ATOM 2876 C C . TYR A 1 374 ? 3.701 56.719 -1.66 1 89.75 374 TYR A C 1
ATOM 2878 O O . TYR A 1 374 ? 3.938 57.594 -2.504 1 89.75 374 TYR A O 1
ATOM 2886 N N . GLU A 1 375 ? 4.285 55.5 -1.617 1 86.88 375 GLU A N 1
ATOM 2887 C CA . GLU A 1 375 ? 5.242 55.125 -2.652 1 86.88 375 GLU A CA 1
ATOM 2888 C C . GLU A 1 375 ? 4.672 54.031 -3.553 1 86.88 375 GLU A C 1
ATOM 2890 O O . GLU A 1 375 ? 4.047 53.062 -3.07 1 86.88 375 GLU A O 1
ATOM 2895 N N . PRO A 1 376 ? 4.988 54.094 -4.727 1 87.12 376 PRO A N 1
ATOM 2896 C CA . PRO A 1 376 ? 5.633 55.125 -5.535 1 87.12 376 PRO A CA 1
ATOM 2897 C C . PRO A 1 376 ? 4.773 56.375 -5.68 1 87.12 376 PRO A C 1
ATOM 2899 O O . PRO A 1 376 ? 5.305 57.5 -5.863 1 87.12 376 PRO A O 1
ATOM 2902 N N . GLU A 1 377 ? 3.473 56.188 -5.789 1 89.94 377 GLU A N 1
ATOM 2903 C CA . GLU A 1 377 ? 2.496 57.281 -5.758 1 89.94 377 GLU A CA 1
ATOM 2904 C C . GLU A 1 377 ? 1.424 57.031 -4.703 1 89.94 377 GLU A C 1
ATOM 2906 O O . GLU A 1 377 ? 1.158 55.875 -4.344 1 89.94 377 GLU A O 1
ATOM 2911 N N . ALA A 1 378 ? 0.874 58.188 -4.262 1 92.75 378 ALA A N 1
ATOM 2912 C CA . ALA A 1 378 ? -0.157 58.031 -3.238 1 92.75 378 ALA A CA 1
ATOM 2913 C C . ALA A 1 378 ? -1.343 57.25 -3.764 1 92.75 378 ALA A C 1
ATOM 2915 O O . ALA A 1 378 ? -1.89 57.562 -4.824 1 92.75 378 ALA A O 1
ATOM 2916 N N . ALA A 1 379 ? -1.623 56.188 -3.162 1 94.12 379 ALA A N 1
ATOM 2917 C CA . ALA A 1 379 ? -2.74 55.312 -3.527 1 94.12 379 ALA A CA 1
ATOM 2918 C C . ALA A 1 379 ? -3.408 54.719 -2.287 1 94.12 379 ALA A C 1
ATOM 2920 O O . ALA A 1 379 ? -2.734 54.406 -1.305 1 94.12 379 ALA A O 1
ATOM 2921 N N . ALA A 1 380 ? -4.723 54.688 -2.369 1 94.81 380 ALA A N 1
ATOM 2922 C CA . ALA A 1 380 ? -5.492 54.125 -1.269 1 94.81 380 ALA A CA 1
ATOM 2923 C C . ALA A 1 380 ? -6.406 53 -1.762 1 94.81 380 ALA A C 1
ATOM 2925 O O . ALA A 1 380 ? -6.879 53.031 -2.898 1 94.81 380 ALA A O 1
ATOM 2926 N N . SER A 1 381 ? -6.504 52 -0.991 1 94.88 381 SER A N 1
ATOM 2927 C CA . SER A 1 381 ? -7.445 50.906 -1.231 1 94.88 381 SER A CA 1
ATOM 2928 C C . SER A 1 381 ? -8.297 50.625 0.005 1 94.88 381 SER A C 1
ATOM 2930 O O . SER A 1 381 ? -7.809 50.719 1.133 1 94.88 381 SER A O 1
ATOM 2932 N N . ALA A 1 382 ? -9.547 50.438 -0.206 1 94.88 382 ALA A N 1
ATOM 2933 C CA . ALA A 1 382 ? -10.461 50.125 0.889 1 94.88 382 ALA A CA 1
ATOM 2934 C C . ALA A 1 382 ? -11.344 48.906 0.542 1 94.88 382 ALA A C 1
ATOM 2936 O O . ALA A 1 382 ? -11.773 48.781 -0.603 1 94.88 382 ALA A O 1
ATOM 2937 N N . THR A 1 383 ? -11.492 48.031 1.517 1 94.31 383 THR A N 1
ATOM 2938 C CA . THR A 1 383 ? -12.336 46.875 1.389 1 94.31 383 THR A CA 1
ATOM 2939 C C . THR A 1 383 ? -13.375 46.812 2.502 1 94.31 383 THR A C 1
ATOM 2941 O O . THR A 1 383 ? -13.031 46.875 3.686 1 94.31 383 THR A O 1
ATOM 2944 N N . LEU A 1 384 ? -14.617 46.781 2.102 1 94.44 384 LEU A N 1
ATOM 2945 C CA . LEU A 1 384 ? -15.703 46.625 3.057 1 94.44 384 LEU A CA 1
ATOM 2946 C C . LEU A 1 384 ? -16.156 45.188 3.141 1 94.44 384 LEU A C 1
ATOM 2948 O O . LEU A 1 384 ? -16.484 44.562 2.121 1 94.44 384 LEU A O 1
ATOM 2952 N N . CYS A 1 385 ? -16.156 44.594 4.352 1 92.56 385 CYS A N 1
ATOM 2953 C CA . CYS A 1 385 ? -16.531 43.188 4.562 1 92.56 385 CYS A CA 1
ATOM 2954 C C . CYS A 1 385 ? -17.828 43.094 5.359 1 92.56 385 CYS A C 1
ATOM 2956 O O . CYS A 1 385 ? -18.031 43.844 6.32 1 92.56 385 CYS A O 1
ATOM 2958 N N . PHE A 1 386 ? -18.734 42.188 4.926 1 92.12 386 PHE A N 1
ATOM 2959 C CA . PHE A 1 386 ? -20.016 41.906 5.559 1 92.12 386 PHE A CA 1
ATOM 2960 C C . PHE A 1 386 ? -20.094 40.469 6.027 1 92.12 386 PHE A C 1
ATOM 2962 O O . PHE A 1 386 ? -20.766 39.656 5.41 1 92.12 386 PHE A O 1
ATOM 2969 N N . PRO A 1 387 ? -19.438 40.188 7.16 1 92.88 387 PRO A N 1
ATOM 2970 C CA . PRO A 1 387 ? -19.391 38.781 7.594 1 92.88 387 PRO A CA 1
ATOM 2971 C C . PRO A 1 387 ? -20.781 38.219 7.84 1 92.88 387 PRO A C 1
ATOM 2973 O O . PRO A 1 387 ? -21.656 38.906 8.359 1 92.88 387 PRO A O 1
ATOM 2976 N N . SER A 1 388 ? -21 37.031 7.371 1 93.69 388 SER A N 1
ATOM 2977 C CA . SER A 1 388 ? -22.234 36.281 7.59 1 93.69 388 SER A CA 1
ATOM 2978 C C . SER A 1 388 ? -21.938 34.812 7.781 1 93.69 388 SER A C 1
ATOM 2980 O O . SER A 1 388 ? -20.844 34.344 7.48 1 93.69 388 SER A O 1
ATOM 2982 N N . ILE A 1 389 ? -22.875 34.125 8.43 1 94.44 389 ILE A N 1
ATOM 2983 C CA . ILE A 1 389 ? -22.719 32.688 8.641 1 94.44 389 ILE A CA 1
ATOM 2984 C C . ILE A 1 389 ? -23.969 31.953 8.18 1 94.44 389 ILE A C 1
ATOM 2986 O O . ILE A 1 389 ? -25.078 32.5 8.227 1 94.44 389 ILE A O 1
ATOM 2990 N N . THR A 1 390 ? -23.781 30.844 7.621 1 95.56 390 THR A N 1
ATOM 2991 C CA . THR A 1 390 ? -24.875 29.922 7.301 1 95.56 390 THR A CA 1
ATOM 2992 C C . THR A 1 390 ? -24.609 28.547 7.934 1 95.56 390 THR A C 1
ATOM 2994 O O . THR A 1 390 ? -23.469 28.109 8.039 1 95.56 390 THR A O 1
ATOM 2997 N N . LEU A 1 391 ? -25.688 28 8.445 1 96.75 391 LEU A N 1
ATOM 2998 C CA . LEU A 1 391 ? -25.594 26.703 9.109 1 96.75 391 LEU A CA 1
ATOM 2999 C C . LEU A 1 391 ? -26.062 25.578 8.195 1 96.75 391 LEU A C 1
ATOM 3001 O O . LEU A 1 391 ? -27.047 25.75 7.453 1 96.75 391 LEU A O 1
ATOM 3005 N N . TRP A 1 392 ? -25.312 24.406 8.203 1 97 392 TRP A N 1
ATOM 3006 C CA . TRP A 1 392 ? -25.609 23.328 7.27 1 97 392 TRP A CA 1
ATOM 3007 C C . TRP A 1 392 ? -25.469 21.969 7.953 1 97 392 TRP A C 1
ATOM 3009 O O . TRP A 1 392 ? -24.641 21.797 8.852 1 97 392 TRP A O 1
ATOM 3019 N N . ASP A 1 393 ? -26.281 21.078 7.523 1 97.69 393 ASP A N 1
ATOM 3020 C CA . ASP A 1 393 ? -25.984 19.656 7.68 1 97.69 393 ASP A CA 1
ATOM 3021 C C . ASP A 1 393 ? -25.016 19.172 6.605 1 97.69 393 ASP A C 1
ATOM 3023 O O . ASP A 1 393 ? -25.266 19.359 5.41 1 97.69 393 ASP A O 1
ATOM 3027 N N . VAL A 1 394 ? -23.953 18.578 7.051 1 97.5 394 VAL A N 1
ATOM 3028 C CA . VAL A 1 394 ? -22.938 18.25 6.066 1 97.5 394 VAL A CA 1
ATOM 3029 C C . VAL A 1 394 ? -22.484 16.797 6.262 1 97.5 394 VAL A C 1
ATOM 3031 O O . VAL A 1 394 ? -22.688 16.219 7.332 1 97.5 394 VAL A O 1
ATOM 3034 N N . ASN A 1 395 ? -22 16.219 5.176 1 97.5 395 ASN A N 1
ATOM 3035 C CA . ASN A 1 395 ? -21.203 15.008 5.211 1 97.5 395 ASN A CA 1
ATOM 3036 C C . ASN A 1 395 ? -19.719 15.312 5.066 1 97.5 395 ASN A C 1
ATOM 3038 O O . ASN A 1 395 ? -19.312 16.062 4.172 1 97.5 395 ASN A O 1
ATOM 3042 N N . VAL A 1 396 ? -18.938 14.797 5.961 1 97.19 396 VAL A N 1
ATOM 3043 C CA . VAL A 1 396 ? -17.516 15.133 5.934 1 97.19 396 VAL A CA 1
ATOM 3044 C C . VAL A 1 396 ? -16.688 13.859 5.758 1 97.19 396 VAL A C 1
ATOM 3046 O O . VAL A 1 396 ? -17.094 12.781 6.215 1 97.19 396 VAL A O 1
ATOM 3049 N N . ASN A 1 397 ? -15.609 14.008 4.996 1 96.06 397 ASN A N 1
ATOM 3050 C CA . ASN A 1 397 ? -14.539 13.016 4.934 1 96.06 397 ASN A CA 1
ATOM 3051 C C . ASN A 1 397 ? -13.352 13.414 5.805 1 96.06 397 ASN A C 1
ATOM 3053 O O . ASN A 1 397 ? -12.836 14.531 5.684 1 96.06 397 ASN A O 1
ATOM 3057 N N . LEU A 1 398 ? -12.953 12.539 6.68 1 94.69 398 LEU A N 1
ATOM 3058 C CA . LEU A 1 398 ? -11.828 12.812 7.566 1 94.69 398 LEU A CA 1
ATOM 3059 C C . LEU A 1 398 ? -10.766 11.727 7.461 1 94.69 398 LEU A C 1
ATOM 3061 O O . LEU A 1 398 ? -11.078 10.539 7.543 1 94.69 398 LEU A O 1
ATOM 3065 N N . ASP A 1 399 ? -9.562 12.195 7.227 1 89.81 399 ASP A N 1
ATOM 3066 C CA . ASP A 1 399 ? -8.422 11.281 7.258 1 89.81 399 ASP A CA 1
ATOM 3067 C C . ASP A 1 399 ? -7.973 11.008 8.695 1 89.81 399 ASP A C 1
ATOM 3069 O O . ASP A 1 399 ? -7.484 11.906 9.375 1 89.81 399 ASP A O 1
ATOM 3073 N N . LEU A 1 400 ? -7.977 9.766 9.078 1 88.06 400 LEU A N 1
ATOM 3074 C CA . LEU A 1 400 ? -7.711 9.445 10.477 1 88.06 400 LEU A CA 1
ATOM 3075 C C . LEU A 1 400 ? -6.246 9.695 10.82 1 88.06 400 LEU A C 1
ATOM 3077 O O . LEU A 1 400 ? -5.93 10.094 11.945 1 88.06 400 LEU A O 1
ATOM 3081 N N . ALA A 1 401 ? -5.359 9.453 9.93 1 77.06 401 ALA A N 1
ATOM 3082 C CA . ALA A 1 401 ? -3.932 9.617 10.188 1 77.06 401 ALA A CA 1
ATOM 3083 C C . ALA A 1 401 ? -3.594 11.07 10.508 1 77.06 401 ALA A C 1
ATOM 3085 O O . ALA A 1 401 ? -2.857 11.352 11.453 1 77.06 401 ALA A O 1
ATOM 3086 N N . SER A 1 402 ? -4.145 12 9.719 1 74 402 SER A N 1
ATOM 3087 C CA . SER A 1 402 ? -3.85 13.414 9.914 1 74 402 SER A CA 1
ATOM 3088 C C . SER A 1 402 ? -4.844 14.062 10.867 1 74 402 SER A C 1
ATOM 3090 O O . SER A 1 402 ? -4.551 15.094 11.484 1 74 402 SER A O 1
ATOM 3092 N N . GLY A 1 403 ? -6.004 13.508 10.945 1 82.44 403 GLY A N 1
ATOM 3093 C CA . GLY A 1 403 ? -7.062 14.117 11.742 1 82.44 403 GLY A CA 1
ATOM 3094 C C . GLY A 1 403 ? -7.723 15.289 11.047 1 82.44 403 GLY A C 1
ATOM 3095 O O . GLY A 1 403 ? -8.461 16.047 11.672 1 82.44 403 GLY A O 1
ATOM 3096 N N . ASN A 1 404 ? -7.422 15.43 9.773 1 85.38 404 ASN A N 1
ATOM 3097 C CA . ASN A 1 404 ? -7.938 16.578 9.047 1 85.38 404 ASN A CA 1
ATOM 3098 C C . ASN A 1 404 ? -9.102 16.188 8.133 1 85.38 404 ASN A C 1
ATOM 3100 O O . ASN A 1 404 ? -9.148 15.07 7.633 1 85.38 404 ASN A O 1
ATOM 3104 N N . ILE A 1 405 ? -9.969 17.188 7.992 1 91.75 405 ILE A N 1
ATOM 3105 C CA . ILE A 1 405 ? -11.062 17.016 7.039 1 91.75 405 ILE A CA 1
ATOM 3106 C C . ILE A 1 405 ? -10.531 17.172 5.613 1 91.75 405 ILE A C 1
ATOM 3108 O O . ILE A 1 405 ? -9.727 18.062 5.34 1 91.75 405 ILE A O 1
ATOM 3112 N N . THR A 1 406 ? -10.977 16.25 4.746 1 88.25 406 THR A N 1
ATOM 3113 C CA . THR A 1 406 ? -10.477 16.312 3.375 1 88.25 406 THR A CA 1
ATOM 3114 C C . THR A 1 406 ? -11.578 16.75 2.414 1 88.25 406 THR A C 1
ATOM 3116 O O . THR A 1 406 ? -11.289 17.188 1.298 1 88.25 406 THR A O 1
ATOM 3119 N N . ARG A 1 407 ? -12.844 16.641 2.904 1 92.31 407 ARG A N 1
ATOM 3120 C CA . ARG A 1 407 ? -13.961 17.031 2.053 1 92.31 407 ARG A CA 1
ATOM 3121 C C . ARG A 1 407 ? -15.211 17.328 2.883 1 92.31 407 ARG A C 1
ATOM 3123 O O . ARG A 1 407 ? -15.461 16.656 3.889 1 92.31 407 ARG A O 1
ATOM 3130 N N . VAL A 1 408 ? -15.898 18.344 2.457 1 94.62 408 VAL A N 1
ATOM 3131 C CA . VAL A 1 408 ? -17.188 18.672 3.055 1 94.62 408 VAL A CA 1
ATOM 3132 C C . VAL A 1 408 ? -18.266 18.734 1.97 1 94.62 408 VAL A C 1
ATOM 3134 O O . VAL A 1 408 ? -18.094 19.406 0.952 1 94.62 408 VAL A O 1
ATOM 3137 N N . THR A 1 409 ? -19.328 17.969 2.16 1 96.12 409 THR A N 1
ATOM 3138 C CA . THR A 1 409 ? -20.453 17.984 1.243 1 96.12 409 THR A CA 1
ATOM 3139 C C . THR A 1 409 ? -21.719 18.453 1.953 1 96.12 409 THR A C 1
ATOM 3141 O O . THR A 1 409 ? -22.141 17.859 2.947 1 96.12 409 THR A O 1
ATOM 3144 N N . GLU A 1 410 ? -22.312 19.516 1.399 1 96.5 410 GLU A N 1
ATOM 3145 C CA . GLU A 1 410 ? -23.547 20.031 1.984 1 96.5 410 GLU A CA 1
ATOM 3146 C C . GLU A 1 410 ? -24.719 19.109 1.7 1 96.5 410 GLU A C 1
ATOM 3148 O O . GLU A 1 410 ? -24.938 18.703 0.557 1 96.5 410 GLU A O 1
ATOM 3153 N N . LEU A 1 411 ? -25.422 18.766 2.727 1 96.31 411 LEU A N 1
ATOM 3154 C CA . LEU A 1 411 ? -26.594 17.906 2.576 1 96.31 411 LEU A CA 1
ATOM 3155 C C . LEU A 1 411 ? -27.875 18.734 2.521 1 96.31 411 LEU A C 1
ATOM 3157 O O . LEU A 1 411 ? -28.625 18.688 1.541 1 96.31 411 LEU A O 1
ATOM 3161 N N . ARG A 1 412 ? -28.203 19.469 3.576 1 96 412 ARG A N 1
ATOM 3162 C CA . ARG A 1 412 ? -29.359 20.359 3.699 1 96 412 ARG A CA 1
ATOM 3163 C C . ARG A 1 412 ? -29.062 21.5 4.668 1 96 412 ARG A C 1
ATOM 3165 O O . ARG A 1 412 ? -28.172 21.391 5.508 1 96 412 ARG A O 1
ATOM 3172 N N . PRO A 1 413 ? -29.812 22.609 4.5 1 96.12 413 PRO A N 1
ATOM 3173 C CA . PRO A 1 413 ? -29.641 23.688 5.473 1 96.12 413 PRO A CA 1
ATOM 3174 C C . PRO A 1 413 ? -30.031 23.266 6.891 1 96.12 413 PRO A C 1
ATOM 3176 O O . PRO A 1 413 ? -30.984 22.516 7.082 1 96.12 413 PRO A O 1
ATOM 3179 N N . PHE A 1 414 ? -29.266 23.75 7.797 1 96.25 414 PHE A N 1
ATOM 3180 C CA . PHE A 1 414 ? -29.469 23.453 9.203 1 96.25 414 PHE A CA 1
ATOM 3181 C C . PHE A 1 414 ? -30.828 23.969 9.672 1 96.25 414 PHE A C 1
ATOM 3183 O O . PHE A 1 414 ? -31.266 25.047 9.281 1 96.25 414 PHE A O 1
ATOM 3190 N N . SER A 1 415 ? -31.594 23.109 10.469 1 92.25 415 SER A N 1
ATOM 3191 C CA . SER A 1 415 ? -32.875 23.469 11.062 1 92.25 415 SER A CA 1
ATOM 3192 C C . SER A 1 415 ? -33.031 22.859 12.445 1 92.25 415 SER A C 1
ATOM 3194 O O . SER A 1 415 ? -32.156 22.156 12.93 1 92.25 415 SER A O 1
ATOM 3196 N N . SER A 1 416 ? -34.156 23.188 13.039 1 90 416 SER A N 1
ATOM 3197 C CA . SER A 1 416 ? -34.438 22.641 14.367 1 90 416 SER A CA 1
ATOM 3198 C C . SER A 1 416 ? -34.625 21.125 14.312 1 90 416 SER A C 1
ATOM 3200 O O . SER A 1 416 ? -34.5 20.453 15.336 1 90 416 SER A O 1
ATOM 3202 N N . SER A 1 417 ? -34.719 20.594 13.109 1 90.25 417 SER A N 1
ATOM 3203 C CA . SER A 1 417 ? -34.906 19.156 12.945 1 90.25 417 SER A CA 1
ATOM 3204 C C . SER A 1 417 ? -33.562 18.453 12.695 1 90.25 417 SER A C 1
ATOM 3206 O O . SER A 1 417 ? -33.5 17.219 12.664 1 90.25 417 SER A O 1
ATOM 3208 N N . SER A 1 418 ? -32.562 19.25 12.555 1 93.38 418 SER A N 1
ATOM 3209 C CA . SER A 1 418 ? -31.25 18.672 12.312 1 93.38 418 SER A CA 1
ATOM 3210 C C . SER A 1 418 ? -30.75 17.922 13.547 1 93.38 418 SER A C 1
ATOM 3212 O O . SER A 1 418 ? -31.156 18.234 14.672 1 93.38 418 SER A O 1
ATOM 3214 N N . ASN A 1 419 ? -29.953 16.938 13.266 1 91.56 419 ASN A N 1
ATOM 3215 C CA . ASN A 1 419 ? -29.297 16.266 14.383 1 91.56 419 ASN A CA 1
ATOM 3216 C C . ASN A 1 419 ? -28.406 17.219 15.156 1 91.56 419 ASN A C 1
ATOM 3218 O O . ASN A 1 419 ? -27.812 18.141 14.578 1 91.56 419 ASN A O 1
ATOM 3222 N N . PHE A 1 420 ? -28.375 17.125 16.438 1 94.06 420 PHE A N 1
ATOM 3223 C CA . PHE A 1 420 ? -27.5 17.891 17.328 1 94.06 420 PHE A CA 1
ATOM 3224 C C . PHE A 1 420 ? -27.906 19.344 17.375 1 94.06 420 PHE A C 1
ATOM 3226 O O . PHE A 1 420 ? -27.062 20.234 17.406 1 94.06 420 PHE A O 1
ATOM 3233 N N . SER A 1 421 ? -29.172 19.672 17.188 1 94.25 421 SER A N 1
ATOM 3234 C CA . SER A 1 421 ? -29.672 21.047 17.141 1 94.25 421 SER A CA 1
ATOM 3235 C C . SER A 1 421 ? -30.156 21.516 18.516 1 94.25 421 SER A C 1
ATOM 3237 O O . SER A 1 421 ? -30.688 22.609 18.641 1 94.25 421 SER A O 1
ATOM 3239 N N . SER A 1 422 ? -29.922 20.828 19.578 1 92.25 422 SER A N 1
ATOM 3240 C CA . SER A 1 422 ? -30.5 21.125 20.891 1 92.25 422 SER A CA 1
ATOM 3241 C C . SER A 1 422 ? -29.969 22.422 21.453 1 92.25 422 SER A C 1
ATOM 3243 O O . SER A 1 422 ? -30.656 23.125 22.203 1 92.25 422 SER A O 1
ATOM 3245 N N . LEU A 1 423 ? -28.781 22.766 21.078 1 93.75 423 LEU A N 1
ATOM 3246 C CA . LEU A 1 423 ? -28.141 23.938 21.656 1 93.75 423 LEU A CA 1
ATOM 3247 C C . LEU A 1 423 ? -28.188 25.109 20.688 1 93.75 423 LEU A C 1
ATOM 3249 O O . LEU A 1 423 ? -27.688 26.188 20.984 1 93.75 423 LEU A O 1
ATOM 3253 N N . SER A 1 424 ? -28.875 25 19.547 1 94.19 424 SER A N 1
ATOM 3254 C CA . SER A 1 424 ? -28.719 25.953 18.438 1 94.19 424 SER A CA 1
ATOM 3255 C C . SER A 1 424 ? -29.703 27.109 18.562 1 94.19 424 SER A C 1
ATOM 3257 O O . SER A 1 424 ? -29.641 28.062 17.781 1 94.19 424 SER A O 1
ATOM 3259 N N . ALA A 1 425 ? -30.547 27.141 19.531 1 91.56 425 ALA A N 1
ATOM 3260 C CA . ALA A 1 425 ? -31.609 28.125 19.641 1 91.56 425 ALA A CA 1
ATOM 3261 C C . ALA A 1 425 ? -31.047 29.531 19.797 1 91.56 425 ALA A C 1
ATOM 3263 O O . ALA A 1 425 ? -31.641 30.516 19.328 1 91.56 425 ALA A O 1
ATOM 3264 N N . ASN A 1 426 ? -29.922 29.672 20.438 1 92.44 426 ASN A N 1
ATOM 3265 C CA . ASN A 1 426 ? -29.344 30.984 20.688 1 92.44 426 ASN A CA 1
ATOM 3266 C C . ASN A 1 426 ? -28.516 31.469 19.5 1 92.44 426 ASN A C 1
ATOM 3268 O O . ASN A 1 426 ? -28.062 32.625 19.469 1 92.44 426 ASN A O 1
ATOM 3272 N N . VAL A 1 427 ? -28.328 30.641 18.531 1 94.12 427 VAL A N 1
ATOM 3273 C CA . VAL A 1 427 ? -27.625 31.047 17.328 1 94.12 427 VAL A CA 1
ATOM 3274 C C . VAL A 1 427 ? -28.625 31.375 16.219 1 94.12 427 VAL A C 1
ATOM 3276 O O . VAL A 1 427 ? -28.5 32.406 15.562 1 94.12 427 VAL A O 1
ATOM 3279 N N . THR A 1 428 ? -29.594 30.516 16.094 1 91.69 428 THR A N 1
ATOM 3280 C CA . THR A 1 428 ? -30.594 30.719 15.055 1 91.69 428 THR A CA 1
ATOM 3281 C C . THR A 1 428 ? -31.656 31.719 15.523 1 91.69 428 THR A C 1
ATOM 3283 O O . THR A 1 428 ? -32.281 32.406 14.703 1 91.69 428 THR A O 1
ATOM 3286 N N . GLY A 1 429 ? -31.859 31.797 16.781 1 90.56 429 GLY A N 1
ATOM 3287 C CA . GLY A 1 429 ? -32.781 32.75 17.406 1 90.56 429 GLY A CA 1
ATOM 3288 C C . GLY A 1 429 ? -32.062 33.781 18.25 1 90.56 429 GLY A C 1
ATOM 3289 O O . GLY A 1 429 ? -30.859 34.031 18.062 1 90.56 429 GLY A O 1
ATOM 3290 N N . PRO A 1 430 ? -32.812 34.469 19.062 1 89.44 430 PRO A N 1
ATOM 3291 C CA . PRO A 1 430 ? -32.156 35.406 19.938 1 89.44 430 PRO A CA 1
ATOM 3292 C C . PRO A 1 430 ? -31.172 34.75 20.891 1 89.44 430 PRO A C 1
ATOM 3294 O O . PRO A 1 430 ? -31.406 33.625 21.359 1 89.44 430 PRO A O 1
ATOM 3297 N N . PRO A 1 431 ? -30.141 35.344 21.094 1 88.62 431 PRO A N 1
ATOM 3298 C CA . PRO A 1 431 ? -29.781 36.719 20.875 1 88.62 431 PRO A CA 1
ATOM 3299 C C . PRO A 1 431 ? -29.062 36.969 19.547 1 88.62 431 PRO A C 1
ATOM 3301 O O . PRO A 1 431 ? -28.922 38.094 19.094 1 88.62 431 PRO A O 1
ATOM 3304 N N . LEU A 1 432 ? -28.547 35.969 18.953 1 91.5 432 LEU A N 1
ATOM 3305 C CA . LEU A 1 432 ? -27.734 36.156 17.75 1 91.5 432 LEU A CA 1
ATOM 3306 C C . LEU A 1 432 ? -28.625 36.344 16.516 1 91.5 432 LEU A C 1
ATOM 3308 O O . LEU A 1 432 ? -28.328 37.156 15.641 1 91.5 432 LEU A O 1
ATOM 3312 N N . SER A 1 433 ? -29.734 35.562 16.422 1 92.06 433 SER A N 1
ATOM 3313 C CA . SER A 1 433 ? -30.703 35.625 15.336 1 92.06 433 SER A CA 1
ATOM 3314 C C . SER A 1 433 ? -30.047 35.406 13.984 1 92.06 433 SER A C 1
ATOM 3316 O O . SER A 1 433 ? -30.344 36.094 13.016 1 92.06 433 SER A O 1
ATOM 3318 N N . GLY A 1 434 ? -29.078 34.562 13.961 1 91.56 434 GLY A N 1
ATOM 3319 C CA . GLY A 1 434 ? -28.453 34.188 12.711 1 91.56 434 GLY A CA 1
ATOM 3320 C C . GLY A 1 434 ? -27.391 35.156 12.242 1 91.56 434 GLY A C 1
ATOM 3321 O O . GLY A 1 434 ? -26.812 35 11.156 1 91.56 434 GLY A O 1
ATOM 3322 N N . ARG A 1 435 ? -27.094 36.156 13.023 1 92.69 435 ARG A N 1
ATOM 3323 C CA . ARG A 1 435 ? -26.062 37.125 12.656 1 92.69 435 ARG A CA 1
ATOM 3324 C C . ARG A 1 435 ? -24.672 36.625 13.016 1 92.69 435 ARG A C 1
ATOM 3326 O O . ARG A 1 435 ? -24.531 35.719 13.836 1 92.69 435 ARG A O 1
ATOM 3333 N N . ALA A 1 436 ? -23.688 37.156 12.32 1 93.44 436 ALA A N 1
ATOM 3334 C CA . ALA A 1 436 ? -22.312 36.75 12.578 1 93.44 436 ALA A CA 1
ATOM 3335 C C . ALA A 1 436 ? -21.547 37.875 13.273 1 93.44 436 ALA A C 1
ATOM 3337 O O . ALA A 1 436 ? -21.719 39.062 12.961 1 93.44 436 ALA A O 1
ATOM 3338 N N . TYR A 1 437 ? -20.766 37.531 14.266 1 92.88 437 TYR A N 1
ATOM 3339 C CA . TYR A 1 437 ? -19.812 38.5 14.82 1 92.88 437 TYR A CA 1
ATOM 3340 C C . TYR A 1 437 ? -18.766 38.875 13.781 1 92.88 437 TYR A C 1
ATOM 3342 O O . TYR A 1 437 ? -18.281 38.031 13.031 1 92.88 437 TYR A O 1
ATOM 3350 N N . ASN A 1 438 ? -18.453 40.125 13.664 1 93.19 438 ASN A N 1
ATOM 3351 C CA . ASN A 1 438 ? -17.422 40.531 12.703 1 93.19 438 ASN A CA 1
ATOM 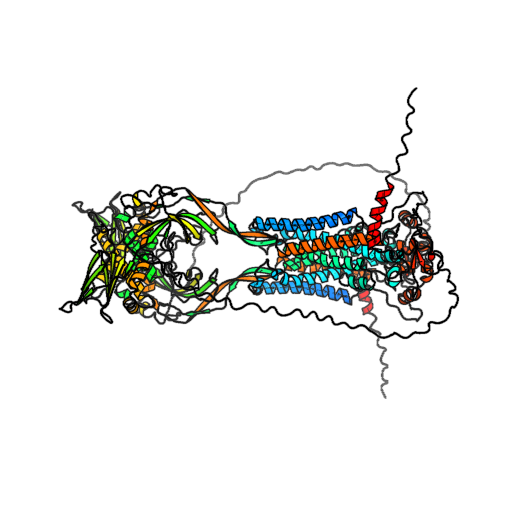3352 C C . ASN A 1 438 ? -16.016 40.25 13.227 1 93.19 438 ASN A C 1
ATOM 3354 O O . ASN A 1 438 ? -15.062 40.188 12.445 1 93.19 438 ASN A O 1
ATOM 3358 N N . GLY A 1 439 ? -15.883 40.031 14.531 1 91.56 439 GLY A N 1
ATOM 3359 C CA . GLY A 1 439 ? -14.625 39.625 15.133 1 91.56 439 GLY A CA 1
ATOM 3360 C C . GLY A 1 439 ? -13.641 40.75 15.32 1 91.56 439 GLY A C 1
ATOM 3361 O O . GLY A 1 439 ? -12.492 40.531 15.703 1 91.56 439 GLY A O 1
ATOM 3362 N N . ILE A 1 440 ? -14.008 41.969 15.055 1 92.25 440 ILE A N 1
ATOM 3363 C CA . ILE A 1 440 ? -13.102 43.125 15.125 1 92.25 440 ILE A CA 1
ATOM 3364 C C . ILE A 1 440 ? -13.562 44.062 16.219 1 92.25 440 ILE A C 1
ATOM 3366 O O . ILE A 1 440 ? -12.75 44.562 17.016 1 92.25 440 ILE A O 1
ATOM 3370 N N . GLU A 1 441 ? -14.812 44.375 16.234 1 91.88 441 GLU A N 1
ATOM 3371 C CA . GLU A 1 441 ? -15.406 45.219 17.266 1 91.88 441 GLU A CA 1
ATOM 3372 C C . GLU A 1 441 ? -16.375 44.438 18.156 1 91.88 441 GLU A C 1
ATOM 3374 O O . GLU A 1 441 ? -16.938 43.438 17.703 1 91.88 441 GLU A O 1
ATOM 3379 N N . PHE A 1 442 ? -16.484 44.938 19.438 1 90.25 442 PHE A N 1
ATOM 3380 C CA . PHE A 1 442 ? -17.266 44.188 20.422 1 90.25 442 PHE A CA 1
ATOM 3381 C C . PHE A 1 442 ? -18.078 45.125 21.297 1 90.25 442 PHE A C 1
ATOM 3383 O O . PHE A 1 442 ? -17.75 46.312 21.406 1 90.25 442 PHE A O 1
ATOM 3390 N N . ASN A 1 443 ? -19.188 44.625 21.734 1 85.5 443 ASN A N 1
ATOM 3391 C CA . ASN A 1 443 ? -19.969 45.375 22.734 1 85.5 443 ASN A CA 1
ATOM 3392 C C . ASN A 1 443 ? -19.531 45 24.141 1 85.5 443 ASN A C 1
ATOM 3394 O O . ASN A 1 443 ? -20.094 44.062 24.75 1 85.5 443 ASN A O 1
ATOM 3398 N N . LEU A 1 444 ? -18.594 45.75 24.625 1 84.56 444 LEU A N 1
ATOM 3399 C CA . LEU A 1 444 ? -17.984 45.406 25.906 1 84.56 444 LEU A CA 1
ATOM 3400 C C . LEU A 1 444 ? -18.625 46.219 27.047 1 84.56 444 LEU A C 1
ATOM 3402 O O . LEU A 1 444 ? -18.922 47.406 26.875 1 84.56 444 LEU A O 1
ATOM 3406 N N . THR A 1 445 ? -19 45.5 28.094 1 80.06 445 THR A N 1
ATOM 3407 C CA . THR A 1 445 ? -19.5 46.156 29.297 1 80.06 445 THR A CA 1
ATOM 3408 C C . THR A 1 445 ? -18.391 46.25 30.344 1 80.06 445 THR A C 1
ATOM 3410 O O . THR A 1 445 ? -17.969 45.25 30.906 1 80.06 445 THR A O 1
ATOM 3413 N N . ASN A 1 446 ? -17.953 47.406 30.672 1 77.69 446 ASN A N 1
ATOM 3414 C CA . ASN A 1 446 ? -16.938 47.688 31.672 1 77.69 446 ASN A CA 1
ATOM 3415 C C . ASN A 1 446 ? -15.688 46.844 31.469 1 77.69 446 ASN A C 1
ATOM 3417 O O . ASN A 1 446 ? -15.273 46.125 32.375 1 77.69 446 ASN A O 1
ATOM 3421 N N . PRO A 1 447 ? -15.219 47.031 30.25 1 81.19 447 PRO A N 1
ATOM 3422 C CA . PRO A 1 447 ? -14.039 46.219 29.969 1 81.19 447 PRO A CA 1
ATOM 3423 C C . PRO A 1 447 ? -12.82 46.625 30.781 1 81.19 447 PRO A C 1
ATOM 3425 O O . PRO A 1 447 ? -12.625 47.812 31.031 1 81.19 447 PRO A O 1
ATOM 3428 N N . ASP A 1 448 ? -12.125 45.594 31.234 1 76.31 448 ASP A N 1
ATOM 3429 C CA . ASP A 1 448 ? -10.867 45.938 31.906 1 76.31 448 ASP A CA 1
ATOM 3430 C C . ASP A 1 448 ? -9.789 46.312 30.891 1 76.31 448 ASP A C 1
ATOM 3432 O O . ASP A 1 448 ? -10.047 46.312 29.672 1 76.31 448 ASP A O 1
ATOM 3436 N N . ARG A 1 449 ? -8.617 46.688 31.344 1 73.38 449 ARG A N 1
ATOM 3437 C CA . ARG A 1 449 ? -7.547 47.188 30.484 1 73.38 449 ARG A CA 1
ATOM 3438 C C . ARG A 1 449 ? -7.012 46.062 29.578 1 73.38 449 ARG A C 1
ATOM 3440 O O . ARG A 1 449 ? -6.57 46.344 28.469 1 73.38 449 ARG A O 1
ATOM 3447 N N . PHE A 1 450 ? -7.043 44.844 30.031 1 72.81 450 PHE A N 1
ATOM 3448 C CA . PHE A 1 450 ? -6.5 43.719 29.25 1 72.81 450 PHE A CA 1
ATOM 3449 C C . PHE A 1 450 ? -7.438 43.375 28.109 1 72.81 450 PHE A C 1
ATOM 3451 O O . PHE A 1 450 ? -6.98 43.031 27.016 1 72.81 450 PHE A O 1
ATOM 3458 N N . VAL A 1 451 ? -8.719 43.438 28.375 1 82.94 451 VAL A N 1
ATOM 3459 C CA . VAL A 1 451 ? -9.703 43.188 27.328 1 82.94 451 VAL A CA 1
ATOM 3460 C C . VAL A 1 451 ? -9.578 44.25 26.219 1 82.94 451 VAL A C 1
ATOM 3462 O O . VAL A 1 451 ? -9.609 43.906 25.031 1 82.94 451 VAL A O 1
ATOM 3465 N N . LEU A 1 452 ? -9.367 45.469 26.672 1 84.19 452 LEU A N 1
ATOM 3466 C CA . LEU A 1 452 ? -9.203 46.531 25.703 1 84.19 452 LEU A CA 1
ATOM 3467 C C . LEU A 1 452 ? -7.918 46.344 24.906 1 84.19 452 LEU A C 1
ATOM 3469 O O . LEU A 1 452 ? -7.887 46.625 23.703 1 84.19 452 LEU A O 1
ATOM 3473 N N . ALA A 1 453 ? -6.914 45.906 25.578 1 80.62 453 ALA A N 1
ATOM 3474 C CA . ALA A 1 453 ? -5.648 45.656 24.891 1 80.62 453 ALA A CA 1
ATOM 3475 C C . ALA A 1 453 ? -5.789 44.562 23.859 1 80.62 453 ALA A C 1
ATOM 3477 O O . ALA A 1 453 ? -5.195 44.625 22.781 1 80.62 453 ALA A O 1
ATOM 3478 N N . ARG A 1 454 ? -6.535 43.562 24.203 1 85.88 454 ARG A N 1
ATOM 3479 C CA . ARG A 1 454 ? -6.73 42.469 23.266 1 85.88 454 ARG A CA 1
ATOM 3480 C C . ARG A 1 454 ? -7.562 42.906 22.062 1 85.88 454 ARG A C 1
ATOM 3482 O O . ARG A 1 454 ? -7.309 42.5 20.938 1 85.88 454 ARG A O 1
ATOM 3489 N N . ARG A 1 455 ? -8.555 43.688 22.328 1 89.12 455 ARG A N 1
ATOM 3490 C CA . ARG A 1 455 ? -9.328 44.25 21.234 1 89.12 455 ARG A CA 1
ATOM 3491 C C . ARG A 1 455 ? -8.438 45.062 20.297 1 89.12 455 ARG A C 1
ATOM 3493 O O . ARG A 1 455 ? -8.484 44.875 19.078 1 89.12 455 ARG A O 1
ATOM 3500 N N . ASN A 1 456 ? -7.602 45.875 20.875 1 85.69 456 ASN A N 1
ATOM 3501 C CA . ASN A 1 456 ? -6.719 46.719 20.062 1 85.69 456 ASN A CA 1
ATOM 3502 C C . ASN A 1 456 ? -5.707 45.875 19.297 1 85.69 456 ASN A C 1
ATOM 3504 O O . ASN A 1 456 ? -5.387 46.188 18.141 1 85.69 456 ASN A O 1
ATOM 3508 N N . ALA A 1 457 ? -5.258 44.875 19.984 1 84.38 457 ALA A N 1
ATOM 3509 C CA . ALA A 1 457 ? -4.293 44 19.344 1 84.38 457 ALA A CA 1
ATOM 3510 C C . ALA A 1 457 ? -4.922 43.281 18.156 1 84.38 457 ALA A C 1
ATOM 3512 O O . ALA A 1 457 ? -4.273 43.094 17.125 1 84.38 457 ALA A O 1
ATOM 3513 N N . THR A 1 458 ? -6.125 42.844 18.297 1 89.12 458 THR A N 1
ATOM 3514 C CA . THR A 1 458 ? -6.836 42.188 17.203 1 89.12 458 THR A CA 1
ATOM 3515 C C . THR A 1 458 ? -7.016 43.125 16.016 1 89.12 458 THR A C 1
ATOM 3517 O O . THR A 1 458 ? -6.812 42.75 14.867 1 89.12 458 THR A O 1
ATOM 3520 N N . GLN A 1 459 ? -7.32 44.375 16.312 1 88.94 459 GLN A N 1
ATOM 3521 C CA . GLN A 1 459 ? -7.555 45.375 15.281 1 88.94 459 GLN A CA 1
ATOM 3522 C C . GLN A 1 459 ? -6.258 45.75 14.562 1 88.94 459 GLN A C 1
ATOM 3524 O O . GLN A 1 459 ? -6.281 46.188 13.414 1 88.94 459 GLN A O 1
ATOM 3529 N N . LEU A 1 460 ? -5.238 45.531 15.25 1 84.25 460 LEU A N 1
ATOM 3530 C CA . LEU A 1 460 ? -3.93 45.781 14.656 1 84.25 460 LEU A CA 1
ATOM 3531 C C . LEU A 1 460 ? -3.457 44.625 13.812 1 84.25 460 LEU A C 1
ATOM 3533 O O . LEU A 1 460 ? -2.865 44.812 12.75 1 84.25 460 LEU A O 1
ATOM 3537 N N . GLN A 1 461 ? -3.73 43.438 14.258 1 86.19 461 GLN A N 1
ATOM 3538 C CA . GLN A 1 461 ? -3.182 42.219 13.672 1 86.19 461 GLN A CA 1
ATOM 3539 C C . GLN A 1 461 ? -3.891 41.875 12.367 1 86.19 461 GLN A C 1
ATOM 3541 O O . GLN A 1 461 ? -3.266 41.375 11.422 1 86.19 461 GLN A O 1
ATOM 3546 N N . MET A 1 462 ? -5.113 42.094 12.258 1 89.12 462 MET A N 1
ATOM 3547 C CA . MET A 1 462 ? -5.895 41.625 11.109 1 89.12 462 MET A CA 1
ATOM 3548 C C . MET A 1 462 ? -5.5 42.406 9.852 1 89.12 462 MET A C 1
ATOM 3550 O O . MET A 1 462 ? -5.191 41.781 8.82 1 89.12 462 MET A O 1
ATOM 3554 N N . PRO A 1 463 ? -5.484 43.719 9.883 1 88.94 463 PRO A N 1
ATOM 3555 C CA . PRO A 1 463 ? -5.035 44.375 8.664 1 88.94 463 PRO A CA 1
ATOM 3556 C C . PRO A 1 463 ? -3.566 44.125 8.344 1 88.94 463 PRO A C 1
ATOM 3558 O O . PRO A 1 463 ? -3.18 44.094 7.176 1 88.94 463 PRO A O 1
ATOM 3561 N N . ALA A 1 464 ? -2.814 43.875 9.367 1 83.94 464 ALA A N 1
ATOM 3562 C CA . ALA A 1 464 ? -1.409 43.562 9.148 1 83.94 464 ALA A CA 1
ATOM 3563 C C . ALA A 1 464 ? -1.272 42.219 8.398 1 83.94 464 ALA A C 1
ATOM 3565 O O . ALA A 1 464 ? -0.37 42.062 7.578 1 83.94 464 ALA A O 1
ATOM 3566 N N . ALA A 1 465 ? -2.084 41.344 8.766 1 86.38 465 ALA A N 1
ATOM 3567 C CA . ALA A 1 465 ? -2.07 40.062 8.086 1 86.38 465 ALA A CA 1
ATOM 3568 C C . ALA A 1 465 ? -2.414 40.219 6.605 1 86.38 465 ALA A C 1
ATOM 3570 O O . ALA A 1 465 ? -1.8 39.562 5.746 1 86.38 465 ALA A O 1
ATOM 3571 N N . VAL A 1 466 ? -3.369 41.031 6.293 1 88.12 466 VAL A N 1
ATOM 3572 C CA . VAL A 1 466 ? -3.746 41.25 4.906 1 88.12 466 VAL A CA 1
ATOM 3573 C C . VAL A 1 466 ? -2.602 41.969 4.176 1 88.12 466 VAL A C 1
ATOM 3575 O O . VAL A 1 466 ? -2.301 41.625 3.025 1 88.12 466 VAL A O 1
ATOM 3578 N N . PHE A 1 467 ? -2.068 42.875 4.84 1 87.44 467 PHE A N 1
ATOM 3579 C CA . PHE A 1 467 ? -0.933 43.562 4.266 1 87.44 467 PHE A CA 1
ATOM 3580 C C . PHE A 1 467 ? 0.206 42.625 3.949 1 87.44 467 PHE A C 1
ATOM 3582 O O . PHE A 1 467 ? 0.824 42.719 2.887 1 87.44 467 PHE A O 1
ATOM 3589 N N . GLN A 1 468 ? 0.446 41.781 4.898 1 82.12 468 GLN A N 1
ATOM 3590 C CA . GLN A 1 468 ? 1.489 40.781 4.688 1 82.12 468 GLN A CA 1
ATOM 3591 C C . GLN A 1 468 ? 1.159 39.875 3.502 1 82.12 468 GLN A C 1
ATOM 3593 O O . GLN A 1 468 ? 2.049 39.5 2.738 1 82.12 468 GLN A O 1
ATOM 3598 N N . ALA A 1 469 ? -0.016 39.469 3.359 1 85.56 469 ALA A N 1
ATOM 3599 C CA . ALA A 1 469 ? -0.456 38.656 2.229 1 85.56 469 ALA A CA 1
ATOM 3600 C C . ALA A 1 469 ? -0.235 39.406 0.909 1 85.56 469 ALA A C 1
ATOM 3602 O O . ALA A 1 469 ? 0.115 38.781 -0.1 1 85.56 469 ALA A O 1
ATOM 3603 N N . ALA A 1 470 ? -0.44 40.656 0.929 1 87.69 470 ALA A N 1
ATOM 3604 C CA . ALA A 1 470 ? -0.221 41.469 -0.266 1 87.69 470 ALA A CA 1
ATOM 3605 C C . ALA A 1 470 ? 1.261 41.531 -0.625 1 87.69 470 ALA A C 1
ATOM 3607 O O . ALA A 1 470 ? 1.624 41.438 -1.802 1 87.69 470 ALA A O 1
ATOM 3608 N N . SER A 1 471 ? 2.012 41.656 0.341 1 82.94 471 SER A N 1
ATOM 3609 C CA . SER A 1 471 ? 3.451 41.75 0.121 1 82.94 471 SER A CA 1
ATOM 3610 C C . SER A 1 471 ? 4.012 40.438 -0.408 1 82.94 471 SER A C 1
ATOM 3612 O O . SER A 1 471 ? 4.988 40.438 -1.162 1 82.94 471 SER A O 1
ATOM 3614 N N . GLN A 1 472 ? 3.441 39.375 0.008 1 78.81 472 GLN A N 1
ATOM 3615 C CA . GLN A 1 472 ? 3.947 38.062 -0.383 1 78.81 472 GLN A CA 1
ATOM 3616 C C . GLN A 1 472 ? 3.27 37.594 -1.659 1 78.81 472 GLN A C 1
ATOM 3618 O O . GLN A 1 472 ? 3.67 36.562 -2.227 1 78.81 472 GLN A O 1
ATOM 3623 N N . SER A 1 473 ? 2.332 38.281 -2.037 1 83.94 473 SER A N 1
ATOM 3624 C CA . SER A 1 473 ? 1.661 37.875 -3.275 1 83.94 473 SER A CA 1
ATOM 3625 C C . SER A 1 473 ? 2.588 38.031 -4.477 1 83.94 473 SER A C 1
ATOM 3627 O O . SER A 1 473 ? 3.561 38.781 -4.426 1 83.94 473 SER A O 1
ATOM 3629 N N . PRO A 1 474 ? 2.32 37.312 -5.52 1 80.19 474 PRO A N 1
ATOM 3630 C CA . PRO A 1 474 ? 3.158 37.438 -6.715 1 80.19 474 PRO A CA 1
ATOM 3631 C C . PRO A 1 474 ? 3.188 38.844 -7.293 1 80.19 474 PRO A C 1
ATOM 3633 O O . PRO A 1 474 ? 4.195 39.25 -7.871 1 80.19 474 PRO A O 1
ATOM 3636 N N . GLU A 1 475 ? 2.129 39.562 -7.117 1 84.81 475 GLU A N 1
ATOM 3637 C CA . GLU A 1 475 ? 2.053 40.938 -7.633 1 84.81 475 GLU A CA 1
ATOM 3638 C C . GLU A 1 475 ? 2.814 41.906 -6.734 1 84.81 475 GLU A C 1
ATOM 3640 O O . GLU A 1 475 ? 3.188 43 -7.168 1 84.81 475 GLU A O 1
ATOM 3645 N N . GLY A 1 476 ? 3.066 41.531 -5.598 1 85.31 476 GLY A N 1
ATOM 3646 C CA . GLY A 1 476 ? 3.713 42.406 -4.641 1 85.31 476 GLY A CA 1
ATOM 3647 C C . GLY A 1 476 ? 2.781 43.469 -4.098 1 85.31 476 GLY A C 1
ATOM 3648 O O . GLY A 1 476 ? 1.616 43.562 -4.488 1 85.31 476 GLY A O 1
ATOM 3649 N N . LEU A 1 477 ? 3.34 44.344 -3.287 1 87.56 477 LEU A N 1
ATOM 3650 C CA . LEU A 1 477 ? 2.531 45.375 -2.648 1 87.56 477 LEU A CA 1
ATOM 3651 C C . LEU A 1 477 ? 2.061 46.406 -3.668 1 87.56 477 LEU A C 1
ATOM 3653 O O . LEU A 1 477 ? 0.884 46.781 -3.682 1 87.56 477 LEU A O 1
ATOM 3657 N N . ILE A 1 478 ? 2.973 46.844 -4.492 1 89.69 478 ILE A N 1
ATOM 3658 C CA . ILE A 1 478 ? 2.646 47.844 -5.508 1 89.69 478 ILE A CA 1
ATOM 3659 C C . ILE A 1 478 ? 1.614 47.281 -6.477 1 89.69 478 ILE A C 1
ATOM 3661 O O . ILE A 1 478 ? 0.633 47.938 -6.809 1 89.69 478 ILE A O 1
ATOM 3665 N N . GLY A 1 479 ? 1.854 46.062 -6.848 1 91.44 479 GLY A N 1
ATOM 3666 C CA . GLY A 1 479 ? 0.906 45.406 -7.73 1 91.44 479 GLY A CA 1
ATOM 3667 C C . GLY A 1 479 ? -0.464 45.219 -7.109 1 91.44 479 GLY A C 1
ATOM 3668 O O . GLY A 1 479 ? -1.479 45.25 -7.805 1 91.44 479 GLY A O 1
ATOM 3669 N N . SER A 1 480 ? -0.529 45.062 -5.832 1 92 480 SER A N 1
ATOM 3670 C CA . SER A 1 480 ? -1.799 44.875 -5.133 1 92 480 SER A CA 1
ATOM 3671 C C . SER A 1 480 ? -2.611 46.188 -5.129 1 92 480 SER A C 1
ATOM 3673 O O . SER A 1 480 ? -3.84 46.156 -5.215 1 92 480 SER A O 1
ATOM 3675 N N . PHE A 1 481 ? -1.939 47.312 -5.031 1 92.88 481 PHE A N 1
ATOM 3676 C CA . PHE A 1 481 ? -2.623 48.594 -5.098 1 92.88 481 PHE A CA 1
ATOM 3677 C C . PHE A 1 481 ? -3.125 48.875 -6.508 1 92.88 481 PHE A C 1
ATOM 3679 O O . PHE A 1 481 ? -4.234 49.375 -6.691 1 92.88 481 PHE A O 1
ATOM 3686 N N . GLN A 1 482 ? -2.346 48.5 -7.461 1 90.56 482 GLN A N 1
ATOM 3687 C CA . GLN A 1 482 ? -2.695 48.75 -8.852 1 90.56 482 GLN A CA 1
ATOM 3688 C C . GLN A 1 482 ? -3.854 47.875 -9.305 1 90.56 482 GLN A C 1
ATOM 3690 O O . GLN A 1 482 ? -4.777 48.344 -9.977 1 90.56 482 GLN A O 1
ATOM 3695 N N . ALA A 1 483 ? -3.773 46.688 -8.93 1 89.88 483 ALA A N 1
ATOM 3696 C CA . ALA A 1 483 ? -4.805 45.75 -9.344 1 89.88 483 ALA A CA 1
ATOM 3697 C C . ALA A 1 483 ? -5.949 45.719 -8.336 1 89.88 483 ALA A C 1
ATOM 3699 O O . ALA A 1 483 ? -6.969 45.062 -8.562 1 89.88 483 ALA A O 1
ATOM 3700 N N . ASN A 1 484 ? -5.879 46.375 -7.227 1 89.38 484 ASN A N 1
ATOM 3701 C CA . ASN A 1 484 ? -6.852 46.375 -6.137 1 89.38 484 ASN A CA 1
ATOM 3702 C C . ASN A 1 484 ? -7.211 44.969 -5.676 1 89.38 484 ASN A C 1
ATOM 3704 O O . ASN A 1 484 ? -8.383 44.625 -5.637 1 89.38 484 ASN A O 1
ATOM 3708 N N . THR A 1 485 ? -6.199 44.219 -5.309 1 91.12 485 THR A N 1
ATOM 3709 C CA . THR A 1 485 ? -6.383 42.812 -4.949 1 91.12 485 THR A CA 1
ATOM 3710 C C . THR A 1 485 ? -6.684 42.688 -3.459 1 91.12 485 THR A C 1
ATOM 3712 O O . THR A 1 485 ? -6.82 41.562 -2.949 1 91.12 485 THR A O 1
ATOM 3715 N N . PHE A 1 486 ? -6.855 43.812 -2.732 1 92.06 486 PHE A N 1
ATOM 3716 C CA . PHE A 1 486 ? -6.988 43.75 -1.281 1 92.06 486 PHE A CA 1
ATOM 3717 C C . PHE A 1 486 ? -8.312 43.125 -0.877 1 92.06 486 PHE A C 1
ATOM 3719 O O . PHE A 1 486 ? -8.414 42.5 0.191 1 92.06 486 PHE A O 1
ATOM 3726 N N . ALA A 1 487 ? -9.305 43.219 -1.702 1 91.19 487 ALA A N 1
ATOM 3727 C CA . ALA A 1 487 ? -10.57 42.562 -1.386 1 91.19 487 ALA A CA 1
ATOM 3728 C C . ALA A 1 487 ? -10.406 41.031 -1.368 1 91.19 487 ALA A C 1
ATOM 3730 O O . ALA A 1 487 ? -10.914 40.375 -0.466 1 91.19 487 ALA A O 1
ATOM 3731 N N . ARG A 1 488 ? -9.766 40.531 -2.348 1 88.75 488 ARG A N 1
ATOM 3732 C CA . ARG A 1 488 ? -9.508 39.094 -2.414 1 88.75 488 ARG A CA 1
ATOM 3733 C C . ARG A 1 488 ? -8.617 38.656 -1.26 1 88.75 488 ARG A C 1
ATOM 3735 O O . ARG A 1 488 ? -8.867 37.625 -0.649 1 88.75 488 ARG A O 1
ATOM 3742 N N . LEU A 1 489 ? -7.621 39.438 -0.979 1 88.69 489 LEU A N 1
ATOM 3743 C CA . LEU A 1 489 ? -6.688 39.094 0.084 1 88.69 489 LEU A CA 1
ATOM 3744 C C . LEU A 1 489 ? -7.367 39.125 1.447 1 88.69 489 LEU A C 1
ATOM 3746 O O . LEU A 1 489 ? -7.098 38.312 2.316 1 88.69 489 LEU A O 1
ATOM 3750 N N . SER A 1 490 ? -8.203 40.156 1.599 1 90 490 SER A N 1
ATOM 3751 C CA . SER A 1 490 ? -8.969 40.219 2.84 1 90 490 SER A CA 1
ATOM 3752 C C . SER A 1 490 ? -9.906 39.031 2.998 1 90 490 SER A C 1
ATOM 3754 O O . SER A 1 490 ? -10.086 38.531 4.102 1 90 490 SER A O 1
ATOM 3756 N N . THR A 1 491 ? -10.477 38.625 1.944 1 88.25 491 THR A N 1
ATOM 3757 C CA . THR A 1 491 ? -11.344 37.469 1.969 1 88.25 491 THR A CA 1
ATOM 3758 C C . THR A 1 491 ? -10.562 36.219 2.4 1 88.25 491 THR A C 1
ATOM 3760 O O . THR A 1 491 ? -11.047 35.438 3.205 1 88.25 491 THR A O 1
ATOM 3763 N N . ASN A 1 492 ? -9.383 36.125 1.917 1 83.62 492 ASN A N 1
ATOM 3764 C CA . ASN A 1 492 ? -8.555 34.969 2.227 1 83.62 492 ASN A CA 1
ATOM 3765 C C . ASN A 1 492 ? -8.133 34.938 3.693 1 83.62 492 ASN A C 1
ATOM 3767 O O . ASN A 1 492 ? -8.07 33.906 4.32 1 83.62 492 ASN A O 1
ATOM 3771 N N . VAL A 1 493 ? -7.793 36.094 4.176 1 85.25 493 VAL A N 1
ATOM 3772 C CA . VAL A 1 493 ? -7.336 36.188 5.559 1 85.25 493 VAL A CA 1
ATOM 3773 C C . VAL A 1 493 ? -8.531 36.062 6.508 1 85.25 493 VAL A C 1
ATOM 3775 O O . VAL A 1 493 ? -8.43 35.406 7.559 1 85.25 493 VAL A O 1
ATOM 3778 N N . TYR A 1 494 ? -9.586 36.656 6.016 1 81.94 494 TYR A N 1
ATOM 3779 C CA . TYR A 1 494 ? -10.781 36.625 6.852 1 81.94 494 TYR A CA 1
ATOM 3780 C C . TYR A 1 494 ? -11.461 35.25 6.809 1 81.94 494 TYR A C 1
ATOM 3782 O O . TYR A 1 494 ? -11.984 34.781 7.816 1 81.94 494 TYR A O 1
ATOM 3790 N N . VAL A 1 495 ? -11.484 34.531 5.539 1 67.62 495 VAL A N 1
ATOM 3791 C CA . VAL A 1 495 ? -12.008 33.188 5.371 1 67.62 495 VAL A CA 1
ATOM 3792 C C . VAL A 1 495 ? -11.109 32.406 4.434 1 67.62 495 VAL A C 1
ATOM 3794 O O . VAL A 1 495 ? -10.5 32.969 3.518 1 67.62 495 VAL A O 1
ATOM 3797 N N . GLY A 1 496 ? -10.453 31.312 4.887 1 55.53 496 GLY A N 1
ATOM 3798 C CA . GLY A 1 496 ? -9.602 30.469 4.066 1 55.53 496 GLY A CA 1
ATOM 3799 C C . GLY A 1 496 ? -10.273 30.016 2.781 1 55.53 496 GLY A C 1
ATOM 3800 O O . GLY A 1 496 ? -11.43 29.594 2.795 1 55.53 496 GLY A O 1
ATOM 3801 N N . ALA A 1 497 ? -9.977 30.703 1.557 1 48.94 497 ALA A N 1
ATOM 3802 C CA . ALA A 1 497 ? -10.531 30.109 0.338 1 48.94 497 ALA A CA 1
ATOM 3803 C C . ALA A 1 497 ? -9.555 29.094 -0.266 1 48.94 497 ALA A C 1
ATOM 3805 O O . ALA A 1 497 ? -8.344 29.312 -0.269 1 48.94 497 ALA A O 1
ATOM 3806 N N . THR A 1 498 ? -9.945 27.875 -0.153 1 46.69 498 THR A N 1
ATOM 3807 C CA . THR A 1 498 ? -9.18 26.859 -0.862 1 46.69 498 THR A CA 1
ATOM 3808 C C . THR A 1 498 ? -9.109 27.172 -2.354 1 46.69 498 THR A C 1
ATOM 3810 O O . THR A 1 498 ? -10.148 27.344 -3.004 1 46.69 498 THR A O 1
ATOM 3813 N N . SER A 1 499 ? -8.469 28.109 -2.738 1 40.19 499 SER A N 1
ATOM 3814 C CA . SER A 1 499 ? -8.391 28.109 -4.195 1 40.19 499 SER A CA 1
ATOM 3815 C C . SER A 1 499 ? -7.582 26.922 -4.703 1 40.19 499 SER A C 1
ATOM 3817 O O . SER A 1 499 ? -6.547 26.578 -4.129 1 40.19 499 SER A O 1
ATOM 3819 N N . SER A 1 500 ? -8.281 25.984 -5.215 1 38.62 500 SER A N 1
ATOM 3820 C CA . SER A 1 500 ? -7.617 24.953 -6 1 38.62 500 SER A CA 1
ATOM 3821 C C . SER A 1 500 ? -6.582 25.562 -6.945 1 38.62 500 SER A C 1
ATOM 3823 O O . SER A 1 500 ? -6.938 26.188 -7.941 1 38.62 500 SER A O 1
ATOM 3825 N N . VAL A 1 501 ? -5.703 26.266 -6.523 1 34.81 501 VAL A N 1
ATOM 3826 C CA . VAL A 1 501 ? -4.855 26.672 -7.641 1 34.81 501 VAL A CA 1
ATOM 3827 C C . VAL A 1 501 ? -4.645 25.484 -8.578 1 34.81 501 VAL A C 1
ATOM 3829 O O . VAL A 1 501 ? -5.055 24.359 -8.273 1 34.81 501 VAL A O 1
ATOM 3832 N N . ASP A 1 502 ? -3.111 25.438 -9.039 1 31.92 502 ASP A N 1
ATOM 3833 C CA . ASP A 1 502 ? -2.668 24.75 -10.25 1 31.92 502 ASP A CA 1
ATOM 3834 C C . ASP A 1 502 ? -2.939 23.25 -10.172 1 31.92 502 ASP A C 1
ATOM 3836 O O . ASP A 1 502 ? -3.129 22.703 -9.086 1 31.92 502 ASP A O 1
ATOM 3840 N N . GLY A 1 503 ? -3.021 22.469 -11.297 1 31.59 503 GLY A N 1
ATOM 3841 C CA . GLY A 1 503 ? -3.049 21.062 -11.664 1 31.59 503 GLY A CA 1
ATOM 3842 C C . GLY A 1 503 ? -2.266 20.188 -10.711 1 31.59 503 GLY A C 1
ATOM 3843 O O . GLY A 1 503 ? -2.242 18.969 -10.867 1 31.59 503 GLY A O 1
ATOM 3844 N N . ALA A 1 504 ? -1.154 20.641 -10.281 1 33.66 504 ALA A N 1
ATOM 3845 C CA . ALA A 1 504 ? -0.185 19.75 -9.648 1 33.66 504 ALA A CA 1
ATOM 3846 C C . ALA A 1 504 ? -0.5 19.562 -8.164 1 33.66 504 ALA A C 1
ATOM 3848 O O . ALA A 1 504 ? 0.322 19.031 -7.41 1 33.66 504 ALA A O 1
ATOM 3849 N N . GLY A 1 505 ? -1.717 19.562 -7.523 1 33.5 505 GLY A N 1
ATOM 3850 C CA . GLY A 1 505 ? -2.152 19.172 -6.191 1 33.5 505 GLY A CA 1
ATOM 3851 C C . GLY A 1 505 ? -1.763 20.172 -5.117 1 33.5 505 GLY A C 1
ATOM 3852 O O . GLY A 1 505 ? -1.85 19.875 -3.926 1 33.5 505 GLY A O 1
ATOM 3853 N N . LEU A 1 506 ? -0.796 20.938 -5.254 1 35.56 506 LEU A N 1
ATOM 3854 C CA . LEU A 1 506 ? -0.464 21.719 -4.074 1 35.56 506 LEU A CA 1
ATOM 3855 C C . LEU A 1 506 ? -1.609 22.656 -3.707 1 35.56 506 LEU A C 1
ATOM 3857 O O . LEU A 1 506 ? -2.084 23.422 -4.551 1 35.56 506 LEU A O 1
ATOM 3861 N N . MET A 1 507 ? -2.504 22.234 -2.91 1 40.09 507 MET A N 1
ATOM 3862 C CA . MET A 1 507 ? -3.576 22.984 -2.266 1 40.09 507 MET A CA 1
ATOM 3863 C C . MET A 1 507 ? -3.035 24.234 -1.586 1 40.09 507 MET A C 1
ATOM 3865 O O . MET A 1 507 ? -2.139 24.156 -0.742 1 40.09 507 MET A O 1
ATOM 3869 N N . ALA A 1 508 ? -2.848 25.281 -2.275 1 40.25 508 ALA A N 1
ATOM 3870 C CA . ALA A 1 508 ? -2.457 26.562 -1.689 1 40.25 508 ALA A CA 1
ATOM 3871 C C . ALA A 1 508 ? -3.234 26.844 -0.406 1 40.25 508 ALA A C 1
ATOM 3873 O O . ALA A 1 508 ? -4.145 26.094 -0.051 1 40.25 508 ALA A O 1
ATOM 3874 N N . ILE A 1 509 ? -3.926 28.281 -0.238 1 43.66 509 ILE A N 1
ATOM 3875 C CA . ILE A 1 509 ? -3.887 29.422 0.686 1 43.66 509 ILE A CA 1
ATOM 3876 C C . ILE A 1 509 ? -4.938 29.219 1.777 1 43.66 509 ILE A C 1
ATOM 3878 O O . ILE A 1 509 ? -6.137 29.328 1.517 1 43.66 509 ILE A O 1
ATOM 3882 N N . GLN A 1 510 ? -5.055 28.312 2.721 1 47.34 510 GLN A N 1
ATOM 3883 C CA . GLN A 1 510 ? -6.121 28.141 3.701 1 47.34 510 GLN A CA 1
ATOM 3884 C C . GLN A 1 510 ? -5.965 29.125 4.859 1 47.34 510 GLN A C 1
ATOM 3886 O O . GLN A 1 510 ? -4.957 29.109 5.562 1 47.34 510 GLN A O 1
ATOM 3891 N N . ARG A 1 511 ? -6.559 30.656 4.758 1 54.56 511 ARG A N 1
ATOM 3892 C CA . ARG A 1 511 ? -6.629 31.844 5.609 1 54.56 511 ARG A CA 1
ATOM 3893 C C . ARG A 1 511 ? -7.906 31.844 6.438 1 54.56 511 ARG A C 1
ATOM 3895 O O . ARG A 1 511 ? -9.008 31.688 5.898 1 54.56 511 ARG A O 1
ATOM 3902 N N . THR A 1 512 ? -8.008 31.641 7.969 1 76.94 512 THR A N 1
ATOM 3903 C CA . THR A 1 512 ? -9.008 30.875 8.695 1 76.94 512 THR A CA 1
ATOM 3904 C C . THR A 1 512 ? -9.539 31.656 9.891 1 76.94 512 THR A C 1
ATOM 3906 O O . THR A 1 512 ? -9.953 31.062 10.891 1 76.94 512 THR A O 1
ATOM 3909 N N . TYR A 1 513 ? -9.625 33.156 9.742 1 89.81 513 TYR A N 1
ATOM 3910 C CA . TYR A 1 513 ? -9.953 33.844 10.984 1 89.81 513 TYR A CA 1
ATOM 3911 C C . TYR A 1 513 ? -11.375 33.531 11.422 1 89.81 513 TYR A C 1
ATOM 3913 O O . TYR A 1 513 ? -11.602 33 12.508 1 89.81 513 TYR A O 1
ATOM 3921 N N . LEU A 1 514 ? -12.336 33.781 10.539 1 91.81 514 LEU A N 1
ATOM 3922 C CA . LEU A 1 514 ? -13.742 33.625 10.898 1 91.81 514 LEU A CA 1
ATOM 3923 C C . LEU A 1 514 ? -14.055 32.156 11.195 1 91.81 514 LEU A C 1
ATOM 3925 O O . LEU A 1 514 ? -14.883 31.844 12.047 1 91.81 514 LEU A O 1
ATOM 3929 N N . THR A 1 515 ? -13.391 31.312 10.531 1 90.69 515 THR A N 1
ATOM 3930 C CA . THR A 1 515 ? -13.648 29.906 10.758 1 90.69 515 THR A CA 1
ATOM 3931 C C . THR A 1 515 ? -13.125 29.469 12.125 1 90.69 515 THR A C 1
ATOM 3933 O O . THR A 1 515 ? -13.727 28.609 12.781 1 90.69 515 THR A O 1
ATOM 3936 N N . LEU A 1 516 ? -12.086 30.031 12.5 1 89.19 516 LEU A N 1
ATOM 3937 C CA . LEU A 1 516 ? -11.547 29.672 13.812 1 89.19 516 LEU A CA 1
ATOM 3938 C C . LEU A 1 516 ? -12.367 30.312 14.93 1 89.19 516 LEU A C 1
ATOM 3940 O O . LEU A 1 516 ? -12.555 29.703 15.984 1 89.19 516 LEU A O 1
ATOM 3944 N N . ILE A 1 517 ? -12.758 31.547 14.68 1 89.69 517 ILE A N 1
ATOM 3945 C CA . ILE A 1 517 ? -13.625 32.156 15.672 1 89.69 517 ILE A CA 1
ATOM 3946 C C . ILE A 1 517 ? -14.914 31.359 15.805 1 89.69 517 ILE A C 1
ATOM 3948 O O . ILE A 1 517 ? -15.469 31.234 16.891 1 89.69 517 ILE A O 1
ATOM 3952 N N . ALA A 1 518 ? -15.328 30.891 14.688 1 91.44 518 ALA A N 1
ATOM 3953 C CA . ALA A 1 518 ? -16.547 30.094 14.727 1 91.44 518 ALA A CA 1
ATOM 3954 C C . ALA A 1 518 ? -16.375 28.859 15.602 1 91.44 518 ALA A C 1
ATOM 3956 O O . ALA A 1 518 ? -17.312 28.422 16.281 1 91.44 518 ALA A O 1
ATOM 3957 N N . LYS A 1 519 ? -15.234 28.297 15.625 1 88.88 519 LYS A N 1
ATOM 3958 C CA . LYS A 1 519 ? -14.945 27.109 16.422 1 88.88 519 LYS A CA 1
ATOM 3959 C C . LYS A 1 519 ? -15.109 27.391 17.906 1 88.88 519 LYS A C 1
ATOM 3961 O O . LYS A 1 519 ? -15.516 26.516 18.688 1 88.88 519 LYS A O 1
ATOM 3966 N N . THR A 1 520 ? -14.875 28.625 18.312 1 87.31 520 THR A N 1
ATOM 3967 C CA . THR A 1 520 ? -14.922 28.953 19.734 1 87.31 520 THR A CA 1
ATOM 3968 C C . THR A 1 520 ? -16.234 29.641 20.078 1 87.31 520 THR A C 1
ATOM 3970 O O . THR A 1 520 ? -16.766 29.438 21.188 1 87.31 520 THR A O 1
ATOM 3973 N N . VAL A 1 521 ? -16.781 30.375 19.156 1 91.06 521 VAL A N 1
ATOM 3974 C CA . VAL A 1 521 ? -17.922 31.25 19.469 1 91.06 521 VAL A CA 1
ATOM 3975 C C . VAL A 1 521 ? -19.234 30.516 19.188 1 91.06 521 VAL A C 1
ATOM 3977 O O . VAL A 1 521 ? -20.203 30.672 19.938 1 91.06 521 VAL A O 1
ATOM 3980 N N . TYR A 1 522 ? -19.203 29.703 18.156 1 94.56 522 TYR A N 1
ATOM 3981 C CA . TYR A 1 522 ? -20.5 29.188 17.734 1 94.56 522 TYR A CA 1
ATOM 3982 C C . TYR A 1 522 ? -20.609 27.688 18.031 1 94.56 522 TYR A C 1
ATOM 3984 O O . TYR A 1 522 ? -21.453 27 17.453 1 94.56 522 TYR A O 1
ATOM 3992 N N . LEU A 1 523 ? -19.734 27.188 18.781 1 93.69 523 LEU A N 1
ATOM 3993 C CA . LEU A 1 523 ? -19.812 25.781 19.188 1 93.69 523 LEU A CA 1
ATOM 3994 C C . LEU A 1 523 ? -19.75 25.641 20.703 1 93.69 523 LEU A C 1
ATOM 3996 O O . LEU A 1 523 ? -18.984 26.344 21.359 1 93.69 523 LEU A O 1
ATOM 4000 N N . LEU A 1 524 ? -20.609 24.812 21.203 1 93.88 524 LEU A N 1
ATOM 4001 C CA . LEU A 1 524 ? -20.656 24.484 22.625 1 93.88 524 LEU A CA 1
ATOM 4002 C C . LEU A 1 524 ? -20.344 23 22.844 1 93.88 524 LEU A C 1
ATOM 4004 O O . LEU A 1 524 ? -20.625 22.172 21.969 1 93.88 524 LEU A O 1
ATOM 4008 N N . ASP A 1 525 ? -19.812 22.703 24.031 1 91.56 525 ASP A N 1
ATOM 4009 C CA . ASP A 1 525 ? -19.531 21.312 24.359 1 91.56 525 ASP A CA 1
ATOM 4010 C C . ASP A 1 525 ? -20.812 20.469 24.312 1 91.56 525 ASP A C 1
ATOM 4012 O O . ASP A 1 525 ? -21.875 20.922 24.734 1 91.56 525 ASP A O 1
ATOM 4016 N N . ASP A 1 526 ? -20.625 19.422 23.641 1 93.75 526 ASP A N 1
ATOM 4017 C CA . ASP A 1 526 ? -21.734 18.484 23.469 1 93.75 526 ASP A CA 1
ATOM 4018 C C . ASP A 1 526 ? -21.25 17.031 23.516 1 93.75 526 ASP A C 1
ATOM 4020 O O . ASP A 1 526 ? -20.062 16.766 23.312 1 93.75 526 ASP A O 1
ATOM 4024 N N . SER A 1 527 ? -22.109 16.141 24.047 1 95.06 527 SER A N 1
ATOM 4025 C CA . SER A 1 527 ? -21.797 14.727 24.094 1 95.06 527 SER A CA 1
ATOM 4026 C C . SER A 1 527 ? -22.969 13.875 23.641 1 95.06 527 SER A C 1
ATOM 4028 O O . SER A 1 527 ? -23.656 13.273 24.469 1 95.06 527 SER A O 1
ATOM 4030 N N . GLU A 1 528 ? -23.266 13.914 22.438 1 95.56 528 GLU A N 1
ATOM 4031 C CA . GLU A 1 528 ? -24.312 13.094 21.828 1 95.56 528 GLU A CA 1
ATOM 4032 C C . GLU A 1 528 ? -23.719 12.031 20.922 1 95.56 528 GLU A C 1
ATOM 4034 O O . GLU A 1 528 ? -22.656 12.242 20.312 1 95.56 528 GLU A O 1
ATOM 4039 N N . PRO A 1 529 ? -24.438 10.945 20.875 1 95.81 529 PRO A N 1
ATOM 4040 C CA . PRO A 1 529 ? -23.922 9.883 20.016 1 95.81 529 PRO A CA 1
ATOM 4041 C C . PRO A 1 529 ? -24.016 10.227 18.531 1 95.81 529 PRO A C 1
ATOM 4043 O O . PRO A 1 529 ? -25.016 10.789 18.078 1 95.81 529 PRO A O 1
ATOM 4046 N N . ILE A 1 530 ? -22.969 9.992 17.766 1 96.12 530 ILE A N 1
ATOM 4047 C CA . ILE A 1 530 ? -22.906 10.172 16.328 1 96.12 530 ILE A CA 1
ATOM 4048 C C . ILE A 1 530 ? -22.375 8.906 15.672 1 96.12 530 ILE A C 1
ATOM 4050 O O . ILE A 1 530 ? -21.438 8.289 16.172 1 96.12 530 ILE A O 1
ATOM 4054 N N . THR A 1 531 ? -23 8.539 14.602 1 95.75 531 THR A N 1
ATOM 4055 C CA . THR A 1 531 ? -22.578 7.355 13.859 1 95.75 531 THR A CA 1
ATOM 4056 C C . THR A 1 531 ? -21.562 7.723 12.797 1 95.75 531 THR A C 1
ATOM 4058 O O . THR A 1 531 ? -21.797 8.625 11.984 1 95.75 531 THR A O 1
ATOM 4061 N N . ILE A 1 532 ? -20.469 7.059 12.773 1 96.12 532 ILE A N 1
ATOM 4062 C CA . ILE A 1 532 ? -19.438 7.316 11.781 1 96.12 532 ILE A CA 1
ATOM 4063 C C . ILE A 1 532 ? -19.203 6.059 10.945 1 96.12 532 ILE A C 1
ATOM 4065 O O . ILE A 1 532 ? -19.297 4.941 11.453 1 96.12 532 ILE A O 1
ATOM 4069 N N . GLN A 1 533 ? -19 6.312 9.695 1 95.94 533 GLN A N 1
ATOM 4070 C CA . GLN A 1 533 ? -18.625 5.246 8.773 1 95.94 533 GLN A CA 1
ATOM 4071 C C . GLN A 1 533 ? -17.125 5.285 8.477 1 95.94 533 GLN A C 1
ATOM 4073 O O . GLN A 1 533 ? -16.547 6.359 8.305 1 95.94 533 GLN A O 1
ATOM 4078 N N . MET A 1 534 ? -16.516 4.121 8.5 1 94.56 534 MET A N 1
ATOM 4079 C CA . MET A 1 534 ? -15.078 4.043 8.281 1 94.56 534 MET A CA 1
ATOM 4080 C C . MET A 1 534 ? -14.758 3.109 7.113 1 94.56 534 MET A C 1
ATOM 4082 O O . MET A 1 534 ? -15.383 2.059 6.965 1 94.56 534 MET A O 1
ATOM 4086 N N . LYS A 1 535 ? -13.852 3.572 6.273 1 93 535 LYS A N 1
ATOM 4087 C CA . LYS A 1 535 ? -13.305 2.736 5.211 1 93 535 LYS A CA 1
ATOM 4088 C C . LYS A 1 535 ? -11.781 2.682 5.285 1 93 535 LYS A C 1
ATOM 4090 O O . LYS A 1 535 ? -11.133 3.68 5.602 1 93 535 LYS A O 1
ATOM 4095 N N . THR A 1 536 ? -11.219 1.525 5.152 1 89.69 536 THR A N 1
ATOM 4096 C CA . THR A 1 536 ? -9.773 1.329 5.23 1 89.69 536 THR A CA 1
ATOM 4097 C C . THR A 1 536 ? -9.289 0.409 4.109 1 89.69 536 THR A C 1
ATOM 4099 O O . THR A 1 536 ? -10.102 -0.196 3.406 1 89.69 536 THR A O 1
ATOM 4102 N N . VAL A 1 537 ? -7.973 0.417 3.818 1 84.94 537 VAL A N 1
ATOM 4103 C CA . VAL A 1 537 ? -7.375 -0.515 2.869 1 84.94 537 VAL A CA 1
ATOM 4104 C C . VAL A 1 537 ? -6.984 -1.805 3.586 1 84.94 537 VAL A C 1
ATOM 4106 O O . VAL A 1 537 ? -6.176 -1.785 4.516 1 84.94 537 VAL A O 1
ATOM 4109 N N . GLN A 1 538 ? -7.617 -2.877 3.262 1 83.25 538 GLN A N 1
ATOM 4110 C CA . GLN A 1 538 ? -7.344 -4.18 3.857 1 83.25 538 GLN A CA 1
ATOM 4111 C C . GLN A 1 538 ? -6.934 -5.195 2.793 1 83.25 538 GLN A C 1
ATOM 4113 O O . GLN A 1 538 ? -7.48 -5.199 1.688 1 83.25 538 GLN A O 1
ATOM 4118 N N . LYS A 1 539 ? -5.91 -6.023 3.234 1 81.81 539 LYS A N 1
ATOM 4119 C CA . LYS A 1 539 ? -5.523 -7.117 2.346 1 81.81 539 LYS A CA 1
ATOM 4120 C C . LYS A 1 539 ? -6.562 -8.234 2.367 1 81.81 539 LYS A C 1
ATOM 4122 O O . LYS A 1 539 ? -6.887 -8.766 3.432 1 81.81 539 LYS A O 1
ATOM 4127 N N . ARG A 1 540 ? -7.105 -8.523 1.245 1 85.81 540 ARG A N 1
ATOM 4128 C CA . ARG A 1 540 ? -8.125 -9.562 1.123 1 85.81 540 ARG A CA 1
ATOM 4129 C C . ARG A 1 540 ? -7.785 -10.523 -0.011 1 85.81 540 ARG A C 1
ATOM 4131 O O . ARG A 1 540 ? -7.039 -10.172 -0.928 1 85.81 540 ARG A O 1
ATOM 4138 N N . ILE A 1 541 ? -8.305 -11.805 0.091 1 86.44 541 ILE A N 1
ATOM 4139 C CA . ILE A 1 541 ? -8.031 -12.836 -0.903 1 86.44 541 ILE A CA 1
ATOM 4140 C C . ILE A 1 541 ? -9.102 -12.797 -1.99 1 86.44 541 ILE A C 1
ATOM 4142 O O . ILE A 1 541 ? -10.305 -12.836 -1.694 1 86.44 541 ILE A O 1
ATOM 4146 N N . TRP A 1 542 ? -8.664 -12.656 -3.221 1 87.75 542 TRP A N 1
ATOM 4147 C CA . TRP A 1 542 ? -9.539 -12.594 -4.391 1 87.75 542 TRP A CA 1
ATOM 4148 C C . TRP A 1 542 ? -9.273 -13.758 -5.332 1 87.75 542 TRP A C 1
ATOM 4150 O O . TRP A 1 542 ? -8.211 -14.383 -5.273 1 87.75 542 TRP A O 1
ATOM 4160 N N . LEU A 1 543 ? -10.312 -14.086 -6.105 1 91.19 543 LEU A N 1
ATOM 4161 C CA . LEU A 1 543 ? -10.094 -14.961 -7.258 1 91.19 543 LEU A CA 1
ATOM 4162 C C . LEU A 1 543 ? -9.688 -14.148 -8.484 1 91.19 543 LEU A C 1
ATOM 4164 O O . LEU A 1 543 ? -10.312 -13.125 -8.789 1 91.19 543 LEU A O 1
ATOM 4168 N N . SER A 1 544 ? -8.656 -14.539 -9.117 1 88.94 544 SER A N 1
ATOM 4169 C CA . SER A 1 544 ? -8.203 -13.859 -10.328 1 88.94 544 SER A CA 1
ATOM 4170 C C . SER A 1 544 ? -9.172 -14.07 -11.484 1 88.94 544 SER A C 1
ATOM 4172 O O . SER A 1 544 ? -9.469 -15.211 -11.844 1 88.94 544 SER A O 1
ATOM 4174 N N . ASP A 1 545 ? -9.633 -13.016 -12.086 1 91.31 545 ASP A N 1
ATOM 4175 C CA . ASP A 1 545 ? -10.562 -13.102 -13.203 1 91.31 545 ASP A CA 1
ATOM 4176 C C . ASP A 1 545 ? -9.945 -13.867 -14.375 1 91.31 545 ASP A C 1
ATOM 4178 O O . ASP A 1 545 ? -10.57 -14.781 -14.914 1 91.31 545 ASP A O 1
ATOM 4182 N N . VAL A 1 546 ? -8.758 -13.539 -14.664 1 88.38 546 VAL A N 1
ATOM 4183 C CA . VAL A 1 546 ? -8.094 -14.117 -15.828 1 88.38 546 VAL A CA 1
ATOM 4184 C C . VAL A 1 546 ? -7.863 -15.609 -15.609 1 88.38 546 VAL A C 1
ATOM 4186 O O . VAL A 1 546 ? -8.172 -16.438 -16.469 1 88.38 546 VAL A O 1
ATOM 4189 N N . ALA A 1 547 ? -7.34 -15.984 -14.438 1 90.44 547 ALA A N 1
ATOM 4190 C CA . ALA A 1 547 ? -7.055 -17.391 -14.141 1 90.44 547 ALA A CA 1
ATOM 4191 C C . ALA A 1 547 ? -8.336 -18.219 -14.117 1 90.44 547 ALA A C 1
ATOM 4193 O O . ALA A 1 547 ? -8.375 -19.328 -14.641 1 90.44 547 ALA A O 1
ATOM 4194 N N . VAL A 1 548 ? -9.422 -17.641 -13.562 1 94.56 548 VAL A N 1
ATOM 4195 C CA . VAL A 1 548 ? -10.68 -18.359 -13.453 1 94.56 548 VAL A CA 1
ATOM 4196 C C . VAL A 1 548 ? -11.266 -18.594 -14.844 1 94.56 548 VAL A C 1
ATOM 4198 O O . VAL A 1 548 ? -11.648 -19.703 -15.195 1 94.56 548 VAL A O 1
ATOM 4201 N N . HIS A 1 549 ? -11.305 -17.594 -15.688 1 95.06 549 HIS A N 1
ATOM 4202 C CA . HIS A 1 549 ? -11.875 -17.719 -17.031 1 95.06 549 HIS A CA 1
ATOM 4203 C C . HIS A 1 549 ? -11.062 -18.688 -17.875 1 95.06 549 HIS A C 1
ATOM 4205 O O . HIS A 1 549 ? -11.625 -19.531 -18.578 1 95.06 549 HIS A O 1
ATOM 4211 N N . LEU A 1 550 ? -9.742 -18.609 -17.828 1 93.38 550 LEU A N 1
ATOM 4212 C CA . LEU A 1 550 ? -8.891 -19.484 -18.625 1 93.38 550 LEU A CA 1
ATOM 4213 C C . LEU A 1 550 ? -9.023 -20.922 -18.172 1 93.38 550 LEU A C 1
ATOM 4215 O O . LEU A 1 550 ? -9.102 -21.844 -19 1 93.38 550 LEU A O 1
ATOM 4219 N N . LEU A 1 551 ? -9 -21.094 -16.875 1 96.06 551 LEU A N 1
ATOM 4220 C CA . LEU A 1 551 ? -9.125 -22.453 -16.359 1 96.06 551 LEU A CA 1
ATOM 4221 C C . LEU A 1 551 ? -10.508 -23.031 -16.672 1 96.06 551 LEU A C 1
ATOM 4223 O O . LEU A 1 551 ? -10.633 -24.203 -17.031 1 96.06 551 LEU A O 1
ATOM 4227 N N . ALA A 1 552 ? -11.555 -22.219 -16.531 1 97.69 552 ALA A N 1
ATOM 4228 C CA . ALA A 1 552 ? -12.906 -22.656 -16.844 1 97.69 552 ALA A CA 1
ATOM 4229 C C . ALA A 1 552 ? -13.039 -23.031 -18.328 1 97.69 552 ALA A C 1
ATOM 4231 O O . ALA A 1 552 ? -13.602 -24.062 -18.656 1 97.69 552 ALA A O 1
ATOM 4232 N N . VAL A 1 553 ? -12.5 -22.219 -19.172 1 97.5 553 VAL A N 1
ATOM 4233 C CA . VAL A 1 553 ? -12.539 -22.5 -20.609 1 97.5 553 VAL A CA 1
ATOM 4234 C C . VAL A 1 553 ? -11.789 -23.797 -20.891 1 97.5 553 VAL A C 1
ATOM 4236 O O . VAL A 1 553 ? -12.258 -24.625 -21.672 1 97.5 553 VAL A O 1
ATOM 4239 N N . ALA A 1 554 ? -10.625 -23.938 -20.297 1 97.56 554 ALA A N 1
ATOM 4240 C CA . ALA A 1 554 ? -9.844 -25.156 -20.5 1 97.56 554 ALA A CA 1
ATOM 4241 C C . ALA A 1 554 ? -10.609 -26.391 -20.031 1 97.56 554 ALA A C 1
ATOM 4243 O O . ALA A 1 554 ? -10.594 -27.438 -20.688 1 97.56 554 ALA A O 1
ATOM 4244 N N . MET A 1 555 ? -11.25 -26.297 -18.906 1 98.25 555 MET A N 1
ATOM 4245 C CA . MET A 1 555 ? -12.039 -27.406 -18.391 1 98.25 555 MET A CA 1
ATOM 4246 C C . MET A 1 555 ? -13.203 -27.719 -19.312 1 98.25 555 MET A C 1
ATOM 4248 O O . MET A 1 555 ? -13.5 -28.891 -19.578 1 98.25 555 MET A O 1
ATOM 4252 N N . PHE A 1 556 ? -13.875 -26.703 -19.922 1 98.12 556 PHE A N 1
ATOM 4253 C CA . PHE A 1 556 ? -14.969 -26.906 -20.859 1 98.12 556 PHE A CA 1
ATOM 4254 C C . PHE A 1 556 ? -14.469 -27.562 -22.141 1 98.12 556 PHE A C 1
ATOM 4256 O O . PHE A 1 556 ? -15.133 -28.422 -22.703 1 98.12 556 PHE A O 1
ATOM 4263 N N . LEU A 1 557 ? -13.32 -27.094 -22.578 1 98.25 557 LEU A N 1
ATOM 4264 C CA . LEU A 1 557 ? -12.75 -27.688 -23.781 1 98.25 557 LEU A CA 1
ATOM 4265 C C . LEU A 1 557 ? -12.422 -29.156 -23.562 1 98.25 557 LEU A C 1
ATOM 4267 O O . LEU A 1 557 ? -12.695 -30 -24.438 1 98.25 557 LEU A O 1
ATOM 4271 N N . LEU A 1 558 ? -11.836 -29.453 -22.406 1 98.25 558 LEU A N 1
ATOM 4272 C CA . LEU A 1 558 ? -11.523 -30.844 -22.109 1 98.25 558 LEU A CA 1
ATOM 4273 C C . LEU A 1 558 ? -12.797 -31.672 -22 1 98.25 558 LEU A C 1
ATOM 4275 O O . LEU A 1 558 ? -12.844 -32.812 -22.484 1 98.25 558 LEU A O 1
ATOM 4279 N N . ALA A 1 559 ? -13.844 -31.125 -21.406 1 98.06 559 ALA A N 1
ATOM 4280 C CA . ALA A 1 559 ? -15.125 -31.812 -21.297 1 98.06 559 ALA A CA 1
ATOM 4281 C C . ALA A 1 559 ? -15.758 -32.031 -22.672 1 98.06 559 ALA A C 1
ATOM 4283 O O . ALA A 1 559 ? -16.234 -33.125 -22.984 1 98.06 559 ALA A O 1
ATOM 4284 N N . PHE A 1 560 ? -15.758 -31.031 -23.5 1 97.62 560 PHE A N 1
ATOM 4285 C CA . PHE A 1 560 ? -16.375 -31.062 -24.812 1 97.62 560 PHE A CA 1
ATOM 4286 C C . PHE A 1 560 ? -15.656 -32.062 -25.719 1 97.62 560 PHE A C 1
ATOM 4288 O O . PHE A 1 560 ? -16.281 -33 -26.25 1 97.62 560 PHE A O 1
ATOM 4295 N N . PHE A 1 561 ? -14.336 -31.859 -25.875 1 98.12 561 PHE A N 1
ATOM 4296 C CA . PHE A 1 561 ? -13.57 -32.75 -26.75 1 98.12 561 PHE A CA 1
ATOM 4297 C C . PHE A 1 561 ? -13.422 -34.125 -26.125 1 98.12 561 PHE A C 1
ATOM 4299 O O . PHE A 1 561 ? -13.352 -35.125 -26.844 1 98.12 561 PHE A O 1
ATOM 4306 N N . GLY A 1 562 ? -13.359 -34.156 -24.734 1 97.25 562 GLY A N 1
ATOM 4307 C CA . GLY A 1 562 ? -13.344 -35.469 -24.078 1 97.25 562 GLY A CA 1
ATOM 4308 C C . GLY A 1 562 ? -14.578 -36.281 -24.375 1 97.25 562 GLY A C 1
ATOM 4309 O O . GLY A 1 562 ? -14.484 -37.5 -24.594 1 97.25 562 GLY A O 1
ATOM 4310 N N . THR A 1 563 ? -15.719 -35.688 -24.406 1 97.62 563 THR A N 1
ATOM 4311 C CA . THR A 1 563 ? -16.969 -36.375 -24.734 1 97.62 563 THR A CA 1
ATOM 4312 C C . THR A 1 563 ? -16.953 -36.844 -26.188 1 97.62 563 THR A C 1
ATOM 4314 O O . THR A 1 563 ? -17.328 -37.969 -26.484 1 97.62 563 THR A O 1
ATOM 4317 N N . ILE A 1 564 ? -16.516 -36 -27.062 1 97.31 564 ILE A N 1
ATOM 4318 C CA . ILE A 1 564 ? -16.422 -36.344 -28.469 1 97.31 564 ILE A CA 1
ATOM 4319 C C . ILE A 1 564 ? -15.508 -37.531 -28.656 1 97.31 564 ILE A C 1
ATOM 4321 O O . ILE A 1 564 ? -15.852 -38.5 -29.359 1 97.31 564 ILE A O 1
ATOM 4325 N N . ILE A 1 565 ? -14.383 -37.531 -28 1 97.56 565 ILE A N 1
ATOM 4326 C CA . ILE A 1 565 ? -13.406 -38.625 -28.094 1 97.56 565 ILE A CA 1
ATOM 4327 C C . ILE A 1 565 ? -14.016 -39.906 -27.578 1 97.56 565 ILE A C 1
ATOM 4329 O O . ILE A 1 565 ? -13.914 -40.969 -28.219 1 97.56 565 ILE A O 1
ATOM 4333 N N . GLN A 1 566 ? -14.664 -39.844 -26.406 1 97 566 GLN A N 1
ATOM 4334 C CA . GLN A 1 566 ? -15.234 -41.031 -25.797 1 97 566 GLN A CA 1
ATOM 4335 C C . GLN A 1 566 ? -16.344 -41.625 -26.656 1 97 566 GLN A C 1
ATOM 4337 O O . GLN A 1 566 ? -16.406 -42.844 -26.844 1 97 566 GLN A O 1
ATOM 4342 N N . LEU A 1 567 ? -17.188 -40.844 -27.281 1 96.06 567 LEU A N 1
ATOM 4343 C CA . LEU A 1 567 ? -18.297 -41.312 -28.094 1 96.06 567 LEU A CA 1
ATOM 4344 C C . LEU A 1 567 ? -17.797 -41.906 -29.422 1 96.06 567 LEU A C 1
ATOM 4346 O O . LEU A 1 567 ? -18.203 -43 -29.812 1 96.06 567 LEU A O 1
ATOM 4350 N N . PHE A 1 568 ? -16.906 -41.156 -30.016 1 95.31 568 PHE A N 1
ATOM 4351 C CA . PHE A 1 568 ? -16.406 -41.625 -31.297 1 95.31 568 PHE A CA 1
ATOM 4352 C C . PHE A 1 568 ? -15.508 -42.844 -31.125 1 95.31 568 PHE A C 1
ATOM 4354 O O . PHE A 1 568 ? -15.477 -43.75 -31.984 1 95.31 568 PHE A O 1
ATOM 4361 N N . HIS A 1 569 ? -14.805 -42.875 -30.031 1 95.19 569 HIS A N 1
ATOM 4362 C CA . HIS A 1 569 ? -13.977 -44.062 -29.766 1 95.19 569 HIS A CA 1
ATOM 4363 C C . HIS A 1 569 ? -14.844 -45.281 -29.469 1 95.19 569 HIS A C 1
ATOM 4365 O O . HIS A 1 569 ? -14.484 -46.406 -29.844 1 95.19 569 HIS A O 1
ATOM 4371 N N . ARG A 1 570 ? -15.914 -45.094 -28.781 1 92.94 570 ARG A N 1
ATOM 4372 C CA . ARG A 1 570 ? -16.859 -46.188 -28.547 1 92.94 570 ARG A CA 1
ATOM 4373 C C . ARG A 1 570 ? -17.406 -46.719 -29.875 1 92.94 570 ARG A C 1
ATOM 4375 O O . ARG A 1 570 ? -17.562 -47.938 -30.047 1 92.94 570 ARG A O 1
ATOM 4382 N N . PHE A 1 571 ? -17.609 -45.875 -30.75 1 90.69 571 PHE A N 1
ATOM 4383 C CA . PHE A 1 571 ? -18.109 -46.25 -32.062 1 90.69 571 PHE A CA 1
ATOM 4384 C C . PHE A 1 571 ? -17.047 -47.031 -32.844 1 90.69 571 PHE A C 1
ATOM 4386 O O . PHE A 1 571 ? -17.344 -48.031 -33.5 1 90.69 571 PHE A O 1
ATOM 4393 N N . ASP A 1 572 ? -15.883 -46.562 -32.781 1 90 572 ASP A N 1
ATOM 4394 C CA . ASP A 1 572 ? -14.789 -47.188 -33.5 1 90 572 ASP A CA 1
ATOM 4395 C C . ASP A 1 572 ? -14.508 -48.594 -32.969 1 90 572 ASP A C 1
ATOM 4397 O O . ASP A 1 572 ? -14.055 -49.469 -33.719 1 90 572 ASP A O 1
ATOM 4401 N N . ARG A 1 573 ? -14.82 -48.844 -31.75 1 88.38 573 ARG A N 1
ATOM 4402 C CA . ARG A 1 573 ? -14.484 -50.125 -31.172 1 88.38 573 ARG A CA 1
ATOM 4403 C C . ARG A 1 573 ? -15.711 -51.031 -31.094 1 88.38 573 ARG A C 1
ATOM 4405 O O . ARG A 1 573 ? -15.688 -52.062 -30.422 1 88.38 573 ARG A O 1
ATOM 4412 N N . ARG A 1 574 ? -16.719 -50.812 -31.672 1 83.81 574 ARG A N 1
ATOM 4413 C CA . ARG A 1 574 ? -17.969 -51.562 -31.547 1 83.81 574 ARG A CA 1
ATOM 4414 C C . ARG A 1 574 ? -17.797 -53 -31.969 1 83.81 574 ARG A C 1
ATOM 4416 O O . ARG A 1 574 ? -18.406 -53.906 -31.375 1 83.81 574 ARG A O 1
ATOM 4423 N N . ASN A 1 575 ? -16.891 -53.25 -32.906 1 81.56 575 ASN A N 1
ATOM 4424 C CA . ASN A 1 575 ? -16.703 -54.625 -33.375 1 81.56 575 ASN A CA 1
ATOM 4425 C C . ASN A 1 575 ? -15.461 -55.25 -32.781 1 81.56 575 ASN A C 1
ATOM 4427 O O . ASN A 1 575 ? -15.078 -56.375 -33.156 1 81.56 575 ASN A O 1
ATOM 4431 N N . LEU A 1 576 ? -14.852 -54.469 -31.938 1 86 576 LEU A N 1
ATOM 4432 C CA . LEU A 1 576 ? -13.68 -55 -31.266 1 86 576 LEU A CA 1
ATOM 4433 C C . LEU A 1 576 ? -14.086 -55.781 -30 1 86 576 LEU A C 1
ATOM 4435 O O . LEU A 1 576 ? -14.586 -55.188 -29.047 1 86 576 LEU A O 1
ATOM 4439 N N . ARG A 1 577 ? -13.953 -57.156 -30.031 1 85 577 ARG A N 1
ATOM 4440 C CA . ARG A 1 577 ? -14.359 -58 -28.906 1 85 577 ARG A CA 1
ATOM 4441 C C . ARG A 1 577 ? -13.148 -58.688 -28.281 1 85 577 ARG A C 1
ATOM 4443 O O . ARG A 1 577 ? -13.07 -59.906 -28.281 1 85 577 ARG A O 1
ATOM 4450 N N . LEU A 1 578 ? -12.375 -57.844 -27.656 1 86.38 578 LEU A N 1
ATOM 4451 C CA . LEU A 1 578 ? -11.219 -58.375 -26.969 1 86.38 578 LEU A CA 1
ATOM 4452 C C . LEU A 1 578 ? -11.633 -59.094 -25.688 1 86.38 578 LEU A C 1
ATOM 4454 O O . LEU A 1 578 ? -12.477 -58.562 -24.938 1 86.38 578 LEU A O 1
ATOM 4458 N N . LEU A 1 579 ? -11.156 -60.281 -25.453 1 84.75 579 LEU A N 1
ATOM 4459 C CA . LEU A 1 579 ? -11.539 -61.062 -24.266 1 84.75 579 LEU A CA 1
ATOM 4460 C C . LEU A 1 579 ? -10.562 -60.812 -23.125 1 84.75 579 LEU A C 1
ATOM 4462 O O . LEU A 1 579 ? -10.898 -61.031 -21.953 1 84.75 579 LEU A O 1
ATOM 4466 N N . HIS A 1 580 ? -9.391 -60.438 -23.422 1 85.31 580 HIS A N 1
ATOM 4467 C CA . HIS A 1 580 ? -8.398 -60.156 -22.391 1 85.31 580 HIS A CA 1
ATOM 4468 C C . HIS A 1 580 ? -7.695 -58.812 -22.656 1 85.31 580 HIS A C 1
ATOM 4470 O O . HIS A 1 580 ? -7.879 -58.219 -23.719 1 85.31 580 HIS A O 1
ATOM 4476 N N . GLU A 1 581 ? -6.949 -58.312 -21.688 1 87.25 581 GLU A N 1
ATOM 4477 C CA . GLU A 1 581 ? -6.246 -57.031 -21.766 1 87.25 581 GLU A CA 1
ATOM 4478 C C . GLU A 1 581 ? -5.117 -57.094 -22.797 1 87.25 581 GLU A C 1
ATOM 4480 O O . GLU A 1 581 ? -4.203 -57.906 -22.672 1 87.25 581 GLU A O 1
ATOM 4485 N N . PRO A 1 582 ? -5.285 -56.188 -23.75 1 86.31 582 PRO A N 1
ATOM 4486 C CA . PRO A 1 582 ? -4.211 -56.156 -24.75 1 86.31 582 PRO A CA 1
ATOM 4487 C C . PRO A 1 582 ? -2.979 -55.406 -24.266 1 86.31 582 PRO A C 1
ATOM 4489 O O . PRO A 1 582 ? -3.07 -54.594 -23.328 1 86.31 582 PRO A O 1
ATOM 4492 N N . GLY A 1 583 ? -1.853 -55.719 -24.875 1 83.25 583 GLY A N 1
ATOM 4493 C CA . GLY A 1 583 ? -0.667 -54.938 -24.609 1 83.25 583 GLY A CA 1
ATOM 4494 C C . GLY A 1 583 ? 0.446 -55.719 -23.953 1 83.25 583 GLY A C 1
ATOM 4495 O O . GLY A 1 583 ? 1.603 -55.312 -23.953 1 83.25 583 GLY A O 1
ATOM 4496 N N . THR A 1 584 ? 0.096 -56.844 -23.344 1 87.88 584 THR A N 1
ATOM 4497 C CA . THR A 1 584 ? 1.126 -57.688 -22.75 1 87.88 584 THR A CA 1
ATOM 4498 C C . THR A 1 584 ? 1.718 -58.625 -23.797 1 87.88 584 THR A C 1
ATOM 4500 O O . THR A 1 584 ? 1.166 -58.781 -24.891 1 87.88 584 THR A O 1
ATOM 4503 N N . ILE A 1 585 ? 2.816 -59.188 -23.469 1 88.44 585 ILE A N 1
ATOM 4504 C CA . ILE A 1 585 ? 3.467 -60.125 -24.359 1 88.44 585 ILE A CA 1
ATOM 4505 C C . ILE A 1 585 ? 2.561 -61.344 -24.578 1 88.44 585 ILE A C 1
ATOM 4507 O O . ILE A 1 585 ? 2.348 -61.75 -25.703 1 88.44 585 ILE A O 1
ATOM 4511 N N . ALA A 1 586 ? 1.984 -61.781 -23.484 1 88.88 586 ALA A N 1
ATOM 4512 C CA . ALA A 1 586 ? 1.111 -62.938 -23.547 1 88.88 586 ALA A CA 1
ATOM 4513 C C . ALA A 1 586 ? -0.108 -62.656 -24.422 1 88.88 586 ALA A C 1
ATOM 4515 O O . ALA A 1 586 ? -0.517 -63.531 -25.219 1 88.88 586 ALA A O 1
ATOM 4516 N N . SER A 1 587 ? -0.606 -61.562 -24.297 1 89.5 587 SER A N 1
ATOM 4517 C CA . SER A 1 587 ? -1.784 -61.188 -25.078 1 89.5 587 SER A CA 1
ATOM 4518 C C . SER A 1 587 ? -1.461 -61.125 -26.578 1 89.5 587 SER A C 1
ATOM 4520 O O . SER A 1 587 ? -2.236 -61.594 -27.406 1 89.5 587 SER A O 1
ATOM 4522 N N . ALA A 1 588 ? -0.387 -60.531 -26.938 1 88.81 588 ALA A N 1
ATOM 4523 C CA . ALA A 1 588 ? 0.01 -60.406 -28.344 1 88.81 588 ALA A CA 1
ATOM 4524 C C . ALA A 1 588 ? 0.275 -61.781 -28.953 1 88.81 588 ALA A C 1
ATOM 4526 O O . ALA A 1 588 ? -0.125 -62.031 -30.094 1 88.81 588 ALA A O 1
ATOM 4527 N N . VAL A 1 589 ? 0.857 -62.625 -28.219 1 87.88 589 VAL A N 1
ATOM 4528 C CA . VAL A 1 589 ? 1.183 -63.969 -28.719 1 87.88 589 VAL A CA 1
ATOM 4529 C C . VAL A 1 589 ? -0.092 -64.812 -28.844 1 87.88 589 VAL A C 1
ATOM 4531 O O . VAL A 1 589 ? -0.243 -65.562 -29.781 1 87.88 589 VAL A O 1
ATOM 4534 N N . SER A 1 590 ? -0.945 -64.688 -27.938 1 87.31 590 SER A N 1
ATOM 4535 C CA . SER A 1 590 ? -2.195 -65.438 -27.984 1 87.31 590 SER A CA 1
ATOM 4536 C C . SER A 1 590 ? -3.01 -65.062 -29.219 1 87.31 590 SER A C 1
ATOM 4538 O O . SER A 1 590 ? -3.682 -65.938 -29.797 1 87.31 590 SER A O 1
ATOM 4540 N N . ILE A 1 591 ? -2.922 -63.875 -29.672 1 87.31 591 ILE A N 1
ATOM 4541 C CA . ILE A 1 591 ? -3.768 -63.438 -30.781 1 87.31 591 ILE A CA 1
ATOM 4542 C C . ILE A 1 591 ? -2.996 -63.562 -32.094 1 87.31 591 ILE A C 1
ATOM 4544 O O . ILE A 1 591 ? -3.598 -63.625 -33.156 1 87.31 591 ILE A O 1
ATOM 4548 N N . GLY A 1 592 ? -1.675 -63.625 -32.094 1 84.31 592 GLY A N 1
ATOM 4549 C CA . GLY A 1 592 ? -0.925 -63.531 -33.312 1 84.31 592 GLY A CA 1
ATOM 4550 C C . GLY A 1 592 ? -0.045 -64.75 -33.594 1 84.31 592 GLY A C 1
ATOM 4551 O O . GLY A 1 592 ? 0.473 -64.875 -34.688 1 84.31 592 GLY A O 1
ATOM 4552 N N . ALA A 1 593 ? 0.229 -65.562 -32.688 1 80.69 593 ALA A N 1
ATOM 4553 C CA . ALA A 1 593 ? 1.256 -66.625 -32.812 1 80.69 593 ALA A CA 1
ATOM 4554 C C . ALA A 1 593 ? 0.833 -67.688 -33.812 1 80.69 593 ALA A C 1
ATOM 4556 O O . ALA A 1 593 ? 1.608 -68.062 -34.688 1 80.69 593 ALA A O 1
ATOM 4557 N N . GLN A 1 594 ? -0.311 -68.312 -33.75 1 78.75 594 GLN A N 1
ATOM 4558 C CA . GLN A 1 594 ? -0.706 -69.438 -34.625 1 78.75 594 GLN A CA 1
ATOM 4559 C C . GLN A 1 594 ? -1.459 -68.938 -35.844 1 78.75 594 GLN A C 1
ATOM 4561 O O . GLN A 1 594 ? -2.543 -69.438 -36.156 1 78.75 594 GLN A O 1
ATOM 4566 N N . THR A 1 595 ? -0.9 -67.938 -36.406 1 81.62 595 THR A N 1
ATOM 4567 C CA . THR A 1 595 ? -1.442 -67.375 -37.625 1 81.62 595 THR A CA 1
ATOM 4568 C C . THR A 1 595 ? -0.357 -67.25 -38.688 1 81.62 595 THR A C 1
ATOM 4570 O O . THR A 1 595 ? 0.807 -67.562 -38.438 1 81.62 595 THR A O 1
ATOM 4573 N N . GLY A 1 596 ? -0.792 -67 -39.875 1 81.31 596 GLY A N 1
ATOM 4574 C CA . GLY A 1 596 ? 0.172 -66.812 -40.938 1 81.31 596 GLY A CA 1
ATOM 4575 C C . GLY A 1 596 ? 1.208 -65.75 -40.594 1 81.31 596 GLY A C 1
ATOM 4576 O O . GLY A 1 596 ? 2.363 -65.812 -41.031 1 81.31 596 GLY A O 1
ATOM 4577 N N . MET A 1 597 ? 0.807 -64.812 -39.875 1 85.12 597 MET A N 1
ATOM 4578 C CA . MET A 1 597 ? 1.712 -63.781 -39.438 1 85.12 597 MET A CA 1
ATOM 4579 C C . MET A 1 597 ? 2.809 -64.312 -38.531 1 85.12 597 MET A C 1
ATOM 4581 O O . MET A 1 597 ? 3.975 -63.969 -38.656 1 85.12 5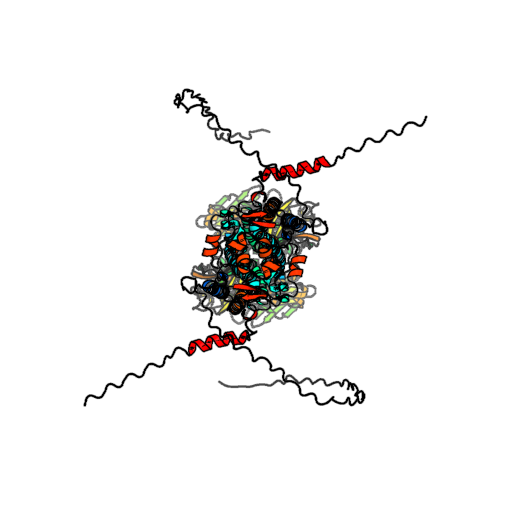97 MET A O 1
ATOM 4585 N N . GLY A 1 598 ? 2.43 -65.188 -37.625 1 82.81 598 GLY A N 1
ATOM 4586 C CA . GLY A 1 598 ? 3.41 -65.812 -36.781 1 82.81 598 GLY A CA 1
ATOM 4587 C C . GLY A 1 598 ? 4.473 -66.562 -37.531 1 82.81 598 GLY A C 1
ATOM 4588 O O . GLY A 1 598 ? 5.652 -66.5 -37.188 1 82.81 598 GLY A O 1
ATOM 4589 N N . ASP A 1 599 ? 4.047 -67.188 -38.531 1 83.25 599 ASP A N 1
ATOM 4590 C CA . ASP A 1 599 ? 4.977 -68 -39.344 1 83.25 599 ASP A CA 1
ATOM 4591 C C . ASP A 1 599 ? 5.902 -67.062 -40.156 1 83.25 599 ASP A C 1
ATOM 4593 O O . ASP A 1 599 ? 7.086 -67.375 -40.312 1 83.25 599 ASP A O 1
ATOM 4597 N N . LEU A 1 600 ? 5.289 -66 -40.562 1 85.62 600 LEU A N 1
ATOM 4598 C CA . LEU A 1 600 ? 6.051 -65.062 -41.344 1 85.62 600 LEU A CA 1
ATOM 4599 C C . LEU A 1 600 ? 7.137 -64.375 -40.5 1 85.62 600 LEU A C 1
ATOM 4601 O O . LEU A 1 600 ? 8.219 -64.062 -41 1 85.62 600 LEU A O 1
ATOM 4605 N N . LEU A 1 601 ? 6.848 -64.188 -39.281 1 85.94 601 LEU A N 1
ATOM 4606 C CA . LEU A 1 601 ? 7.754 -63.469 -38.406 1 85.94 601 LEU A CA 1
ATOM 4607 C C . LEU A 1 601 ? 8.703 -64.438 -37.688 1 85.94 601 LEU A C 1
ATOM 4609 O O . LEU A 1 601 ? 9.625 -64 -37 1 85.94 601 LEU A O 1
ATOM 4613 N N . ALA A 1 602 ? 8.492 -65.688 -37.969 1 78.12 602 ALA A N 1
ATOM 4614 C CA . ALA A 1 602 ? 9.305 -66.688 -37.281 1 78.12 602 ALA A CA 1
ATOM 4615 C C . ALA A 1 602 ? 10.781 -66.5 -37.625 1 78.12 602 ALA A C 1
ATOM 4617 O O . ALA A 1 602 ? 11.164 -66.5 -38.781 1 78.12 602 ALA A O 1
ATOM 4618 N N . GLY A 1 603 ? 11.578 -66.312 -36.594 1 74.38 603 GLY A N 1
ATOM 4619 C CA . GLY A 1 603 ? 13.023 -66.25 -36.75 1 74.38 603 GLY A CA 1
ATOM 4620 C C . GLY A 1 603 ? 13.531 -64.875 -37.156 1 74.38 603 GLY A C 1
ATOM 4621 O O . GLY A 1 603 ? 14.727 -64.688 -37.375 1 74.38 603 GLY A O 1
ATOM 4622 N N . ARG A 1 604 ? 12.656 -63.938 -37.375 1 80.75 604 ARG A N 1
ATOM 4623 C CA . ARG A 1 604 ? 13.062 -62.594 -37.781 1 80.75 604 ARG A CA 1
ATOM 4624 C C . ARG A 1 604 ? 13.109 -61.656 -36.594 1 80.75 604 ARG A C 1
ATOM 4626 O O . ARG A 1 604 ? 12.086 -61.406 -35.938 1 80.75 604 ARG A O 1
ATOM 4633 N N . GLN A 1 605 ? 14.273 -61.094 -36.344 1 80.31 605 GLN A N 1
ATOM 4634 C CA . GLN A 1 605 ? 14.414 -60.25 -35.156 1 80.31 605 GLN A CA 1
ATOM 4635 C C . GLN A 1 605 ? 14.875 -58.844 -35.531 1 80.31 605 GLN A C 1
ATOM 4637 O O . GLN A 1 605 ? 14.641 -57.875 -34.781 1 80.31 605 GLN A O 1
ATOM 4642 N N . HIS A 1 606 ? 15.461 -58.656 -36.656 1 82.94 606 HIS A N 1
ATOM 4643 C CA . HIS A 1 606 ? 15.898 -57.312 -37.062 1 82.94 606 HIS A CA 1
ATOM 4644 C C . HIS A 1 606 ? 14.734 -56.5 -37.594 1 82.94 606 HIS A C 1
ATOM 4646 O O . HIS A 1 606 ? 13.867 -57.031 -38.312 1 82.94 606 HIS A O 1
ATOM 4652 N N . PRO A 1 607 ? 14.758 -55.25 -37.25 1 85.12 607 PRO A N 1
ATOM 4653 C CA . PRO A 1 607 ? 13.641 -54.406 -37.625 1 85.12 607 PRO A CA 1
ATOM 4654 C C . PRO A 1 607 ? 13.461 -54.344 -39.156 1 85.12 607 PRO A C 1
ATOM 4656 O O . PRO A 1 607 ? 12.328 -54.312 -39.656 1 85.12 607 PRO A O 1
ATOM 4659 N N . LYS A 1 608 ? 14.492 -54.312 -39.875 1 85.38 608 LYS A N 1
ATOM 4660 C CA . LYS A 1 608 ? 14.391 -54.25 -41.344 1 85.38 608 LYS A CA 1
ATOM 4661 C C . LYS A 1 608 ? 13.789 -55.531 -41.875 1 85.38 608 LYS A C 1
ATOM 4663 O O . LYS A 1 608 ? 12.984 -55.5 -42.812 1 85.38 608 LYS A O 1
ATOM 4668 N N . ASP A 1 609 ? 14.125 -56.656 -41.219 1 86.38 609 ASP A N 1
ATOM 4669 C CA . ASP A 1 609 ? 13.586 -57.969 -41.656 1 86.38 609 ASP A CA 1
ATOM 4670 C C . ASP A 1 609 ? 12.094 -58.062 -41.344 1 86.38 609 ASP A C 1
ATOM 4672 O O . ASP A 1 609 ? 11.32 -58.562 -42.156 1 86.38 609 ASP A O 1
ATOM 4676 N N . ILE A 1 610 ? 11.797 -57.562 -40.219 1 87.25 610 ILE A N 1
ATOM 4677 C CA . ILE A 1 610 ? 10.398 -57.594 -39.812 1 87.25 610 ILE A CA 1
ATOM 4678 C C . ILE A 1 610 ? 9.578 -56.688 -40.75 1 87.25 610 ILE A C 1
ATOM 4680 O O . ILE A 1 610 ? 8.531 -57.094 -41.25 1 87.25 610 ILE A O 1
ATOM 4684 N N . SER A 1 611 ? 10.133 -55.531 -41.031 1 87.81 611 SER A N 1
ATOM 4685 C CA . SER A 1 611 ? 9.438 -54.594 -41.906 1 87.81 611 SER A CA 1
ATOM 4686 C C . SER A 1 611 ? 9.328 -55.125 -43.344 1 87.81 611 SER A C 1
ATOM 4688 O O . SER A 1 611 ? 8.297 -54.969 -44 1 87.81 611 SER A O 1
ATOM 4690 N N . ALA A 1 612 ? 10.305 -55.781 -43.812 1 87.69 612 ALA A N 1
ATOM 4691 C CA . ALA A 1 612 ? 10.312 -56.344 -45.156 1 87.69 612 ALA A CA 1
ATOM 4692 C C . ALA A 1 612 ? 9.336 -57.5 -45.25 1 87.69 612 ALA A C 1
ATOM 4694 O O . ALA A 1 612 ? 8.656 -57.656 -46.281 1 87.69 612 ALA A O 1
ATOM 4695 N N . ALA A 1 613 ? 9.328 -58.25 -44.156 1 88.75 613 ALA A N 1
ATOM 4696 C CA . ALA A 1 613 ? 8.445 -59.406 -44.188 1 88.75 613 ALA A CA 1
ATOM 4697 C C . ALA A 1 613 ? 6.977 -59 -44.188 1 88.75 613 ALA A C 1
ATOM 4699 O O . ALA A 1 613 ? 6.133 -59.688 -44.781 1 88.75 613 ALA A O 1
ATOM 4700 N N . LEU A 1 614 ? 6.781 -57.969 -43.594 1 90.25 614 LEU A N 1
ATOM 4701 C CA . LEU A 1 614 ? 5.395 -57.531 -43.438 1 90.25 614 LEU A CA 1
ATOM 4702 C C . LEU A 1 614 ? 5.031 -56.5 -44.531 1 90.25 614 LEU A C 1
ATOM 4704 O O . LEU A 1 614 ? 3.865 -56.125 -44.688 1 90.25 614 LEU A O 1
ATOM 4708 N N . GLN A 1 615 ? 6.039 -56.281 -45.344 1 86.62 615 GLN A N 1
ATOM 4709 C CA . GLN A 1 615 ? 5.84 -55.219 -46.344 1 86.62 615 GLN A CA 1
ATOM 4710 C C . GLN A 1 615 ? 4.754 -55.625 -47.344 1 86.62 615 GLN A C 1
ATOM 4712 O O . GLN A 1 615 ? 4.695 -56.75 -47.781 1 86.62 615 GLN A O 1
ATOM 4717 N N . ASP A 1 616 ? 3.721 -54.812 -47.625 1 83.75 616 ASP A N 1
ATOM 4718 C CA . ASP A 1 616 ? 2.689 -54.906 -48.656 1 83.75 616 ASP A CA 1
ATOM 4719 C C . ASP A 1 616 ? 1.612 -55.906 -48.25 1 83.75 616 ASP A C 1
ATOM 4721 O O . ASP A 1 616 ? 0.907 -56.469 -49.094 1 83.75 616 ASP A O 1
ATOM 4725 N N . LYS A 1 617 ? 1.695 -56.344 -47 1 90 617 LYS A N 1
ATOM 4726 C CA . LYS A 1 617 ? 0.642 -57.219 -46.5 1 90 617 LYS A CA 1
ATOM 4727 C C . LYS A 1 617 ? -0.41 -56.438 -45.719 1 90 617 LYS A C 1
ATOM 4729 O O . LYS A 1 617 ? -0.141 -55.344 -45.25 1 90 617 LYS A O 1
ATOM 4734 N N . LYS A 1 618 ? -1.566 -56.969 -45.781 1 91.44 618 LYS A N 1
ATOM 4735 C CA . LYS A 1 618 ? -2.668 -56.375 -45.031 1 91.44 618 LYS A CA 1
ATOM 4736 C C . LYS A 1 618 ? -3.201 -57.344 -44 1 91.44 618 LYS A C 1
ATOM 4738 O O . LYS A 1 618 ? -3.162 -58.562 -44.188 1 91.44 618 LYS A O 1
ATOM 4743 N N . PHE A 1 619 ? -3.613 -56.688 -42.906 1 91.06 619 PHE A N 1
ATOM 4744 C CA . PHE A 1 619 ? -3.998 -57.531 -41.781 1 91.06 619 PHE A CA 1
ATOM 4745 C C . PHE A 1 619 ? -5.391 -57.156 -41.281 1 91.06 619 PHE A C 1
ATOM 4747 O O . PHE A 1 619 ? -5.797 -56 -41.375 1 91.06 619 PHE A O 1
ATOM 4754 N N . ARG A 1 620 ? -6.062 -58.156 -40.812 1 90.12 620 ARG A N 1
ATOM 4755 C CA . ARG A 1 620 ? -7.375 -58 -40.188 1 90.12 620 ARG A CA 1
ATOM 4756 C C . ARG A 1 620 ? -7.477 -58.844 -38.906 1 90.12 620 ARG A C 1
ATOM 4758 O O . ARG A 1 620 ? -6.594 -59.656 -38.625 1 90.12 620 ARG A O 1
ATOM 4765 N N . ILE A 1 621 ? -8.375 -58.469 -38.094 1 87.19 621 ILE A N 1
ATOM 4766 C CA . ILE A 1 621 ? -8.672 -59.281 -36.938 1 87.19 621 ILE A CA 1
ATOM 4767 C C . ILE A 1 621 ? -10.031 -59.969 -37.094 1 87.19 621 ILE A C 1
ATOM 4769 O O . ILE A 1 621 ? -11 -59.344 -37.531 1 87.19 621 ILE A O 1
ATOM 4773 N N . ASP A 1 622 ? -10.086 -61.281 -36.969 1 81.69 622 ASP A N 1
ATOM 4774 C CA . ASP A 1 622 ? -11.344 -62.031 -37.031 1 81.69 622 ASP A CA 1
ATOM 4775 C C . ASP A 1 622 ? -12.227 -61.75 -35.812 1 81.69 622 ASP A C 1
ATOM 4777 O O . ASP A 1 622 ? -11.844 -62.031 -34.688 1 81.69 622 ASP A O 1
ATOM 4781 N N . PRO A 1 623 ? -13.352 -61.219 -36 1 75.94 623 PRO A N 1
ATOM 4782 C CA . PRO A 1 623 ? -14.195 -60.812 -34.875 1 75.94 623 PRO A CA 1
ATOM 4783 C C . PRO A 1 623 ? -14.711 -62 -34.062 1 75.94 623 PRO A C 1
ATOM 4785 O O . PRO A 1 623 ? -15.156 -61.812 -32.938 1 75.94 623 PRO A O 1
ATOM 4788 N N . ARG A 1 624 ? -14.695 -63.219 -34.562 1 75.81 624 ARG A N 1
ATOM 4789 C CA . ARG A 1 624 ? -15.195 -64.375 -33.844 1 75.81 624 ARG A CA 1
ATOM 4790 C C . ARG A 1 624 ? -14.117 -65 -32.938 1 75.81 624 ARG A C 1
ATOM 4792 O O . ARG A 1 624 ? -14.391 -65.312 -31.781 1 75.81 624 ARG A O 1
ATOM 4799 N N . THR A 1 625 ? -12.914 -65 -33.406 1 74 625 THR A N 1
ATOM 4800 C CA . THR A 1 625 ? -11.844 -65.688 -32.656 1 74 625 THR A CA 1
ATOM 4801 C C . THR A 1 625 ? -10.844 -64.625 -32.125 1 74 625 THR A C 1
ATOM 4803 O O . THR A 1 625 ? -10.016 -64.938 -31.266 1 74 625 THR A O 1
ATOM 4806 N N . MET A 1 626 ? -10.852 -63.469 -32.594 1 81.62 626 MET A N 1
ATOM 4807 C CA . MET A 1 626 ? -9.969 -62.344 -32.219 1 81.62 626 MET A CA 1
ATOM 4808 C C . MET A 1 626 ? -8.523 -62.656 -32.594 1 81.62 626 MET A C 1
ATOM 4810 O O . MET A 1 626 ? -7.598 -62.125 -32 1 81.62 626 MET A O 1
ATOM 4814 N N . LYS A 1 627 ? -8.375 -63.531 -33.562 1 86.81 627 LYS A N 1
ATOM 4815 C CA . LYS A 1 627 ? -7.055 -63.844 -34.094 1 86.81 627 LYS A CA 1
ATOM 4816 C C . LYS A 1 627 ? -6.715 -62.938 -35.281 1 86.81 627 LYS A C 1
ATOM 4818 O O . LYS A 1 627 ? -7.598 -62.594 -36.062 1 86.81 627 LYS A O 1
ATOM 4823 N N . ILE A 1 628 ? -5.496 -62.562 -35.344 1 89.38 628 ILE A N 1
ATOM 4824 C CA . ILE A 1 628 ? -5.047 -61.75 -36.469 1 89.38 628 ILE A CA 1
ATOM 4825 C C . ILE A 1 628 ? -4.898 -62.625 -37.719 1 89.38 628 ILE A C 1
ATOM 4827 O O . ILE A 1 628 ? -4.309 -63.688 -37.656 1 89.38 628 ILE A O 1
ATOM 4831 N N . VAL A 1 629 ? -5.492 -62.125 -38.781 1 89.12 629 VAL A N 1
ATOM 4832 C CA . VAL A 1 629 ? -5.453 -62.875 -40.031 1 89.12 629 VAL A CA 1
ATOM 4833 C C . VAL A 1 629 ? -4.805 -62 -41.125 1 89.12 629 VAL A C 1
ATOM 4835 O O . VAL A 1 629 ? -5.051 -60.812 -41.188 1 89.12 629 VAL A O 1
ATOM 4838 N N . MET A 1 630 ? -3.9 -62.625 -41.875 1 90.12 630 MET A N 1
ATOM 4839 C CA . MET A 1 630 ? -3.209 -61.969 -42.969 1 90.12 630 MET A CA 1
ATOM 4840 C C . MET A 1 630 ? -3.951 -62.156 -44.281 1 90.12 630 MET A C 1
ATOM 4842 O O . MET A 1 630 ? -4.66 -63.156 -44.438 1 90.12 630 MET A O 1
ATOM 4846 N N . GLU A 1 631 ? -3.689 -61.156 -45.156 1 87.12 631 GLU A N 1
ATOM 4847 C CA . GLU A 1 631 ? -4.293 -61.281 -46.469 1 87.12 631 GLU A CA 1
ATOM 4848 C C . GLU A 1 631 ? -3.859 -62.562 -47.188 1 87.12 631 GLU A C 1
ATOM 4850 O O . GLU A 1 631 ? -2.67 -62.875 -47.219 1 87.12 631 GLU A O 1
ATOM 4855 N N . GLY A 1 632 ? -4.742 -63.375 -47.625 1 81.44 632 GLY A N 1
ATOM 4856 C CA . GLY A 1 632 ? -4.441 -64.625 -48.312 1 81.44 632 GLY A CA 1
ATOM 4857 C C . GLY A 1 632 ? -4.719 -65.812 -47.469 1 81.44 632 GLY A C 1
ATOM 4858 O O . GLY A 1 632 ? -4.734 -66.938 -47.969 1 81.44 632 GLY A O 1
ATOM 4859 N N . GLU A 1 633 ? -4.871 -65.625 -46.219 1 83.38 633 GLU A N 1
ATOM 4860 C CA . GLU A 1 633 ? -5.16 -66.75 -45.312 1 83.38 633 GLU A CA 1
ATOM 4861 C C . GLU A 1 633 ? -6.664 -67 -45.219 1 83.38 633 GLU A C 1
ATOM 4863 O O . GLU A 1 633 ? -7.469 -66.125 -45.562 1 83.38 633 GLU A O 1
ATOM 4868 N N . ASP A 1 634 ? -6.883 -68.25 -44.781 1 75.12 634 ASP A N 1
ATOM 4869 C CA . ASP A 1 634 ? -8.281 -68.625 -44.625 1 75.12 634 ASP A CA 1
ATOM 4870 C C . ASP A 1 634 ? -8.953 -67.75 -43.531 1 75.12 634 ASP A C 1
ATOM 4872 O O . ASP A 1 634 ? -8.406 -67.625 -42.438 1 75.12 634 ASP A O 1
ATOM 4876 N N . GLY A 1 635 ? -10.023 -67.125 -43.875 1 74.5 635 GLY A N 1
ATOM 4877 C CA . GLY A 1 635 ? -10.758 -66.375 -42.875 1 74.5 635 GLY A CA 1
ATOM 4878 C C . GLY A 1 635 ? -10.664 -64.875 -43.125 1 74.5 635 GLY A C 1
ATOM 4879 O O . GLY A 1 635 ? -11.422 -64.062 -42.531 1 74.5 635 GLY A O 1
ATOM 4880 N N . TYR A 1 636 ? -9.688 -64.5 -43.938 1 83.5 636 TYR A N 1
ATOM 4881 C CA . TYR A 1 636 ? -9.5 -63.062 -44.25 1 83.5 636 TYR A CA 1
ATOM 4882 C C . TYR A 1 636 ? -10.758 -62.469 -44.844 1 83.5 636 TYR A C 1
ATOM 4884 O O . TYR A 1 636 ? -11.094 -61.312 -44.594 1 83.5 636 TYR A O 1
ATOM 4892 N N . GLU A 1 637 ? -11.492 -63.25 -45.625 1 74.44 637 GLU A N 1
ATOM 4893 C CA . GLU A 1 637 ? -12.688 -62.75 -46.312 1 74.44 637 GLU A CA 1
ATOM 4894 C C . GLU A 1 637 ? -13.836 -62.562 -45.312 1 74.44 637 GLU A C 1
ATOM 4896 O O . GLU A 1 637 ? -14.703 -61.719 -45.531 1 74.44 637 GLU A O 1
ATOM 4901 N N . PHE A 1 638 ? -13.758 -63.406 -44.219 1 64.62 638 PHE A N 1
ATOM 4902 C CA . PHE A 1 638 ? -14.82 -63.312 -43.219 1 64.62 638 PHE A CA 1
ATOM 4903 C C . PHE A 1 638 ? -14.523 -62.219 -42.219 1 64.62 638 PHE A C 1
ATOM 4905 O O . PHE A 1 638 ? -15.422 -61.75 -41.5 1 64.62 638 PHE A O 1
ATOM 4912 N N . ALA A 1 639 ? -13.352 -61.969 -42.094 1 64.56 639 ALA A N 1
ATOM 4913 C CA . ALA A 1 639 ? -12.969 -60.906 -41.156 1 64.56 639 ALA A CA 1
ATOM 4914 C C . ALA A 1 639 ? -13.461 -59.562 -41.594 1 64.56 639 ALA A C 1
ATOM 4916 O O . ALA A 1 639 ? -13.25 -59.156 -42.75 1 64.56 639 ALA A O 1
ATOM 4917 N N . ALA A 1 640 ? -14.805 -59.25 -41.375 1 56.94 640 ALA A N 1
ATOM 4918 C CA . ALA A 1 640 ? -15.602 -58.094 -41.812 1 56.94 640 ALA A CA 1
ATOM 4919 C C . ALA A 1 640 ? -14.836 -56.781 -41.594 1 56.94 640 ALA A C 1
ATOM 4921 O O . ALA A 1 640 ? -14.141 -56.625 -40.594 1 56.94 640 ALA A O 1
ATOM 4922 N N . SER A 1 641 ? -14.32 -56.156 -42.719 1 54.5 641 SER A N 1
ATOM 4923 C CA . SER A 1 641 ? -14 -54.75 -42.594 1 54.5 641 SER A CA 1
ATOM 4924 C C . SER A 1 641 ? -15.25 -53.906 -42.375 1 54.5 641 SER A C 1
ATOM 4926 O O . SER A 1 641 ? -16.25 -54.062 -43.062 1 54.5 641 SER A O 1
ATOM 4928 N N . PRO A 1 642 ? -15.555 -53.438 -41.219 1 49.78 642 PRO A N 1
ATOM 4929 C CA . PRO A 1 642 ? -16.766 -52.625 -41.188 1 49.78 642 PRO A CA 1
ATOM 4930 C C . PRO A 1 642 ? -16.875 -51.625 -42.312 1 49.78 642 PRO A C 1
ATOM 4932 O O . PRO A 1 642 ? -15.867 -51 -42.688 1 49.78 642 PRO A O 1
ATOM 4935 N N . GLY A 1 643 ? -17.516 -52 -43.438 1 43.72 643 GLY A N 1
ATOM 4936 C CA . GLY A 1 643 ? -17.734 -50.969 -44.469 1 43.72 643 GLY A CA 1
ATOM 4937 C C . GLY A 1 643 ? -17.719 -49.562 -43.906 1 43.72 643 GLY A C 1
ATOM 4938 O O . GLY A 1 643 ? -17.938 -49.344 -42.719 1 43.72 643 GLY A O 1
ATOM 4939 N N . ILE A 1 644 ? -16.891 -48.688 -44.438 1 42.97 644 ILE A N 1
ATOM 4940 C CA . ILE A 1 644 ? -16.828 -47.281 -44.156 1 42.97 644 ILE A CA 1
ATOM 4941 C C . ILE A 1 644 ? -18.203 -46.75 -43.75 1 42.97 644 ILE A C 1
ATOM 4943 O O . ILE A 1 644 ? -19.031 -46.469 -44.625 1 42.97 644 ILE A O 1
ATOM 4947 N N . MET A 1 645 ? -19.047 -47.375 -43.031 1 41.25 645 MET A N 1
ATOM 4948 C CA . MET A 1 645 ? -20.328 -46.688 -42.812 1 41.25 645 MET A CA 1
ATOM 4949 C C . MET A 1 645 ? -20.094 -45.25 -42.281 1 41.25 645 MET A C 1
ATOM 4951 O O . MET A 1 645 ? -19.109 -45 -41.594 1 41.25 645 MET A O 1
ATOM 4955 N N . ASP A 1 646 ? -20.75 -44.188 -42.75 1 44.69 646 ASP A N 1
ATOM 4956 C CA . ASP A 1 646 ? -20.875 -42.781 -42.406 1 44.69 646 ASP A CA 1
ATOM 4957 C C . ASP A 1 646 ? -20.891 -42.562 -40.906 1 44.69 646 ASP A C 1
ATOM 4959 O O . ASP A 1 646 ? -21.812 -43 -40.219 1 44.69 646 ASP A O 1
ATOM 4963 N N . ARG A 1 647 ? -19.766 -42.375 -40.219 1 48.38 647 ARG A N 1
ATOM 4964 C CA . ARG A 1 647 ? -19.547 -42.031 -38.812 1 48.38 647 ARG A CA 1
ATOM 4965 C C . ARG A 1 647 ? -20.734 -41.281 -38.25 1 48.38 647 ARG A C 1
ATOM 4967 O O . ARG A 1 647 ? -21.172 -41.562 -37.125 1 48.38 647 ARG A O 1
ATOM 4974 N N . PHE A 1 648 ? -21.188 -40.281 -39 1 48.62 648 PHE A N 1
ATOM 4975 C CA . PHE A 1 648 ? -22.297 -39.469 -38.531 1 48.62 648 PHE A CA 1
ATOM 4976 C C . PHE A 1 648 ? -23.625 -40.188 -38.719 1 48.62 648 PHE A C 1
ATOM 4978 O O . PHE A 1 648 ? -24.547 -40 -37.906 1 48.62 648 PHE A O 1
ATOM 4985 N N . GLY A 1 649 ? -23.797 -41.031 -39.625 1 46.47 649 GLY A N 1
ATOM 4986 C CA . GLY A 1 649 ? -25.047 -41.75 -39.906 1 46.47 649 GLY A CA 1
ATOM 4987 C C . GLY A 1 649 ? -25.344 -42.844 -38.938 1 46.47 649 GLY A C 1
ATOM 4988 O O . GLY A 1 649 ? -26.516 -43.094 -38.594 1 46.47 649 GLY A O 1
ATOM 4989 N N . ALA A 1 650 ? -24.422 -43.562 -38.344 1 45.44 650 ALA A N 1
ATOM 4990 C CA . ALA A 1 650 ? -24.656 -44.688 -37.438 1 45.44 650 ALA A CA 1
ATOM 4991 C C . ALA A 1 650 ? -25.031 -44.188 -36.062 1 45.44 650 ALA A C 1
ATOM 4993 O O . ALA A 1 650 ? -25.812 -44.812 -35.344 1 45.44 650 ALA A O 1
ATOM 4994 N N . LEU A 1 651 ? -24.422 -43.156 -35.562 1 45.91 651 LEU A N 1
ATOM 4995 C CA . LEU A 1 651 ? -24.844 -42.594 -34.312 1 45.91 651 LEU A CA 1
ATOM 4996 C C . LEU A 1 651 ? -26.312 -42.156 -34.344 1 45.91 651 LEU A C 1
ATOM 4998 O O . LEU A 1 651 ? -27.016 -42.219 -33.344 1 45.91 651 LEU A O 1
ATOM 5002 N N . GLN A 1 652 ? -26.844 -41.812 -35.5 1 43.44 652 GLN A N 1
ATOM 5003 C CA . GLN A 1 652 ? -28.25 -41.469 -35.688 1 43.44 652 GLN A CA 1
ATOM 5004 C C . GLN A 1 652 ? -29.125 -42.75 -35.719 1 43.44 652 GLN A C 1
ATOM 5006 O O . GLN A 1 652 ? -30.25 -42.719 -35.219 1 43.44 652 GLN A O 1
ATOM 5011 N N . ASN A 1 653 ? -28.703 -43.906 -36.188 1 42.56 653 ASN A N 1
ATOM 5012 C CA . ASN A 1 653 ? -29.562 -45.094 -36.375 1 42.56 653 ASN A CA 1
ATOM 5013 C C . ASN A 1 653 ? -29.719 -45.875 -35.094 1 42.56 653 ASN A C 1
ATOM 5015 O O . ASN A 1 653 ? -30.719 -46.562 -34.906 1 42.56 653 ASN A O 1
ATOM 5019 N N . GLN A 1 654 ? -28.719 -46.031 -34.25 1 42.06 654 GLN A N 1
ATOM 5020 C CA . GLN A 1 654 ? -28.922 -46.781 -33.031 1 42.06 654 GLN A CA 1
ATOM 5021 C C . GLN A 1 654 ? -30 -46.125 -32.156 1 42.06 654 GLN A C 1
ATOM 5023 O O . GLN A 1 654 ? -30.625 -46.812 -31.328 1 42.06 654 GLN A O 1
ATOM 5028 N N . ARG A 1 655 ? -30.25 -44.938 -32.156 1 39.91 655 ARG A N 1
ATOM 5029 C CA . ARG A 1 655 ? -31.344 -44.344 -31.391 1 39.91 655 ARG A CA 1
ATOM 5030 C C . ARG A 1 655 ? -32.688 -44.781 -31.969 1 39.91 655 ARG A C 1
ATOM 5032 O O . ARG A 1 655 ? -33.656 -44.938 -31.234 1 39.91 655 ARG A O 1
ATOM 5039 N N . PHE A 1 656 ? -32.781 -45.031 -33.344 1 36 656 PHE A N 1
ATOM 5040 C CA . PHE A 1 656 ? -34.094 -45.25 -33.875 1 36 656 PHE A CA 1
ATOM 5041 C C . PHE A 1 656 ? -34.531 -46.688 -33.656 1 36 656 PHE A C 1
ATOM 5043 O O . PHE A 1 656 ? -35.719 -47 -33.688 1 36 656 PHE A O 1
ATOM 5050 N N . SER A 1 657 ? -33.625 -47.688 -33.594 1 38.06 657 SER A N 1
ATOM 5051 C CA . SER A 1 657 ? -34.156 -49.031 -33.594 1 38.06 657 SER A CA 1
ATOM 5052 C C . SER A 1 657 ? -34.656 -49.438 -32.219 1 38.06 657 SER A C 1
ATOM 5054 O O . SER A 1 657 ? -35.406 -50.375 -32.062 1 38.06 657 SER A O 1
ATOM 5056 N N . ARG A 1 658 ? -34.125 -48.969 -31.094 1 37.19 658 ARG A N 1
ATOM 5057 C CA . ARG A 1 658 ? -34.625 -49.469 -29.828 1 37.19 658 ARG A CA 1
ATOM 5058 C C . ARG A 1 658 ? -36.031 -48.938 -29.578 1 37.19 658 ARG A C 1
ATOM 5060 O O . ARG A 1 658 ? -36.688 -49.312 -28.578 1 37.19 658 ARG A O 1
ATOM 5067 N N . ARG A 1 659 ? -36.312 -47.875 -30.312 1 35.09 659 ARG A N 1
ATOM 5068 C CA . ARG A 1 659 ? -37.625 -47.438 -29.906 1 35.09 659 ARG A CA 1
ATOM 5069 C C . ARG A 1 659 ? -38.688 -48.438 -30.344 1 35.09 659 ARG A C 1
ATOM 5071 O O . ARG A 1 659 ? -39.75 -48.531 -29.734 1 35.09 659 ARG A O 1
ATOM 5078 N N . PHE A 1 660 ? -38.531 -49.062 -31.469 1 32.62 660 PHE A N 1
ATOM 5079 C CA . PHE A 1 660 ? -39.75 -49.625 -32.062 1 32.62 660 PHE A CA 1
ATOM 5080 C C . PHE A 1 660 ? -39.938 -51.062 -31.578 1 32.62 660 PHE A C 1
ATOM 5082 O O . PHE A 1 660 ? -40.906 -51.719 -32 1 32.62 660 PHE A O 1
ATOM 5089 N N . SER A 1 661 ? -38.938 -51.719 -31.062 1 33.34 661 SER A N 1
ATOM 5090 C CA . SER A 1 661 ? -39.25 -53.125 -30.891 1 33.34 661 SER A CA 1
ATOM 5091 C C . SER A 1 661 ? -40.188 -53.375 -29.719 1 33.34 661 SER A C 1
ATOM 5093 O O . SER A 1 661 ? -40.469 -54.531 -29.375 1 33.34 661 SER A O 1
ATOM 5095 N N . SER A 1 662 ? -40.344 -52.375 -28.906 1 30.8 662 SER A N 1
ATOM 5096 C CA . SER A 1 662 ? -41.031 -52.781 -27.688 1 30.8 662 SER A CA 1
ATOM 5097 C C . SER A 1 662 ? -42.5 -53.125 -27.984 1 30.8 662 SER A C 1
ATOM 5099 O O . SER A 1 662 ? -43.219 -53.531 -27.078 1 30.8 662 SER A O 1
ATOM 5101 N N . LYS A 1 663 ? -43 -52.344 -28.859 1 31.27 663 LYS A N 1
ATOM 5102 C CA . LYS A 1 663 ? -44.406 -52.594 -28.641 1 31.27 663 LYS A CA 1
ATOM 5103 C C . LYS A 1 663 ? -44.812 -53.969 -29.125 1 31.27 663 LYS A C 1
ATOM 5105 O O . LYS A 1 663 ? -44.906 -54.219 -30.328 1 31.27 663 LYS A O 1
ATOM 5110 N N . ALA A 1 664 ? -44.312 -55.031 -28.438 1 30.69 664 ALA A N 1
ATOM 5111 C CA . ALA A 1 664 ? -44.875 -56.344 -28.734 1 30.69 664 ALA A CA 1
ATOM 5112 C C . ALA A 1 664 ? -46.375 -56.312 -28.719 1 30.69 664 ALA A C 1
ATOM 5114 O O . ALA A 1 664 ? -47 -55.688 -27.844 1 30.69 664 ALA A O 1
ATOM 5115 N N . PRO A 1 665 ? -46.969 -56.375 -29.859 1 31.17 665 PRO A N 1
ATOM 5116 C CA . PRO A 1 665 ? -48.438 -56.344 -29.953 1 31.17 665 PRO A CA 1
ATOM 5117 C C . PRO A 1 665 ? -49.094 -57.281 -28.938 1 31.17 665 PRO A C 1
ATOM 5119 O O . PRO A 1 665 ? -48.625 -58.375 -28.703 1 31.17 665 PRO A O 1
ATOM 5122 N N . HIS A 1 666 ? -49.531 -56.625 -27.781 1 31.83 666 HIS A N 1
ATOM 5123 C CA . HIS A 1 666 ? -50.375 -57.281 -26.797 1 31.83 666 HIS A CA 1
ATOM 5124 C C . HIS A 1 666 ? -51.406 -58.156 -27.453 1 31.83 666 HIS A C 1
ATOM 5126 O O . HIS A 1 666 ? -52 -57.781 -28.484 1 31.83 666 HIS A O 1
ATOM 5132 N N . SER A 1 667 ? -51.188 -59.469 -27.406 1 31.17 667 SER A N 1
ATOM 5133 C CA . SER A 1 667 ? -52.094 -60.531 -27.859 1 31.17 667 SER A CA 1
ATOM 5134 C C . SER A 1 667 ? -53.531 -60.219 -27.5 1 31.17 667 SER A C 1
ATOM 5136 O O . SER A 1 667 ? -53.812 -59.625 -26.453 1 31.17 667 SER A O 1
ATOM 5138 N N . PRO A 1 668 ? -54.375 -60.156 -28.438 1 30.06 668 PRO A N 1
ATOM 5139 C CA . PRO A 1 668 ? -55.812 -59.875 -28.312 1 30.06 668 PRO A CA 1
ATOM 5140 C C . PRO A 1 668 ? -56.469 -60.625 -27.172 1 30.06 668 PRO A C 1
ATOM 5142 O O . PRO A 1 668 ? -56.125 -61.781 -26.906 1 30.06 668 PRO A O 1
ATOM 5145 N N . LYS A 1 669 ? -56.719 -59.812 -26.062 1 31.03 669 LYS A N 1
ATOM 5146 C CA . LYS A 1 669 ? -57.531 -60.281 -24.938 1 31.03 669 LYS A CA 1
ATOM 5147 C C . LYS A 1 669 ? -58.75 -61.094 -25.422 1 31.03 669 LYS A C 1
ATOM 5149 O O . LYS A 1 669 ? -59.469 -60.625 -26.297 1 31.03 669 LYS A O 1
ATOM 5154 N N . SER A 1 670 ? -58.625 -62.469 -25.5 1 28.33 670 SER A N 1
ATOM 5155 C CA . SER A 1 670 ? -59.719 -63.375 -25.766 1 28.33 670 SER A CA 1
ATOM 5156 C C . SER A 1 670 ? -60.969 -62.969 -25.016 1 28.33 670 SER A C 1
ATOM 5158 O O . SER A 1 670 ? -60.906 -62.562 -23.844 1 28.33 670 SER A O 1
ATOM 5160 N N . ASP A 1 671 ? -61.938 -62.375 -25.703 1 28.86 671 ASP A N 1
ATOM 5161 C CA . ASP A 1 671 ? -63.312 -62 -25.328 1 28.86 671 ASP A CA 1
ATOM 5162 C C . ASP A 1 671 ? -63.969 -63.094 -24.531 1 28.86 671 ASP A C 1
ATOM 5164 O O . ASP A 1 671 ? -64 -64.25 -24.969 1 28.86 671 ASP A O 1
ATOM 5168 N N . LYS A 1 672 ? -63.75 -62.938 -23.156 1 31.61 672 LYS A N 1
ATOM 5169 C CA . LYS A 1 672 ? -64.562 -63.719 -22.25 1 31.61 672 LYS A CA 1
ATOM 5170 C C . LYS A 1 672 ? -66 -63.812 -22.719 1 31.61 672 LYS A C 1
ATOM 5172 O O . LYS A 1 672 ? -66.625 -62.781 -23.047 1 31.61 672 LYS A O 1
ATOM 5177 N N . GLU A 1 673 ? -66.375 -64.875 -23.438 1 27.75 673 GLU A N 1
ATOM 5178 C CA . GLU A 1 673 ? -67.688 -65.375 -23.844 1 27.75 673 GLU A CA 1
ATOM 5179 C C . GLU A 1 673 ? -68.75 -65.125 -22.766 1 27.75 673 GLU A C 1
ATOM 5181 O O . GLU A 1 673 ? -68.5 -65.312 -21.578 1 27.75 673 GLU A O 1
ATOM 5186 N N . PRO A 1 674 ? -69.688 -64.125 -23 1 32.44 674 PRO A N 1
ATOM 5187 C CA . PRO A 1 674 ? -70.812 -63.844 -22.156 1 32.44 674 PRO A CA 1
ATOM 5188 C C . PRO A 1 674 ? -71.562 -65.125 -21.734 1 32.44 674 PRO A C 1
ATOM 5190 O O . PRO A 1 674 ? -71.562 -66.125 -22.469 1 32.44 674 PRO A O 1
ATOM 5193 N N . LEU A 1 675 ? -71.5 -65.438 -20.406 1 29.66 675 LEU A N 1
ATOM 5194 C CA . LEU A 1 675 ? -72.375 -66.438 -19.719 1 29.66 675 LEU A CA 1
ATOM 5195 C C . LEU A 1 675 ? -73.812 -66.25 -20.156 1 29.66 675 LEU A C 1
ATOM 5197 O O . LEU A 1 675 ? -74.438 -65.188 -19.984 1 29.66 675 LEU A O 1
ATOM 5201 N N . SER A 1 676 ? -74.25 -66.875 -21.297 1 21.59 676 SER A N 1
ATOM 5202 C CA . SER A 1 676 ? -75.625 -67.375 -21.281 1 21.59 676 SER A CA 1
ATOM 5203 C C . SER A 1 676 ? -75.938 -68.25 -20.078 1 21.59 676 SER A C 1
ATOM 5205 O O . SER A 1 676 ? -75.062 -69.062 -19.703 1 21.59 676 SER A O 1
ATOM 5207 N N . MET B 1 1 ? 47.125 11.523 31.875 1 16.55 1 MET B N 1
ATOM 5208 C CA . MET B 1 1 ? 47.688 10.711 32.938 1 16.55 1 MET B CA 1
ATOM 5209 C C . MET B 1 1 ? 46.75 9.602 33.344 1 16.55 1 MET B C 1
ATOM 5211 O O . MET B 1 1 ? 45.562 9.625 33 1 16.55 1 MET B O 1
ATOM 5215 N N . ASP B 1 2 ? 46.812 9.398 34.719 1 15.91 2 ASP B N 1
ATOM 5216 C CA . ASP B 1 2 ? 46.75 8.188 35.531 1 15.91 2 ASP B CA 1
ATOM 5217 C C . ASP B 1 2 ? 45.312 7.602 35.5 1 15.91 2 ASP B C 1
ATOM 5219 O O . ASP B 1 2 ? 44.375 8.242 35.031 1 15.91 2 ASP B O 1
ATOM 5223 N N . ASN B 1 3 ? 44.781 7.484 36.656 1 15.65 3 ASN B N 1
ATOM 5224 C CA . ASN B 1 3 ? 44.688 6.324 37.531 1 15.65 3 ASN B CA 1
ATOM 5225 C C . ASN B 1 3 ? 43.25 5.746 37.531 1 15.65 3 ASN B C 1
ATOM 5227 O O . ASN B 1 3 ? 43.062 4.551 37.312 1 15.65 3 ASN B O 1
ATOM 5231 N N . ASP B 1 4 ? 42.531 6.078 38.562 1 16.5 4 ASP B N 1
ATOM 5232 C CA . ASP B 1 4 ? 42.188 5.172 39.656 1 16.5 4 ASP B CA 1
ATOM 5233 C C . ASP B 1 4 ? 40.844 4.512 39.438 1 16.5 4 ASP B C 1
ATOM 5235 O O . ASP B 1 4 ? 40 5.023 38.656 1 16.5 4 ASP B O 1
ATOM 5239 N N . ASP B 1 5 ? 40.281 3.752 40.312 1 16.14 5 ASP B N 1
ATOM 5240 C CA . ASP B 1 5 ? 40.031 2.404 40.812 1 16.14 5 ASP B CA 1
ATOM 5241 C C . ASP B 1 5 ? 38.531 2.137 40.875 1 16.14 5 ASP B C 1
ATOM 5243 O O . ASP B 1 5 ? 38.062 1.071 40.469 1 16.14 5 ASP B O 1
ATOM 5247 N N . GLN B 1 6 ? 37.594 3.014 41.562 1 15.98 6 GLN B N 1
ATOM 5248 C CA . GLN B 1 6 ? 37.25 2.189 42.719 1 15.98 6 GLN B CA 1
ATOM 5249 C C . GLN B 1 6 ? 36.25 1.116 42.344 1 15.98 6 GLN B C 1
ATOM 5251 O O . GLN B 1 6 ? 35.594 1.212 41.312 1 15.98 6 GLN B O 1
ATOM 5256 N N . PRO B 1 7 ? 35.219 0.789 43.219 1 17.55 7 PRO B N 1
ATOM 5257 C CA . PRO B 1 7 ? 34.906 -0.389 44.062 1 17.55 7 PRO B CA 1
ATOM 5258 C C . PRO B 1 7 ? 33.875 -1.306 43.406 1 17.55 7 PRO B C 1
ATOM 5260 O O . PRO B 1 7 ? 33.156 -0.892 42.5 1 17.55 7 PRO B O 1
ATOM 5263 N N . SER B 1 8 ? 33.688 -2.561 43.875 1 17.05 8 SER B N 1
ATOM 5264 C CA . SER B 1 8 ? 33.438 -3.996 43.969 1 17.05 8 SER B CA 1
ATOM 5265 C C . SER B 1 8 ? 31.953 -4.293 44.094 1 17.05 8 SER B C 1
ATOM 5267 O O . SER B 1 8 ? 31.547 -5.457 44.094 1 17.05 8 SER B O 1
ATOM 5269 N N . SER B 1 9 ? 31.031 -3.17 44.125 1 16.95 9 SER B N 1
ATOM 5270 C CA . SER B 1 9 ? 30.094 -3.666 45.125 1 16.95 9 SER B CA 1
ATOM 5271 C C . SER B 1 9 ? 29.469 -4.992 44.688 1 16.95 9 SER B C 1
ATOM 5273 O O . SER B 1 9 ? 29.266 -5.23 43.5 1 16.95 9 SER B O 1
ATOM 5275 N N . SER B 1 10 ? 29.453 -5.945 45.594 1 16.69 10 SER B N 1
ATOM 5276 C CA . SER B 1 10 ? 29.219 -7.312 46.062 1 16.69 10 SER B CA 1
ATOM 5277 C C . SER B 1 10 ? 27.781 -7.75 45.781 1 16.69 10 SER B C 1
ATOM 5279 O O . SER B 1 10 ? 26.859 -7.348 46.469 1 16.69 10 SER B O 1
ATOM 5281 N N . ARG B 1 11 ? 27.25 -7.355 44.562 1 17.75 11 ARG B N 1
ATOM 5282 C CA . ARG B 1 11 ? 25.859 -7.816 44.531 1 17.75 11 ARG B CA 1
ATOM 5283 C C . ARG B 1 11 ? 25.766 -9.258 45.031 1 17.75 11 ARG B C 1
ATOM 5285 O O . ARG B 1 11 ? 26.484 -10.133 44.562 1 17.75 11 ARG B O 1
ATOM 5292 N N . SER B 1 12 ? 25.234 -9.484 46.25 1 15.77 12 SER B N 1
ATOM 5293 C CA . SER B 1 12 ? 24.938 -10.562 47.188 1 15.77 12 SER B CA 1
ATOM 5294 C C . SER B 1 12 ? 24.312 -11.758 46.469 1 15.77 12 SER B C 1
ATOM 5296 O O . SER B 1 12 ? 23.75 -11.617 45.375 1 15.77 12 SER B O 1
ATOM 5298 N N . HIS B 1 13 ? 24.406 -13 47.062 1 16.06 13 HIS B N 1
ATOM 5299 C CA . HIS B 1 13 ? 24.594 -14.445 47.031 1 16.06 13 HIS B CA 1
ATOM 5300 C C . HIS B 1 13 ? 23.266 -15.164 46.75 1 16.06 13 HIS B C 1
ATOM 5302 O O . HIS B 1 13 ? 23.266 -16.312 46.312 1 16.06 13 HIS B O 1
ATOM 5308 N N . PRO B 1 14 ? 21.953 -14.578 46.656 1 17.27 14 PRO B N 1
ATOM 5309 C CA . PRO B 1 14 ? 21.234 -15.461 47.594 1 17.27 14 PRO B CA 1
ATOM 5310 C C . PRO B 1 14 ? 21.297 -16.922 47.156 1 17.27 14 PRO B C 1
ATOM 5312 O O . PRO B 1 14 ? 21.531 -17.219 45.969 1 17.27 14 PRO B O 1
ATOM 5315 N N . THR B 1 15 ? 21.109 -17.781 48.188 1 16.25 15 THR B N 1
ATOM 5316 C CA . THR B 1 15 ? 21.188 -19.141 48.719 1 16.25 15 THR B CA 1
ATOM 5317 C C . THR B 1 15 ? 20.281 -20.078 47.906 1 16.25 15 THR B C 1
ATOM 5319 O O . THR B 1 15 ? 19.328 -19.641 47.281 1 16.25 15 THR B O 1
ATOM 5322 N N . LEU B 1 16 ? 20.734 -21.281 47.719 1 18.12 16 LEU B N 1
ATOM 5323 C CA . LEU B 1 16 ? 20.672 -22.609 47.094 1 18.12 16 LEU B CA 1
ATOM 5324 C C . LEU B 1 16 ? 19.391 -23.328 47.5 1 18.12 16 LEU B C 1
ATOM 5326 O O . LEU B 1 16 ? 19.109 -24.422 47 1 18.12 16 LEU B O 1
ATOM 5330 N N . PRO B 1 17 ? 18.156 -22.672 47.344 1 16.09 17 PRO B N 1
ATOM 5331 C CA . PRO B 1 17 ? 17.328 -23.438 48.281 1 16.09 17 PRO B CA 1
ATOM 5332 C C . PRO B 1 17 ? 17.469 -24.953 48.062 1 16.09 17 PRO B C 1
ATOM 5334 O O . PRO B 1 17 ? 17.812 -25.406 46.969 1 16.09 17 PRO B O 1
ATOM 5337 N N . PRO B 1 18 ? 17.438 -25.797 49.219 1 15.88 18 PRO B N 1
ATOM 5338 C CA . PRO B 1 18 ? 17.797 -27.156 49.594 1 15.88 18 PRO B CA 1
ATOM 5339 C C . PRO B 1 18 ? 16.984 -28.219 48.875 1 15.88 18 PRO B C 1
ATOM 5341 O O . PRO B 1 18 ? 17.531 -29.203 48.406 1 15.88 18 PRO B O 1
ATOM 5344 N N . GLY B 1 19 ? 15.633 -28.266 49 1 14.82 19 GLY B N 1
ATOM 5345 C CA . GLY B 1 19 ? 15.234 -29.453 49.719 1 14.82 19 GLY B CA 1
ATOM 5346 C C . GLY B 1 19 ? 15.266 -30.703 48.875 1 14.82 19 GLY B C 1
ATOM 5347 O O . GLY B 1 19 ? 16.344 -31.203 48.531 1 14.82 19 GLY B O 1
ATOM 5348 N N . ALA B 1 20 ? 14.039 -31.422 48.719 1 15.87 20 ALA B N 1
ATOM 5349 C CA . ALA B 1 20 ? 13.68 -32.719 49.344 1 15.87 20 ALA B CA 1
ATOM 5350 C C . ALA B 1 20 ? 14.008 -33.875 48.406 1 15.87 20 ALA B C 1
ATOM 5352 O O . ALA B 1 20 ? 14.25 -33.656 47.219 1 15.87 20 ALA B O 1
ATOM 5353 N N . MET B 1 21 ? 13.555 -35.156 48.812 1 15.21 21 MET B N 1
ATOM 5354 C CA . MET B 1 21 ? 13.922 -36.5 49.219 1 15.21 21 MET B CA 1
ATOM 5355 C C . MET B 1 21 ? 13.602 -37.5 48.094 1 15.21 21 MET B C 1
ATOM 5357 O O . MET B 1 21 ? 14.312 -38.5 47.906 1 15.21 21 MET B O 1
ATOM 5361 N N . ALA B 1 22 ? 12.68 -37.156 47.125 1 16.27 22 ALA B N 1
ATOM 5362 C CA . ALA B 1 22 ? 11.672 -38.219 47.219 1 16.27 22 ALA B CA 1
ATOM 5363 C C . ALA B 1 22 ? 12.25 -39.562 46.812 1 16.27 22 ALA B C 1
ATOM 5365 O O . ALA B 1 22 ? 13.242 -39.625 46.062 1 16.27 22 ALA B O 1
ATOM 5366 N N . PRO B 1 23 ? 11.312 -40.781 46.688 1 16.48 23 PRO B N 1
ATOM 5367 C CA . PRO B 1 23 ? 11.32 -42.156 47.219 1 16.48 23 PRO B CA 1
ATOM 5368 C C . PRO B 1 23 ? 12.031 -43.125 46.281 1 16.48 23 PRO B C 1
ATOM 5370 O O . PRO B 1 23 ? 12.211 -42.844 45.094 1 16.48 23 PRO B O 1
ATOM 5373 N N . THR B 1 24 ? 12.547 -44.219 46.906 1 17.02 24 THR B N 1
ATOM 5374 C CA . THR B 1 24 ? 13.375 -45.406 46.875 1 17.02 24 THR B CA 1
ATOM 5375 C C . THR B 1 24 ? 12.766 -46.469 45.969 1 17.02 24 THR B C 1
ATOM 5377 O O . THR B 1 24 ? 13.297 -47.594 45.844 1 17.02 24 THR B O 1
ATOM 5380 N N . ALA B 1 25 ? 11.992 -46.094 44.875 1 17.62 25 ALA B N 1
ATOM 5381 C CA . ALA B 1 25 ? 11.125 -47.219 44.531 1 17.62 25 ALA B CA 1
ATOM 5382 C C . ALA B 1 25 ? 11.938 -48.469 44.281 1 17.62 25 ALA B C 1
ATOM 5384 O O . ALA B 1 25 ? 12.922 -48.469 43.562 1 17.62 25 ALA B O 1
ATOM 5385 N N . ARG B 1 26 ? 11.727 -49.406 45.156 1 17.12 26 ARG B N 1
ATOM 5386 C CA . ARG B 1 26 ? 12.297 -50.719 45.469 1 17.12 26 ARG B CA 1
ATOM 5387 C C . ARG B 1 26 ? 12.094 -51.688 44.312 1 17.12 26 ARG B C 1
ATOM 5389 O O . ARG B 1 26 ? 12.578 -52.812 44.344 1 17.12 26 ARG B O 1
ATOM 5396 N N . ILE B 1 27 ? 11.656 -51.156 43.188 1 17.56 27 ILE B N 1
ATOM 5397 C CA . ILE B 1 27 ? 10.836 -52.25 42.688 1 17.56 27 ILE B CA 1
ATOM 5398 C C . ILE B 1 27 ? 11.656 -53.531 42.656 1 17.56 27 ILE B C 1
ATOM 5400 O O . ILE B 1 27 ? 12.805 -53.531 42.219 1 17.56 27 ILE B O 1
ATOM 5404 N N . GLU B 1 28 ? 10.977 -54.625 43.188 1 16.59 28 GLU B N 1
ATOM 5405 C CA . GLU B 1 28 ? 11.125 -56 43.656 1 16.59 28 GLU B CA 1
ATOM 5406 C C . GLU B 1 28 ? 11.688 -56.906 42.562 1 16.59 28 GLU B C 1
ATOM 5408 O O . GLU B 1 28 ? 11.555 -56.594 41.375 1 16.59 28 GLU B O 1
ATOM 5413 N N . THR B 1 29 ? 12.383 -57.938 43.031 1 18.25 29 THR B N 1
ATOM 5414 C CA . THR B 1 29 ? 13.406 -58.938 42.781 1 18.25 29 THR B CA 1
ATOM 5415 C C . THR B 1 29 ? 12.844 -60.094 41.938 1 18.25 29 THR B C 1
ATOM 5417 O O . THR B 1 29 ? 13.602 -60.906 41.406 1 18.25 29 THR B O 1
ATOM 5420 N N . PRO B 1 30 ? 11.461 -60 41.438 1 16.64 30 PRO B N 1
ATOM 5421 C CA . PRO B 1 30 ? 11.008 -61.344 41.781 1 16.64 30 PRO B CA 1
ATOM 5422 C C . PRO B 1 30 ? 11.859 -62.438 41.125 1 16.64 30 PRO B C 1
ATOM 5424 O O . PRO B 1 30 ? 12.641 -62.156 40.188 1 16.64 30 PRO B O 1
ATOM 5427 N N . ARG B 1 31 ? 11.086 -63.656 40.719 1 17.72 31 ARG B N 1
ATOM 5428 C CA . ARG B 1 31 ? 11.016 -65.062 41.031 1 17.72 31 ARG B CA 1
ATOM 5429 C C . ARG B 1 31 ? 11.828 -65.938 40.031 1 17.72 31 ARG B C 1
ATOM 5431 O O . ARG B 1 31 ? 12.062 -65.5 38.906 1 17.72 31 ARG B O 1
ATOM 5438 N N . ASP B 1 32 ? 12.078 -67.125 40.438 1 17.92 32 ASP B N 1
ATOM 5439 C CA . ASP B 1 32 ? 12.969 -68.25 40.438 1 17.92 32 ASP B CA 1
ATOM 5440 C C . ASP B 1 32 ? 12.758 -69.125 39.219 1 17.92 32 ASP B C 1
ATOM 5442 O O . ASP B 1 32 ? 13.625 -69.938 38.875 1 17.92 32 ASP B O 1
ATOM 5446 N N . ASP B 1 33 ? 11.586 -69 38.438 1 18.03 33 ASP B N 1
ATOM 5447 C CA . ASP B 1 33 ? 11.062 -70.312 38.188 1 18.03 33 ASP B CA 1
ATOM 5448 C C . ASP B 1 33 ? 12.008 -71.125 37.312 1 18.03 33 ASP B C 1
ATOM 5450 O O . ASP B 1 33 ? 12.609 -70.625 36.375 1 18.03 33 ASP B O 1
ATOM 5454 N N . SER B 1 34 ? 12.234 -72.5 37.625 1 19.84 34 SER B N 1
ATOM 5455 C CA . SER B 1 34 ? 13.141 -73.625 37.531 1 19.84 34 SER B CA 1
ATOM 5456 C C . SER B 1 34 ? 12.969 -74.375 36.188 1 19.84 34 SER B C 1
ATOM 5458 O O . SER B 1 34 ? 13.742 -75.25 35.875 1 19.84 34 SER B O 1
ATOM 5460 N N . PRO B 1 35 ? 12.086 -73.875 35.188 1 19.94 35 PRO B N 1
ATOM 5461 C CA . PRO B 1 35 ? 11.414 -75.125 34.75 1 19.94 35 PRO B CA 1
ATOM 5462 C C . PRO B 1 35 ? 12.391 -76.125 34.219 1 19.94 35 PRO B C 1
ATOM 5464 O O . PRO B 1 35 ? 13.516 -75.812 33.844 1 19.94 35 PRO B O 1
ATOM 5467 N N . PRO B 1 36 ? 11.789 -77.375 33.75 1 19.97 36 PRO B N 1
ATOM 5468 C CA . PRO B 1 36 ? 12.055 -78.812 33.781 1 19.97 36 PRO B CA 1
ATOM 5469 C C . PRO B 1 36 ? 13.008 -79.25 32.688 1 19.97 36 PRO B C 1
ATOM 5471 O O . PRO B 1 36 ? 13.211 -78.5 31.703 1 19.97 36 PRO B O 1
ATOM 5474 N N . ALA B 1 37 ? 13.508 -80.5 32.812 1 21.66 37 ALA B N 1
ATOM 5475 C CA . ALA B 1 37 ? 14.641 -81.375 32.469 1 21.66 37 ALA B CA 1
ATOM 5476 C C . ALA B 1 37 ? 14.492 -81.938 31.078 1 21.66 37 ALA B C 1
ATOM 5478 O O . ALA B 1 37 ? 15.352 -82.688 30.625 1 21.66 37 ALA B O 1
ATOM 5479 N N . THR B 1 38 ? 13.938 -81.188 30.094 1 21 38 THR B N 1
ATOM 5480 C CA . THR B 1 38 ? 13.359 -82 29.062 1 21 38 THR B CA 1
ATOM 5481 C C . THR B 1 38 ? 14.391 -83 28.562 1 21 38 THR B C 1
ATOM 5483 O O . THR B 1 38 ? 15.578 -82.688 28.438 1 21 38 THR B O 1
ATOM 5486 N N . PRO B 1 39 ? 13.914 -84.25 28.141 1 21.05 39 PRO B N 1
ATOM 5487 C CA . PRO B 1 39 ? 14.406 -85.625 28.031 1 21.05 39 PRO B CA 1
ATOM 5488 C C . PRO B 1 39 ? 15.453 -85.812 26.938 1 21.05 39 PRO B C 1
ATOM 5490 O O . PRO B 1 39 ? 15.562 -85 26.047 1 21.05 39 PRO B O 1
ATOM 5493 N N . SER B 1 40 ? 16.234 -86.938 26.984 1 22.39 40 SER B N 1
ATOM 5494 C CA . SER B 1 40 ? 17.516 -87.5 26.578 1 22.39 40 SER B CA 1
ATOM 5495 C C . SER B 1 40 ? 17.484 -88 25.125 1 22.39 40 SER B C 1
ATOM 5497 O O . SER B 1 40 ? 18.453 -88.562 24.641 1 22.39 40 SER B O 1
ATOM 5499 N N . HIS B 1 41 ? 16.531 -87.562 24.219 1 22.19 41 HIS B N 1
ATOM 5500 C CA . HIS B 1 41 ? 16.281 -88.562 23.172 1 22.19 41 HIS B CA 1
ATOM 5501 C C . HIS B 1 41 ? 17.547 -88.875 22.391 1 22.19 41 HIS B C 1
ATOM 5503 O O . HIS B 1 41 ? 18.359 -87.938 22.125 1 22.19 41 HIS B O 1
ATOM 5509 N N . ARG B 1 42 ? 17.828 -90.188 22.219 1 23.8 42 ARG B N 1
ATOM 5510 C CA . ARG B 1 42 ? 18.906 -91.062 21.766 1 23.8 42 ARG B CA 1
ATOM 5511 C C . ARG B 1 42 ? 19.219 -90.812 20.281 1 23.8 42 ARG B C 1
ATOM 5513 O O . ARG B 1 42 ? 18.312 -90.875 19.438 1 23.8 42 ARG B O 1
ATOM 5520 N N . LEU B 1 43 ? 20.219 -90 19.969 1 22.58 43 LEU B N 1
ATOM 5521 C CA . LEU B 1 43 ? 20.703 -89.562 18.672 1 22.58 43 LEU B CA 1
ATOM 5522 C C . LEU B 1 43 ? 21.047 -90.812 17.781 1 22.58 43 LEU B C 1
ATOM 5524 O O . LEU B 1 43 ? 21.812 -91.688 18.188 1 22.58 43 LEU B O 1
ATOM 5528 N N . LEU B 1 44 ? 20.031 -91.25 17.016 1 23.22 44 LEU B N 1
ATOM 5529 C CA . LEU B 1 44 ? 20 -92.375 16.078 1 23.22 44 LEU B CA 1
ATOM 5530 C C . LEU B 1 44 ? 21.281 -92.438 15.234 1 23.22 44 LEU B C 1
ATOM 5532 O O . LEU B 1 44 ? 21.859 -91.375 14.938 1 23.22 44 LEU B O 1
ATOM 5536 N N . GLY B 1 45 ? 21.828 -93.625 15.023 1 21.38 45 GLY B N 1
ATOM 5537 C CA . GLY B 1 45 ? 23.109 -94.188 14.617 1 21.38 45 GLY B CA 1
ATOM 5538 C C . GLY B 1 45 ? 23.594 -93.688 13.273 1 21.38 45 GLY B C 1
ATOM 5539 O O . GLY B 1 45 ? 23.016 -92.75 12.727 1 21.38 45 GLY B O 1
ATOM 5540 N N . SER B 1 46 ? 23.953 -94.625 12.367 1 24.94 46 SER B N 1
ATOM 5541 C CA . SER B 1 46 ? 25.172 -94.938 11.641 1 24.94 46 SER B CA 1
ATOM 5542 C C . SER B 1 46 ? 25.172 -94.375 10.234 1 24.94 46 SER B C 1
ATOM 5544 O O . SER B 1 46 ? 26.188 -94.375 9.547 1 24.94 46 SER B O 1
ATOM 5546 N N . GLU B 1 47 ? 24 -94.188 9.609 1 26.41 47 GLU B N 1
ATOM 5547 C CA . GLU B 1 47 ? 23.938 -94.5 8.188 1 26.41 47 GLU B CA 1
ATOM 5548 C C . GLU B 1 47 ? 24.859 -93.562 7.379 1 26.41 47 GLU B C 1
ATOM 5550 O O . GLU B 1 47 ? 24.984 -92.375 7.684 1 26.41 47 GLU B O 1
ATOM 5555 N N . GLU B 1 48 ? 25.812 -94.188 6.484 1 28.2 48 GLU B N 1
ATOM 5556 C CA . GLU B 1 48 ? 26.922 -93.625 5.711 1 28.2 48 GLU B CA 1
ATOM 5557 C C . GLU B 1 48 ? 26.422 -92.5 4.773 1 28.2 48 GLU B C 1
ATOM 5559 O O . GLU B 1 48 ? 25.5 -92.75 3.992 1 28.2 48 GLU B O 1
ATOM 5564 N N . PRO B 1 49 ? 26.359 -91.312 5.207 1 28.36 49 PRO B N 1
ATOM 5565 C CA . PRO B 1 49 ? 25.641 -90.312 4.383 1 28.36 49 PRO B CA 1
ATOM 5566 C C . PRO B 1 49 ? 26.188 -90.25 2.957 1 28.36 49 PRO B C 1
ATOM 5568 O O . PRO B 1 49 ? 27.406 -90.188 2.758 1 28.36 49 PRO B O 1
ATOM 5571 N N . GLN B 1 50 ? 25.609 -91.062 2.023 1 27.64 50 GLN B N 1
ATOM 5572 C CA . GLN B 1 50 ? 25.906 -91 0.594 1 27.64 50 GLN B CA 1
ATOM 5573 C C . GLN B 1 50 ? 26.016 -89.562 0.113 1 27.64 50 GLN B C 1
ATOM 5575 O O . GLN B 1 50 ? 25.078 -88.75 0.244 1 27.64 50 GLN B O 1
ATOM 5580 N N . TYR B 1 51 ? 27.219 -89 0.208 1 27.27 51 TYR B N 1
ATOM 5581 C CA . TYR B 1 51 ? 27.547 -87.625 -0.232 1 27.27 51 TYR B CA 1
ATOM 5582 C C . TYR B 1 51 ? 27.062 -87.375 -1.66 1 27.27 51 TYR B C 1
ATOM 5584 O O . TYR B 1 51 ? 27.422 -88.125 -2.572 1 27.27 51 TYR B O 1
ATOM 5592 N N . ALA B 1 52 ? 25.766 -87.062 -1.78 1 28.31 52 ALA B N 1
ATOM 5593 C CA . ALA B 1 52 ? 25.281 -86.625 -3.092 1 28.31 52 ALA B CA 1
ATOM 5594 C C . ALA B 1 52 ? 26.281 -85.688 -3.781 1 28.31 52 ALA B C 1
ATOM 5596 O O . ALA B 1 52 ? 26.766 -84.75 -3.174 1 28.31 52 ALA B O 1
ATOM 5597 N N . THR B 1 53 ? 27.141 -86.312 -4.555 1 28.09 53 THR B N 1
ATOM 5598 C CA . THR B 1 53 ? 28.062 -85.562 -5.383 1 28.09 53 THR B CA 1
ATOM 5599 C C . THR B 1 53 ? 27.406 -84.312 -5.934 1 28.09 53 THR B C 1
ATOM 5601 O O . THR B 1 53 ? 26.406 -84.438 -6.652 1 28.09 53 THR B O 1
ATOM 5604 N N . TYR B 1 54 ? 27.281 -83.312 -5.031 1 27.61 54 TYR B N 1
ATOM 5605 C CA . TYR B 1 54 ? 26.812 -82.062 -5.555 1 27.61 54 TYR B CA 1
ATOM 5606 C C . TYR B 1 54 ? 27.469 -81.75 -6.895 1 27.61 54 TYR B C 1
ATOM 5608 O O . TYR B 1 54 ? 28.672 -81.875 -7.055 1 27.61 54 TYR B O 1
ATOM 5616 N N . ARG B 1 55 ? 26.719 -81.938 -7.945 1 29.23 55 ARG B N 1
ATOM 5617 C CA . ARG B 1 55 ? 27.125 -81.562 -9.289 1 29.23 55 ARG B CA 1
ATOM 5618 C C . ARG B 1 55 ? 27.891 -80.25 -9.25 1 29.23 55 ARG B C 1
ATOM 5620 O O . ARG B 1 55 ? 27.547 -79.312 -8.5 1 29.23 55 ARG B O 1
ATOM 5627 N N . GLU B 1 56 ? 29.188 -80.375 -9.43 1 26.98 56 GLU B N 1
ATOM 5628 C CA . GLU B 1 56 ? 30.078 -79.25 -9.578 1 26.98 56 GLU B CA 1
ATOM 5629 C C . GLU B 1 56 ? 29.328 -78 -10.086 1 26.98 56 GLU B C 1
ATOM 5631 O O . GLU B 1 56 ? 28.375 -78.125 -10.852 1 26.98 56 GLU B O 1
ATOM 5636 N N . LYS B 1 57 ? 29.5 -76.938 -9.391 1 33.56 57 LYS B N 1
ATOM 5637 C CA . LYS B 1 57 ? 29.125 -75.562 -9.805 1 33.56 57 LYS B CA 1
ATOM 5638 C C . LYS B 1 57 ? 29.375 -75.375 -11.289 1 33.56 57 LYS B C 1
ATOM 5640 O O . LYS B 1 57 ? 30.5 -75.562 -11.766 1 33.56 57 LYS B O 1
ATOM 5645 N N . SER B 1 58 ? 28.438 -75.75 -12.086 1 28.09 58 SER B N 1
ATOM 5646 C CA . SER B 1 58 ? 28.531 -75.5 -13.516 1 28.09 58 SER B CA 1
ATOM 5647 C C . SER B 1 58 ? 29.391 -74.25 -13.773 1 28.09 58 SER B C 1
ATOM 5649 O O . SER B 1 58 ? 29.438 -73.312 -12.953 1 28.09 58 SER B O 1
ATOM 5651 N N . ALA B 1 59 ? 30.5 -74.438 -14.555 1 32.62 59 ALA B N 1
ATOM 5652 C CA . ALA B 1 59 ? 31.469 -73.438 -15.086 1 32.62 59 ALA B CA 1
ATOM 5653 C C . ALA B 1 59 ? 30.812 -72.062 -15.32 1 32.62 59 ALA B C 1
ATOM 5655 O O . ALA B 1 59 ? 29.625 -72 -15.664 1 32.62 59 ALA B O 1
ATOM 5656 N N . SER B 1 60 ? 31.406 -71.188 -14.625 1 32.31 60 SER B N 1
ATOM 5657 C CA . SER B 1 60 ? 31.141 -69.75 -14.828 1 32.31 60 SER B CA 1
ATOM 5658 C C . SER B 1 60 ? 30.891 -69.438 -16.297 1 32.31 60 SER B C 1
ATOM 5660 O O . SER B 1 60 ? 31.688 -69.812 -17.172 1 32.31 60 SER B O 1
ATOM 5662 N N . TRP B 1 61 ? 29.719 -69.5 -16.766 1 33.12 61 TRP B N 1
ATOM 5663 C CA . TRP B 1 61 ? 29.219 -69.062 -18.062 1 33.12 61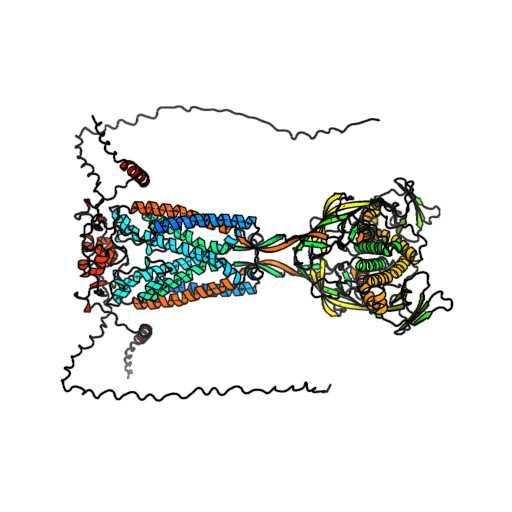 TRP B CA 1
ATOM 5664 C C . TRP B 1 61 ? 29.922 -67.812 -18.516 1 33.12 61 TRP B C 1
ATOM 5666 O O . TRP B 1 61 ? 29.516 -66.688 -18.141 1 33.12 61 TRP B O 1
ATOM 5676 N N . THR B 1 62 ? 31.266 -67.625 -18.219 1 35.03 62 THR B N 1
ATOM 5677 C CA . THR B 1 62 ? 31.859 -66.562 -18.969 1 35.03 62 THR B CA 1
ATOM 5678 C C . THR B 1 62 ? 31.578 -66.688 -20.469 1 35.03 62 THR B C 1
ATOM 5680 O O . THR B 1 62 ? 32.375 -67.312 -21.188 1 35.03 62 THR B O 1
ATOM 5683 N N . SER B 1 63 ? 30.484 -67.312 -20.953 1 35.72 63 SER B N 1
ATOM 5684 C CA . SER B 1 63 ? 30.375 -67.312 -22.406 1 35.72 63 SER B CA 1
ATOM 5685 C C . SER B 1 63 ? 30.672 -65.938 -22.984 1 35.72 63 SER B C 1
ATOM 5687 O O . SER B 1 63 ? 30.234 -64.875 -22.453 1 35.72 63 SER B O 1
ATOM 5689 N N . PRO B 1 64 ? 31.797 -65.688 -23.672 1 37.94 64 PRO B N 1
ATOM 5690 C CA . PRO B 1 64 ? 32.062 -64.438 -24.344 1 37.94 64 PRO B CA 1
ATOM 5691 C C . PRO B 1 64 ? 30.781 -63.781 -24.875 1 37.94 64 PRO B C 1
ATOM 5693 O O . PRO B 1 64 ? 29.797 -64.5 -25.141 1 37.94 64 PRO B O 1
ATOM 5696 N N . PRO B 1 65 ? 30.516 -62.531 -24.531 1 42.03 65 PRO B N 1
ATOM 5697 C CA . PRO B 1 65 ? 29.328 -61.875 -25.125 1 42.03 65 PRO B CA 1
ATOM 5698 C C . PRO B 1 65 ? 29.031 -62.375 -26.531 1 42.03 65 PRO B C 1
ATOM 5700 O O . PRO B 1 65 ? 29.922 -62.406 -27.391 1 42.03 65 PRO B O 1
ATOM 5703 N N . VAL B 1 66 ? 28.234 -63.375 -26.719 1 43.91 66 VAL B N 1
ATOM 5704 C CA . VAL B 1 66 ? 27.812 -63.812 -28.047 1 43.91 66 VAL B CA 1
ATOM 5705 C C . VAL B 1 66 ? 27.562 -62.594 -28.938 1 43.91 66 VAL B C 1
ATOM 5707 O O . VAL B 1 66 ? 26.703 -61.781 -28.641 1 43.91 66 VAL B O 1
ATOM 5710 N N . LYS B 1 67 ? 28.547 -62.062 -29.656 1 46.75 67 LYS B N 1
ATOM 5711 C CA . LYS B 1 67 ? 28.391 -61.062 -30.703 1 46.75 67 LYS B CA 1
ATOM 5712 C C . LYS B 1 67 ? 27.312 -61.469 -31.703 1 46.75 67 LYS B C 1
ATOM 5714 O O . LYS B 1 67 ? 27.422 -62.531 -32.344 1 46.75 67 LYS B O 1
ATOM 5719 N N . LEU B 1 68 ? 26.016 -61.188 -31.422 1 49.22 68 LEU B N 1
ATOM 5720 C CA . LEU B 1 68 ? 24.969 -61.438 -32.406 1 49.22 68 LEU B CA 1
ATOM 5721 C C . LEU B 1 68 ? 25.359 -60.906 -33.781 1 49.22 68 LEU B C 1
ATOM 5723 O O . LEU B 1 68 ? 25.641 -59.719 -33.938 1 49.22 68 LEU B O 1
ATOM 5727 N N . THR B 1 69 ? 26.234 -61.594 -34.594 1 45.59 69 THR B N 1
ATOM 5728 C CA . THR B 1 69 ? 26.625 -61.25 -35.969 1 45.59 69 THR B CA 1
ATOM 5729 C C . THR B 1 69 ? 25.453 -61.406 -36.906 1 45.59 69 THR B C 1
ATOM 5731 O O . THR B 1 69 ? 24.719 -62.406 -36.844 1 45.59 69 THR B O 1
ATOM 5734 N N . ASP B 1 70 ? 24.922 -60.312 -37.406 1 48.94 70 ASP B N 1
ATOM 5735 C CA . ASP B 1 70 ? 23.984 -60.469 -38.5 1 48.94 70 ASP B CA 1
ATOM 5736 C C . ASP B 1 70 ? 24.531 -61.406 -39.562 1 48.94 70 ASP B C 1
ATOM 5738 O O . ASP B 1 70 ? 25.719 -61.75 -39.562 1 48.94 70 ASP B O 1
ATOM 5742 N N . GLU B 1 71 ? 23.641 -62.094 -40.281 1 45.53 71 GLU B N 1
ATOM 5743 C CA . GLU B 1 71 ? 24.125 -62.938 -41.375 1 45.53 71 GLU B CA 1
ATOM 5744 C C . GLU B 1 71 ? 25.391 -62.344 -42 1 45.53 71 GLU B C 1
ATOM 5746 O O . GLU B 1 71 ? 26.203 -63.094 -42.562 1 45.53 71 GLU B O 1
ATOM 5751 N N . SER B 1 72 ? 25.359 -61.062 -42.25 1 46.75 72 SER B N 1
ATOM 5752 C CA . SER B 1 72 ? 26.516 -60.531 -42.969 1 46.75 72 SER B CA 1
ATOM 5753 C C . SER B 1 72 ? 27.719 -60.344 -42.062 1 46.75 72 SER B C 1
ATOM 5755 O O . SER B 1 72 ? 28.75 -59.844 -42.469 1 46.75 72 SER B O 1
ATOM 5757 N N . GLY B 1 73 ? 27.828 -60.875 -40.844 1 49.97 73 GLY B N 1
ATOM 5758 C CA . GLY B 1 73 ? 29 -60.812 -40 1 49.97 73 GLY B CA 1
ATOM 5759 C C . GLY B 1 73 ? 29.047 -59.594 -39.125 1 49.97 73 GLY B C 1
ATOM 5760 O O . GLY B 1 73 ? 30.016 -59.406 -38.375 1 49.97 73 GLY B O 1
ATOM 5761 N N . SER B 1 74 ? 28.281 -58.5 -39.375 1 53.03 74 SER B N 1
ATOM 5762 C CA . SER B 1 74 ? 28.453 -57.25 -38.656 1 53.03 74 SER B CA 1
ATOM 5763 C C . SER B 1 74 ? 27.766 -57.281 -37.312 1 53.03 74 SER B C 1
ATOM 5765 O O . SER B 1 74 ? 26.688 -57.875 -37.156 1 53.03 74 SER B O 1
ATOM 5767 N N . VAL B 1 75 ? 28.438 -56.969 -36.25 1 58.75 75 VAL B N 1
ATOM 5768 C CA . VAL B 1 75 ? 28 -56.875 -34.875 1 58.75 75 VAL B CA 1
ATOM 5769 C C . VAL B 1 75 ? 26.812 -55.938 -34.75 1 58.75 75 VAL B C 1
ATOM 5771 O O . VAL B 1 75 ? 26.922 -54.75 -35.094 1 58.75 75 VAL B O 1
ATOM 5774 N N . THR B 1 76 ? 25.562 -56.344 -34.75 1 66.75 76 THR B N 1
ATOM 5775 C CA . THR B 1 76 ? 24.391 -55.469 -34.656 1 66.75 76 THR B CA 1
ATOM 5776 C C . THR B 1 76 ? 24.203 -54.938 -33.219 1 66.75 76 THR B C 1
ATOM 5778 O O . THR B 1 76 ? 24.281 -55.719 -32.281 1 66.75 76 THR B O 1
ATOM 5781 N N . LYS B 1 77 ? 24.266 -53.625 -32.938 1 77.31 77 LYS B N 1
ATOM 5782 C CA . LYS B 1 77 ? 24.062 -52.969 -31.672 1 77.31 77 LYS B CA 1
ATOM 5783 C C . LYS B 1 77 ? 22.625 -53.156 -31.172 1 77.31 77 LYS B C 1
ATOM 5785 O O . LYS B 1 77 ? 21.688 -53.094 -31.953 1 77.31 77 LYS B O 1
ATOM 5790 N N . PRO B 1 78 ? 22.484 -53.5 -29.844 1 85.12 78 PRO B N 1
ATOM 5791 C CA . PRO B 1 78 ? 21.141 -53.688 -29.266 1 85.12 78 PRO B CA 1
ATOM 5792 C C . PRO B 1 78 ? 20.312 -52.406 -29.281 1 85.12 78 PRO B C 1
ATOM 5794 O O . PRO B 1 78 ? 20.859 -51.312 -29.234 1 85.12 78 PRO B O 1
ATOM 5797 N N . TRP B 1 79 ? 19.047 -52.5 -29.469 1 88.06 79 TRP B N 1
ATOM 5798 C CA . TRP B 1 79 ? 18.125 -51.375 -29.484 1 88.06 79 TRP B CA 1
ATOM 5799 C C . TRP B 1 79 ? 17.891 -50.812 -28.078 1 88.06 79 TRP B C 1
ATOM 5801 O O . TRP B 1 79 ? 17.625 -51.594 -27.156 1 88.06 79 TRP B O 1
ATOM 5811 N N . ILE B 1 80 ? 18.109 -49.531 -27.859 1 90.88 80 ILE B N 1
ATOM 5812 C CA . ILE B 1 80 ? 17.859 -48.812 -26.609 1 90.88 80 ILE B CA 1
ATOM 5813 C C . ILE B 1 80 ? 16.984 -47.594 -26.875 1 90.88 80 ILE B C 1
ATOM 5815 O O . ILE B 1 80 ? 17.25 -46.812 -27.797 1 90.88 80 ILE B O 1
ATOM 5819 N N . PRO B 1 81 ? 15.914 -47.469 -26.062 1 92 81 PRO B N 1
ATOM 5820 C CA . PRO B 1 81 ? 15.078 -46.281 -26.281 1 92 81 PRO B CA 1
ATOM 5821 C C . PRO B 1 81 ? 15.836 -44.969 -26.047 1 92 81 PRO B C 1
ATOM 5823 O O . PRO B 1 81 ? 16.812 -44.969 -25.297 1 92 81 PRO B O 1
ATOM 5826 N N . TYR B 1 82 ? 15.328 -43.844 -26.625 1 91.25 82 TYR B N 1
ATOM 5827 C CA . TYR B 1 82 ? 16.016 -42.531 -26.625 1 91.25 82 TYR B CA 1
ATOM 5828 C C . TYR B 1 82 ? 16.203 -42.031 -25.203 1 91.25 82 TYR B C 1
ATOM 5830 O O . TYR B 1 82 ? 17.312 -41.625 -24.828 1 91.25 82 TYR B O 1
ATOM 5838 N N . PRO B 1 83 ? 15.211 -42.031 -24.312 1 94.31 83 PRO B N 1
ATOM 5839 C CA . PRO B 1 83 ? 15.375 -41.438 -23 1 94.31 83 PRO B CA 1
ATOM 5840 C C . PRO B 1 83 ? 16.359 -42.188 -22.109 1 94.31 83 PRO B C 1
ATOM 5842 O O . PRO B 1 83 ? 16.812 -41.688 -21.094 1 94.31 83 PRO B O 1
ATOM 5845 N N . LEU B 1 84 ? 16.719 -43.469 -22.484 1 94.69 84 LEU B N 1
ATOM 5846 C CA . LEU B 1 84 ? 17.609 -44.281 -21.672 1 94.69 84 LEU B CA 1
ATOM 5847 C C . LEU B 1 84 ? 19.031 -44.219 -22.219 1 94.69 84 LEU B C 1
ATOM 5849 O O . LEU B 1 84 ? 19.953 -44.781 -21.641 1 94.69 84 LEU B O 1
ATOM 5853 N N . ARG B 1 85 ? 19.188 -43.5 -23.297 1 95.25 85 ARG B N 1
ATOM 5854 C CA . ARG B 1 85 ? 20.516 -43.312 -23.875 1 95.25 85 ARG B CA 1
ATOM 5855 C C . ARG B 1 85 ? 21.297 -42.219 -23.141 1 95.25 85 ARG B C 1
ATOM 5857 O O . ARG B 1 85 ? 20.703 -41.25 -22.656 1 95.25 85 ARG B O 1
ATOM 5864 N N . ALA B 1 86 ? 22.578 -42.344 -23.062 1 95.19 86 ALA B N 1
ATOM 5865 C CA . ALA B 1 86 ? 23.438 -41.438 -22.297 1 95.19 86 ALA B CA 1
ATOM 5866 C C . ALA B 1 86 ? 23.375 -40 -22.844 1 95.19 86 ALA B C 1
ATOM 5868 O O . ALA B 1 86 ? 23.438 -39.031 -22.078 1 95.19 86 ALA B O 1
ATOM 5869 N N . TRP B 1 87 ? 23.297 -39.875 -24.172 1 94.69 87 TRP B N 1
ATOM 5870 C CA . TRP B 1 87 ? 23.312 -38.531 -24.75 1 94.69 87 TRP B CA 1
ATOM 5871 C C . TRP B 1 87 ? 22.016 -37.781 -24.406 1 94.69 87 TRP B C 1
ATOM 5873 O O . TRP B 1 87 ? 21.953 -36.562 -24.547 1 94.69 87 TRP B O 1
ATOM 5883 N N . PHE B 1 88 ? 20.953 -38.469 -23.984 1 95.12 88 PHE B N 1
ATOM 5884 C CA . PHE B 1 88 ? 19.688 -37.844 -23.609 1 95.12 88 PHE B CA 1
ATOM 5885 C C . PHE B 1 88 ? 19.656 -37.562 -22.109 1 95.12 88 PHE B C 1
ATOM 5887 O O . PHE B 1 88 ? 19.453 -36.406 -21.703 1 95.12 88 PHE B O 1
ATOM 5894 N N . TRP B 1 89 ? 19.906 -38.562 -21.25 1 96.44 89 TRP B N 1
ATOM 5895 C CA . TRP B 1 89 ? 19.625 -38.375 -19.828 1 96.44 89 TRP B CA 1
ATOM 5896 C C . TRP B 1 89 ? 20.75 -37.625 -19.141 1 96.44 89 TRP B C 1
ATOM 5898 O O . TRP B 1 89 ? 20.516 -36.906 -18.141 1 96.44 89 TRP B O 1
ATOM 5908 N N . ILE B 1 90 ? 22.016 -37.719 -19.609 1 97.44 90 ILE B N 1
ATOM 5909 C CA . ILE B 1 90 ? 23.094 -36.969 -18.969 1 97.44 90 ILE B CA 1
ATOM 5910 C C . ILE B 1 90 ? 22.844 -35.469 -19.109 1 97.44 90 ILE B C 1
ATOM 5912 O O . ILE B 1 90 ? 22.859 -34.75 -18.109 1 97.44 90 ILE B O 1
ATOM 5916 N N . PRO B 1 91 ? 22.594 -34.938 -20.406 1 97.25 91 PRO B N 1
ATOM 5917 C CA . PRO B 1 91 ? 22.266 -33.531 -20.484 1 97.25 91 PRO B CA 1
ATOM 5918 C C . PRO B 1 91 ? 21.016 -33.1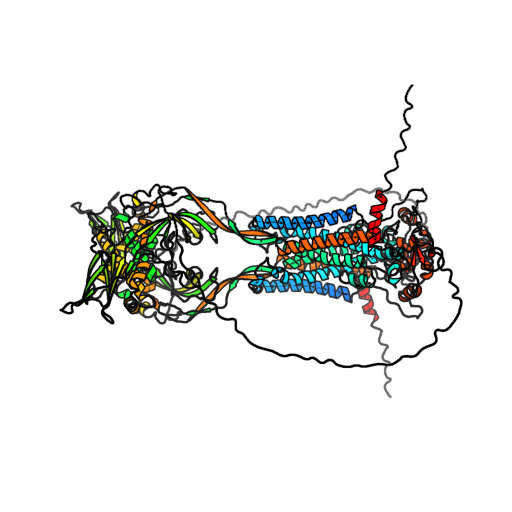56 -19.688 1 97.25 91 PRO B C 1
ATOM 5920 O O . PRO B 1 91 ? 20.938 -32.062 -19.156 1 97.25 91 PRO B O 1
ATOM 5923 N N . PHE B 1 92 ? 20.109 -34.031 -19.609 1 96.81 92 PHE B N 1
ATOM 5924 C CA . PHE B 1 92 ? 18.906 -33.781 -18.812 1 96.81 92 PHE B CA 1
ATOM 5925 C C . PHE B 1 92 ? 19.266 -33.531 -17.359 1 96.81 92 PHE B C 1
ATOM 5927 O O . PHE B 1 92 ? 18.781 -32.594 -16.734 1 96.81 92 PHE B O 1
ATOM 5934 N N . VAL B 1 93 ? 20.016 -34.375 -16.797 1 97.31 93 VAL B N 1
ATOM 5935 C CA . VAL B 1 93 ? 20.438 -34.281 -15.398 1 97.31 93 VAL B CA 1
ATOM 5936 C C . VAL B 1 93 ? 21.25 -33 -15.203 1 97.31 93 VAL B C 1
ATOM 5938 O O . VAL B 1 93 ? 21.062 -32.312 -14.219 1 97.31 93 VAL B O 1
ATOM 5941 N N . ILE B 1 94 ? 22.109 -32.75 -16.156 1 97.75 94 ILE B N 1
ATOM 5942 C CA . ILE B 1 94 ? 22.922 -31.531 -16.078 1 97.75 94 ILE B CA 1
ATOM 5943 C C . ILE B 1 94 ? 22.031 -30.297 -16.094 1 97.75 94 ILE B C 1
ATOM 5945 O O . ILE B 1 94 ? 22.25 -29.344 -15.352 1 97.75 94 ILE B O 1
ATOM 5949 N N . LEU B 1 95 ? 21 -30.297 -16.953 1 97.44 95 LEU B N 1
ATOM 5950 C CA . LEU B 1 95 ? 20.047 -29.203 -17.031 1 97.44 95 LEU B CA 1
ATOM 5951 C C . LEU B 1 95 ? 19.344 -29.016 -15.695 1 97.44 95 LEU B C 1
ATOM 5953 O O . LEU B 1 95 ? 19.094 -27.875 -15.273 1 97.44 95 LEU B O 1
ATOM 5957 N N . MET B 1 96 ? 18.984 -30.109 -15.062 1 97.88 96 MET B N 1
ATOM 5958 C CA . MET B 1 96 ? 18.328 -30.047 -13.766 1 97.88 96 MET B CA 1
ATOM 5959 C C . MET B 1 96 ? 19.25 -29.422 -12.719 1 97.88 96 MET B C 1
ATOM 5961 O O . MET B 1 96 ? 18.828 -28.578 -11.938 1 97.88 96 MET B O 1
ATOM 5965 N N . ILE B 1 97 ? 20.453 -29.844 -12.672 1 97.94 97 ILE B N 1
ATOM 5966 C CA . ILE B 1 97 ? 21.422 -29.344 -11.703 1 97.94 97 ILE B CA 1
ATOM 5967 C C . ILE B 1 97 ? 21.719 -27.875 -11.984 1 97.94 97 ILE B C 1
ATOM 5969 O O . ILE B 1 97 ? 21.672 -27.031 -11.078 1 97.94 97 ILE B O 1
ATOM 5973 N N . LEU B 1 98 ? 21.969 -27.547 -13.242 1 97.56 98 LEU B N 1
ATOM 5974 C CA . LEU B 1 98 ? 22.25 -26.172 -13.617 1 97.56 98 LEU B CA 1
ATOM 5975 C C . LEU B 1 98 ? 21.031 -25.281 -13.391 1 97.56 98 LEU B C 1
ATOM 5977 O O . LEU B 1 98 ? 21.172 -24.109 -13.008 1 97.56 98 LEU B O 1
ATOM 5981 N N . GLY B 1 99 ? 19.844 -25.828 -13.734 1 97.25 99 GLY B N 1
ATOM 5982 C CA . GLY B 1 99 ? 18.625 -25.078 -13.461 1 97.25 99 GLY B CA 1
ATOM 5983 C C . GLY B 1 99 ? 18.438 -24.781 -11.984 1 97.25 99 GLY B C 1
ATOM 5984 O O . GLY B 1 99 ? 18.062 -23.656 -11.617 1 97.25 99 GLY B O 1
ATOM 5985 N N . ALA B 1 100 ? 18.672 -25.75 -11.156 1 97.56 100 ALA B N 1
ATOM 5986 C CA . ALA B 1 100 ? 18.547 -25.578 -9.711 1 97.56 100 ALA B CA 1
ATOM 5987 C C . ALA B 1 100 ? 19.547 -24.547 -9.203 1 97.56 100 ALA B C 1
ATOM 5989 O O . ALA B 1 100 ? 19.188 -23.641 -8.461 1 97.56 100 ALA B O 1
ATOM 5990 N N . ILE B 1 101 ? 20.766 -24.672 -9.602 1 97.81 101 ILE B N 1
ATOM 5991 C CA . ILE B 1 101 ? 21.797 -23.734 -9.203 1 97.81 101 ILE B CA 1
ATOM 5992 C C . ILE B 1 101 ? 21.469 -22.344 -9.75 1 97.81 101 ILE B C 1
ATOM 5994 O O . ILE B 1 101 ? 21.609 -21.344 -9.047 1 97.81 101 ILE B O 1
ATOM 5998 N N . GLY B 1 102 ? 21.078 -22.312 -11.023 1 97.38 102 GLY B N 1
ATOM 5999 C CA . GLY B 1 102 ? 20.703 -21.062 -11.633 1 97.38 102 GLY B CA 1
ATOM 6000 C C . GLY B 1 102 ? 19.594 -20.344 -10.875 1 97.38 102 GLY B C 1
ATOM 6001 O O . GLY B 1 102 ? 19.656 -19.109 -10.719 1 97.38 102 GLY B O 1
ATOM 6002 N N . LEU B 1 103 ? 18.609 -21.062 -10.438 1 97.31 103 LEU B N 1
ATOM 6003 C CA . LEU B 1 103 ? 17.531 -20.484 -9.664 1 97.31 103 LEU B CA 1
ATOM 6004 C C . LEU B 1 103 ? 18.047 -19.891 -8.352 1 97.31 103 LEU B C 1
ATOM 6006 O O . LEU B 1 103 ? 17.656 -18.797 -7.957 1 97.31 103 LEU B O 1
ATOM 6010 N N . GLU B 1 104 ? 18.906 -20.625 -7.695 1 97.69 104 GLU B N 1
ATOM 6011 C CA . GLU B 1 104 ? 19.469 -20.156 -6.43 1 97.69 104 GLU B CA 1
ATOM 6012 C C . GLU B 1 104 ? 20.328 -18.906 -6.637 1 97.69 104 GLU B C 1
ATOM 6014 O O . GLU B 1 104 ? 20.297 -17.984 -5.82 1 97.69 104 GLU B O 1
ATOM 6019 N N . VAL B 1 105 ? 21.047 -18.891 -7.672 1 97.38 105 VAL B N 1
ATOM 6020 C CA . VAL B 1 105 ? 21.875 -17.734 -7.992 1 97.38 105 VAL B CA 1
ATOM 6021 C C . VAL B 1 105 ? 20.969 -16.547 -8.344 1 97.38 105 VAL B C 1
ATOM 6023 O O . VAL B 1 105 ? 21.234 -15.414 -7.926 1 97.38 105 VAL B O 1
ATOM 6026 N N . ALA B 1 106 ? 19.984 -16.844 -9.148 1 96.12 106 ALA B N 1
ATOM 6027 C CA . ALA B 1 106 ? 19.047 -15.781 -9.492 1 96.12 106 ALA B CA 1
ATOM 6028 C C . ALA B 1 106 ? 18.375 -15.195 -8.25 1 96.12 106 ALA B C 1
ATOM 6030 O O . ALA B 1 106 ? 18.141 -13.984 -8.172 1 96.12 106 ALA B O 1
ATOM 6031 N N . LEU B 1 107 ? 18.047 -16.031 -7.328 1 96.19 107 LEU B N 1
ATOM 6032 C CA . LEU B 1 107 ? 17.469 -15.578 -6.07 1 96.19 107 LEU B CA 1
ATOM 6033 C C . LEU B 1 107 ? 18.422 -14.664 -5.32 1 96.19 107 LEU B C 1
ATOM 6035 O O . LEU B 1 107 ? 18.016 -13.648 -4.766 1 96.19 107 LEU B O 1
ATOM 6039 N N . HIS B 1 108 ? 19.656 -15.086 -5.289 1 95.94 108 HIS B N 1
ATOM 6040 C CA . HIS B 1 108 ? 20.672 -14.266 -4.637 1 95.94 108 HIS B CA 1
ATOM 6041 C C . HIS B 1 108 ? 20.75 -12.875 -5.262 1 95.94 108 HIS B C 1
ATOM 6043 O O . HIS B 1 108 ? 20.797 -11.867 -4.547 1 95.94 108 HIS B O 1
ATOM 6049 N N . PHE B 1 109 ? 20.703 -12.844 -6.543 1 94.62 109 PHE B N 1
ATOM 6050 C CA . PHE B 1 109 ? 20.766 -11.562 -7.227 1 94.62 109 PHE B CA 1
ATOM 6051 C C . PHE B 1 109 ? 19.484 -10.773 -7.035 1 94.62 109 PHE B C 1
ATOM 6053 O O . PHE B 1 109 ? 19.5 -9.539 -6.961 1 94.62 109 PHE B O 1
ATOM 6060 N N . SER B 1 110 ? 18.375 -11.422 -7.047 1 93.31 110 SER B N 1
ATOM 6061 C CA . SER B 1 110 ? 17.109 -10.758 -6.758 1 93.31 110 SER B CA 1
ATOM 6062 C C . SER B 1 110 ? 17.141 -10.07 -5.395 1 93.31 110 SER B C 1
ATOM 6064 O O . SER B 1 110 ? 16.703 -8.93 -5.258 1 93.31 110 SER B O 1
ATOM 6066 N N . ASN B 1 111 ? 17.672 -10.766 -4.461 1 92.81 111 ASN B N 1
ATOM 6067 C CA . ASN B 1 111 ? 17.766 -10.211 -3.115 1 92.81 111 ASN B CA 1
ATOM 6068 C C . ASN B 1 111 ? 18.812 -9.102 -3.035 1 92.81 111 ASN B C 1
ATOM 6070 O O . ASN B 1 111 ? 18.578 -8.078 -2.389 1 92.81 111 ASN B O 1
ATOM 6074 N N . LYS B 1 112 ? 19.859 -9.281 -3.691 1 93.06 112 LYS B N 1
ATOM 6075 C CA . LYS B 1 112 ? 20.922 -8.281 -3.676 1 93.06 112 LYS B CA 1
ATOM 6076 C C . LYS B 1 112 ? 20.469 -6.992 -4.352 1 93.06 112 LYS B C 1
ATOM 6078 O O . LYS B 1 112 ? 20.766 -5.895 -3.869 1 93.06 112 LYS B O 1
ATOM 6083 N N . ASN B 1 113 ? 19.734 -7.16 -5.426 1 91.75 113 ASN B N 1
ATOM 6084 C CA . ASN B 1 113 ? 19.297 -6 -6.195 1 91.75 113 ASN B CA 1
ATOM 6085 C C . ASN B 1 113 ? 17.938 -5.496 -5.723 1 91.75 113 ASN B C 1
ATOM 6087 O O . ASN B 1 113 ? 17.375 -4.582 -6.32 1 91.75 113 ASN B O 1
ATOM 6091 N N . SER B 1 114 ? 17.391 -6.008 -4.77 1 89.5 114 SER B N 1
ATOM 6092 C CA . SER B 1 114 ? 16.078 -5.648 -4.254 1 89.5 114 SER B CA 1
ATOM 6093 C C . SER B 1 114 ? 15.008 -5.766 -5.332 1 89.5 114 SER B C 1
ATOM 6095 O O . SER B 1 114 ? 14.203 -4.852 -5.52 1 89.5 114 SER B O 1
ATOM 6097 N N . GLY B 1 115 ? 15.047 -6.832 -6.07 1 89.44 115 GLY B N 1
ATOM 6098 C CA . GLY B 1 115 ? 14.07 -7.062 -7.117 1 89.44 115 GLY B CA 1
ATOM 6099 C C . GLY B 1 115 ? 14.398 -6.348 -8.414 1 89.44 115 GLY B C 1
ATOM 6100 O O . GLY B 1 115 ? 15.484 -5.785 -8.562 1 89.44 115 GLY B O 1
ATOM 6101 N N . TRP B 1 116 ? 13.461 -6.5 -9.422 1 86.81 116 TRP B N 1
ATOM 6102 C CA . TRP B 1 116 ? 13.617 -5.852 -10.727 1 86.81 116 TRP B CA 1
ATOM 6103 C C . TRP B 1 116 ? 12.492 -4.844 -10.961 1 86.81 116 TRP B C 1
ATOM 6105 O O . TRP B 1 116 ? 11.352 -5.074 -10.562 1 86.81 116 TRP B O 1
ATOM 6115 N N . ALA B 1 117 ? 12.891 -3.682 -11.516 1 82.5 117 ALA B N 1
ATOM 6116 C CA . ALA B 1 117 ? 11.922 -2.619 -11.773 1 82.5 117 ALA B CA 1
ATOM 6117 C C . 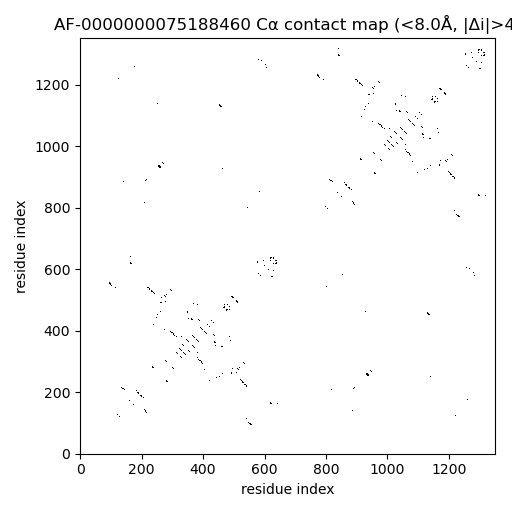ALA B 1 117 ? 10.875 -3.066 -12.797 1 82.5 117 ALA B C 1
ATOM 6119 O O . ALA B 1 117 ? 11.203 -3.771 -13.75 1 82.5 117 ALA B O 1
ATOM 6120 N N . THR B 1 118 ? 9.594 -2.834 -12.414 1 75.25 118 THR B N 1
ATOM 6121 C CA . THR B 1 118 ? 8.523 -3.174 -13.344 1 75.25 118 THR B CA 1
ATOM 6122 C C . THR B 1 118 ? 7.844 -1.912 -13.867 1 75.25 118 THR B C 1
ATOM 6124 O O . THR B 1 118 ? 7.934 -0.849 -13.25 1 75.25 118 THR B O 1
ATOM 6127 N N . ASN B 1 119 ? 7.445 -1.943 -15.141 1 67.62 119 ASN B N 1
ATOM 6128 C CA . ASN B 1 119 ? 6.625 -0.856 -15.664 1 67.62 119 ASN B CA 1
ATOM 6129 C C . ASN B 1 119 ? 5.211 -0.896 -15.086 1 67.62 119 ASN B C 1
ATOM 6131 O O . ASN B 1 119 ? 4.754 -1.94 -14.617 1 67.62 119 ASN B O 1
ATOM 6135 N N . ASP B 1 120 ? 4.562 0.18 -15.031 1 61.38 120 ASP B N 1
ATOM 6136 C CA . ASP B 1 120 ? 3.236 0.357 -14.445 1 61.38 120 ASP B CA 1
ATOM 6137 C C . ASP B 1 120 ? 2.264 -0.7 -14.961 1 61.38 120 ASP B C 1
ATOM 6139 O O . ASP B 1 120 ? 1.396 -1.167 -14.219 1 61.38 120 ASP B O 1
ATOM 6143 N N . ALA B 1 121 ? 2.482 -1.221 -16.109 1 59.28 121 ALA B N 1
ATOM 6144 C CA . ALA B 1 121 ? 1.537 -2.16 -16.703 1 59.28 121 ALA B CA 1
ATOM 6145 C C . ALA B 1 121 ? 1.648 -3.537 -16.062 1 59.28 121 ALA B C 1
ATOM 6147 O O . ALA B 1 121 ? 0.668 -4.285 -16 1 59.28 121 ALA B O 1
ATOM 6148 N N . PHE B 1 122 ? 2.855 -3.781 -15.633 1 56.62 122 PHE B N 1
ATOM 6149 C CA . PHE B 1 122 ? 3.125 -5.109 -15.102 1 56.62 122 PHE B CA 1
ATOM 6150 C C . PHE B 1 122 ? 2.861 -5.148 -13.594 1 56.62 122 PHE B C 1
ATOM 6152 O O . PHE B 1 122 ? 2.918 -6.215 -12.977 1 56.62 122 PHE B O 1
ATOM 6159 N N . SER B 1 123 ? 2.486 -4.008 -13.07 1 55.56 123 SER B N 1
ATOM 6160 C CA . SER B 1 123 ? 2.441 -3.896 -11.609 1 55.56 123 SER B CA 1
ATOM 6161 C C . SER B 1 123 ? 1.142 -4.465 -11.055 1 55.56 123 SER B C 1
ATOM 6163 O O . SER B 1 123 ? 1.027 -4.699 -9.852 1 55.56 123 SER B O 1
ATOM 6165 N N . SER B 1 124 ? 0.204 -4.793 -12.047 1 58.53 124 SER B N 1
ATOM 6166 C CA . SER B 1 124 ? -1.022 -5.355 -11.484 1 58.53 124 SER B CA 1
ATOM 6167 C C . SER B 1 124 ? -0.924 -6.871 -11.352 1 58.53 124 SER B C 1
ATOM 6169 O O . SER B 1 124 ? -0.464 -7.555 -12.266 1 58.53 124 SER B O 1
ATOM 6171 N N . GLN B 1 125 ? -0.893 -7.469 -10.156 1 56.34 125 GLN B N 1
ATOM 6172 C CA . GLN B 1 125 ? -0.854 -8.906 -9.922 1 56.34 125 GLN B CA 1
ATOM 6173 C C . GLN B 1 125 ? -2.07 -9.602 -10.531 1 56.34 125 GLN B C 1
ATOM 6175 O O . GLN B 1 125 ? -2.131 -10.828 -10.586 1 56.34 125 GLN B O 1
ATOM 6180 N N . THR B 1 126 ? -3.002 -8.812 -11.102 1 55 126 THR B N 1
ATOM 6181 C CA . THR B 1 126 ? -4.238 -9.469 -11.516 1 55 126 THR B CA 1
ATOM 6182 C C . THR B 1 126 ? -4.477 -9.273 -13.008 1 55 126 THR B C 1
ATOM 6184 O O . THR B 1 126 ? -5.426 -9.828 -13.57 1 55 126 THR B O 1
ATOM 6187 N N . GLY B 1 127 ? -3.527 -8.633 -13.641 1 63.69 127 GLY B N 1
ATOM 6188 C CA . GLY B 1 127 ? -3.807 -8.367 -15.039 1 63.69 127 GLY B CA 1
ATOM 6189 C C . GLY B 1 127 ? -3.209 -9.406 -15.977 1 63.69 127 GLY B C 1
ATOM 6190 O O . GLY B 1 127 ? -2.549 -10.344 -15.523 1 63.69 127 GLY B O 1
ATOM 6191 N N . VAL B 1 128 ? -3.635 -9.43 -17.188 1 70.06 128 VAL B N 1
ATOM 6192 C CA . VAL B 1 128 ? -3.186 -10.312 -18.25 1 70.06 128 VAL B CA 1
ATOM 6193 C C . VAL B 1 128 ? -1.66 -10.289 -18.328 1 70.06 128 VAL B C 1
ATOM 6195 O O . VAL B 1 128 ? -1.032 -11.312 -18.609 1 70.06 128 VAL B O 1
ATOM 6198 N N . LEU B 1 129 ? -1.181 -9.219 -17.875 1 68.56 129 LEU B N 1
ATOM 6199 C CA . LEU B 1 129 ? 0.265 -9.078 -18.016 1 68.56 129 LEU B CA 1
ATOM 6200 C C . LEU B 1 129 ? 0.999 -9.891 -16.953 1 68.56 129 LEU B C 1
ATOM 6202 O O . LEU B 1 129 ? 2.127 -10.336 -17.172 1 68.56 129 LEU B O 1
ATOM 6206 N N . HIS B 1 130 ? 0.375 -10.133 -15.867 1 67.81 130 HIS B N 1
ATOM 6207 C CA . HIS B 1 130 ? 0.936 -11.031 -14.867 1 67.81 130 HIS B CA 1
ATOM 6208 C C . HIS B 1 130 ? 1.144 -12.43 -15.43 1 67.81 130 HIS B C 1
ATOM 6210 O O . HIS B 1 130 ? 2.184 -13.047 -15.203 1 67.81 130 HIS B O 1
ATOM 6216 N N . TYR B 1 131 ? 0.29 -12.781 -16.25 1 69.12 131 TYR B N 1
ATOM 6217 C CA . TYR B 1 131 ? 0.353 -14.125 -16.797 1 69.12 131 TYR B CA 1
ATOM 6218 C C . TYR B 1 131 ? 1.381 -14.211 -17.922 1 69.12 131 TYR B C 1
ATOM 6220 O O . TYR B 1 131 ? 2.016 -15.25 -18.109 1 69.12 131 TYR B O 1
ATOM 6228 N N . VAL B 1 132 ? 1.592 -13.109 -18.453 1 70.94 132 VAL B N 1
ATOM 6229 C CA . VAL B 1 132 ? 2.531 -13.109 -19.578 1 70.94 132 VAL B CA 1
ATOM 6230 C C . VAL B 1 132 ? 3.953 -13.305 -19.047 1 70.94 132 VAL B C 1
ATOM 6232 O O . VAL B 1 132 ? 4.734 -14.062 -19.641 1 70.94 132 VAL B O 1
ATOM 6235 N N . TYR B 1 133 ? 4.203 -12.781 -17.938 1 76.44 133 TYR B N 1
ATOM 6236 C CA . TYR B 1 133 ? 5.59 -12.93 -17.516 1 76.44 133 TYR B CA 1
ATOM 6237 C C . TYR B 1 133 ? 5.773 -14.188 -16.672 1 76.44 133 TYR B C 1
ATOM 6239 O O . TYR B 1 133 ? 6.898 -14.656 -16.469 1 76.44 133 TYR B O 1
ATOM 6247 N N . THR B 1 134 ? 4.73 -14.773 -16.234 1 79.12 134 THR B N 1
ATOM 6248 C CA . THR B 1 134 ? 4.855 -15.992 -15.445 1 79.12 134 THR B CA 1
ATOM 6249 C C . THR B 1 134 ? 4.766 -17.234 -16.344 1 79.12 134 THR B C 1
ATOM 6251 O O . THR B 1 134 ? 5.082 -18.344 -15.906 1 79.12 134 THR B O 1
ATOM 6254 N N . LEU B 1 135 ? 4.535 -17.094 -17.609 1 84.06 135 LEU B N 1
ATOM 6255 C CA . LEU B 1 135 ? 4.277 -18.203 -18.516 1 84.06 135 LEU B CA 1
ATOM 6256 C C . LEU B 1 135 ? 5.578 -18.891 -18.906 1 84.06 135 LEU B C 1
ATOM 6258 O O . LEU B 1 135 ? 5.637 -20.125 -18.969 1 84.06 135 LEU B O 1
ATOM 6262 N N . PRO B 1 136 ? 6.562 -18.156 -19.078 1 87.75 136 PRO B N 1
ATOM 6263 C CA . PRO B 1 136 ? 7.762 -18.812 -19.609 1 87.75 136 PRO B CA 1
ATOM 6264 C C . PRO B 1 136 ? 8.328 -19.844 -18.641 1 87.75 136 PRO B C 1
ATOM 6266 O O . PRO B 1 136 ? 8.555 -21 -19.031 1 87.75 136 PRO B O 1
ATOM 6269 N N . PRO B 1 137 ? 8.523 -19.547 -17.406 1 91.44 137 PRO B N 1
ATOM 6270 C CA . PRO B 1 137 ? 9.016 -20.594 -16.5 1 91.44 137 PRO B CA 1
ATOM 6271 C C . PRO B 1 137 ? 8.062 -21.781 -16.406 1 91.44 137 PRO B C 1
ATOM 6273 O O . PRO B 1 137 ? 8.508 -22.922 -16.25 1 91.44 137 PRO B O 1
ATOM 6276 N N . VAL B 1 138 ? 6.824 -21.547 -16.516 1 92.38 138 VAL B N 1
ATOM 6277 C CA . VAL B 1 138 ? 5.824 -22.609 -16.438 1 92.38 138 VAL B CA 1
ATOM 6278 C C . VAL B 1 138 ? 5.941 -23.516 -17.656 1 92.38 138 VAL B C 1
ATOM 6280 O O . VAL B 1 138 ? 5.867 -24.75 -17.547 1 92.38 138 VAL B O 1
ATOM 6283 N N . ALA B 1 139 ? 6.18 -22.938 -18.812 1 91.88 139 ALA B N 1
ATOM 6284 C CA . ALA B 1 139 ? 6.352 -23.703 -20.047 1 91.88 139 ALA B CA 1
ATOM 6285 C C . ALA B 1 139 ? 7.598 -24.578 -19.984 1 91.88 139 ALA B C 1
ATOM 6287 O O . ALA B 1 139 ? 7.57 -25.734 -20.391 1 91.88 139 ALA B O 1
ATOM 6288 N N . VAL B 1 140 ? 8.641 -24.031 -19.484 1 93.62 140 VAL B N 1
ATOM 6289 C CA . VAL B 1 140 ? 9.875 -24.797 -19.344 1 93.62 140 VAL B CA 1
ATOM 6290 C C . VAL B 1 140 ? 9.648 -25.984 -18.406 1 93.62 140 VAL B C 1
ATOM 6292 O O . VAL B 1 140 ? 10.086 -27.094 -18.688 1 93.62 140 VAL B O 1
ATOM 6295 N N . ALA B 1 141 ? 8.969 -25.719 -17.312 1 94.69 141 ALA B N 1
ATOM 6296 C CA . ALA B 1 141 ? 8.664 -26.781 -16.359 1 94.69 141 ALA B CA 1
ATOM 6297 C C . ALA B 1 141 ? 7.832 -27.891 -17.016 1 94.69 141 ALA B C 1
ATOM 6299 O O . ALA B 1 141 ? 8.055 -29.078 -16.781 1 94.69 141 ALA B O 1
ATOM 6300 N N . ALA B 1 142 ? 6.918 -27.5 -17.859 1 92.75 142 ALA B N 1
ATOM 6301 C CA . ALA B 1 142 ? 6.082 -28.469 -18.562 1 92.75 142 ALA B CA 1
ATOM 6302 C C . ALA B 1 142 ? 6.926 -29.375 -19.453 1 92.75 142 ALA B C 1
ATOM 6304 O O . ALA B 1 142 ? 6.688 -30.594 -19.516 1 92.75 142 ALA B O 1
ATOM 6305 N N . VAL B 1 143 ? 7.859 -28.828 -20.109 1 92.69 143 VAL B N 1
ATOM 6306 C CA . VAL B 1 143 ? 8.734 -29.594 -21 1 92.69 143 VAL B CA 1
ATOM 6307 C C . VAL B 1 143 ? 9.562 -30.578 -20.172 1 92.69 143 VAL B C 1
ATOM 6309 O O . VAL B 1 143 ? 9.703 -31.75 -20.547 1 92.69 143 VAL B O 1
ATOM 6312 N N . ILE B 1 144 ? 10.055 -30.156 -19.062 1 94.56 144 ILE B N 1
ATOM 6313 C CA . ILE B 1 144 ? 10.852 -31.016 -18.188 1 94.56 144 ILE B CA 1
ATOM 6314 C C . ILE B 1 144 ? 9.992 -32.188 -17.703 1 94.56 144 ILE B C 1
ATOM 6316 O O . ILE B 1 144 ? 10.43 -33.344 -17.719 1 94.56 144 ILE B O 1
ATOM 6320 N N . VAL B 1 145 ? 8.82 -31.859 -17.297 1 92.56 145 VAL B N 1
ATOM 6321 C CA . VAL B 1 145 ? 7.906 -32.906 -16.812 1 92.56 145 VAL B CA 1
ATOM 6322 C C . VAL B 1 145 ? 7.629 -33.906 -17.938 1 92.56 145 VAL B C 1
ATOM 6324 O O . VAL B 1 145 ? 7.633 -35.125 -17.703 1 92.56 145 VAL B O 1
ATOM 6327 N N . ALA B 1 146 ? 7.465 -33.406 -19.125 1 90.5 146 ALA B N 1
ATOM 6328 C CA . ALA B 1 146 ? 7.188 -34.281 -20.266 1 90.5 146 ALA B CA 1
ATOM 6329 C C . ALA B 1 146 ? 8.375 -35.188 -20.562 1 90.5 146 ALA B C 1
ATOM 6331 O O . ALA B 1 146 ? 8.195 -36.344 -20.875 1 90.5 146 ALA B O 1
ATOM 6332 N N . LEU B 1 147 ? 9.516 -34.656 -20.469 1 93.94 147 LEU B N 1
ATOM 6333 C CA . LEU B 1 147 ? 10.711 -35.438 -20.766 1 93.94 147 LEU B CA 1
ATOM 6334 C C . LEU B 1 147 ? 10.906 -36.531 -19.719 1 93.94 147 LEU B C 1
ATOM 6336 O O . LEU B 1 147 ? 11.273 -37.656 -20.078 1 93.94 147 LEU B O 1
ATOM 6340 N N . TRP B 1 148 ? 10.695 -36.219 -18.484 1 95.12 148 TRP B N 1
ATOM 6341 C CA . TRP B 1 148 ? 10.828 -37.281 -17.469 1 95.12 148 TRP B CA 1
ATOM 6342 C C . TRP B 1 148 ? 9.727 -38.312 -17.609 1 95.12 148 TRP B C 1
ATOM 6344 O O . TRP B 1 148 ? 9.969 -39.5 -17.453 1 95.12 148 TRP B O 1
ATOM 6354 N N . THR B 1 149 ? 8.531 -37.844 -17.859 1 92.5 149 THR B N 1
ATOM 6355 C CA . THR B 1 149 ? 7.43 -38.781 -18.047 1 92.5 149 THR B CA 1
ATOM 6356 C C . THR B 1 149 ? 7.738 -39.75 -19.188 1 92.5 149 THR B C 1
ATOM 6358 O O . THR B 1 149 ? 7.402 -40.938 -19.125 1 92.5 149 THR B O 1
ATOM 6361 N N . TRP B 1 150 ? 8.344 -39.219 -20.219 1 92.75 150 TRP B N 1
ATOM 6362 C CA . TRP B 1 150 ? 8.781 -40.062 -21.328 1 92.75 150 TRP B CA 1
ATOM 6363 C C . TRP B 1 150 ? 9.758 -41.156 -20.844 1 92.75 150 TRP B C 1
ATOM 6365 O O . TRP B 1 150 ? 9.633 -42.312 -21.219 1 92.75 150 TRP B O 1
ATOM 6375 N N . THR B 1 151 ? 10.672 -40.781 -20.031 1 95 151 THR B N 1
ATOM 6376 C CA . THR B 1 151 ? 11.625 -41.719 -19.453 1 95 151 THR B CA 1
ATOM 6377 C C . THR B 1 151 ? 10.906 -42.781 -18.625 1 95 151 THR B C 1
ATOM 6379 O O . THR B 1 151 ? 11.195 -43.969 -18.75 1 95 151 THR B O 1
ATOM 6382 N N . ASP B 1 152 ? 10 -42.344 -17.859 1 94.75 152 ASP B N 1
ATOM 6383 C CA . ASP B 1 152 ? 9.234 -43.219 -16.984 1 94.75 152 ASP B CA 1
ATOM 6384 C C . ASP B 1 152 ? 8.477 -44.281 -17.812 1 94.75 152 ASP B C 1
ATOM 6386 O O . ASP B 1 152 ? 8.477 -45.469 -17.469 1 94.75 152 ASP B O 1
ATOM 6390 N N . ILE B 1 153 ? 7.891 -43.906 -18.891 1 92.69 153 ILE B N 1
ATOM 6391 C CA . ILE B 1 153 ? 7.121 -44.812 -19.719 1 92.69 153 ILE B CA 1
ATOM 6392 C C . ILE B 1 153 ? 8.047 -45.875 -20.312 1 92.69 153 ILE B C 1
ATOM 6394 O O . ILE B 1 153 ? 7.699 -47.031 -20.359 1 92.69 153 ILE B O 1
ATOM 6398 N N . GLU B 1 154 ? 9.188 -45.469 -20.75 1 94.31 154 GLU B N 1
ATOM 6399 C CA . GLU B 1 154 ? 10.133 -46.406 -21.344 1 94.31 154 GLU B CA 1
ATOM 6400 C C . GLU B 1 154 ? 10.633 -47.406 -20.312 1 94.31 154 GLU B C 1
ATOM 6402 O O . GLU B 1 154 ? 10.781 -48.594 -20.625 1 94.31 154 GLU B O 1
ATOM 6407 N N . ILE B 1 155 ? 10.844 -46.969 -19.141 1 94.94 155 ILE B N 1
ATOM 6408 C CA . ILE B 1 155 ? 11.281 -47.875 -18.062 1 94.94 155 ILE B CA 1
ATOM 6409 C C . ILE B 1 155 ? 10.188 -48.906 -17.766 1 94.94 155 ILE B C 1
ATOM 6411 O O . ILE B 1 155 ? 10.469 -50.094 -17.594 1 94.94 155 ILE B O 1
ATOM 6415 N N . LYS B 1 156 ? 8.992 -48.5 -17.719 1 94.31 156 LYS B N 1
ATOM 6416 C CA . LYS B 1 156 ? 7.855 -49.375 -17.453 1 94.31 156 LYS B CA 1
ATOM 6417 C C . LYS B 1 156 ? 7.703 -50.406 -18.562 1 94.31 156 LYS B C 1
ATOM 6419 O O . LYS B 1 156 ? 7.449 -51.594 -18.297 1 94.31 156 LYS B O 1
ATOM 6424 N N . LYS B 1 157 ? 7.938 -49.969 -19.797 1 92.19 157 LYS B N 1
ATOM 6425 C CA . LYS B 1 157 ? 7.77 -50.844 -20.953 1 92.19 157 LYS B CA 1
ATOM 6426 C C . LYS B 1 157 ? 8.891 -51.906 -21.016 1 92.19 157 LYS B C 1
ATOM 6428 O O . LYS B 1 157 ? 8.688 -53 -21.531 1 92.19 157 LYS B O 1
ATOM 6433 N N . MET B 1 158 ? 9.984 -51.594 -20.484 1 92.62 158 MET B N 1
ATOM 6434 C CA . MET B 1 158 ? 11.133 -52.469 -20.562 1 92.62 158 MET B CA 1
ATOM 6435 C C . MET B 1 158 ? 11.133 -53.469 -19.406 1 92.62 158 MET B C 1
ATOM 6437 O O . MET B 1 158 ? 11.812 -54.5 -19.469 1 92.62 158 MET B O 1
ATOM 6441 N N . GLN B 1 159 ? 10.359 -53.312 -18.438 1 93 159 GLN B N 1
ATOM 6442 C CA . GLN B 1 159 ? 10.438 -54.062 -17.188 1 93 159 GLN B CA 1
ATOM 6443 C C . GLN B 1 159 ? 10.164 -55.531 -17.406 1 93 159 GLN B C 1
ATOM 6445 O O . GLN B 1 159 ? 10.859 -56.406 -16.875 1 93 159 GLN B O 1
ATOM 6450 N N . PRO B 1 160 ? 9.125 -55.938 -18.219 1 92.38 160 PRO B N 1
ATOM 6451 C CA . PRO B 1 160 ? 8.898 -57.344 -18.453 1 92.38 160 PRO B CA 1
ATOM 6452 C C . PRO B 1 160 ? 10.102 -58.031 -19.094 1 92.38 160 PRO B C 1
ATOM 6454 O O . PRO B 1 160 ? 10.414 -59.188 -18.75 1 92.38 160 PRO B O 1
ATOM 6457 N N . TYR B 1 161 ? 10.789 -57.406 -19.938 1 91.12 161 TYR B N 1
ATOM 6458 C CA . TYR B 1 161 ? 11.938 -57.969 -20.641 1 91.12 161 TYR B CA 1
ATOM 6459 C C . TYR B 1 161 ? 13.141 -58.031 -19.703 1 91.12 161 TYR B C 1
ATOM 6461 O O . TYR B 1 161 ? 13.938 -58.969 -19.797 1 91.12 161 TYR B O 1
ATOM 6469 N N . VAL B 1 162 ? 13.227 -57.094 -18.859 1 91.31 162 VAL B N 1
ATOM 6470 C CA . VAL B 1 162 ? 14.312 -57.125 -17.875 1 91.31 162 VAL B CA 1
ATOM 6471 C C . VAL B 1 162 ? 14.117 -58.281 -16.906 1 91.31 162 VAL B C 1
ATOM 6473 O O . VAL B 1 162 ? 15.086 -58.938 -16.531 1 91.31 162 VAL B O 1
ATOM 6476 N N . ASP B 1 163 ? 12.945 -58.531 -16.531 1 91.25 163 ASP B N 1
ATOM 6477 C CA . ASP B 1 163 ? 12.648 -59.656 -15.633 1 91.25 163 ASP B CA 1
ATOM 6478 C C . ASP B 1 163 ? 12.938 -61 -16.297 1 91.25 163 ASP B C 1
ATOM 6480 O O . ASP B 1 163 ? 13.43 -61.938 -15.656 1 91.25 163 ASP B O 1
ATOM 6484 N N . LEU B 1 164 ? 12.656 -61.094 -17.562 1 89.56 164 LEU B N 1
ATOM 6485 C CA . LEU B 1 164 ? 12.875 -62.312 -18.328 1 89.56 164 LEU B CA 1
ATOM 6486 C C . LEU B 1 164 ? 14.367 -62.594 -18.438 1 89.56 164 LEU B C 1
ATOM 6488 O O . LEU B 1 164 ? 14.781 -63.781 -18.391 1 89.56 164 LEU B O 1
ATOM 6492 N N . VAL B 1 165 ? 15.086 -61.594 -18.609 1 86.62 165 VAL B N 1
ATOM 6493 C CA . VAL B 1 165 ? 16.531 -61.781 -18.781 1 86.62 165 VAL B CA 1
ATOM 6494 C C . VAL B 1 165 ? 17.156 -62.156 -17.453 1 86.62 165 VAL B C 1
ATOM 6496 O O . VAL B 1 165 ? 18.156 -62.875 -17.406 1 86.62 165 VAL B O 1
ATOM 6499 N N . HIS B 1 166 ? 16.641 -61.688 -16.344 1 85.69 166 HIS B N 1
ATOM 6500 C CA . HIS B 1 166 ? 17.141 -62.062 -15.023 1 85.69 166 HIS B CA 1
ATOM 6501 C C . HIS B 1 166 ? 16.812 -63.5 -14.672 1 85.69 166 HIS B C 1
ATOM 6503 O O . HIS B 1 166 ? 17.422 -64.062 -13.781 1 85.69 166 HIS B O 1
ATOM 6509 N N . GLY B 1 167 ? 15.836 -64.125 -15.305 1 83.06 167 GLY B N 1
ATOM 6510 C CA . GLY B 1 167 ? 15.609 -65.562 -15.234 1 83.06 167 GLY B CA 1
ATOM 6511 C C . GLY B 1 167 ? 14.5 -65.938 -14.281 1 83.06 167 GLY B C 1
ATOM 6512 O O . GLY B 1 167 ? 14.172 -65.188 -13.359 1 83.06 167 GLY B O 1
ATOM 6513 N N . ASP B 1 168 ? 13.922 -66.938 -14.562 1 85.69 168 ASP B N 1
ATOM 6514 C CA . ASP B 1 168 ? 12.898 -67.625 -13.766 1 85.69 168 ASP B CA 1
ATOM 6515 C C . ASP B 1 168 ? 11.773 -66.688 -13.398 1 85.69 168 ASP B C 1
ATOM 6517 O O . ASP B 1 168 ? 11.383 -66.562 -12.234 1 85.69 168 ASP B O 1
ATOM 6521 N N . SER B 1 169 ? 11.406 -65.938 -14.383 1 89.56 169 SER B N 1
ATOM 6522 C CA . SER B 1 169 ? 10.383 -64.938 -14.125 1 89.56 169 SER B CA 1
ATOM 6523 C C . SER B 1 169 ? 8.984 -65.562 -14.164 1 89.56 169 SER B C 1
ATOM 6525 O O . SER B 1 169 ? 8.641 -66.25 -15.117 1 89.56 169 SER B O 1
ATOM 6527 N N . PRO B 1 170 ? 8.297 -65.375 -13.102 1 91 170 PRO B N 1
ATOM 6528 C CA . PRO B 1 170 ? 6.895 -65.75 -13.164 1 91 170 PRO B CA 1
ATOM 6529 C C . PRO B 1 170 ? 6.094 -65 -14.195 1 91 170 PRO B C 1
ATOM 6531 O O . PRO B 1 170 ? 6.477 -63.844 -14.547 1 91 170 PRO B O 1
ATOM 6534 N N . PRO B 1 171 ? 5.074 -65.5 -14.742 1 90.69 171 PRO B N 1
ATOM 6535 C CA . PRO B 1 171 ? 4.27 -64.812 -15.758 1 90.69 171 PRO B CA 1
ATOM 6536 C C . PRO B 1 171 ? 3.709 -63.5 -15.266 1 90.69 171 PRO B C 1
ATOM 6538 O O . PRO B 1 171 ? 3.586 -62.562 -16.047 1 90.69 171 PRO B O 1
ATOM 6541 N N . LYS B 1 172 ? 3.4 -63.375 -14.016 1 89.56 172 LYS B N 1
ATOM 6542 C CA . LYS B 1 172 ? 2.812 -62.156 -13.461 1 89.56 172 LYS B CA 1
ATOM 6543 C C . LYS B 1 172 ? 3.795 -61 -13.523 1 89.56 172 LYS B C 1
ATOM 6545 O O . LYS B 1 172 ? 3.387 -59.844 -13.609 1 89.56 172 LYS B O 1
ATOM 6550 N N . ARG B 1 173 ? 5.078 -61.25 -13.539 1 91.5 173 ARG B N 1
ATOM 6551 C CA . ARG B 1 173 ? 6.098 -60.219 -13.523 1 91.5 173 ARG B CA 1
ATOM 6552 C C . ARG B 1 173 ? 6.73 -60.031 -14.906 1 91.5 173 ARG B C 1
ATOM 6554 O O . ARG B 1 173 ? 7.633 -59.219 -15.086 1 91.5 173 ARG B O 1
ATOM 6561 N N . SER B 1 174 ? 6.281 -60.781 -15.836 1 90.94 174 SER B N 1
ATOM 6562 C CA . SER B 1 174 ? 6.91 -60.719 -17.156 1 90.94 174 SER B CA 1
ATOM 6563 C C . SER B 1 174 ? 5.871 -60.75 -18.266 1 90.94 174 SER B C 1
ATOM 6565 O O . SER B 1 174 ? 5.371 -59.688 -18.672 1 90.94 174 SER B O 1
ATOM 6567 N N . LEU B 1 175 ? 5.309 -61.938 -18.562 1 90.69 175 LEU B N 1
ATOM 6568 C CA . LEU B 1 175 ? 4.461 -62.125 -19.734 1 90.69 175 LEU B CA 1
ATOM 6569 C C . LEU B 1 175 ? 3.131 -61.406 -19.562 1 90.69 175 LEU B C 1
ATOM 6571 O O . LEU B 1 175 ? 2.537 -60.938 -20.547 1 90.69 175 LEU B O 1
ATOM 6575 N N . LEU B 1 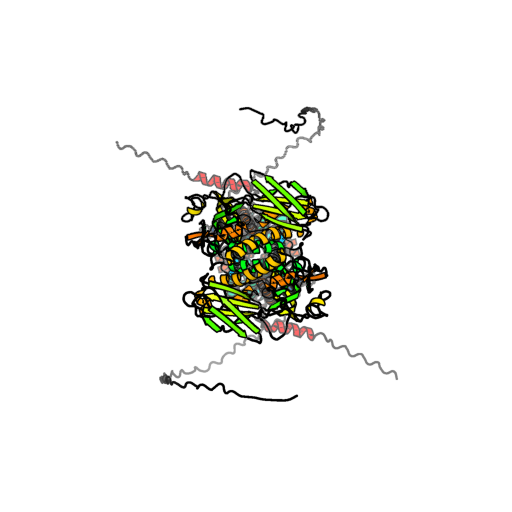176 ? 2.623 -61.281 -18.344 1 90.94 176 LEU B N 1
ATOM 6576 C CA . LEU B 1 176 ? 1.312 -60.688 -18.094 1 90.94 176 LEU B CA 1
ATOM 6577 C C . LEU B 1 176 ? 1.452 -59.312 -17.5 1 90.94 176 LEU B C 1
ATOM 6579 O O . LEU B 1 176 ? 0.459 -58.688 -17.109 1 90.94 176 LEU B O 1
ATOM 6583 N N . LEU B 1 177 ? 2.605 -58.812 -17.5 1 90.88 177 LEU B N 1
ATOM 6584 C CA . LEU B 1 177 ? 2.875 -57.531 -16.797 1 90.88 177 LEU B CA 1
ATOM 6585 C C . LEU B 1 177 ? 2.791 -56.375 -17.766 1 90.88 177 LEU B C 1
ATOM 6587 O O . LEU B 1 177 ? 3.33 -56.406 -18.875 1 90.88 177 LEU B O 1
ATOM 6591 N N . ASP B 1 178 ? 2.031 -55.219 -17.359 1 90.56 178 ASP B N 1
ATOM 6592 C CA . ASP B 1 178 ? 2.002 -53.938 -18.031 1 90.56 178 ASP B CA 1
ATOM 6593 C C . ASP B 1 178 ? 1.756 -52.781 -17.047 1 90.56 178 ASP B C 1
ATOM 6595 O O . ASP B 1 178 ? 0.615 -52.531 -16.641 1 90.56 178 ASP B O 1
ATOM 6599 N N . TYR B 1 179 ? 2.793 -52.094 -16.703 1 92.19 179 TYR B N 1
ATOM 6600 C CA . TYR B 1 179 ? 2.697 -51 -15.734 1 92.19 179 TYR B CA 1
ATOM 6601 C C . TYR B 1 179 ? 2.113 -49.75 -16.375 1 92.19 179 TYR B C 1
ATOM 6603 O O . TYR B 1 179 ? 1.697 -48.812 -15.68 1 92.19 179 TYR B O 1
ATOM 6611 N N . THR B 1 180 ? 2.092 -49.594 -17.672 1 89.25 180 THR B N 1
ATOM 6612 C CA . THR B 1 180 ? 1.691 -48.375 -18.359 1 89.25 180 THR B CA 1
ATOM 6613 C C . THR B 1 180 ? 0.179 -48.156 -18.297 1 89.25 180 THR B C 1
ATOM 6615 O O . THR B 1 180 ? -0.328 -47.062 -18.562 1 89.25 180 THR B O 1
ATOM 6618 N N . ARG B 1 181 ? -0.53 -49.156 -17.875 1 87.44 181 ARG B N 1
ATOM 6619 C CA . ARG B 1 181 ? -1.988 -49.062 -17.859 1 87.44 181 ARG B CA 1
ATOM 6620 C C . ARG B 1 181 ? -2.5 -48.656 -16.5 1 87.44 181 ARG B C 1
ATOM 6622 O O . ARG B 1 181 ? -3.701 -48.438 -16.312 1 87.44 181 ARG B O 1
ATOM 6629 N N . THR B 1 182 ? -1.644 -48.531 -15.594 1 85 182 THR B N 1
ATOM 6630 C CA . THR B 1 182 ? -2.025 -48.094 -14.25 1 85 182 THR B CA 1
ATOM 6631 C C . THR B 1 182 ? -1.769 -46.594 -14.078 1 85 182 THR B C 1
ATOM 6633 O O . THR B 1 182 ? -0.793 -46.062 -14.609 1 85 182 THR B O 1
ATOM 6636 N N . ASN B 1 183 ? -2.676 -46.094 -13.32 1 87.12 183 ASN B N 1
ATOM 6637 C CA . ASN B 1 183 ? -2.545 -44.656 -13.047 1 87.12 183 ASN B CA 1
ATOM 6638 C C . ASN B 1 183 ? -1.246 -44.344 -12.312 1 87.12 183 ASN B C 1
ATOM 6640 O O . ASN B 1 183 ? -0.83 -45.094 -11.43 1 87.12 183 ASN B O 1
ATOM 6644 N N . ASN B 1 184 ? -0.754 -43.219 -12.688 1 83.19 184 ASN B N 1
ATOM 6645 C CA . ASN B 1 184 ? 0.56 -42.844 -12.18 1 83.19 184 ASN B CA 1
ATOM 6646 C C . ASN B 1 184 ? 0.535 -42.625 -10.672 1 83.19 184 ASN B C 1
ATOM 6648 O O . ASN B 1 184 ? 1.568 -42.719 -10.008 1 83.19 184 ASN B O 1
ATOM 6652 N N . PHE B 1 185 ? -0.609 -42.375 -10.07 1 89.31 185 PHE B N 1
ATOM 6653 C CA . PHE B 1 185 ? -0.675 -42.125 -8.641 1 89.31 185 PHE B CA 1
ATOM 6654 C C . PHE B 1 185 ? -0.606 -43.438 -7.848 1 89.31 185 PHE B C 1
ATOM 6656 O O . PHE B 1 185 ? -0.343 -43.406 -6.645 1 89.31 185 PHE B O 1
ATOM 6663 N N . PHE B 1 186 ? -0.748 -44.594 -8.531 1 91.5 186 PHE B N 1
ATOM 6664 C CA . PHE B 1 186 ? -0.814 -45.844 -7.797 1 91.5 186 PHE B CA 1
ATOM 6665 C C . PHE B 1 186 ? 0.221 -46.844 -8.32 1 91.5 186 PHE B C 1
ATOM 6667 O O . PHE B 1 186 ? 0.55 -47.812 -7.652 1 91.5 186 PHE B O 1
ATOM 6674 N N . VAL B 1 187 ? 0.717 -46.656 -9.516 1 94.31 187 VAL B N 1
ATOM 6675 C CA . VAL B 1 187 ? 1.575 -47.594 -10.195 1 94.31 187 VAL B CA 1
ATOM 6676 C C . VAL B 1 187 ? 2.822 -47.875 -9.359 1 94.31 187 VAL B C 1
ATOM 6678 O O . VAL B 1 187 ? 3.348 -49 -9.359 1 94.31 187 VAL B O 1
ATOM 6681 N N . TRP B 1 188 ? 3.314 -46.875 -8.602 1 94.94 188 TRP B N 1
ATOM 6682 C CA . TRP B 1 188 ? 4.527 -47.062 -7.812 1 94.94 188 TRP B CA 1
ATOM 6683 C C . TRP B 1 188 ? 4.309 -48.062 -6.703 1 94.94 188 TRP B C 1
ATOM 6685 O O . TRP B 1 188 ? 5.207 -48.844 -6.387 1 94.94 188 TRP B O 1
ATOM 6695 N N . SER B 1 189 ? 3.135 -48.219 -6.133 1 95.31 189 SER B N 1
ATOM 6696 C CA . SER B 1 189 ? 2.848 -49.188 -5.082 1 95.31 189 SER B CA 1
ATOM 6697 C C . SER B 1 189 ? 2.797 -50.625 -5.637 1 95.31 189 SER B C 1
ATOM 6699 O O . SER B 1 189 ? 3.293 -51.562 -5.004 1 95.31 189 SER B O 1
ATOM 6701 N N . ARG B 1 190 ? 2.229 -50.75 -6.828 1 94.31 190 ARG B N 1
ATOM 6702 C CA . ARG B 1 190 ? 2.176 -52.062 -7.488 1 94.31 190 ARG B CA 1
ATOM 6703 C C . ARG B 1 190 ? 3.572 -52.531 -7.871 1 94.31 190 ARG B C 1
ATOM 6705 O O . ARG B 1 190 ? 3.902 -53.719 -7.691 1 94.31 190 ARG B O 1
ATOM 6712 N N . ALA B 1 191 ? 4.289 -51.562 -8.383 1 96.31 191 ALA B N 1
ATOM 6713 C CA . ALA B 1 191 ? 5.648 -51.906 -8.781 1 96.31 191 ALA B CA 1
ATOM 6714 C C . ALA B 1 191 ? 6.496 -52.312 -7.574 1 96.31 191 ALA B C 1
ATOM 6716 O O . ALA B 1 191 ? 7.277 -53.25 -7.633 1 96.31 191 ALA B O 1
ATOM 6717 N N . ALA B 1 192 ? 6.32 -51.656 -6.5 1 95.31 192 ALA B N 1
ATOM 6718 C CA . ALA B 1 192 ? 7.051 -51.969 -5.273 1 95.31 192 ALA B CA 1
ATOM 6719 C C . ALA B 1 192 ? 6.637 -53.344 -4.73 1 95.31 192 ALA B C 1
ATOM 6721 O O . ALA B 1 192 ? 7.473 -54.094 -4.23 1 95.31 192 ALA B O 1
ATOM 6722 N N . ALA B 1 193 ? 5.402 -53.688 -4.805 1 94.38 193 ALA B N 1
ATOM 6723 C CA . ALA B 1 193 ? 4.895 -54.969 -4.348 1 94.38 193 ALA B CA 1
ATOM 6724 C C . ALA B 1 193 ? 5.484 -56.125 -5.168 1 94.38 193 ALA B C 1
ATOM 6726 O O . ALA B 1 193 ? 5.699 -57.219 -4.648 1 94.38 193 ALA B O 1
ATOM 6727 N N . ASN B 1 194 ? 5.773 -55.844 -6.488 1 93.5 194 ASN B N 1
ATOM 6728 C CA . ASN B 1 194 ? 6.379 -56.844 -7.371 1 93.5 194 ASN B CA 1
ATOM 6729 C C . ASN B 1 194 ? 7.902 -56.812 -7.285 1 93.5 194 ASN B C 1
ATOM 6731 O O . ASN B 1 194 ? 8.586 -57.406 -8.125 1 93.5 194 ASN B O 1
ATOM 6735 N N . LYS B 1 195 ? 8.43 -55.969 -6.363 1 92.88 195 LYS B N 1
ATOM 6736 C CA . LYS B 1 195 ? 9.852 -55.844 -6.09 1 92.88 195 LYS B CA 1
ATOM 6737 C C . LYS B 1 195 ? 10.586 -55.188 -7.262 1 92.88 195 LYS B C 1
ATOM 6739 O O . LYS B 1 195 ? 11.742 -55.531 -7.543 1 92.88 195 LYS B O 1
ATOM 6744 N N . HIS B 1 196 ? 9.859 -54.469 -8.055 1 94.81 196 HIS B N 1
ATOM 6745 C CA . HIS B 1 196 ? 10.453 -53.625 -9.102 1 94.81 196 HIS B CA 1
ATOM 6746 C C . HIS B 1 196 ? 10.711 -52.219 -8.602 1 94.81 196 HIS B C 1
ATOM 6748 O O . HIS B 1 196 ? 10.008 -51.281 -8.992 1 94.81 196 HIS B O 1
ATOM 6754 N N . TYR B 1 197 ? 11.68 -52 -7.836 1 95 197 TYR B N 1
ATOM 6755 C CA . TYR B 1 197 ? 11.93 -50.781 -7.098 1 95 197 TYR B CA 1
ATOM 6756 C C . TYR B 1 197 ? 12.352 -49.656 -8.031 1 95 197 TYR B C 1
ATOM 6758 O O . TYR B 1 197 ? 12.047 -48.469 -7.785 1 95 197 TYR B O 1
ATOM 6766 N N . LEU B 1 198 ? 13.047 -49.938 -9.078 1 95.88 198 LEU B N 1
ATOM 6767 C CA . LEU B 1 198 ? 13.461 -48.906 -10.016 1 95.88 198 LEU B CA 1
ATOM 6768 C C . LEU B 1 198 ? 12.25 -48.312 -10.727 1 95.88 198 LEU B C 1
ATOM 6770 O O . LEU B 1 198 ? 12.195 -47.094 -10.945 1 95.88 198 LEU B O 1
ATOM 6774 N N . VAL B 1 199 ? 11.336 -49.156 -11.109 1 96.06 199 VAL B N 1
ATOM 6775 C CA . VAL B 1 199 ? 10.102 -48.688 -11.734 1 96.06 199 VAL B CA 1
ATOM 6776 C C . VAL B 1 199 ? 9.305 -47.875 -10.742 1 96.06 199 VAL B C 1
ATOM 6778 O O . VAL B 1 199 ? 8.773 -46.812 -11.086 1 96.06 199 VAL B O 1
ATOM 6781 N N . ALA B 1 200 ? 9.227 -48.312 -9.484 1 97.12 200 ALA B N 1
ATOM 6782 C CA . ALA B 1 200 ? 8.531 -47.562 -8.438 1 97.12 200 ALA B CA 1
ATOM 6783 C C . ALA B 1 200 ? 9.156 -46.188 -8.227 1 97.12 200 ALA B C 1
ATOM 6785 O O . ALA B 1 200 ? 8.445 -45.188 -8.156 1 97.12 200 ALA B O 1
ATOM 6786 N N . LEU B 1 201 ? 10.438 -46.188 -8.156 1 97.5 201 LEU B N 1
ATOM 6787 C CA . LEU B 1 201 ? 11.141 -44.906 -7.953 1 97.5 201 LEU B CA 1
ATOM 6788 C C . LEU B 1 201 ? 10.93 -44 -9.141 1 97.5 201 LEU B C 1
ATOM 6790 O O . LEU B 1 201 ? 10.742 -42.781 -8.961 1 97.5 201 LEU B O 1
ATOM 6794 N N . ALA B 1 202 ? 11.023 -44.469 -10.328 1 97.12 202 ALA B N 1
ATOM 6795 C CA . ALA B 1 202 ? 10.812 -43.656 -11.523 1 97.12 202 ALA B CA 1
ATOM 6796 C C . ALA B 1 202 ? 9.414 -43.031 -11.523 1 97.12 202 ALA B C 1
ATOM 6798 O O . ALA B 1 202 ? 9.25 -41.844 -11.852 1 97.12 202 ALA B O 1
ATOM 6799 N N . SER B 1 203 ? 8.422 -43.812 -11.141 1 96.31 203 SER B N 1
ATOM 6800 C CA . SER B 1 203 ? 7.051 -43.312 -11.078 1 96.31 203 SER B CA 1
ATOM 6801 C C . SER B 1 203 ? 6.887 -42.281 -9.977 1 96.31 203 SER B C 1
ATOM 6803 O O . SER B 1 203 ? 6.137 -41.312 -10.141 1 96.31 203 SER B O 1
ATOM 6805 N N . LEU B 1 204 ? 7.5 -42.469 -8.898 1 96.88 204 LEU B N 1
ATOM 6806 C CA . LEU B 1 204 ? 7.457 -41.5 -7.824 1 96.88 204 LEU B CA 1
ATOM 6807 C C . LEU B 1 204 ? 8.07 -40.188 -8.273 1 96.88 204 LEU B C 1
ATOM 6809 O O . LEU B 1 204 ? 7.613 -39.094 -7.867 1 96.88 204 LEU B O 1
ATOM 6813 N N . MET B 1 205 ? 9.102 -40.188 -9.109 1 97.06 205 MET B N 1
ATOM 6814 C CA . MET B 1 205 ? 9.727 -38.969 -9.625 1 97.06 205 MET B CA 1
ATOM 6815 C C . MET B 1 205 ? 8.797 -38.25 -10.594 1 97.06 205 MET B C 1
ATOM 6817 O O . MET B 1 205 ? 8.898 -37.062 -10.773 1 97.06 205 MET B O 1
ATOM 6821 N N . VAL B 1 206 ? 7.867 -39 -11.219 1 94.94 206 VAL B N 1
ATOM 6822 C CA . VAL B 1 206 ? 6.852 -38.344 -12.031 1 94.94 206 VAL B CA 1
ATOM 6823 C C . VAL B 1 206 ? 5.93 -37.5 -11.141 1 94.94 206 VAL B C 1
ATOM 6825 O O . VAL B 1 206 ? 5.598 -36.375 -11.469 1 94.94 206 VAL B O 1
ATOM 6828 N N . LEU B 1 207 ? 5.535 -38.062 -10.008 1 93.88 207 LEU B N 1
ATOM 6829 C CA . LEU B 1 207 ? 4.699 -37.344 -9.062 1 93.88 207 LEU B CA 1
ATOM 6830 C C . LEU B 1 207 ? 5.422 -36.094 -8.539 1 93.88 207 LEU B C 1
ATOM 6832 O O . LEU B 1 207 ? 4.816 -35.031 -8.398 1 93.88 207 LEU B O 1
ATOM 6836 N N . LEU B 1 208 ? 6.652 -36.25 -8.266 1 95.44 208 LEU B N 1
ATOM 6837 C CA . LEU B 1 208 ? 7.457 -35.094 -7.844 1 95.44 208 LEU B CA 1
ATOM 6838 C C . LEU B 1 208 ? 7.492 -34.031 -8.93 1 95.44 208 LEU B C 1
ATOM 6840 O O . LEU B 1 208 ? 7.383 -32.844 -8.633 1 95.44 208 LEU B O 1
ATOM 6844 N N . SER B 1 209 ? 7.648 -34.438 -10.18 1 94.38 209 SER B N 1
ATOM 6845 C CA . SER B 1 209 ? 7.77 -33.5 -11.281 1 94.38 209 SER B CA 1
ATOM 6846 C C . SER B 1 209 ? 6.477 -32.719 -11.484 1 94.38 209 SER B C 1
ATOM 6848 O O . SER B 1 209 ? 6.488 -31.625 -12.07 1 94.38 209 SER B O 1
ATOM 6850 N N . LEU B 1 210 ? 5.324 -33.219 -10.969 1 91.44 210 LEU B N 1
ATOM 6851 C CA . LEU B 1 210 ? 4.055 -32.531 -11.078 1 91.44 210 LEU B CA 1
ATOM 6852 C C . LEU B 1 210 ? 4.074 -31.234 -10.258 1 91.44 210 LEU B C 1
ATOM 6854 O O . LEU B 1 210 ? 3.254 -30.344 -10.484 1 91.44 210 LEU B O 1
ATOM 6858 N N . THR B 1 211 ? 4.977 -31.062 -9.344 1 92.25 211 THR B N 1
ATOM 6859 C CA . THR B 1 211 ? 5.066 -29.875 -8.523 1 92.25 211 THR B CA 1
ATOM 6860 C C . THR B 1 211 ? 5.836 -28.766 -9.25 1 92.25 211 THR B C 1
ATOM 6862 O O . THR B 1 211 ? 5.805 -27.609 -8.844 1 92.25 211 THR B O 1
ATOM 6865 N N . PHE B 1 212 ? 6.48 -29.094 -10.359 1 95.12 212 PHE B N 1
ATOM 6866 C CA . PHE B 1 212 ? 7.359 -28.156 -11.055 1 95.12 212 PHE B CA 1
ATOM 6867 C C . PHE B 1 212 ? 6.562 -26.984 -11.617 1 95.12 212 PHE B C 1
ATOM 6869 O O . PHE B 1 212 ? 6.93 -25.828 -11.414 1 95.12 212 PHE B O 1
ATOM 6876 N N . GLN B 1 213 ? 5.449 -27.203 -12.172 1 92.81 213 GLN B N 1
ATOM 6877 C CA . GLN B 1 213 ? 4.715 -26.156 -12.867 1 92.81 213 GLN B CA 1
ATOM 6878 C C . GLN B 1 213 ? 4.086 -25.188 -11.875 1 92.81 213 GLN B C 1
ATOM 6880 O O . GLN B 1 213 ? 4.23 -23.969 -12.023 1 92.81 213 GLN B O 1
ATOM 6885 N N . PRO B 1 214 ? 3.436 -25.719 -10.867 1 89.31 214 PRO B N 1
ATOM 6886 C CA . PRO B 1 214 ? 2.883 -24.766 -9.906 1 89.31 214 PRO B CA 1
ATOM 6887 C C . PRO B 1 214 ? 3.963 -23.938 -9.203 1 89.31 214 PRO B C 1
ATOM 6889 O O . PRO B 1 214 ? 3.76 -22.766 -8.93 1 89.31 214 PRO B O 1
ATOM 6892 N N . LEU B 1 215 ? 5.02 -24.547 -8.898 1 91.12 215 LEU B N 1
ATOM 6893 C CA . LEU B 1 215 ? 6.113 -23.828 -8.25 1 91.12 215 LEU B CA 1
ATOM 6894 C C . LEU B 1 215 ? 6.727 -22.797 -9.211 1 91.12 215 LEU B C 1
ATOM 6896 O O . LEU B 1 215 ? 7.109 -21.703 -8.789 1 91.12 215 LEU B O 1
ATOM 6900 N N . ALA B 1 216 ? 6.809 -23.203 -10.469 1 92.38 216 ALA B N 1
ATOM 6901 C CA . ALA B 1 216 ? 7.316 -22.266 -11.477 1 92.38 216 ALA B CA 1
ATOM 6902 C C . ALA B 1 216 ? 6.395 -21.062 -11.625 1 92.38 216 ALA B C 1
ATOM 6904 O O . ALA B 1 216 ? 6.859 -19.938 -11.852 1 92.38 216 ALA B O 1
ATOM 6905 N N . ALA B 1 217 ? 5.137 -21.281 -11.508 1 86.75 217 ALA B N 1
ATOM 6906 C CA . ALA B 1 217 ? 4.16 -20.203 -11.633 1 86.75 217 ALA B CA 1
ATOM 6907 C C . ALA B 1 217 ? 4.254 -19.234 -10.453 1 86.75 217 ALA B C 1
ATOM 6909 O O . ALA B 1 217 ? 3.812 -18.094 -10.539 1 86.75 217 ALA B O 1
ATOM 6910 N N . ALA B 1 218 ? 4.836 -19.703 -9.383 1 84.88 218 ALA B N 1
ATOM 6911 C CA . ALA B 1 218 ? 4.906 -18.922 -8.156 1 84.88 218 ALA B CA 1
ATOM 6912 C C . ALA B 1 218 ? 6.273 -18.25 -8.008 1 84.88 218 ALA B C 1
ATOM 6914 O O . ALA B 1 218 ? 6.551 -17.609 -7 1 84.88 218 ALA B O 1
ATOM 6915 N N . LEU B 1 219 ? 7.098 -18.359 -8.961 1 89.19 219 LEU B N 1
ATOM 6916 C CA . LEU B 1 219 ? 8.477 -17.891 -8.852 1 89.19 219 LEU B CA 1
ATOM 6917 C C . LEU B 1 219 ? 8.531 -16.359 -8.789 1 89.19 219 LEU B C 1
ATOM 6919 O O . LEU B 1 219 ? 9.258 -15.797 -7.973 1 89.19 219 LEU B O 1
ATOM 6923 N N . LEU B 1 220 ? 7.738 -15.742 -9.625 1 85.62 220 LEU B N 1
ATOM 6924 C CA . LEU B 1 220 ? 7.805 -14.289 -9.742 1 85.62 220 LEU B CA 1
ATOM 6925 C C . LEU B 1 220 ? 6.637 -13.625 -9.016 1 85.62 220 LEU B C 1
ATOM 6927 O O . LEU B 1 220 ? 5.477 -13.961 -9.266 1 85.62 220 LEU B O 1
ATOM 6931 N N . VAL B 1 221 ? 7.004 -12.711 -8.117 1 81.5 221 VAL B N 1
ATOM 6932 C CA . VAL B 1 221 ? 5.992 -12.008 -7.332 1 81.5 221 VAL B CA 1
ATOM 6933 C C . VAL B 1 221 ? 6.273 -10.508 -7.344 1 81.5 221 VAL B C 1
ATOM 6935 O O . VAL B 1 221 ? 7.43 -10.086 -7.324 1 81.5 221 VAL B O 1
ATOM 6938 N N . VAL B 1 222 ? 5.18 -9.758 -7.312 1 80.06 222 VAL B N 1
ATOM 6939 C CA . VAL B 1 222 ? 5.312 -8.305 -7.23 1 80.06 222 VAL B CA 1
ATOM 6940 C C . VAL B 1 222 ? 5.102 -7.848 -5.789 1 80.06 222 VAL B C 1
ATOM 6942 O O . VAL B 1 222 ? 4.125 -8.234 -5.141 1 80.06 222 VAL B O 1
ATOM 6945 N N . ARG B 1 223 ? 6.051 -7.094 -5.289 1 78.88 223 ARG B N 1
ATOM 6946 C CA . ARG B 1 223 ? 5.977 -6.594 -3.92 1 78.88 223 ARG B CA 1
ATOM 6947 C C . ARG B 1 223 ? 6.297 -5.102 -3.861 1 78.88 223 ARG B C 1
ATOM 6949 O O . ARG B 1 223 ? 7.012 -4.582 -4.719 1 78.88 223 ARG B O 1
ATOM 6956 N N . ASP B 1 224 ? 5.68 -4.52 -2.875 1 81.44 224 ASP B N 1
ATOM 6957 C CA . ASP B 1 224 ? 6.043 -3.137 -2.574 1 81.44 224 ASP B CA 1
ATOM 6958 C C . ASP B 1 224 ? 7.414 -3.066 -1.904 1 81.44 224 ASP B C 1
ATOM 6960 O O . ASP B 1 224 ? 7.645 -3.707 -0.876 1 81.44 224 ASP B O 1
ATOM 6964 N N . THR B 1 225 ? 8.242 -2.328 -2.52 1 86.75 225 THR B N 1
ATOM 6965 C CA . THR B 1 225 ? 9.617 -2.27 -2.031 1 86.75 225 THR B CA 1
ATOM 6966 C C . THR B 1 225 ? 10.031 -0.827 -1.749 1 86.75 225 THR B C 1
ATOM 6968 O O . THR B 1 225 ? 9.719 0.076 -2.529 1 86.75 225 THR B O 1
ATOM 6971 N N . TRP B 1 226 ? 10.609 -0.698 -0.506 1 89 226 TRP B N 1
ATOM 6972 C CA . TRP B 1 226 ? 11.203 0.593 -0.17 1 89 226 TRP B CA 1
ATOM 6973 C C . TRP B 1 226 ? 12.453 0.854 -1.007 1 89 226 TRP B C 1
ATOM 6975 O O . TRP B 1 226 ? 13.469 0.18 -0.84 1 89 226 TRP B O 1
ATOM 6985 N N . TRP B 1 227 ? 12.336 1.7 -2.039 1 88.56 227 TRP B N 1
ATOM 6986 C CA . TRP B 1 227 ? 13.359 1.895 -3.059 1 88.56 227 TRP B CA 1
ATOM 6987 C C . TRP B 1 227 ? 13.953 3.299 -2.979 1 88.56 227 TRP B C 1
ATOM 6989 O O . TRP B 1 227 ? 13.219 4.277 -2.795 1 88.56 227 TRP B O 1
ATOM 6999 N N . GLY B 1 228 ? 15.297 3.346 -3.09 1 89.56 228 GLY B N 1
ATOM 7000 C CA . GLY B 1 228 ? 15.984 4.625 -3.131 1 89.56 228 GLY B CA 1
ATOM 7001 C C . GLY B 1 228 ? 16.078 5.211 -4.527 1 89.56 228 GLY B C 1
ATOM 7002 O O . GLY B 1 228 ? 16.578 4.551 -5.449 1 89.56 228 GLY B O 1
ATOM 7003 N N . LEU B 1 229 ? 15.531 6.34 -4.707 1 88.25 229 LEU B N 1
ATOM 7004 C CA . LEU B 1 229 ? 15.664 7.062 -5.965 1 88.25 229 LEU B CA 1
ATOM 7005 C C . LEU B 1 229 ? 17.016 7.75 -6.059 1 88.25 229 LEU B C 1
ATOM 7007 O O . LEU B 1 229 ? 17.703 7.93 -5.047 1 88.25 229 LEU B O 1
ATOM 7011 N N . PRO B 1 230 ? 17.391 8.023 -7.309 1 89.25 230 PRO B N 1
ATOM 7012 C CA . PRO B 1 230 ? 18.672 8.734 -7.438 1 89.25 230 PRO B CA 1
ATOM 7013 C C . PRO B 1 230 ? 18.672 10.086 -6.723 1 89.25 230 PRO B C 1
ATOM 7015 O O . PRO B 1 230 ? 17.625 10.734 -6.625 1 89.25 230 PRO B O 1
ATOM 7018 N N . ASP B 1 231 ? 19.828 10.453 -6.258 1 92.81 231 ASP B N 1
ATOM 7019 C CA . ASP B 1 231 ? 19.984 11.734 -5.582 1 92.81 231 ASP B CA 1
ATOM 7020 C C . ASP B 1 231 ? 19.547 12.883 -6.488 1 92.81 231 ASP B C 1
ATOM 7022 O O . ASP B 1 231 ? 19.75 12.836 -7.707 1 92.81 231 ASP B O 1
ATOM 7026 N N . ALA B 1 232 ? 18.859 13.719 -5.938 1 92.69 232 ALA B N 1
ATOM 7027 C CA . ALA B 1 232 ? 18.453 14.922 -6.656 1 92.69 232 ALA B CA 1
ATOM 7028 C C . ALA B 1 232 ? 19.094 16.172 -6.051 1 92.69 232 ALA B C 1
ATOM 7030 O O . ALA B 1 232 ? 19.391 16.203 -4.855 1 92.69 232 ALA B O 1
ATOM 7031 N N . THR B 1 233 ? 19.375 17.141 -6.895 1 94.5 233 THR B N 1
ATOM 7032 C CA . THR B 1 233 ? 19.906 18.422 -6.438 1 94.5 233 THR B CA 1
ATOM 7033 C C . THR B 1 233 ? 18.844 19.516 -6.535 1 94.5 233 THR B C 1
ATOM 7035 O O . THR B 1 233 ? 18.266 19.734 -7.605 1 94.5 233 THR B O 1
ATOM 7038 N N . VAL B 1 234 ? 18.531 20.016 -5.449 1 95 234 VAL B N 1
ATOM 7039 C CA . VAL B 1 234 ? 17.625 21.156 -5.391 1 95 234 VAL B CA 1
ATOM 7040 C C . VAL B 1 234 ? 18.344 22.344 -4.773 1 95 234 VAL B C 1
ATOM 7042 O O . VAL B 1 234 ? 19.562 22.328 -4.59 1 95 234 VAL B O 1
ATOM 7045 N N . ASN B 1 235 ? 17.594 23.422 -4.559 1 96.12 235 ASN B N 1
ATOM 7046 C CA . ASN B 1 235 ? 18.188 24.609 -3.971 1 96.12 235 ASN B CA 1
ATOM 7047 C C . ASN B 1 235 ? 17.688 24.859 -2.555 1 96.12 235 ASN B C 1
ATOM 7049 O O . ASN B 1 235 ? 16.531 24.547 -2.242 1 96.12 235 ASN B O 1
ATOM 7053 N N . THR B 1 236 ? 18.562 25.391 -1.768 1 95.94 236 THR B N 1
ATOM 7054 C CA . THR B 1 236 ? 18.125 25.891 -0.474 1 95.94 236 THR B CA 1
ATOM 7055 C C . THR B 1 236 ? 17.219 27.109 -0.651 1 95.94 236 THR B C 1
ATOM 7057 O O . THR B 1 236 ? 17.297 27.812 -1.662 1 95.94 236 THR B O 1
ATOM 7060 N N . LEU B 1 237 ? 16.328 27.297 0.217 1 94.5 237 LEU B N 1
ATOM 7061 C CA . LEU B 1 237 ? 15.477 28.469 0.207 1 94.5 237 LEU B CA 1
ATOM 7062 C C . LEU B 1 237 ? 15.969 29.5 1.218 1 94.5 237 LEU B C 1
ATOM 7064 O O . LEU B 1 237 ? 15.766 30.703 1.035 1 94.5 237 LEU B O 1
ATOM 7068 N N . ALA B 1 238 ? 16.594 29.031 2.32 1 95.31 238 ALA B N 1
ATOM 7069 C CA . ALA B 1 238 ? 17.125 29.906 3.361 1 95.31 238 ALA B CA 1
ATOM 7070 C C . ALA B 1 238 ? 18.328 29.266 4.043 1 95.31 238 ALA B C 1
ATOM 7072 O O . ALA B 1 238 ? 18.531 28.047 3.961 1 95.31 238 ALA B O 1
ATOM 7073 N N . ALA B 1 239 ? 19.188 30.094 4.57 1 96.12 239 ALA B N 1
ATOM 7074 C CA . ALA B 1 239 ? 20.344 29.672 5.352 1 96.12 239 ALA B CA 1
ATOM 7075 C C . ALA B 1 239 ? 20.484 30.5 6.621 1 96.12 239 ALA B C 1
ATOM 7077 O O . ALA B 1 239 ? 19.844 31.562 6.75 1 96.12 239 ALA B O 1
ATOM 7078 N N . ILE B 1 240 ? 21.281 30 7.492 1 96.06 240 ILE B N 1
ATOM 7079 C CA . ILE B 1 240 ? 21.453 30.656 8.781 1 96.06 240 ILE B CA 1
ATOM 7080 C C . ILE B 1 240 ? 22.094 32.031 8.57 1 96.06 240 ILE B C 1
ATOM 7082 O O . ILE B 1 240 ? 23.156 32.125 7.949 1 96.06 240 ILE B O 1
ATOM 7086 N N . GLY B 1 241 ? 21.406 33 8.93 1 95.06 241 GLY B N 1
ATOM 7087 C CA . GLY B 1 241 ? 21.797 34.406 8.875 1 95.06 241 GLY B CA 1
ATOM 7088 C C . GLY B 1 241 ? 20.828 35.312 9.594 1 95.06 241 GLY B C 1
ATOM 7089 O O . GLY B 1 241 ? 19.656 34.969 9.742 1 95.06 241 GLY B O 1
ATOM 7090 N N . LEU B 1 242 ? 21.312 36.375 10.141 1 93.12 242 LEU B N 1
ATOM 7091 C CA . LEU B 1 242 ? 20.469 37.312 10.875 1 93.12 242 LEU B CA 1
ATOM 7092 C C . LEU B 1 242 ? 19.656 38.188 9.922 1 93.12 242 LEU B C 1
ATOM 7094 O O . LEU B 1 242 ? 20.219 38.906 9.102 1 93.12 242 LEU B O 1
ATOM 7098 N N . ASN B 1 243 ? 18.406 38.031 9.961 1 87.62 243 ASN B N 1
ATOM 7099 C CA . ASN B 1 243 ? 17.484 38.781 9.148 1 87.62 243 ASN B CA 1
ATOM 7100 C C . ASN B 1 243 ? 16.953 40 9.898 1 87.62 243 ASN B C 1
ATOM 7102 O O . ASN B 1 243 ? 16.109 39.875 10.781 1 87.62 243 ASN B O 1
ATOM 7106 N N . GLN B 1 244 ? 17.453 41.156 9.57 1 77.56 244 GLN B N 1
ATOM 7107 C CA . GLN B 1 244 ? 16.953 42.406 10.164 1 77.56 244 GLN B CA 1
ATOM 7108 C C . GLN B 1 244 ? 16.203 43.25 9.141 1 77.56 244 GLN B C 1
ATOM 7110 O O . GLN B 1 244 ? 16.469 44.438 8.992 1 77.56 244 GLN B O 1
ATOM 7115 N N . ASN B 1 245 ? 15.281 42.5 8.469 1 72 245 ASN B N 1
ATOM 7116 C CA . ASN B 1 245 ? 14.461 43.125 7.449 1 72 245 ASN B CA 1
ATOM 7117 C C . ASN B 1 245 ? 13.352 43.969 8.07 1 72 245 ASN B C 1
ATOM 7119 O O . ASN B 1 245 ? 13.352 44.219 9.281 1 72 245 ASN B O 1
ATOM 7123 N N . GLU B 1 246 ? 12.508 44.438 7.25 1 67.12 246 GLU B N 1
ATOM 7124 C CA . GLU B 1 246 ? 11.43 45.344 7.684 1 67.12 246 GLU B CA 1
ATOM 7125 C C . GLU B 1 246 ? 10.508 44.625 8.672 1 67.12 246 GLU B C 1
ATOM 7127 O O . GLU B 1 246 ? 10.055 45.25 9.648 1 67.12 246 GLU B O 1
ATOM 7132 N N . ASP B 1 247 ? 10.312 43.375 8.492 1 66.12 247 ASP B N 1
ATOM 7133 C CA . ASP B 1 247 ? 9.398 42.625 9.367 1 66.12 247 ASP B CA 1
ATOM 7134 C C . ASP B 1 247 ? 10 42.438 10.758 1 66.12 247 ASP B C 1
ATOM 7136 O O . ASP B 1 247 ? 9.273 42.312 11.742 1 66.12 247 ASP B O 1
ATOM 7140 N N . PHE B 1 248 ? 11.281 42.438 10.773 1 74.25 248 PHE B N 1
ATOM 7141 C CA . PHE B 1 248 ? 11.969 42.375 12.062 1 74.25 248 PHE B CA 1
ATOM 7142 C C . PHE B 1 248 ? 11.82 43.688 12.797 1 74.25 248 PHE B C 1
ATOM 7144 O O . PHE B 1 248 ? 11.445 43.719 13.977 1 74.25 248 PHE B O 1
ATOM 7151 N N . ASP B 1 249 ? 11.977 44.719 12.016 1 76.06 249 ASP B N 1
ATOM 7152 C CA . ASP B 1 249 ? 12.008 46.062 12.633 1 76.06 249 ASP B CA 1
ATOM 7153 C C . ASP B 1 249 ? 10.609 46.469 13.078 1 76.06 249 ASP B C 1
ATOM 7155 O O . ASP B 1 249 ? 10.453 47.188 14.07 1 76.06 249 ASP B O 1
ATOM 7159 N N . ASP B 1 250 ? 9.672 46 12.32 1 78.06 250 ASP B N 1
ATOM 7160 C CA . ASP B 1 250 ? 8.32 46.406 12.672 1 78.06 250 ASP B CA 1
ATOM 7161 C C . ASP B 1 250 ? 7.656 45.438 13.617 1 78.06 250 ASP B C 1
ATOM 7163 O O . ASP B 1 250 ? 6.496 45.594 14 1 78.06 250 ASP B O 1
ATOM 7167 N N . LEU B 1 251 ? 8.242 44.312 14.023 1 86.88 251 LEU B N 1
ATOM 7168 C CA . LEU B 1 251 ? 7.871 43.344 15.047 1 86.88 251 LEU B CA 1
ATOM 7169 C C . LEU B 1 251 ? 6.656 42.531 14.602 1 86.88 251 LEU B C 1
ATOM 7171 O O . LEU B 1 251 ? 6.016 41.875 15.422 1 86.88 251 LEU B O 1
ATOM 7175 N N . THR B 1 252 ? 6.328 42.562 13.289 1 79.56 252 THR B N 1
ATOM 7176 C CA . THR B 1 252 ? 5.211 41.781 12.773 1 79.56 252 THR B CA 1
ATOM 7177 C C . THR B 1 252 ? 5.469 40.281 12.93 1 79.56 252 THR B C 1
ATOM 7179 O O . THR B 1 252 ? 4.566 39.531 13.305 1 79.56 252 THR B O 1
ATOM 7182 N N . SER B 1 253 ? 6.664 39.906 12.68 1 83.94 253 SER B N 1
ATOM 7183 C CA . SER B 1 253 ? 7.016 38.469 12.773 1 83.94 253 SER B CA 1
ATOM 7184 C C . SER B 1 253 ? 6.875 37.969 14.203 1 83.94 253 SER B C 1
ATOM 7186 O O . SER B 1 253 ? 6.457 36.844 14.414 1 83.94 253 SER B O 1
ATOM 7188 N N . PHE B 1 254 ? 7.176 38.812 15.156 1 89.38 254 PHE B N 1
ATOM 7189 C CA . PHE B 1 254 ? 7.121 38.406 16.547 1 89.38 254 PHE B CA 1
ATOM 7190 C C . PHE B 1 254 ? 5.676 38.25 17.016 1 89.38 254 PHE B C 1
ATOM 7192 O O . PHE B 1 254 ? 5.324 37.281 17.688 1 89.38 254 PHE B O 1
ATOM 7199 N N . LEU B 1 255 ? 4.895 39.219 16.641 1 87.88 255 LEU B N 1
ATOM 7200 C CA . LEU B 1 255 ? 3.484 39.125 17.016 1 87.88 255 LEU B CA 1
ATOM 7201 C C . LEU B 1 255 ? 2.82 37.938 16.344 1 87.88 255 LEU B C 1
ATOM 7203 O O . LEU B 1 255 ? 2.01 37.219 16.953 1 87.88 255 LEU B O 1
ATOM 7207 N N . THR B 1 256 ? 3.172 37.719 15.078 1 84.12 256 THR B N 1
ATOM 7208 C CA . THR B 1 256 ? 2.623 36.594 14.328 1 84.12 256 THR B CA 1
ATOM 7209 C C . THR B 1 256 ? 3.016 35.281 14.984 1 84.12 256 THR B C 1
ATOM 7211 O O . THR B 1 256 ? 2.184 34.375 15.125 1 84.12 256 THR B O 1
ATOM 7214 N N . ALA B 1 257 ? 4.203 35.125 15.344 1 89.19 257 ALA B N 1
ATOM 7215 C CA . ALA B 1 257 ? 4.656 33.938 16.016 1 89.19 257 ALA B CA 1
ATOM 7216 C C . ALA B 1 257 ? 3.932 33.719 17.344 1 89.19 257 ALA B C 1
ATOM 7218 O O . ALA B 1 257 ? 3.607 32.594 17.719 1 89.19 257 ALA B O 1
ATOM 7219 N N . ALA B 1 258 ? 3.746 34.812 18.047 1 89.5 258 ALA B N 1
ATOM 7220 C CA . ALA B 1 258 ? 2.996 34.75 19.297 1 89.5 258 ALA B CA 1
ATOM 7221 C C . ALA B 1 258 ? 1.562 34.281 19.047 1 89.5 258 ALA B C 1
ATOM 7223 O O . ALA B 1 258 ? 1.006 33.5 19.828 1 89.5 258 ALA B O 1
ATOM 7224 N N . GLY B 1 259 ? 1.027 34.781 18.016 1 85.56 259 GLY B N 1
ATOM 7225 C CA . GLY B 1 259 ? -0.307 34.344 17.641 1 85.56 259 GLY B CA 1
ATOM 7226 C C . GLY B 1 259 ? -0.39 32.844 17.344 1 85.56 259 GLY B C 1
ATOM 7227 O O . GLY B 1 259 ? -1.345 32.188 17.75 1 85.56 259 GLY B O 1
ATOM 7228 N N . PHE B 1 260 ? 0.564 32.344 16.656 1 87.06 260 PHE B N 1
ATOM 7229 C CA . PHE B 1 260 ? 0.588 30.922 16.359 1 87.06 260 PHE B CA 1
ATOM 7230 C C . PHE B 1 260 ? 0.726 30.125 17.656 1 87.06 260 PHE B C 1
ATOM 7232 O O . PHE B 1 260 ? 0.11 29.062 17.797 1 87.06 260 PHE B O 1
ATOM 7239 N N . ALA B 1 261 ? 1.575 30.547 18.453 1 87 261 ALA B N 1
ATOM 7240 C CA . ALA B 1 261 ? 1.755 29.844 19.719 1 87 261 ALA B CA 1
ATOM 7241 C C . ALA B 1 261 ? 0.439 29.75 20.484 1 87 261 ALA B C 1
ATOM 7243 O O . ALA B 1 261 ? 0.106 28.688 21.031 1 87 261 ALA B O 1
ATOM 7244 N N . SER B 1 262 ? -0.239 30.812 20.516 1 86.12 262 SER B N 1
ATOM 7245 C CA . SER B 1 262 ? -1.537 30.828 21.188 1 86.12 262 SER B CA 1
ATOM 7246 C C . SER B 1 262 ? -2.531 29.906 20.484 1 86.12 262 SER B C 1
ATOM 7248 O O . SER B 1 262 ? -3.271 29.172 21.125 1 86.12 262 SER B O 1
ATOM 7250 N N . ALA B 1 263 ? -2.514 30 19.172 1 82.5 263 ALA B N 1
ATOM 7251 C CA . ALA B 1 263 ? -3.432 29.172 18.375 1 82.5 263 ALA B CA 1
ATOM 7252 C C . ALA B 1 263 ? -3.115 27.688 18.531 1 82.5 263 ALA B C 1
ATOM 7254 O O . ALA B 1 263 ? -4.02 26.859 18.531 1 82.5 263 ALA B O 1
ATOM 7255 N N . SER B 1 264 ? -1.894 27.422 18.562 1 84.5 264 SER B N 1
ATOM 7256 C CA . SER B 1 264 ? -1.489 26.016 18.719 1 84.5 264 SER B CA 1
ATOM 7257 C C . SER B 1 264 ? -2.023 25.438 20.016 1 84.5 264 SER B C 1
ATOM 7259 O O . SER B 1 264 ? -2.369 24.25 20.078 1 84.5 264 SER B O 1
ATOM 7261 N N . VAL B 1 265 ? -2.092 26.219 21.062 1 81.62 265 VAL B N 1
ATOM 7262 C CA . VAL B 1 265 ? -2.6 25.781 22.359 1 81.62 265 VAL B CA 1
ATOM 7263 C C . VAL B 1 265 ? -4.113 25.594 22.281 1 81.62 265 VAL B C 1
ATOM 7265 O O . VAL B 1 265 ? -4.648 24.578 22.719 1 81.62 265 VAL B O 1
ATOM 7268 N N . LEU B 1 266 ? -4.715 26.5 21.719 1 77.38 266 LEU B N 1
ATOM 7269 C CA . LEU B 1 266 ? -6.176 26.516 21.75 1 77.38 266 LEU B CA 1
ATOM 7270 C C . LEU B 1 266 ? -6.742 25.484 20.766 1 77.38 266 LEU B C 1
ATOM 7272 O O . LEU B 1 266 ? -7.762 24.844 21.047 1 77.38 266 LEU B O 1
ATOM 7276 N N . TYR B 1 267 ? -6.059 25.344 19.609 1 76.25 267 TYR B N 1
ATOM 7277 C CA . TYR B 1 267 ? -6.66 24.547 18.562 1 76.25 267 TYR B CA 1
ATOM 7278 C C . TYR B 1 267 ? -5.855 23.266 18.312 1 76.25 267 TYR B C 1
ATOM 7280 O O . TYR B 1 267 ? -6.18 22.484 17.422 1 76.25 267 TYR B O 1
ATOM 7288 N N . ASN B 1 268 ? -4.836 23.031 19.016 1 76.19 268 ASN B N 1
ATOM 7289 C CA . ASN B 1 268 ? -4 21.844 18.875 1 76.19 268 ASN B CA 1
ATOM 7290 C C . ASN B 1 268 ? -3.492 21.688 17.453 1 76.19 268 ASN B C 1
ATOM 7292 O O . ASN B 1 268 ? -3.689 20.641 16.828 1 76.19 268 ASN B O 1
ATOM 7296 N N . LEU B 1 269 ? -2.812 22.719 17 1 77.56 269 LEU B N 1
ATOM 7297 C CA . LEU B 1 269 ? -2.311 22.734 15.641 1 77.56 269 LEU B CA 1
ATOM 7298 C C . LEU B 1 269 ? -1.061 21.875 15.5 1 77.56 269 LEU B C 1
ATOM 7300 O O . LEU B 1 269 ? -0.349 21.656 16.484 1 77.56 269 LEU B O 1
ATOM 7304 N N . GLY B 1 270 ? -0.831 21.344 14.273 1 74.31 270 GLY B N 1
ATOM 7305 C CA . GLY B 1 270 ? 0.392 20.609 14.008 1 74.31 270 GLY B CA 1
ATOM 7306 C C . GLY B 1 270 ? 1.595 21.5 13.781 1 74.31 270 GLY B C 1
ATOM 7307 O O . GLY B 1 270 ? 1.484 22.734 13.859 1 74.31 270 GLY B O 1
ATOM 7308 N N . ASN B 1 271 ? 2.721 20.875 13.383 1 77.06 271 ASN B N 1
ATOM 7309 C CA . ASN B 1 271 ? 3.957 21.625 13.164 1 77.06 271 ASN B CA 1
ATOM 7310 C C . ASN B 1 271 ? 3.943 22.344 11.82 1 77.06 271 ASN B C 1
ATOM 7312 O O . ASN B 1 271 ? 3.467 21.812 10.82 1 77.06 271 ASN B O 1
ATOM 7316 N N . PRO B 1 272 ? 4.426 23.547 11.93 1 83 272 PRO B N 1
ATOM 7317 C CA . PRO B 1 272 ? 4.637 24.219 10.641 1 83 272 PRO B CA 1
ATOM 7318 C C . PRO B 1 272 ? 5.707 23.531 9.797 1 83 272 PRO B C 1
ATOM 7320 O O . PRO B 1 272 ? 6.473 22.719 10.305 1 83 272 PRO B O 1
ATOM 7323 N N . PRO B 1 273 ? 5.727 23.938 8.539 1 86.62 273 PRO B N 1
ATOM 7324 C CA . PRO B 1 273 ? 6.746 23.344 7.668 1 86.62 273 PRO B CA 1
ATOM 7325 C C . PRO B 1 273 ? 8.164 23.672 8.109 1 86.62 273 PRO B C 1
ATOM 7327 O O . PRO B 1 273 ? 8.438 24.812 8.508 1 86.62 273 PRO B O 1
ATOM 7330 N N . PHE B 1 274 ? 9.039 22.703 8.172 1 92.06 274 PHE B N 1
ATOM 7331 C CA . PHE B 1 274 ? 10.469 22.781 8.453 1 92.06 274 PHE B CA 1
ATOM 7332 C C . PHE B 1 274 ? 10.711 23.156 9.906 1 92.06 274 PHE B C 1
ATOM 7334 O O . PHE B 1 274 ? 11.68 23.844 10.219 1 92.06 274 PHE B O 1
ATOM 7341 N N . VAL B 1 275 ? 9.727 22.922 10.656 1 90.44 275 VAL B N 1
ATOM 7342 C CA . VAL B 1 275 ? 9.867 23 12.102 1 90.44 275 VAL B CA 1
ATOM 7343 C C . VAL B 1 275 ? 9.57 21.625 12.727 1 90.44 275 VAL B C 1
ATOM 7345 O O . VAL B 1 275 ? 8.641 20.938 12.312 1 90.44 275 VAL B O 1
ATOM 7348 N N . PHE B 1 276 ? 10.445 21.281 13.594 1 89.5 276 PHE B N 1
ATOM 7349 C CA . PHE B 1 276 ? 10.25 20.016 14.297 1 89.5 276 PHE B CA 1
ATOM 7350 C C . PHE B 1 276 ? 10.766 20.109 15.727 1 89.5 276 PHE B C 1
ATOM 7352 O O . PHE B 1 276 ? 11.977 20.188 15.953 1 89.5 276 PHE B O 1
ATOM 7359 N N . GLY B 1 277 ? 9.883 20.016 16.594 1 83.88 277 GLY B N 1
ATOM 7360 C CA . GLY B 1 277 ? 10.297 20.188 17.984 1 83.88 277 GLY B CA 1
ATOM 7361 C C . GLY B 1 277 ? 10.961 21.516 18.25 1 83.88 277 GLY B C 1
ATOM 7362 O O . GLY B 1 277 ? 10.398 22.578 17.953 1 83.88 277 GLY B O 1
ATOM 7363 N N . ALA B 1 278 ? 12.195 21.391 18.812 1 89.75 278 ALA B N 1
ATOM 7364 C CA . ALA B 1 278 ? 12.938 22.609 19.141 1 89.75 278 ALA B CA 1
ATOM 7365 C C . ALA B 1 278 ? 13.766 23.078 17.938 1 89.75 278 ALA B C 1
ATOM 7367 O O . ALA B 1 278 ? 14.445 24.109 18.016 1 89.75 278 ALA B O 1
ATOM 7368 N N . TYR B 1 279 ? 13.555 22.391 16.812 1 92.5 279 TYR B N 1
ATOM 7369 C CA . TYR B 1 279 ? 14.445 22.656 15.688 1 92.5 279 TYR B CA 1
ATOM 7370 C C . TYR B 1 279 ? 13.742 23.469 14.617 1 92.5 279 TYR B C 1
ATOM 7372 O O . TYR B 1 279 ? 12.602 23.172 14.242 1 92.5 279 TYR B O 1
ATOM 7380 N N . THR B 1 280 ? 14.336 24.516 14.242 1 94.31 280 THR B N 1
ATOM 7381 C CA . THR B 1 280 ? 14 25.219 13.008 1 94.31 280 THR B CA 1
ATOM 7382 C C . THR B 1 280 ? 14.992 24.875 11.898 1 94.31 280 THR B C 1
ATOM 7384 O O . THR B 1 280 ? 16.156 25.281 11.961 1 94.31 280 THR B O 1
ATOM 7387 N N . VAL B 1 281 ? 14.469 24.172 10.953 1 96.12 281 VAL B N 1
ATOM 7388 C CA . VAL B 1 281 ? 15.328 23.656 9.891 1 96.12 281 VAL B CA 1
ATOM 7389 C C . VAL B 1 281 ? 15.352 24.641 8.719 1 96.12 281 VAL B C 1
ATOM 7391 O O . VAL B 1 281 ? 14.312 25.203 8.359 1 96.12 281 VAL B O 1
ATOM 7394 N N . ALA B 1 282 ? 16.594 24.859 8.203 1 96.88 282 ALA B N 1
ATOM 7395 C CA . ALA B 1 282 ? 16.688 25.688 7 1 96.88 282 ALA B CA 1
ATOM 7396 C C . ALA B 1 282 ? 15.922 25.047 5.84 1 96.88 282 ALA B C 1
ATOM 7398 O O . ALA B 1 282 ? 16.188 23.891 5.469 1 96.88 282 ALA B O 1
ATOM 7399 N N . PRO B 1 283 ? 14.992 25.781 5.301 1 95.5 283 PRO B N 1
ATOM 7400 C CA . PRO B 1 283 ? 14.141 25.172 4.266 1 95.5 283 PRO B CA 1
ATOM 7401 C C . PRO B 1 283 ? 14.867 25.016 2.93 1 95.5 283 PRO B C 1
ATOM 7403 O O . PRO B 1 283 ? 15.82 25.75 2.646 1 95.5 283 PRO B O 1
ATOM 7406 N N . PHE B 1 284 ? 14.461 24.047 2.209 1 95.56 284 PHE B N 1
ATOM 7407 C CA . PHE B 1 284 ? 14.93 23.812 0.851 1 95.56 284 PHE B CA 1
ATOM 7408 C C . PHE B 1 284 ? 13.773 23.469 -0.074 1 95.56 284 PHE B C 1
ATOM 7410 O O . PHE B 1 284 ? 12.664 23.172 0.39 1 95.56 284 PHE B O 1
ATOM 7417 N N . GLN B 1 285 ? 14.055 23.594 -1.281 1 94 285 GLN B N 1
ATOM 7418 C CA . GLN B 1 285 ? 13.039 23.297 -2.289 1 94 285 GLN B CA 1
ATOM 7419 C C . GLN B 1 285 ? 12.695 21.812 -2.299 1 94 285 GLN B C 1
ATOM 7421 O O . GLN B 1 285 ? 13.57 20.969 -2.094 1 94 285 GLN B O 1
ATOM 7426 N N . LEU B 1 286 ? 11.398 21.531 -2.553 1 91.44 286 LEU B N 1
ATOM 7427 C CA . LEU B 1 286 ? 10.938 20.156 -2.699 1 91.44 286 LEU B CA 1
ATOM 7428 C C . LEU B 1 286 ? 10.82 19.766 -4.172 1 91.44 286 LEU B C 1
ATOM 7430 O O . LEU B 1 286 ? 10.438 20.594 -5.004 1 91.44 286 LEU B O 1
ATOM 7434 N N . PRO B 1 287 ? 11.141 18.547 -4.395 1 89.31 287 PRO B N 1
ATOM 7435 C CA . PRO B 1 287 ? 11.062 18.125 -5.797 1 89.31 287 PRO B CA 1
ATOM 7436 C C . PRO B 1 287 ? 9.625 18.016 -6.301 1 89.31 287 PRO B C 1
ATOM 7438 O O . PRO B 1 287 ? 8.727 17.672 -5.535 1 89.31 287 PRO B O 1
ATOM 7441 N N . ASN B 1 288 ? 9.406 18.297 -7.602 1 82 288 ASN B N 1
ATOM 7442 C CA . ASN B 1 288 ? 8.055 18.281 -8.164 1 82 288 ASN B CA 1
ATOM 7443 C C . ASN B 1 288 ? 7.863 17.094 -9.109 1 82 288 ASN B C 1
ATOM 7445 O O . ASN B 1 288 ? 6.742 16.812 -9.539 1 82 288 ASN B O 1
ATOM 7449 N N . ASN B 1 289 ? 8.766 16.344 -9.438 1 79.38 289 ASN B N 1
ATOM 7450 C CA . ASN B 1 289 ? 8.664 15.32 -10.477 1 79.38 289 ASN B CA 1
ATOM 7451 C C . ASN B 1 289 ? 8.656 13.914 -9.875 1 79.38 289 ASN B C 1
ATOM 7453 O O . ASN B 1 289 ? 9.008 12.945 -10.555 1 79.38 289 ASN B O 1
ATOM 7457 N N . VAL B 1 290 ? 8.32 13.852 -8.641 1 80.44 290 VAL B N 1
ATOM 7458 C CA . VAL B 1 290 ? 8.305 12.539 -8.008 1 80.44 290 VAL B CA 1
ATOM 7459 C C . VAL B 1 290 ? 6.938 12.281 -7.387 1 80.44 290 VAL B C 1
ATOM 7461 O O . VAL B 1 290 ? 6.195 13.219 -7.082 1 80.44 290 VAL B O 1
ATOM 7464 N N . PRO B 1 291 ? 6.645 10.977 -7.344 1 75.25 291 PRO B N 1
ATOM 7465 C CA . PRO B 1 291 ? 5.371 10.68 -6.68 1 75.25 291 PRO B CA 1
ATOM 7466 C C . PRO B 1 291 ? 5.316 11.203 -5.246 1 75.25 291 PRO B C 1
ATOM 7468 O O . PRO B 1 291 ? 6.258 11 -4.477 1 75.25 291 PRO B O 1
ATOM 7471 N N . VAL B 1 292 ? 4.266 11.766 -4.914 1 72.75 292 VAL B N 1
ATOM 7472 C CA . VAL B 1 292 ? 4.145 12.477 -3.646 1 72.75 292 VAL B CA 1
ATOM 7473 C C . VAL B 1 292 ? 3.766 11.5 -2.539 1 72.75 292 VAL B C 1
ATOM 7475 O O . VAL B 1 292 ? 4.285 11.586 -1.423 1 72.75 292 VAL B O 1
ATOM 7478 N N . ASN B 1 293 ? 2.992 10.555 -3.004 1 72.75 293 ASN B N 1
ATOM 7479 C CA . ASN B 1 293 ? 2.523 9.656 -1.957 1 72.75 293 ASN B CA 1
ATOM 7480 C C . ASN B 1 293 ? 3.6 8.648 -1.561 1 72.75 293 ASN B C 1
ATOM 7482 O O . ASN B 1 293 ? 4.285 8.094 -2.422 1 72.75 293 ASN B O 1
ATOM 7486 N N . SER B 1 294 ? 3.99 8.547 -0.292 1 78.19 294 SER B N 1
ATOM 7487 C CA . SER B 1 294 ? 4.883 7.574 0.337 1 78.19 294 SER B CA 1
ATOM 7488 C C . SER B 1 294 ? 6.344 7.883 0.025 1 78.19 294 SER B C 1
ATOM 7490 O O . SER B 1 294 ? 7.188 6.988 0.039 1 78.19 294 SER B O 1
ATOM 7492 N N . THR B 1 295 ? 6.602 9.094 -0.417 1 90.06 295 THR B N 1
ATOM 7493 C CA . THR B 1 295 ? 7.992 9.461 -0.654 1 90.06 295 THR B CA 1
ATOM 7494 C C . THR B 1 295 ? 8.57 10.188 0.556 1 90.06 295 THR B C 1
ATOM 7496 O O . THR B 1 295 ? 7.941 11.102 1.102 1 90.06 295 THR B O 1
ATOM 7499 N N . MET B 1 296 ? 9.75 9.734 0.936 1 93.62 296 MET B N 1
ATOM 7500 C CA . MET B 1 296 ? 10.484 10.359 2.031 1 93.62 296 MET B CA 1
ATOM 7501 C C . MET B 1 296 ? 11.773 10.992 1.527 1 93.62 296 MET B C 1
ATOM 7503 O O . MET B 1 296 ? 12.492 10.398 0.715 1 93.62 296 MET B O 1
ATOM 7507 N N . ILE B 1 297 ? 12.031 12.164 1.987 1 95.75 297 ILE B N 1
ATOM 7508 C CA . ILE B 1 297 ? 13.234 12.891 1.608 1 95.75 297 ILE B CA 1
ATOM 7509 C C . ILE B 1 297 ? 14.219 12.914 2.779 1 95.75 297 ILE B C 1
ATOM 7511 O O . ILE B 1 297 ? 13.812 13.117 3.928 1 95.75 297 ILE B O 1
ATOM 7515 N N . TYR B 1 298 ? 15.453 12.641 2.486 1 96 298 TYR B N 1
ATOM 7516 C CA . TYR B 1 298 ? 16.562 12.758 3.43 1 96 298 TYR B CA 1
ATOM 7517 C C . TYR B 1 298 ? 17.547 13.828 2.979 1 96 298 TYR B C 1
ATOM 7519 O O . TYR B 1 298 ? 18.016 13.812 1.835 1 96 298 TYR B O 1
ATOM 7527 N N . ALA B 1 299 ? 17.812 14.719 3.818 1 97.06 299 ALA B N 1
ATOM 7528 C CA . ALA B 1 299 ? 18.719 15.805 3.434 1 97.06 299 ALA B CA 1
ATOM 7529 C C . ALA B 1 299 ? 19.594 16.234 4.609 1 97.06 299 ALA B C 1
ATOM 7531 O O . ALA B 1 299 ? 19.125 16.281 5.75 1 97.06 299 ALA B O 1
ATOM 7532 N N . ASN B 1 300 ? 20.859 16.438 4.281 1 96.69 300 ASN B N 1
ATOM 7533 C CA . ASN B 1 300 ? 21.766 17.094 5.23 1 96.69 300 ASN B CA 1
ATOM 7534 C C . ASN B 1 300 ? 21.688 18.625 5.113 1 96.69 300 ASN B C 1
ATOM 7536 O O . ASN B 1 300 ? 21.969 19.188 4.055 1 96.69 300 ASN B O 1
ATOM 7540 N N . THR B 1 301 ? 21.219 19.203 6.082 1 97 301 THR B N 1
ATOM 7541 C CA . THR B 1 301 ? 21.078 20.656 6.109 1 97 301 THR B CA 1
ATOM 7542 C C . THR B 1 301 ? 21.438 21.219 7.484 1 97 301 THR B C 1
ATOM 7544 O O . THR B 1 301 ? 22.188 20.594 8.234 1 97 301 THR B O 1
ATOM 7547 N N . THR B 1 302 ? 21.109 22.5 7.715 1 97.44 302 THR B N 1
ATOM 7548 C CA . THR B 1 302 ? 21.406 23.141 8.984 1 97.44 302 THR B CA 1
ATOM 7549 C C . THR B 1 302 ? 20.125 23.453 9.758 1 97.44 302 THR B C 1
ATOM 7551 O O . THR B 1 302 ? 19.047 23.531 9.164 1 97.44 302 THR B O 1
ATOM 7554 N N . ALA B 1 303 ? 20.234 23.422 11.023 1 96.88 303 ALA B N 1
ATOM 7555 C CA . ALA B 1 303 ? 19.094 23.703 11.883 1 96.88 303 ALA B CA 1
ATOM 7556 C C . ALA B 1 303 ? 19.5 24.5 13.109 1 96.88 303 ALA B C 1
ATOM 7558 O O . ALA B 1 303 ? 20.656 24.469 13.523 1 96.88 303 ALA B O 1
ATOM 7559 N N . LEU B 1 304 ? 18.578 25.297 13.523 1 95.69 304 LEU B N 1
ATOM 7560 C CA . LEU B 1 304 ? 18.703 26.016 14.789 1 95.69 304 LEU B CA 1
ATOM 7561 C C . LEU B 1 304 ? 17.875 25.344 15.883 1 95.69 304 LEU B C 1
ATOM 7563 O O . LEU B 1 304 ? 16.703 25.031 15.672 1 95.69 304 LEU B O 1
ATOM 7567 N N . ARG B 1 305 ? 18.5 25.062 16.953 1 93.94 305 ARG B N 1
ATOM 7568 C CA . ARG B 1 305 ? 17.812 24.531 18.109 1 93.94 305 ARG B CA 1
ATOM 7569 C C . ARG B 1 305 ? 17.547 25.625 19.156 1 93.94 305 ARG B C 1
ATOM 7571 O O . ARG B 1 305 ? 18.5 26.266 19.625 1 93.94 305 ARG B O 1
ATOM 7578 N N . SER B 1 306 ? 16.297 25.844 19.469 1 92.94 306 SER B N 1
ATOM 7579 C CA . SER B 1 306 ? 15.922 26.859 20.453 1 92.94 306 SER B CA 1
ATOM 7580 C C . SER B 1 306 ? 15.648 26.234 21.812 1 92.94 306 SER B C 1
ATOM 7582 O O . SER B 1 306 ? 14.992 25.203 21.906 1 92.94 306 SER B O 1
ATOM 7584 N N . ASP B 1 307 ? 16.234 26.812 22.797 1 90.75 307 ASP B N 1
ATOM 7585 C CA . ASP B 1 307 ? 16.016 26.422 24.188 1 90.75 307 ASP B CA 1
ATOM 7586 C C . ASP B 1 307 ? 15.5 27.609 25.016 1 90.75 307 ASP B C 1
ATOM 7588 O O . ASP B 1 307 ? 16.234 28.578 25.234 1 90.75 307 ASP B O 1
ATOM 7592 N N . PRO B 1 308 ? 14.305 27.469 25.516 1 91.38 308 PRO B N 1
ATOM 7593 C CA . PRO B 1 308 ? 13.773 28.594 26.297 1 91.38 308 PRO B CA 1
ATOM 7594 C C . PRO B 1 308 ? 14.422 28.719 27.672 1 91.38 308 PRO B C 1
ATOM 7596 O O . PRO B 1 308 ? 14.461 29.812 28.234 1 91.38 308 PRO B O 1
ATOM 7599 N N . GLY B 1 309 ? 14.953 27.641 28.234 1 90.69 309 GLY B N 1
ATOM 7600 C CA . GLY B 1 309 ? 15.617 27.688 29.531 1 90.69 309 GLY B CA 1
ATOM 7601 C C . GLY B 1 309 ? 14.703 28.172 30.641 1 90.69 309 GLY B C 1
ATOM 7602 O O . GLY B 1 309 ? 15.117 28.984 31.469 1 90.69 309 GLY B O 1
ATOM 7603 N N . CYS B 1 310 ? 13.453 27.75 30.625 1 91.25 310 CYS B N 1
ATOM 7604 C CA . CYS B 1 310 ? 12.5 28.219 31.625 1 91.25 310 CYS B CA 1
ATOM 7605 C C . CYS B 1 310 ? 12.656 27.453 32.938 1 91.25 310 CYS B C 1
ATOM 7607 O O . CYS B 1 310 ? 12.805 26.219 32.938 1 91.25 310 CYS B O 1
ATOM 7609 N N . GLN B 1 311 ? 12.688 28.234 34.062 1 92.31 311 GLN B N 1
ATOM 7610 C CA . GLN B 1 311 ? 12.797 27.656 35.406 1 92.31 311 GLN B CA 1
ATOM 7611 C C . GLN B 1 311 ? 11.812 28.312 36.344 1 92.31 311 GLN B C 1
ATOM 7613 O O . GLN B 1 311 ? 11.617 29.516 36.312 1 92.31 311 GLN B O 1
ATOM 7618 N N . ALA B 1 312 ? 11.195 27.391 37.125 1 94.38 312 ALA B N 1
ATOM 7619 C CA . ALA B 1 312 ? 10.297 27.922 38.156 1 94.38 312 ALA B CA 1
ATOM 7620 C C . ALA B 1 312 ? 11.086 28.609 39.25 1 94.38 312 ALA B C 1
ATOM 7622 O O . ALA B 1 312 ? 12.141 28.109 39.688 1 94.38 312 ALA B O 1
ATOM 7623 N N . VAL B 1 313 ? 10.586 29.75 39.656 1 94.19 313 VAL B N 1
ATOM 7624 C CA . VAL B 1 313 ? 11.258 30.484 40.75 1 94.19 313 VAL B CA 1
ATOM 7625 C C . VAL B 1 313 ? 10.266 30.766 41.875 1 94.19 313 VAL B C 1
ATOM 7627 O O . VAL B 1 313 ? 9.055 30.844 41.625 1 94.19 313 VAL B O 1
ATOM 7630 N N . SER B 1 314 ? 10.828 30.891 43.062 1 93 314 SER B N 1
ATOM 7631 C CA . SER B 1 314 ? 9.977 31.172 44.219 1 93 314 SER B CA 1
ATOM 7632 C C . SER B 1 314 ? 9.57 32.625 44.25 1 93 314 SER B C 1
ATOM 7634 O O . SER B 1 314 ? 10.367 33.531 43.938 1 93 314 SER B O 1
ATOM 7636 N N . VAL B 1 315 ? 8.297 32.844 44.594 1 95.5 315 VAL B N 1
ATOM 7637 C CA . VAL B 1 315 ? 7.762 34.188 44.656 1 95.5 315 VAL B CA 1
ATOM 7638 C C . VAL B 1 315 ? 7.543 34.594 46.125 1 95.5 315 VAL B C 1
ATOM 7640 O O . VAL B 1 315 ? 6.957 33.844 46.906 1 95.5 315 VAL B O 1
ATOM 7643 N N . ASN B 1 316 ? 8.086 35.781 46.469 1 95.31 316 ASN B N 1
ATOM 7644 C CA . ASN B 1 316 ? 7.762 36.375 47.781 1 95.31 316 ASN B CA 1
ATOM 7645 C C . ASN B 1 316 ? 6.523 37.281 47.688 1 95.31 316 ASN B C 1
ATOM 7647 O O . ASN B 1 316 ? 6.559 38.344 47.062 1 95.31 316 ASN B O 1
ATOM 7651 N N . MET B 1 317 ? 5.434 36.812 48.312 1 95.38 317 MET B N 1
ATOM 7652 C CA . MET B 1 317 ? 4.16 37.531 48.25 1 95.38 317 MET B CA 1
ATOM 7653 C C . MET B 1 317 ? 3.938 38.375 49.5 1 95.38 317 MET B C 1
ATOM 7655 O O . MET B 1 317 ? 3.977 37.875 50.594 1 95.38 317 MET B O 1
ATOM 7659 N N . VAL B 1 318 ? 3.672 39.719 49.25 1 94.81 318 VAL B N 1
ATOM 7660 C CA . VAL B 1 318 ? 3.361 40.594 50.375 1 94.81 318 VAL B CA 1
ATOM 7661 C C . VAL B 1 318 ? 2.029 41.312 50.125 1 94.81 318 VAL B C 1
ATOM 7663 O O . VAL B 1 318 ? 1.878 42.031 49.125 1 94.81 318 VAL B O 1
ATOM 7666 N N . GLN B 1 319 ? 1.104 41.125 51.031 1 93.5 319 GLN B N 1
ATOM 7667 C CA . GLN B 1 319 ? -0.198 41.75 50.875 1 93.5 319 GLN B CA 1
ATOM 7668 C C . GLN B 1 319 ? -0.129 43.25 51.281 1 93.5 319 GLN B C 1
ATOM 7670 O O . GLN B 1 319 ? 0.514 43.594 52.25 1 93.5 319 GLN B O 1
ATOM 7675 N N . ASN B 1 320 ? -0.726 44 50.438 1 92 320 ASN B N 1
ATOM 7676 C CA . ASN B 1 320 ? -0.806 45.406 50.812 1 92 320 ASN B CA 1
ATOM 7677 C C . ASN B 1 320 ? -1.629 45.625 52.062 1 92 320 ASN B C 1
ATOM 7679 O O . ASN B 1 320 ? -2.635 44.938 52.281 1 92 320 ASN B O 1
ATOM 7683 N N . THR B 1 321 ? -1.283 46.594 52.812 1 88.88 321 THR B N 1
ATOM 7684 C CA . THR B 1 321 ? -1.92 46.844 54.094 1 88.88 321 THR B CA 1
ATOM 7685 C C . THR B 1 321 ? -3.371 47.281 53.906 1 88.88 321 THR B C 1
ATOM 7687 O O . THR B 1 321 ? -4.223 47 54.75 1 88.88 321 THR B O 1
ATOM 7690 N N . ASP B 1 322 ? -3.615 47.906 52.812 1 88.75 322 ASP B N 1
ATOM 7691 C CA . ASP B 1 322 ? -4.961 48.438 52.562 1 88.75 322 ASP B CA 1
ATOM 7692 C C . ASP B 1 322 ? -5.832 47.375 51.875 1 88.75 322 ASP B C 1
ATOM 7694 O O . ASP B 1 322 ? -7.008 47.594 51.594 1 88.75 322 ASP B O 1
ATOM 7698 N N . GLY B 1 323 ? -5.336 46.219 51.688 1 84.5 323 GLY B N 1
ATOM 7699 C CA . GLY B 1 323 ? -6.094 45.125 51.094 1 84.5 323 GLY B CA 1
ATOM 7700 C C . GLY B 1 323 ? -6.324 45.312 49.594 1 84.5 323 GLY B C 1
ATOM 7701 O O . GLY B 1 323 ? -7.125 44.562 49 1 84.5 323 GLY B O 1
ATOM 7702 N N . SER B 1 324 ? -5.668 46.25 48.969 1 86.69 324 SER B N 1
ATOM 7703 C CA . SER B 1 324 ? -5.934 46.594 47.562 1 86.69 324 SER B CA 1
ATOM 7704 C C . SER B 1 324 ? -5.328 45.562 46.625 1 86.69 324 SER B C 1
ATOM 7706 O O . SER B 1 324 ? -5.773 45.438 45.5 1 86.69 324 SER B O 1
ATOM 7708 N N . GLY B 1 325 ? -4.309 44.875 47.156 1 92.12 325 GLY B N 1
ATOM 7709 C CA . GLY B 1 325 ? -3.652 43.906 46.281 1 92.12 325 GLY B CA 1
ATOM 7710 C C . GLY B 1 325 ? -2.398 43.312 46.906 1 92.12 325 GLY B C 1
ATOM 7711 O O . GLY B 1 325 ? -2.283 43.219 48.125 1 92.12 325 GLY B O 1
ATOM 7712 N N . TRP B 1 326 ? -1.625 42.688 46.125 1 93.94 326 TRP B N 1
ATOM 7713 C CA . TRP B 1 326 ? -0.397 42.031 46.562 1 93.94 326 TRP B CA 1
ATOM 7714 C C . TRP B 1 326 ? 0.812 42.562 45.812 1 93.94 326 TRP B C 1
ATOM 7716 O O . TRP B 1 326 ? 0.707 42.969 44.625 1 93.94 326 TRP B O 1
ATOM 7726 N N . ASN B 1 327 ? 1.858 42.75 46.531 1 93.81 327 ASN B N 1
ATOM 7727 C CA . ASN B 1 327 ? 3.162 43.031 45.938 1 93.81 327 ASN B CA 1
ATOM 7728 C C . ASN B 1 327 ? 4.051 41.781 45.938 1 93.81 327 ASN B C 1
ATOM 7730 O O . ASN B 1 327 ? 4.367 41.25 47 1 93.81 327 ASN B O 1
ATOM 7734 N N . ASN B 1 328 ? 4.43 41.344 44.719 1 95.12 328 ASN B N 1
ATOM 7735 C CA . ASN B 1 328 ? 5.207 40.125 44.594 1 95.12 328 ASN B CA 1
ATOM 7736 C C . ASN B 1 328 ? 6.629 40.406 44.125 1 95.12 328 ASN B C 1
ATOM 7738 O O . ASN B 1 328 ? 6.844 41.281 43.281 1 95.12 328 ASN B O 1
ATOM 7742 N N . SER B 1 329 ? 7.559 39.781 44.719 1 95.12 329 SER B N 1
ATOM 7743 C CA . SER B 1 329 ? 8.953 39.969 44.312 1 95.12 329 SER B CA 1
ATOM 7744 C C . SER B 1 329 ? 9.641 38.625 44.062 1 95.12 329 SER B C 1
ATOM 7746 O O . SER B 1 329 ? 9.344 37.625 44.719 1 95.12 329 SER B O 1
ATOM 7748 N N . VAL B 1 330 ? 10.453 38.625 43 1 94.25 330 VAL B N 1
ATOM 7749 C CA . VAL B 1 330 ? 11.234 37.469 42.594 1 94.25 330 VAL B CA 1
ATOM 7750 C C . VAL B 1 330 ? 12.711 37.812 42.5 1 94.25 330 VAL B C 1
ATOM 7752 O O . VAL B 1 330 ? 13.055 38.906 42 1 94.25 330 VAL B O 1
ATOM 7755 N N . SER B 1 331 ? 13.523 37.062 43.156 1 92.06 331 SER B N 1
ATOM 7756 C CA . SER B 1 331 ? 14.977 37.188 43.031 1 92.06 331 SER B CA 1
ATOM 7757 C C . SER B 1 331 ? 15.641 35.844 42.781 1 92.06 331 SER B C 1
ATOM 7759 O O . SER B 1 331 ? 15.555 34.938 43.594 1 92.06 331 SER B O 1
ATOM 7761 N N . SER B 1 332 ? 16.188 35.688 41.562 1 90.38 332 SER B N 1
ATOM 7762 C CA . SER B 1 332 ? 16.859 34.438 41.188 1 90.38 332 SER B CA 1
ATOM 7763 C C . SER B 1 332 ? 17.938 34.688 40.156 1 90.38 332 SER B C 1
ATOM 7765 O O . SER B 1 332 ? 17.75 35.469 39.219 1 90.38 332 SER B O 1
ATOM 7767 N N . ASN B 1 333 ? 19.109 34 40.25 1 86.12 333 ASN B N 1
ATOM 7768 C CA . ASN B 1 333 ? 20.203 34.031 39.312 1 86.12 333 ASN B CA 1
ATOM 7769 C C . ASN B 1 333 ? 20.672 35.438 38.969 1 86.12 333 ASN B C 1
ATOM 7771 O O . ASN B 1 333 ? 20.875 35.781 37.812 1 86.12 333 ASN B O 1
ATOM 7775 N N . GLY B 1 334 ? 20.672 36.312 39.938 1 87.25 334 GLY B N 1
ATOM 7776 C CA . GLY B 1 334 ? 21.156 37.656 39.781 1 87.25 334 GLY B CA 1
ATOM 7777 C C . GLY B 1 334 ? 20.125 38.594 39.156 1 87.25 334 GLY B C 1
ATOM 7778 O O . GLY B 1 334 ? 20.453 39.719 38.781 1 87.25 334 GLY B O 1
ATOM 7779 N N . CYS B 1 335 ? 18.953 38.125 38.969 1 90.88 335 CYS B N 1
ATOM 7780 C CA . CYS B 1 335 ? 17.891 38.938 38.406 1 90.88 335 CYS B CA 1
ATOM 7781 C C . CYS B 1 335 ? 16.797 39.188 39.438 1 90.88 335 CYS B C 1
ATOM 7783 O O . CYS B 1 335 ? 16.5 38.344 40.281 1 90.88 335 CYS B O 1
ATOM 7785 N N . SER B 1 336 ? 16.328 40.406 39.469 1 92.06 336 SER B N 1
ATOM 7786 C CA . SER B 1 336 ? 15.273 40.75 40.406 1 92.06 336 SER B CA 1
ATOM 7787 C C . SER B 1 336 ? 14.156 41.531 39.719 1 92.06 336 SER B C 1
ATOM 7789 O O . SER B 1 336 ? 14.406 42.281 38.781 1 92.06 336 SER B O 1
ATOM 7791 N N . ILE B 1 337 ? 12.977 41.25 40.094 1 92.06 337 ILE B N 1
ATOM 7792 C CA . ILE B 1 337 ? 11.836 41.969 39.562 1 92.06 337 ILE B CA 1
ATOM 7793 C C . ILE B 1 337 ? 10.672 41.906 40.562 1 92.06 337 ILE B C 1
ATOM 7795 O O . ILE B 1 337 ? 10.602 41 41.375 1 92.06 337 ILE B O 1
ATOM 7799 N N . SER B 1 338 ? 9.953 42.969 40.594 1 92.31 338 SER B N 1
ATOM 7800 C CA . SER B 1 338 ? 8.727 43 41.375 1 92.31 338 SER B CA 1
ATOM 7801 C C . SER B 1 338 ? 7.512 43.312 40.5 1 92.31 338 SER B C 1
ATOM 7803 O O . SER B 1 338 ? 7.629 44.031 39.5 1 92.31 338 SER B O 1
ATOM 7805 N N . PHE B 1 339 ? 6.402 42.688 40.812 1 90.44 339 PHE B N 1
ATOM 7806 C CA . PHE B 1 339 ? 5.16 43 40.094 1 90.44 339 PHE B CA 1
ATOM 7807 C C . PHE B 1 339 ? 4.004 43.125 41.094 1 90.44 339 PHE B C 1
ATOM 7809 O O . PHE B 1 339 ? 3.947 42.406 42.094 1 90.44 339 PHE B O 1
ATOM 7816 N N . ALA B 1 340 ? 3.184 44.062 40.812 1 89.88 340 ALA B N 1
ATOM 7817 C CA . ALA B 1 340 ? 2.021 44.312 41.656 1 89.88 340 ALA B CA 1
ATOM 7818 C C . ALA B 1 340 ? 0.74 43.812 41 1 89.88 340 ALA B C 1
ATOM 7820 O O . ALA B 1 340 ? 0.616 43.844 39.781 1 89.88 340 ALA B O 1
ATOM 7821 N N . VAL B 1 341 ? -0.117 43.25 41.875 1 89.12 341 VAL B N 1
ATOM 7822 C CA . VAL B 1 341 ? -1.41 42.812 41.375 1 89.12 341 VAL B CA 1
ATOM 7823 C C . VAL B 1 341 ? -2.533 43.5 42.125 1 89.12 341 VAL B C 1
ATOM 7825 O O . VAL B 1 341 ? -2.416 43.719 43.344 1 89.12 341 VAL B O 1
ATOM 7828 N N . ASP B 1 342 ? -3.473 43.938 41.344 1 85.81 342 ASP B N 1
ATOM 7829 C CA . ASP B 1 342 ? -4.645 44.531 41.969 1 85.81 342 ASP B CA 1
ATOM 7830 C C . ASP B 1 342 ? -5.816 43.562 42 1 85.81 342 ASP B C 1
ATOM 7832 O O . ASP B 1 342 ? -5.652 42.375 41.688 1 85.81 342 ASP B O 1
ATOM 7836 N N . ARG B 1 343 ? -7.012 43.969 42.531 1 81 343 ARG B N 1
ATOM 7837 C CA . ARG B 1 343 ? -8.156 43.094 42.719 1 81 343 ARG B CA 1
ATOM 7838 C C . ARG B 1 343 ? -9.172 43.281 41.594 1 81 343 ARG B C 1
ATOM 7840 O O . ARG B 1 343 ? -10.352 42.969 41.75 1 81 343 ARG B O 1
ATOM 7847 N N . ASN B 1 344 ? -8.688 43.844 40.562 1 72.12 344 ASN B N 1
ATOM 7848 C CA . ASN B 1 344 ? -9.609 44.125 39.438 1 72.12 344 ASN B CA 1
ATOM 7849 C C . ASN B 1 344 ? -9.984 42.844 38.688 1 72.12 344 ASN B C 1
ATOM 7851 O O . ASN B 1 344 ? -10.945 42.844 37.938 1 72.12 344 ASN B O 1
ATOM 7855 N N . ALA B 1 345 ? -9.195 41.812 38.906 1 74.81 345 ALA B N 1
ATOM 7856 C CA . ALA B 1 345 ? -9.469 40.5 38.281 1 74.81 345 ALA B CA 1
ATOM 7857 C C . ALA B 1 345 ? -9.125 39.375 39.219 1 74.81 345 ALA B C 1
ATOM 7859 O O . ALA B 1 345 ? -8.328 39.531 40.125 1 74.81 345 ALA B O 1
ATOM 7860 N N . SER B 1 346 ? -9.812 38.25 39 1 80.5 346 SER B N 1
ATOM 7861 C CA . SER B 1 346 ? -9.547 37.094 39.844 1 80.5 346 SER B CA 1
ATOM 7862 C C . SER B 1 346 ? -8.203 36.469 39.531 1 80.5 346 SER B C 1
ATOM 7864 O O . SER B 1 346 ? -7.586 35.812 40.375 1 80.5 346 SER B O 1
ATOM 7866 N N . VAL B 1 347 ? -7.859 36.531 38.281 1 84 347 VAL B N 1
ATOM 7867 C CA . VAL B 1 347 ? -6.574 36 37.844 1 84 347 VAL B CA 1
ATOM 7868 C C . VAL B 1 347 ? -5.82 37.062 37.031 1 84 347 VAL B C 1
ATOM 7870 O O . VAL B 1 347 ? -6.406 37.75 36.188 1 84 347 VAL B O 1
ATOM 7873 N N . LEU B 1 348 ? -4.59 37.25 37.406 1 83.38 348 LEU B N 1
ATOM 7874 C CA . LEU B 1 348 ? -3.727 38.188 36.719 1 83.38 348 LEU B CA 1
ATOM 7875 C C . LEU B 1 348 ? -2.445 37.531 36.219 1 83.38 348 LEU B C 1
ATOM 7877 O O . LEU B 1 348 ? -1.936 36.625 36.906 1 83.38 348 LEU B O 1
ATOM 7881 N N . PHE B 1 349 ? -2.051 37.875 35.156 1 88.69 349 PHE B N 1
ATOM 7882 C CA . PHE B 1 349 ? -0.804 37.344 34.625 1 88.69 349 PHE B CA 1
ATOM 7883 C C . PHE B 1 349 ? -0.121 38.344 33.688 1 88.69 349 PHE B C 1
ATOM 7885 O O . PHE B 1 349 ? -0.758 39.281 33.219 1 88.69 349 PHE B O 1
ATOM 7892 N N . GLY B 1 350 ? 1.162 38.188 33.469 1 86.44 350 GLY B N 1
ATOM 7893 C CA . GLY B 1 350 ? 1.936 39.094 32.625 1 86.44 350 GLY B CA 1
ATOM 7894 C C . GLY B 1 350 ? 3.359 38.594 32.375 1 86.44 350 GLY B C 1
ATOM 7895 O O . GLY B 1 350 ? 3.725 37.5 32.812 1 86.44 350 GLY B O 1
ATOM 7896 N N . THR B 1 351 ? 4.004 39.375 31.531 1 91.44 351 THR B N 1
ATOM 7897 C CA . THR B 1 351 ? 5.422 39.156 31.266 1 91.44 351 THR B CA 1
ATOM 7898 C C . THR B 1 351 ? 6.219 40.438 31.469 1 91.44 351 THR B C 1
ATOM 7900 O O . THR B 1 351 ? 5.707 41.531 31.219 1 91.44 351 THR B O 1
ATOM 7903 N N . ASP B 1 352 ? 7.398 40.25 32.062 1 89.81 352 ASP B N 1
ATOM 7904 C CA . ASP B 1 352 ? 8.273 41.406 32.312 1 89.81 352 ASP B CA 1
ATOM 7905 C C . ASP B 1 352 ? 9.742 41 32.156 1 89.81 352 ASP B C 1
ATOM 7907 O O . ASP B 1 352 ? 10.078 39.812 32.125 1 89.81 352 ASP B O 1
ATOM 7911 N N . ILE B 1 353 ? 10.516 42.062 31.969 1 90.88 353 ILE B N 1
ATOM 7912 C CA . ILE B 1 353 ? 11.961 41.875 31.922 1 90.88 353 ILE B CA 1
ATOM 7913 C C . ILE B 1 353 ? 12.578 42.219 33.281 1 90.88 353 ILE B C 1
ATOM 7915 O O . ILE B 1 353 ? 12.461 43.344 33.75 1 90.88 353 ILE B O 1
ATOM 7919 N N . PRO B 1 354 ? 13.234 41.281 33.844 1 91.81 354 PRO B N 1
ATOM 7920 C CA . PRO B 1 354 ? 13.875 41.562 35.125 1 91.81 354 PRO B CA 1
ATOM 7921 C C . PRO B 1 354 ? 15.148 42.406 34.969 1 91.81 354 PRO B C 1
ATOM 7923 O O . PRO B 1 354 ? 15.703 42.5 33.844 1 91.81 354 PRO B O 1
ATOM 7926 N N . THR B 1 355 ? 15.438 43.062 36.062 1 90.06 355 THR B N 1
ATOM 7927 C CA . THR B 1 355 ? 16.734 43.719 36.125 1 90.06 355 THR B CA 1
ATOM 7928 C C . THR B 1 355 ? 17.812 42.75 36.562 1 90.06 355 THR B C 1
ATOM 7930 O O . THR B 1 355 ? 17.75 42.219 37.688 1 90.06 355 THR B O 1
ATOM 7933 N N . CYS B 1 356 ? 18.703 42.562 35.656 1 90.12 356 CYS B N 1
ATOM 7934 C CA . CYS B 1 356 ? 19.766 41.625 35.938 1 90.12 356 CYS B CA 1
ATOM 7935 C C . CYS B 1 356 ? 21.109 42.312 36.125 1 90.12 356 CYS B C 1
ATOM 7937 O O . CYS B 1 356 ? 21.344 43.375 35.5 1 90.12 356 CYS B O 1
ATOM 7939 N N . ASP B 1 357 ? 22.016 41.719 36.875 1 87.06 357 ASP B N 1
ATOM 7940 C CA . ASP B 1 357 ? 23.344 42.281 37.156 1 87.06 357 ASP B CA 1
ATOM 7941 C C . ASP B 1 357 ? 24.25 42.188 35.906 1 87.06 357 ASP B C 1
ATOM 7943 O O . ASP B 1 357 ? 25.172 42.969 35.75 1 87.06 357 ASP B O 1
ATOM 7947 N N . SER B 1 358 ? 24.047 41.312 35 1 80 358 SER B N 1
ATOM 7948 C CA . SER B 1 358 ? 24.922 41.031 33.844 1 80 358 SER B CA 1
ATOM 7949 C C . SER B 1 358 ? 24.875 42.125 32.812 1 80 358 SER B C 1
ATOM 7951 O O . SER B 1 358 ? 25.75 42.25 31.969 1 80 358 SER B O 1
ATOM 7953 N N . GLY B 1 359 ? 24.031 43.062 32.875 1 78.69 359 GLY B N 1
ATOM 7954 C CA . GLY B 1 359 ? 23.938 44.188 31.969 1 78.69 359 GLY B CA 1
ATOM 7955 C C . GLY B 1 359 ? 23.609 43.781 30.547 1 78.69 359 GLY B C 1
ATOM 7956 O O . GLY B 1 359 ? 24.016 44.438 29.594 1 78.69 359 GLY B O 1
ATOM 7957 N N . VAL B 1 360 ? 23.031 42.75 30.344 1 85.44 360 VAL B N 1
ATOM 7958 C CA . VAL B 1 360 ? 22.641 42.281 29.016 1 85.44 360 VAL B CA 1
ATOM 7959 C C . VAL B 1 360 ? 21.531 43.188 28.469 1 85.44 360 VAL B C 1
ATOM 7961 O O . VAL B 1 360 ? 20.641 43.594 29.203 1 85.44 360 VAL B O 1
ATOM 7964 N N . PRO B 1 361 ? 21.703 43.562 27.172 1 89.31 361 PRO B N 1
ATOM 7965 C CA . PRO B 1 361 ? 20.641 44.375 26.578 1 89.31 361 PRO B CA 1
ATOM 7966 C C . PRO B 1 361 ? 19.25 43.719 26.719 1 89.31 361 PRO B C 1
ATOM 7968 O O . PRO B 1 361 ? 19.141 42.5 26.734 1 89.31 361 PRO B O 1
ATOM 7971 N N . PRO B 1 362 ? 18.234 44.531 26.766 1 89.06 362 PRO B N 1
ATOM 7972 C CA . PRO B 1 362 ? 16.875 44.062 27.062 1 89.06 362 PRO B CA 1
ATOM 7973 C C . PRO B 1 362 ? 16.422 42.969 26.062 1 89.06 362 PRO B C 1
ATOM 7975 O O . PRO B 1 362 ? 15.68 42.062 26.438 1 89.06 362 PRO B O 1
ATOM 7978 N N . GLN B 1 363 ? 16.859 43.094 24.812 1 92.12 363 GLN B N 1
ATOM 7979 C CA . GLN B 1 363 ? 16.391 42.156 23.797 1 92.12 363 GLN B CA 1
ATOM 7980 C C . GLN B 1 363 ? 16.984 40.781 24.016 1 92.12 363 GLN B C 1
ATOM 7982 O O . GLN B 1 363 ? 16.5 39.781 23.453 1 92.12 363 GLN B O 1
ATOM 7987 N N . PHE B 1 364 ? 18.047 40.688 24.859 1 93.06 364 PHE B N 1
ATOM 7988 C CA . PHE B 1 364 ? 18.688 39.406 25.125 1 93.06 364 PHE B CA 1
ATOM 7989 C C . PHE B 1 364 ? 18.531 39 26.594 1 93.06 364 PHE B C 1
ATOM 7991 O O . PHE B 1 364 ? 19.062 37.969 27.031 1 93.06 364 PHE B O 1
ATOM 7998 N N . SER B 1 365 ? 17.766 39.781 27.344 1 92.5 365 SER B N 1
ATOM 7999 C CA . SER B 1 365 ? 17.594 39.531 28.766 1 92.5 365 SER B CA 1
ATOM 8000 C C . SER B 1 365 ? 16.594 38.406 29.031 1 92.5 365 SER B C 1
ATOM 8002 O O . SER B 1 365 ? 15.773 38.094 28.172 1 92.5 365 SER B O 1
ATOM 8004 N N . PRO B 1 366 ? 16.766 37.781 30.188 1 93.12 366 PRO B N 1
ATOM 8005 C CA . PRO B 1 366 ? 15.742 36.812 30.547 1 93.12 366 PRO B CA 1
ATOM 8006 C C . PRO B 1 366 ? 14.344 37.406 30.656 1 93.12 366 PRO B C 1
ATOM 8008 O O . PRO B 1 366 ? 14.211 38.625 30.812 1 93.12 366 PRO B O 1
ATOM 8011 N N . VAL B 1 367 ? 13.391 36.562 30.484 1 93.25 367 VAL B N 1
ATOM 8012 C CA . VAL B 1 367 ? 11.992 37 30.531 1 93.25 367 VAL B CA 1
ATOM 8013 C C . VAL B 1 367 ? 11.281 36.312 31.703 1 93.25 367 VAL B C 1
ATOM 8015 O O . VAL B 1 367 ? 11.5 35.125 31.969 1 93.25 367 VAL B O 1
ATOM 8018 N N . LEU B 1 368 ? 10.508 37.094 32.344 1 93.75 368 LEU B N 1
ATOM 8019 C CA . LEU B 1 368 ? 9.719 36.562 33.469 1 93.75 368 LEU B CA 1
ATOM 8020 C C . LEU B 1 368 ? 8.25 36.438 33.062 1 93.75 368 LEU B C 1
ATOM 8022 O O . LEU B 1 368 ? 7.641 37.406 32.594 1 93.75 368 LEU B O 1
ATOM 8026 N N . PHE B 1 369 ? 7.766 35.281 33.219 1 93.06 369 PHE B N 1
ATOM 8027 C CA . PHE B 1 369 ? 6.328 35.062 33.188 1 93.06 369 PHE B CA 1
ATOM 8028 C C . PHE B 1 369 ? 5.75 34.906 34.594 1 93.06 369 PHE B C 1
ATOM 8030 O O . PHE B 1 369 ? 6.227 34.094 35.375 1 93.06 369 PHE B O 1
ATOM 8037 N N . TRP B 1 370 ? 4.73 35.656 34.844 1 93.56 370 TRP B N 1
ATOM 8038 C CA . TRP B 1 370 ? 4.156 35.562 36.188 1 93.56 370 TRP B CA 1
ATOM 8039 C C . TRP B 1 370 ? 2.641 35.406 36.094 1 93.56 370 TRP B C 1
ATOM 8041 O O . TRP B 1 370 ? 1.992 35.906 35.188 1 93.56 370 TRP B O 1
ATOM 8051 N N . PHE B 1 371 ? 2.131 34.625 37.062 1 92.75 371 PHE B N 1
ATOM 8052 C CA . PHE B 1 371 ? 0.712 34.312 37.188 1 92.75 371 PHE B CA 1
ATOM 8053 C C . PHE B 1 371 ? 0.263 34.438 38.656 1 92.75 371 PHE B C 1
ATOM 8055 O O . PHE B 1 371 ? 0.995 34.062 39.562 1 92.75 371 PHE B O 1
ATOM 8062 N N . PHE B 1 372 ? -0.875 35.062 38.812 1 92.94 372 PHE B N 1
ATOM 8063 C CA . PHE B 1 372 ? -1.437 35.25 40.125 1 92.94 372 PHE B CA 1
ATOM 8064 C C . PHE B 1 372 ? -2.928 34.938 40.156 1 92.94 372 PHE B C 1
ATOM 8066 O O . PHE B 1 372 ? -3.643 35.281 39.188 1 92.94 372 PHE B O 1
ATOM 8073 N N . THR B 1 373 ? -3.344 34.25 41.188 1 91.69 373 THR B N 1
ATOM 8074 C CA . THR B 1 373 ? -4.77 33.969 41.375 1 91.69 373 THR B CA 1
ATOM 8075 C C . THR B 1 373 ? -5.219 34.312 42.781 1 91.69 373 THR B C 1
ATOM 8077 O O . THR B 1 373 ? -4.453 34.156 43.75 1 91.69 373 THR B O 1
ATOM 8080 N N . TYR B 1 374 ? -6.398 34.844 42.875 1 89.88 374 TYR B N 1
ATOM 8081 C CA . TYR B 1 374 ? -6.996 35.125 44.156 1 89.88 374 TYR B CA 1
ATOM 8082 C C . TYR B 1 374 ? -7.816 33.938 44.656 1 89.88 374 TYR B C 1
ATOM 8084 O O . TYR B 1 374 ? -8.094 33.812 45.844 1 89.88 374 TYR B O 1
ATOM 8092 N N . GLU B 1 375 ? -8.297 33.156 43.656 1 87.06 375 GLU B N 1
ATOM 8093 C CA . GLU B 1 375 ? -9.172 32.031 43.969 1 87.06 375 GLU B CA 1
ATOM 8094 C C . GLU B 1 375 ? -8.484 30.703 43.688 1 87.06 375 GLU B C 1
ATOM 8096 O O . GLU B 1 375 ? -7.801 30.531 42.688 1 87.06 375 GLU B O 1
ATOM 8101 N N . PRO B 1 376 ? -8.758 29.812 44.5 1 87.25 376 PRO B N 1
ATOM 8102 C CA . PRO B 1 376 ? -9.453 29.781 45.781 1 87.25 376 PRO B CA 1
ATOM 8103 C C . PRO B 1 376 ? -8.695 30.516 46.875 1 87.25 376 PRO B C 1
ATOM 8105 O O . PRO B 1 376 ? -9.305 31.031 47.812 1 87.25 376 PRO B O 1
ATOM 8108 N N . GLU B 1 377 ? -7.375 30.422 46.844 1 90.06 377 GLU B N 1
ATOM 8109 C CA . GLU B 1 377 ? -6.496 31.203 47.688 1 90.06 377 GLU B CA 1
ATOM 8110 C C . GLU B 1 377 ? -5.449 31.953 46.875 1 90.06 377 GLU B C 1
ATOM 8112 O O . GLU B 1 377 ? -5.105 31.547 45.781 1 90.06 377 GLU B O 1
ATOM 8117 N N . ALA B 1 378 ? -5.02 33.062 47.531 1 92.81 378 ALA B N 1
ATOM 8118 C CA . ALA B 1 378 ? -4.02 33.844 46.812 1 92.81 378 ALA B CA 1
ATOM 8119 C C . ALA B 1 378 ? -2.754 33.031 46.562 1 92.81 378 ALA B C 1
ATOM 8121 O O . ALA B 1 378 ? -2.191 32.469 47.5 1 92.81 378 ALA B O 1
ATOM 8122 N N . ALA B 1 379 ? -2.404 32.875 45.375 1 94.19 379 ALA B N 1
ATOM 8123 C CA . ALA B 1 379 ? -1.208 32.125 44.969 1 94.19 379 ALA B CA 1
ATOM 8124 C C . ALA B 1 379 ? -0.542 32.781 43.781 1 94.19 379 ALA B C 1
ATOM 8126 O O . ALA B 1 379 ? -1.223 33.281 42.875 1 94.19 379 ALA B O 1
ATOM 8127 N N . ALA B 1 380 ? 0.77 32.812 43.844 1 94.88 380 ALA B N 1
ATOM 8128 C CA . ALA B 1 380 ? 1.539 33.344 42.75 1 94.88 380 ALA B CA 1
ATOM 8129 C C . ALA B 1 380 ? 2.555 32.344 42.219 1 94.88 380 ALA B C 1
ATOM 8131 O O . ALA B 1 380 ? 3.064 31.516 42.969 1 94.88 380 ALA B O 1
ATOM 8132 N N . SER B 1 381 ? 2.705 32.312 40.938 1 94.94 381 SER B N 1
ATOM 8133 C CA . SER B 1 381 ? 3.736 31.531 40.281 1 94.94 381 SER B CA 1
ATOM 8134 C C . SER B 1 381 ? 4.559 32.375 39.344 1 94.94 381 SER B C 1
ATOM 8136 O O . SER B 1 381 ? 4.027 33.281 38.688 1 94.94 381 SER B O 1
ATOM 8138 N N . ALA B 1 382 ? 5.836 32.188 39.344 1 94.94 382 ALA B N 1
ATOM 8139 C CA . ALA B 1 382 ? 6.73 32.938 38.469 1 94.94 382 ALA B CA 1
ATOM 8140 C C . ALA B 1 382 ? 7.719 31.984 37.781 1 94.94 382 ALA B C 1
ATOM 8142 O O . ALA B 1 382 ? 8.203 31.031 38.406 1 94.94 382 ALA B O 1
ATOM 8143 N N . THR B 1 383 ? 7.902 32.188 36.5 1 94.31 383 THR B N 1
ATOM 8144 C CA . THR B 1 383 ? 8.836 31.422 35.688 1 94.31 383 THR B CA 1
ATOM 8145 C C . THR B 1 383 ? 9.844 32.344 35 1 94.31 383 THR B C 1
ATOM 8147 O O . THR B 1 383 ? 9.445 33.25 34.281 1 94.31 383 THR B O 1
ATOM 8150 N N . LEU B 1 384 ? 11.094 32.094 35.281 1 94.38 384 LEU B N 1
ATOM 8151 C CA . LEU B 1 384 ? 12.156 32.844 34.594 1 94.38 384 LEU B CA 1
ATOM 8152 C C . LEU B 1 384 ? 12.719 32.031 33.438 1 94.38 384 LEU B C 1
ATOM 8154 O O . LEU B 1 384 ? 13.133 30.891 33.594 1 94.38 384 LEU B O 1
ATOM 8158 N N . CYS B 1 385 ? 12.719 32.625 32.219 1 92.38 385 CYS B N 1
ATOM 8159 C CA . CYS B 1 385 ? 13.188 31.938 31.016 1 92.38 385 CYS B CA 1
ATOM 8160 C C . CYS B 1 385 ? 14.461 32.594 30.484 1 92.38 385 CYS B C 1
ATOM 8162 O O . CYS B 1 385 ? 14.57 33.812 30.453 1 92.38 385 CYS B O 1
ATOM 8164 N N . PHE B 1 386 ? 15.445 31.766 30.078 1 92.06 386 PHE B N 1
ATOM 8165 C CA . PHE B 1 386 ? 16.719 32.188 29.516 1 92.06 386 PHE B CA 1
ATOM 8166 C C . PHE B 1 386 ? 16.891 31.656 28.109 1 92.06 386 PHE B C 1
ATOM 8168 O O . PHE B 1 386 ? 17.656 30.703 27.875 1 92.06 386 PHE B O 1
ATOM 8175 N N . PRO B 1 387 ? 16.203 32.312 27.156 1 92.75 387 PRO B N 1
ATOM 8176 C CA . PRO B 1 387 ? 16.266 31.766 25.797 1 92.75 387 PRO B CA 1
ATOM 8177 C C . PRO B 1 387 ? 17.688 31.703 25.234 1 92.75 387 PRO B C 1
ATOM 8179 O O . PRO B 1 387 ? 18.484 32.625 25.484 1 92.75 387 PRO B O 1
ATOM 8182 N N . SER B 1 388 ? 18.016 30.625 24.625 1 93.69 388 SER B N 1
ATOM 8183 C CA . SER B 1 388 ? 19.297 30.422 23.938 1 93.69 388 SER B CA 1
ATOM 8184 C C . SER B 1 388 ? 19.125 29.625 22.656 1 93.69 388 SER B C 1
ATOM 8186 O O . SER B 1 388 ? 18.062 29.016 22.438 1 93.69 388 SER B O 1
ATOM 8188 N N . ILE B 1 389 ? 20.062 29.781 21.766 1 94.38 389 ILE B N 1
ATOM 8189 C CA . ILE B 1 389 ? 20.016 29.047 20.5 1 94.38 389 ILE B CA 1
ATOM 8190 C C . ILE B 1 389 ? 21.344 28.328 20.266 1 94.38 389 ILE B C 1
ATOM 8192 O O . ILE B 1 389 ? 22.391 28.781 20.719 1 94.38 389 ILE B O 1
ATOM 8196 N N . THR B 1 390 ? 21.266 27.172 19.75 1 95.62 390 THR B N 1
ATOM 8197 C CA . THR B 1 390 ? 22.422 26.438 19.266 1 95.62 390 THR B CA 1
ATOM 8198 C C . THR B 1 390 ? 22.266 26.062 17.797 1 95.62 390 THR B C 1
ATOM 8200 O O . THR B 1 390 ? 21.141 25.781 17.359 1 95.62 390 THR B O 1
ATOM 8203 N N . LEU B 1 391 ? 23.359 26.188 17.094 1 96.81 391 LEU B N 1
ATOM 8204 C CA . LEU B 1 391 ? 23.344 25.891 15.672 1 96.81 391 LEU B CA 1
ATOM 8205 C C . LEU B 1 391 ? 23.938 24.516 15.398 1 96.81 391 LEU B C 1
ATOM 8207 O O . LEU B 1 391 ? 24.922 24.125 16.031 1 96.81 391 LEU B O 1
ATOM 8211 N N . TRP B 1 392 ? 23.266 23.75 14.453 1 97.06 392 TRP B N 1
ATOM 8212 C CA . TRP B 1 392 ? 23.688 22.375 14.203 1 97.06 392 TRP B CA 1
ATOM 8213 C C . TRP B 1 392 ? 23.625 22.031 12.719 1 97.06 392 TRP B C 1
ATOM 8215 O O . TRP B 1 392 ? 22.781 22.562 11.992 1 97.06 392 TRP B O 1
ATOM 8225 N N . ASP B 1 393 ? 24.531 21.203 12.32 1 97.69 393 ASP B N 1
ATOM 8226 C CA . ASP B 1 393 ? 24.344 20.406 11.109 1 97.69 393 ASP B CA 1
ATOM 8227 C C . ASP B 1 393 ? 23.453 19.203 11.383 1 97.69 393 ASP B C 1
ATOM 8229 O O . ASP B 1 393 ? 23.734 18.406 12.281 1 97.69 393 ASP B O 1
ATOM 8233 N N . VAL B 1 394 ? 22.422 19.094 10.594 1 97.44 394 VAL B N 1
ATOM 8234 C CA . VAL B 1 394 ? 21.469 18.047 10.914 1 97.44 394 VAL B CA 1
ATOM 8235 C C . VAL B 1 394 ? 21.141 17.25 9.656 1 97.44 394 VAL B C 1
ATOM 8237 O O . VAL B 1 394 ? 21.344 17.734 8.539 1 97.44 394 VAL B O 1
ATOM 8240 N N . ASN B 1 395 ? 20.75 16.016 9.883 1 97.5 395 ASN B N 1
ATOM 8241 C CA . ASN B 1 395 ? 20.031 15.219 8.891 1 97.5 395 ASN B CA 1
ATOM 8242 C C . ASN B 1 395 ? 18.531 15.18 9.164 1 97.5 395 ASN B C 1
ATOM 8244 O O . ASN B 1 395 ? 18.109 14.93 10.289 1 97.5 395 ASN B O 1
ATOM 8248 N N . VAL B 1 396 ? 17.75 15.484 8.164 1 97.12 396 VAL B N 1
ATOM 8249 C CA . VAL B 1 396 ? 16.312 15.562 8.391 1 97.12 396 VAL B CA 1
ATOM 8250 C C . VAL B 1 396 ? 15.602 14.562 7.48 1 97.12 396 VAL B C 1
ATOM 8252 O O . VAL B 1 396 ? 16.062 14.273 6.379 1 97.12 396 VAL B O 1
ATOM 8255 N N . ASN B 1 397 ? 14.531 13.977 8.039 1 96.06 397 ASN B N 1
ATOM 8256 C CA . ASN B 1 397 ? 13.555 13.227 7.27 1 96.06 397 ASN B CA 1
ATOM 8257 C C . ASN B 1 397 ? 12.305 14.055 6.992 1 96.06 397 ASN B C 1
ATOM 8259 O O . ASN B 1 397 ? 11.703 14.617 7.914 1 96.06 397 ASN B O 1
ATOM 8263 N N . LEU B 1 398 ? 11.938 14.148 5.742 1 94.69 398 LEU B N 1
ATOM 8264 C CA . LEU B 1 398 ? 10.766 14.922 5.359 1 94.69 398 LEU B CA 1
ATOM 8265 C C . LEU B 1 398 ? 9.789 14.07 4.547 1 94.69 398 LEU B C 1
ATOM 8267 O O . LEU B 1 398 ? 10.195 13.406 3.584 1 94.69 398 LEU B O 1
ATOM 8271 N N . ASP B 1 399 ? 8.562 14.086 5.004 1 90 399 ASP B N 1
ATOM 8272 C CA . ASP B 1 399 ? 7.496 13.453 4.242 1 90 399 ASP B CA 1
ATOM 8273 C C . ASP B 1 399 ? 7.012 14.359 3.113 1 90 399 ASP B C 1
ATOM 8275 O O . ASP B 1 399 ? 6.422 15.406 3.363 1 90 399 ASP B O 1
ATOM 8279 N N . LEU B 1 400 ? 7.09 13.867 1.907 1 88.12 400 LEU B N 1
ATOM 8280 C CA . LEU B 1 400 ? 6.793 14.734 0.77 1 88.12 400 LEU B CA 1
ATOM 8281 C C . LEU B 1 400 ? 5.305 15.039 0.696 1 88.12 400 LEU B C 1
ATOM 8283 O O . LEU B 1 400 ? 4.914 16.141 0.281 1 88.12 400 LEU B O 1
ATOM 8287 N N . ALA B 1 401 ? 4.473 14.133 1.048 1 77.06 401 ALA B N 1
ATOM 8288 C CA . ALA B 1 401 ? 3.025 14.328 0.963 1 77.06 401 ALA B CA 1
ATOM 8289 C C . ALA B 1 401 ? 2.566 15.461 1.878 1 77.06 401 ALA B C 1
ATOM 8291 O O . ALA B 1 401 ? 1.78 16.312 1.469 1 77.06 401 ALA B O 1
ATOM 8292 N N . SER B 1 402 ? 3.08 15.477 3.107 1 74 402 SER B N 1
ATOM 8293 C CA . SER B 1 402 ? 2.674 16.5 4.07 1 74 402 SER B CA 1
ATOM 8294 C C . SER B 1 402 ? 3.58 17.719 4 1 74 402 SER B C 1
ATOM 8296 O O . SER B 1 402 ? 3.184 18.812 4.398 1 74 402 SER B O 1
ATOM 8298 N N . GLY B 1 403 ? 4.766 17.516 3.553 1 82.38 403 GLY B N 1
ATOM 8299 C CA . GLY B 1 403 ? 5.742 18.594 3.559 1 82.38 403 GLY B CA 1
ATOM 8300 C C . GLY B 1 403 ? 6.34 18.844 4.93 1 82.38 403 GLY B C 1
ATOM 8301 O O . GLY B 1 403 ? 6.992 19.875 5.148 1 82.38 403 GLY B O 1
ATOM 8302 N N . ASN B 1 404 ? 6.082 17.938 5.836 1 85.44 404 ASN B N 1
ATOM 8303 C CA . ASN B 1 404 ? 6.539 18.141 7.207 1 85.44 404 ASN B CA 1
ATOM 8304 C C . ASN B 1 404 ? 7.758 17.266 7.52 1 85.44 404 ASN B C 1
ATOM 8306 O O . ASN B 1 404 ? 7.914 16.188 6.965 1 85.44 404 ASN B O 1
ATOM 8310 N N . ILE B 1 405 ? 8.555 17.859 8.414 1 91.69 405 ILE B N 1
ATOM 8311 C CA . ILE B 1 405 ? 9.688 17.094 8.922 1 91.69 405 ILE B CA 1
ATOM 8312 C C . ILE B 1 405 ? 9.195 16.047 9.914 1 91.69 405 ILE B C 1
ATOM 8314 O O . ILE B 1 405 ? 8.336 16.328 10.75 1 91.69 405 ILE B O 1
ATOM 8318 N N . THR B 1 406 ? 9.758 14.836 9.766 1 88.19 406 THR B N 1
ATOM 8319 C CA . THR B 1 406 ? 9.312 13.758 10.641 1 88.19 406 THR B CA 1
ATOM 8320 C C . THR B 1 406 ? 10.406 13.383 11.633 1 88.19 406 THR B C 1
ATOM 8322 O O . THR B 1 406 ? 10.133 12.766 12.664 1 88.19 406 THR B O 1
ATOM 8325 N N . ARG B 1 407 ? 11.656 13.797 11.289 1 92.31 407 ARG B N 1
ATOM 8326 C CA . ARG B 1 407 ? 12.773 13.469 12.172 1 92.31 407 ARG B CA 1
ATOM 8327 C C . ARG B 1 407 ? 13.961 14.398 11.922 1 92.31 407 ARG B C 1
ATOM 8329 O O . ARG B 1 407 ? 14.227 14.781 10.781 1 92.31 407 ARG B O 1
ATOM 8336 N N . VAL B 1 408 ? 14.594 14.742 13.008 1 94.62 408 VAL B N 1
ATOM 8337 C CA . VAL B 1 408 ? 15.828 15.516 12.945 1 94.62 408 VAL B CA 1
ATOM 8338 C C . VAL B 1 408 ? 16.938 14.797 13.711 1 94.62 408 VAL B C 1
ATOM 8340 O O . VAL B 1 408 ? 16.75 14.406 14.867 1 94.62 408 VAL B O 1
ATOM 8343 N N . THR B 1 409 ? 18.047 14.562 13.039 1 96.06 409 THR B N 1
ATOM 8344 C CA . THR B 1 409 ? 19.203 13.953 13.672 1 96.06 409 THR B CA 1
ATOM 8345 C C . THR B 1 409 ? 20.406 14.898 13.633 1 96.06 409 THR B C 1
ATOM 8347 O O . THR B 1 409 ? 20.828 15.328 12.562 1 96.06 409 THR B O 1
ATOM 8350 N N . GLU B 1 410 ? 20.938 15.18 14.828 1 96.5 410 GLU B N 1
ATOM 8351 C CA . GLU B 1 410 ? 22.094 16.062 14.906 1 96.5 410 GLU B CA 1
ATOM 8352 C C . GLU B 1 410 ? 23.359 15.344 14.406 1 96.5 410 GLU B C 1
ATOM 8354 O O . GLU B 1 410 ? 23.641 14.219 14.812 1 96.5 410 GLU B O 1
ATOM 8359 N N . LEU B 1 411 ? 24.047 15.961 13.508 1 96.25 411 LEU B N 1
ATOM 8360 C CA . LEU B 1 411 ? 25.281 15.406 12.984 1 96.25 411 LEU B CA 1
ATOM 8361 C C . LEU B 1 411 ? 26.484 15.984 13.711 1 96.25 411 LEU B C 1
ATOM 8363 O O . LEU B 1 411 ? 27.281 15.242 14.312 1 96.25 411 LEU B O 1
ATOM 8367 N N . ARG B 1 412 ? 26.719 17.281 13.617 1 96 412 ARG B N 1
ATOM 8368 C CA . ARG B 1 412 ? 27.797 18.016 14.273 1 96 412 ARG B CA 1
ATOM 8369 C C . ARG B 1 412 ? 27.375 19.469 14.539 1 96 412 ARG B C 1
ATOM 8371 O O . ARG B 1 412 ? 26.469 19.984 13.898 1 96 412 ARG B O 1
ATOM 8378 N N . PRO B 1 413 ? 28.047 20.094 15.539 1 96.12 413 PRO B N 1
ATOM 8379 C CA . PRO B 1 413 ? 27.766 21.516 15.766 1 96.12 413 PRO B CA 1
ATOM 8380 C C . PRO B 1 413 ? 28.109 22.391 14.562 1 96.12 413 PRO B C 1
ATOM 8382 O O . PRO B 1 413 ? 29.109 22.141 13.883 1 96.12 413 PRO B O 1
ATOM 8385 N N . PHE B 1 414 ? 27.281 23.328 14.352 1 96.25 414 PHE B N 1
ATOM 8386 C CA . PHE B 1 414 ? 27.453 24.25 13.234 1 96.25 414 PHE B CA 1
ATOM 8387 C C . PHE B 1 414 ? 28.75 25.047 13.391 1 96.25 414 PHE B C 1
ATOM 8389 O O . PHE B 1 414 ? 29.109 25.453 14.492 1 96.25 414 PHE B O 1
ATOM 8396 N N . SER B 1 415 ? 29.547 25.188 12.273 1 92.31 415 SER B N 1
ATOM 8397 C CA . SER B 1 415 ? 30.781 25.969 12.227 1 92.31 415 SER B CA 1
ATOM 8398 C C . SER B 1 415 ? 30.938 26.672 10.883 1 92.31 415 SER B C 1
ATOM 8400 O O . SER B 1 415 ? 30.078 26.547 10.008 1 92.31 415 SER B O 1
ATOM 8402 N N . SER B 1 416 ? 31.984 27.438 10.805 1 90 416 SER B N 1
ATOM 8403 C CA . SER B 1 416 ? 32.281 28.156 9.562 1 90 416 SER B CA 1
ATOM 8404 C C . SER B 1 416 ? 32.562 27.188 8.422 1 90 416 SER B C 1
ATOM 8406 O O . SER B 1 416 ? 32.5 27.562 7.246 1 90 416 SER B O 1
ATOM 8408 N N . SER B 1 417 ? 32.781 25.938 8.758 1 90.31 417 SER B N 1
ATOM 8409 C CA . SER B 1 417 ? 33.062 24.922 7.746 1 90.31 417 SER B CA 1
ATOM 8410 C C . SER B 1 417 ? 31.812 24.188 7.309 1 90.31 417 SER B C 1
ATOM 8412 O O . SER B 1 417 ? 31.844 23.391 6.371 1 90.31 417 SER B O 1
ATOM 8414 N N . SER B 1 418 ? 30.75 24.484 7.969 1 93.5 418 SER B N 1
ATOM 8415 C CA . SER B 1 418 ? 29.5 23.828 7.625 1 93.5 418 SER B CA 1
ATOM 8416 C C . SER B 1 418 ? 28.984 24.281 6.258 1 93.5 418 SER B C 1
ATOM 8418 O O . SER B 1 418 ? 29.328 25.375 5.793 1 93.5 418 SER B O 1
ATOM 8420 N N . ASN B 1 419 ? 28.297 23.375 5.648 1 91.31 419 ASN B N 1
ATOM 8421 C CA . ASN B 1 419 ? 27.641 23.766 4.402 1 91.31 419 ASN B CA 1
ATOM 8422 C C . ASN B 1 419 ? 26.641 24.891 4.621 1 91.31 419 ASN B C 1
ATOM 8424 O O . ASN B 1 419 ? 26.016 24.969 5.672 1 91.31 419 ASN B O 1
ATOM 8428 N N . PHE B 1 420 ? 26.578 25.812 3.734 1 93.94 420 PHE B N 1
ATOM 8429 C CA . PHE B 1 420 ? 25.609 26.906 3.73 1 93.94 420 PHE B CA 1
ATOM 8430 C C . PHE B 1 420 ? 25.906 27.906 4.852 1 93.94 420 PHE B C 1
ATOM 8432 O O . PHE B 1 420 ? 24.984 28.422 5.48 1 93.94 420 PHE B O 1
ATOM 8439 N N . SER B 1 421 ? 27.141 28.062 5.27 1 94.31 421 SER B N 1
ATOM 8440 C CA . SER B 1 421 ? 27.531 28.922 6.387 1 94.31 421 SER B CA 1
ATOM 8441 C C . SER B 1 421 ? 27.922 30.312 5.906 1 94.31 421 SER B C 1
ATOM 8443 O O . SER B 1 421 ? 28.375 31.141 6.699 1 94.31 421 SER B O 1
ATOM 8445 N N . SER B 1 422 ? 27.719 30.703 4.695 1 92.25 422 SER B N 1
ATOM 8446 C CA . SER B 1 422 ? 28.219 31.938 4.121 1 92.25 422 SER B CA 1
ATOM 8447 C C . SER B 1 422 ? 27.562 33.156 4.766 1 92.25 422 SER B C 1
ATOM 8449 O O . SER B 1 422 ? 28.156 34.219 4.855 1 92.25 422 SER B O 1
ATOM 8451 N N . LEU B 1 423 ? 26.375 32.969 5.223 1 93.94 423 LEU B N 1
ATOM 8452 C CA . LEU B 1 423 ? 25.609 34.094 5.754 1 93.94 423 LEU B CA 1
ATOM 8453 C C . LEU B 1 423 ? 25.609 34.094 7.277 1 93.94 423 LEU B C 1
ATOM 8455 O O . LEU B 1 423 ? 25 34.938 7.91 1 93.94 423 LEU B O 1
ATOM 8459 N N . SER B 1 424 ? 26.344 33.188 7.93 1 94.25 424 SER B N 1
ATOM 8460 C CA . SER B 1 424 ? 26.156 32.906 9.344 1 94.25 424 SER B CA 1
ATOM 8461 C C . SER B 1 424 ? 27.031 33.812 10.211 1 94.25 424 SER B C 1
ATOM 8463 O O . SER B 1 424 ? 26.922 33.812 11.438 1 94.25 424 SER B O 1
ATOM 8465 N N . ALA B 1 425 ? 27.828 34.656 9.656 1 91.62 425 ALA B N 1
ATOM 8466 C CA . ALA B 1 425 ? 28.797 35.438 10.406 1 91.62 425 ALA B CA 1
ATOM 8467 C C . ALA B 1 425 ? 28.125 36.406 11.375 1 91.62 425 ALA B C 1
ATOM 8469 O O . ALA B 1 425 ? 28.656 36.688 12.445 1 91.62 425 ALA B O 1
ATOM 8470 N N . ASN B 1 426 ? 26.984 36.875 11.031 1 92.62 426 ASN B N 1
ATOM 8471 C CA . ASN B 1 426 ? 26.281 37.844 11.867 1 92.62 426 ASN B CA 1
ATOM 8472 C C . ASN B 1 426 ? 25.484 37.156 12.969 1 92.62 426 ASN B C 1
ATOM 8474 O O . ASN B 1 426 ? 24.938 37.844 13.859 1 92.62 426 ASN B O 1
ATOM 8478 N N . VAL B 1 427 ? 25.391 35.906 12.93 1 94.25 427 VAL B N 1
ATOM 8479 C CA . VAL B 1 427 ? 24.688 35.156 13.969 1 94.25 427 VAL B CA 1
ATOM 8480 C C . VAL B 1 427 ? 25.703 34.562 14.961 1 94.25 427 VAL B C 1
ATOM 8482 O O . VAL B 1 427 ? 25.531 34.688 16.172 1 94.25 427 VAL B O 1
ATOM 8485 N N . THR B 1 428 ? 26.75 34 14.383 1 91.94 428 THR B N 1
ATOM 8486 C CA . THR B 1 428 ? 27.781 33.406 15.234 1 91.94 428 THR B CA 1
ATOM 8487 C C . THR B 1 428 ? 28.734 34.469 15.75 1 91.94 428 THR B C 1
ATOM 8489 O O . THR B 1 428 ? 29.328 34.312 16.812 1 91.94 428 THR B O 1
ATOM 8492 N N . GLY B 1 429 ? 28.875 35.531 15.047 1 90.62 429 GLY B N 1
ATOM 8493 C CA . GLY B 1 429 ? 29.688 36.656 15.422 1 90.62 429 GLY B CA 1
ATOM 8494 C C . GLY B 1 429 ? 28.875 37.906 15.688 1 90.62 429 GLY B C 1
ATOM 8495 O O . GLY B 1 429 ? 27.672 37.844 15.969 1 90.62 429 GLY B O 1
ATOM 8496 N N . PRO B 1 430 ? 29.547 39.031 15.695 1 89.5 430 PRO B N 1
ATOM 8497 C CA . PRO B 1 430 ? 28.781 40.281 15.867 1 89.5 430 PRO B CA 1
ATOM 8498 C C . PRO B 1 430 ? 27.812 40.531 14.719 1 89.5 430 PRO B C 1
ATOM 8500 O O . PRO B 1 430 ? 28.109 40.188 13.57 1 89.5 430 PRO B O 1
ATOM 8503 N N . PRO B 1 431 ? 26.734 40.969 15 1 88.75 431 PRO B N 1
ATOM 8504 C CA . PRO B 1 431 ? 26.281 41.625 16.219 1 88.75 431 PRO B CA 1
ATOM 8505 C C . PRO B 1 431 ? 25.609 40.688 17.203 1 88.75 431 PRO B C 1
ATOM 8507 O O . PRO B 1 431 ? 25.406 41.031 18.375 1 88.75 431 PRO B O 1
ATOM 8510 N N . LEU B 1 432 ? 25.188 39.562 16.812 1 91.62 432 LEU B N 1
ATOM 8511 C CA . LEU B 1 432 ? 24.406 38.688 17.688 1 91.62 432 LEU B CA 1
ATOM 8512 C C . LEU B 1 432 ? 25.328 37.906 18.609 1 91.62 432 LEU B C 1
ATOM 8514 O O . LEU B 1 432 ? 25.016 37.719 19.797 1 91.62 432 LEU B O 1
ATOM 8518 N N . SER B 1 433 ? 26.5 37.438 18.125 1 92.12 433 SER B N 1
ATOM 8519 C CA . SER B 1 433 ? 27.516 36.688 18.875 1 92.12 433 SER B CA 1
ATOM 8520 C C . SER B 1 433 ? 26.922 35.438 19.531 1 92.12 433 SER B C 1
ATOM 8522 O O . SER B 1 433 ? 27.203 35.156 20.703 1 92.12 433 SER B O 1
ATOM 8524 N N . GLY B 1 434 ? 26 34.844 18.859 1 91.56 434 GLY B N 1
ATOM 8525 C CA . GLY B 1 434 ? 25.469 33.562 19.328 1 91.56 434 GLY B CA 1
ATOM 8526 C C . GLY B 1 434 ? 24.344 33.75 20.344 1 91.56 434 GLY B C 1
ATOM 8527 O O . GLY B 1 434 ? 23.828 32.75 20.875 1 91.56 434 GLY B O 1
ATOM 8528 N N . ARG B 1 435 ? 23.938 34.938 20.625 1 92.75 435 ARG B N 1
ATOM 8529 C CA . ARG B 1 435 ? 22.844 35.188 21.562 1 92.75 435 ARG B CA 1
ATOM 8530 C C . ARG B 1 435 ? 21.484 35.031 20.891 1 92.75 435 ARG B C 1
ATOM 8532 O O . ARG B 1 435 ? 21.391 35.062 19.656 1 92.75 435 ARG B O 1
ATOM 8539 N N . ALA B 1 436 ? 20.516 34.781 21.719 1 93.44 436 ALA B N 1
ATOM 8540 C CA . ALA B 1 436 ? 19.156 34.625 21.203 1 93.44 436 ALA B CA 1
ATOM 8541 C C . ALA B 1 436 ? 18.266 35.781 21.594 1 93.44 436 ALA B C 1
ATOM 8543 O O . ALA B 1 436 ? 18.375 36.312 22.719 1 93.44 436 ALA B O 1
ATOM 8544 N N . TYR B 1 437 ? 17.484 36.281 20.672 1 93 437 TYR B N 1
ATOM 8545 C CA . TYR B 1 437 ? 16.438 37.25 21.031 1 93 437 TYR B CA 1
ATOM 8546 C C . TYR B 1 437 ? 15.406 36.594 21.938 1 93 437 TYR B C 1
ATOM 8548 O O . TYR B 1 437 ? 15.016 35.438 21.719 1 93 437 TYR B O 1
ATOM 8556 N N . ASN B 1 438 ? 14.992 37.25 22.969 1 93.19 438 ASN B N 1
ATOM 8557 C CA . ASN B 1 438 ? 13.977 36.688 23.844 1 93.19 438 ASN B CA 1
ATOM 8558 C C . ASN B 1 438 ? 12.586 36.781 23.234 1 93.19 438 ASN B C 1
ATOM 8560 O O . ASN B 1 438 ? 11.664 36.094 23.656 1 93.19 438 ASN B O 1
ATOM 8564 N N . GLY B 1 439 ? 12.414 37.688 22.266 1 91.5 439 GLY B N 1
ATOM 8565 C CA . GLY B 1 439 ? 11.172 37.781 21.516 1 91.5 439 GLY B CA 1
ATOM 8566 C C . GLY B 1 439 ? 10.094 38.562 22.25 1 91.5 439 GLY B C 1
ATOM 8567 O O . GLY B 1 439 ? 8.945 38.625 21.781 1 91.5 439 GLY B O 1
ATOM 8568 N N . ILE B 1 440 ? 10.375 39.156 23.359 1 92.25 440 ILE B N 1
ATOM 8569 C CA . ILE B 1 440 ? 9.383 39.844 24.172 1 92.25 440 ILE B CA 1
ATOM 8570 C C . ILE B 1 440 ? 9.727 41.312 24.234 1 92.25 440 ILE B C 1
ATOM 8572 O O . ILE B 1 440 ? 8.844 42.188 24.094 1 92.25 440 ILE B O 1
ATOM 8576 N N . GLU B 1 441 ? 10.945 41.656 24.516 1 91.88 441 GLU B N 1
ATOM 8577 C CA . GLU B 1 441 ? 11.43 43.031 24.547 1 91.88 441 GLU B CA 1
ATOM 8578 C C . GLU B 1 441 ? 12.422 43.281 23.422 1 91.88 441 GLU B C 1
ATOM 8580 O O . GLU B 1 441 ? 13.078 42.375 22.938 1 91.88 441 GLU B O 1
ATOM 8585 N N . PHE B 1 442 ? 12.461 44.594 23.016 1 90.56 442 PHE B N 1
ATOM 8586 C CA . PHE B 1 442 ? 13.25 44.938 21.844 1 90.56 442 PHE B CA 1
ATOM 8587 C C . PHE B 1 442 ? 13.961 46.281 22.047 1 90.56 442 PHE B C 1
ATOM 8589 O O . PHE B 1 442 ? 13.539 47.094 22.891 1 90.56 442 PHE B O 1
ATOM 8596 N N . ASN B 1 443 ? 15.094 46.406 21.438 1 85.94 443 ASN B N 1
ATOM 8597 C CA . ASN B 1 443 ? 15.773 47.688 21.391 1 85.94 443 ASN B CA 1
ATOM 8598 C C . ASN B 1 443 ? 15.328 48.531 20.188 1 85.94 443 ASN B C 1
ATOM 8600 O O . ASN B 1 443 ? 15.945 48.469 19.125 1 85.94 443 ASN B O 1
ATOM 8604 N N . LEU B 1 444 ? 14.305 49.281 20.453 1 85.12 444 LEU B N 1
ATOM 8605 C CA . LEU B 1 444 ? 13.688 50.031 19.344 1 85.12 444 LEU B CA 1
ATOM 8606 C C . LEU B 1 444 ? 14.227 51.469 19.281 1 85.12 444 LEU B C 1
ATOM 8608 O O . LEU B 1 444 ? 14.445 52.094 20.312 1 85.12 444 LEU B O 1
ATOM 8612 N N . THR B 1 445 ? 14.602 51.844 18.062 1 81.06 445 THR B N 1
ATOM 8613 C CA . THR B 1 445 ? 15.008 53.219 17.828 1 81.06 445 THR B CA 1
ATOM 8614 C C . THR B 1 445 ? 13.867 54.031 17.219 1 81.06 445 THR B C 1
ATOM 8616 O O . THR B 1 445 ? 13.492 53.812 16.062 1 81.06 445 THR B O 1
ATOM 8619 N N . ASN B 1 446 ? 13.32 54.969 17.875 1 78.25 446 ASN B N 1
ATOM 8620 C CA . ASN B 1 446 ? 12.242 55.844 17.453 1 78.25 446 ASN B CA 1
ATOM 8621 C C . ASN B 1 446 ? 11.078 55.062 16.859 1 78.25 446 ASN B C 1
ATOM 8623 O O . ASN B 1 446 ? 10.688 55.281 15.711 1 78.25 446 ASN B O 1
ATOM 8627 N N . PRO B 1 447 ? 10.641 54.188 17.75 1 81.69 447 PRO B N 1
ATOM 8628 C CA . PRO B 1 447 ? 9.531 53.375 17.25 1 81.69 447 PRO B CA 1
ATOM 8629 C C . PRO B 1 447 ? 8.258 54.188 17.031 1 81.69 447 PRO B C 1
ATOM 8631 O O . PRO B 1 447 ? 7.969 55.094 17.781 1 81.69 447 PRO B O 1
ATOM 8634 N N . ASP B 1 448 ? 7.621 53.844 15.922 1 76.69 448 ASP B N 1
ATOM 8635 C CA . ASP B 1 448 ? 6.316 54.469 15.719 1 76.69 448 ASP B CA 1
ATOM 8636 C C . ASP B 1 448 ? 5.258 53.812 16.625 1 76.69 448 ASP B C 1
ATOM 8638 O O . ASP B 1 448 ? 5.559 52.906 17.391 1 76.69 448 ASP B O 1
ATOM 8642 N N . ARG B 1 449 ? 4.039 54.344 16.594 1 73.69 449 ARG B N 1
ATOM 8643 C CA . ARG B 1 449 ? 2.971 53.875 17.484 1 73.69 449 ARG B CA 1
ATOM 8644 C C . ARG B 1 449 ? 2.555 52.438 17.156 1 73.69 449 ARG B C 1
ATOM 8646 O O . ARG B 1 449 ? 2.135 51.719 18.062 1 73.69 449 ARG B O 1
ATOM 8653 N N . PHE B 1 450 ? 2.66 52.031 15.922 1 72.88 450 PHE B N 1
ATOM 8654 C CA . PHE B 1 450 ? 2.234 50.688 15.539 1 72.88 450 PHE B CA 1
ATOM 8655 C C . PHE B 1 450 ? 3.238 49.656 16.016 1 72.88 450 PHE B C 1
ATOM 8657 O O . PHE B 1 450 ? 2.855 48.562 16.438 1 72.88 450 PHE B O 1
ATOM 8664 N N . VAL B 1 451 ? 4.5 50 15.961 1 83.19 451 VAL B N 1
ATOM 8665 C CA . VAL B 1 451 ? 5.539 49.094 16.453 1 83.19 451 VAL B CA 1
ATOM 8666 C C . VAL B 1 451 ? 5.379 48.906 17.953 1 83.19 451 VAL B C 1
ATOM 8668 O O . VAL B 1 451 ? 5.484 47.781 18.453 1 83.19 451 VAL B O 1
ATOM 8671 N N . LEU B 1 452 ? 5.059 50 18.594 1 84.5 452 LEU B N 1
ATOM 8672 C CA . LEU B 1 452 ? 4.855 49.906 20.047 1 84.5 452 LEU B CA 1
ATOM 8673 C C . LEU B 1 452 ? 3.619 49.062 20.359 1 84.5 452 LEU B C 1
ATOM 8675 O O . LEU B 1 452 ? 3.615 48.312 21.328 1 84.5 452 LEU B O 1
ATOM 8679 N N . ALA B 1 453 ? 2.627 49.219 19.547 1 80.56 453 ALA B N 1
ATOM 8680 C CA . ALA B 1 453 ? 1.409 48.438 19.75 1 80.56 453 ALA B CA 1
ATOM 8681 C C . ALA B 1 453 ? 1.673 46.938 19.547 1 80.56 453 ALA B C 1
ATOM 8683 O O . ALA B 1 453 ? 1.118 46.094 20.266 1 80.56 453 ALA B O 1
ATOM 8684 N N . ARG B 1 454 ? 2.488 46.688 18.594 1 86.06 454 ARG B N 1
ATOM 8685 C CA . ARG B 1 454 ? 2.801 45.281 18.344 1 86.06 454 ARG B CA 1
ATOM 8686 C C . ARG B 1 454 ? 3.643 44.688 19.469 1 86.06 454 ARG B C 1
ATOM 8688 O O . ARG B 1 454 ? 3.461 43.531 19.844 1 86.06 454 ARG B O 1
ATOM 8695 N N . ARG B 1 455 ? 4.559 45.438 19.938 1 89.31 455 ARG B N 1
ATOM 8696 C CA . ARG B 1 455 ? 5.324 45 21.094 1 89.31 455 ARG B CA 1
ATOM 8697 C C . ARG B 1 455 ? 4.41 44.688 22.266 1 89.31 455 ARG B C 1
ATOM 8699 O O . ARG B 1 455 ? 4.52 43.656 22.891 1 89.31 455 ARG B O 1
ATOM 8706 N N . ASN B 1 456 ? 3.498 45.594 22.516 1 85.88 456 ASN B N 1
ATOM 8707 C CA . ASN B 1 456 ? 2.582 45.406 23.641 1 85.88 456 ASN B CA 1
ATOM 8708 C C . ASN B 1 456 ? 1.665 44.219 23.438 1 85.88 456 ASN B C 1
ATOM 8710 O O . ASN B 1 456 ? 1.366 43.5 24.375 1 85.88 456 ASN B O 1
ATOM 8714 N N . ALA B 1 457 ? 1.267 44.094 22.219 1 84.06 457 ALA B N 1
ATOM 8715 C CA . ALA B 1 457 ? 0.396 42.969 21.906 1 84.06 457 ALA B CA 1
ATOM 8716 C C . ALA B 1 457 ? 1.121 41.656 22.109 1 84.06 457 ALA B C 1
ATOM 8718 O O . ALA B 1 457 ? 0.527 40.688 22.594 1 84.06 457 ALA B O 1
ATOM 8719 N N . THR B 1 458 ? 2.348 41.594 21.734 1 89.19 458 THR B N 1
ATOM 8720 C CA . THR B 1 458 ? 3.145 40.375 21.938 1 89.19 458 THR B CA 1
ATOM 8721 C C . THR B 1 458 ? 3.293 40.062 23.422 1 89.19 458 THR B C 1
ATOM 8723 O O . THR B 1 458 ? 3.164 38.906 23.828 1 89.19 458 THR B O 1
ATOM 8726 N N . GLN B 1 459 ? 3.49 41.094 24.203 1 89 459 GLN B N 1
ATOM 8727 C CA . GLN B 1 459 ? 3.682 40.938 25.641 1 89 459 GLN B CA 1
ATOM 8728 C C . GLN B 1 459 ? 2.389 40.5 26.328 1 89 459 GLN B C 1
ATOM 8730 O O . GLN B 1 459 ? 2.42 39.906 27.391 1 89 459 GLN B O 1
ATOM 8735 N N . LEU B 1 460 ? 1.364 40.812 25.688 1 84.12 460 LEU B N 1
ATOM 8736 C CA . LEU B 1 460 ? 0.063 40.438 26.219 1 84.12 460 LEU B CA 1
ATOM 8737 C C . LEU B 1 460 ? -0.284 39 25.812 1 84.12 460 LEU B C 1
ATOM 8739 O O . LEU B 1 460 ? -0.853 38.25 26.594 1 84.12 460 LEU B O 1
ATOM 8743 N N . GLN B 1 461 ? 0.056 38.625 24.641 1 86.19 461 GLN B N 1
ATOM 8744 C CA . GLN B 1 461 ? -0.376 37.375 24.047 1 86.19 461 GLN B CA 1
ATOM 8745 C C . GLN B 1 461 ? 0.405 36.188 24.609 1 86.19 461 GLN B C 1
ATOM 8747 O O . GLN B 1 461 ? -0.146 35.125 24.797 1 86.19 461 GLN B O 1
ATOM 8752 N N . MET B 1 462 ? 1.616 36.344 24.891 1 89.12 462 MET B N 1
ATOM 8753 C CA . MET B 1 462 ? 2.471 35.219 25.281 1 89.12 462 MET B CA 1
ATOM 8754 C C . MET B 1 462 ? 2.064 34.688 26.656 1 89.12 462 MET B C 1
ATOM 8756 O O . MET B 1 462 ? 1.839 33.5 26.812 1 89.12 462 MET B O 1
ATOM 8760 N N . PRO B 1 463 ? 1.949 35.531 27.656 1 89 463 PRO B N 1
ATOM 8761 C CA . PRO B 1 463 ? 1.489 35 28.922 1 89 463 PRO B CA 1
ATOM 8762 C C . PRO B 1 463 ? 0.06 34.469 28.859 1 89 463 PRO B C 1
ATOM 8764 O O . PRO B 1 463 ? -0.279 33.5 29.562 1 89 463 PRO B O 1
ATOM 8767 N N . ALA B 1 464 ? -0.706 35.062 28.016 1 84 464 ALA B N 1
ATOM 8768 C CA . ALA B 1 464 ? -2.07 34.562 27.828 1 84 464 ALA B CA 1
ATOM 8769 C C . ALA B 1 464 ? -2.076 33.156 27.266 1 84 464 ALA B C 1
ATOM 8771 O O . ALA B 1 464 ? -2.932 32.344 27.625 1 84 464 ALA B O 1
ATOM 8772 N N . ALA B 1 465 ? -1.213 32.938 26.391 1 86.44 465 ALA B N 1
ATOM 8773 C CA . ALA B 1 465 ? -1.1 31.594 25.812 1 86.44 465 ALA B CA 1
ATOM 8774 C C . ALA B 1 465 ? -0.717 30.578 26.875 1 86.44 465 ALA B C 1
ATOM 8776 O O . ALA B 1 465 ? -1.247 29.469 26.891 1 86.44 465 ALA B O 1
ATOM 8777 N N . VAL B 1 466 ? 0.182 30.906 27.734 1 88.19 466 VAL B N 1
ATOM 8778 C CA . VAL B 1 466 ? 0.588 30.016 28.812 1 88.19 466 VAL B CA 1
ATOM 8779 C C . VAL B 1 466 ? -0.582 29.797 29.766 1 88.19 466 VAL B C 1
ATOM 8781 O O . VAL B 1 466 ? -0.813 28.672 30.219 1 88.19 466 VAL B O 1
ATOM 8784 N N . PHE B 1 467 ? -1.204 30.844 30.031 1 87.56 467 PHE B N 1
ATOM 8785 C CA . PHE B 1 467 ? -2.371 30.75 30.906 1 87.56 467 PHE B CA 1
ATOM 8786 C C . PHE B 1 467 ? -3.418 29.812 30.297 1 87.56 467 PHE B C 1
ATOM 8788 O O . PHE B 1 467 ? -4.004 29 31.016 1 87.56 467 PHE B O 1
ATOM 8795 N N . GLN B 1 468 ? -3.631 30 29.047 1 82.25 468 GLN B N 1
ATOM 8796 C CA . GLN B 1 468 ? -4.586 29.141 28.359 1 82.25 468 GLN B CA 1
ATOM 8797 C C . GLN B 1 468 ? -4.145 27.672 28.406 1 82.25 468 GLN B C 1
ATOM 8799 O O . GLN B 1 468 ? -4.973 26.781 28.562 1 82.25 468 GLN B O 1
ATOM 8804 N N . ALA B 1 469 ? -2.934 27.406 28.25 1 85.69 469 ALA B N 1
ATOM 8805 C CA . ALA B 1 469 ? -2.393 26.047 28.344 1 85.69 469 ALA B CA 1
ATOM 8806 C C . ALA B 1 469 ? -2.621 25.469 29.719 1 85.69 469 ALA B C 1
ATOM 8808 O O . ALA B 1 469 ? -2.885 24.266 29.859 1 85.69 469 ALA B O 1
ATOM 8809 N N . ALA B 1 470 ? -2.51 26.281 30.703 1 87.81 470 ALA B N 1
ATOM 8810 C CA . ALA B 1 470 ? -2.748 25.844 32.062 1 87.81 470 ALA B CA 1
ATOM 8811 C C . ALA B 1 470 ? -4.215 25.484 32.281 1 87.81 470 ALA B C 1
ATOM 8813 O O . ALA B 1 470 ? -4.531 24.484 32.938 1 87.81 470 ALA B O 1
ATOM 8814 N N . SER B 1 471 ? -5.008 26.281 31.766 1 83.06 471 SER B N 1
ATOM 8815 C CA . SER B 1 471 ? -6.441 26.047 31.906 1 83.06 471 SER B CA 1
ATOM 8816 C C . SER B 1 471 ? -6.879 24.781 31.203 1 83.06 471 SER B C 1
ATOM 8818 O O . SER B 1 471 ? -7.82 24.109 31.625 1 83.06 471 SER B O 1
ATOM 8820 N N . GLN B 1 472 ? -6.246 24.484 30.141 1 78.94 472 GLN B N 1
ATOM 8821 C CA . GLN B 1 472 ? -6.637 23.328 29.344 1 78.94 472 GLN B CA 1
ATOM 8822 C C . GLN B 1 472 ? -5.871 22.078 29.781 1 78.94 472 GLN B C 1
ATOM 8824 O O . GLN B 1 472 ? -6.16 20.969 29.328 1 78.94 472 GLN B O 1
ATOM 8829 N N . SER B 1 473 ? -4.977 22.281 30.594 1 84 473 SER B N 1
ATOM 8830 C CA . SER B 1 473 ? -4.234 21.125 31.094 1 84 473 SER B CA 1
ATOM 8831 C C . SER B 1 473 ? -5.125 20.219 31.922 1 84 473 SER B C 1
ATOM 8833 O O . SER B 1 473 ? -6.16 20.641 32.438 1 84 473 SER B O 1
ATOM 8835 N N . PRO B 1 474 ? -4.77 18.969 32.031 1 80.12 474 PRO B N 1
ATOM 8836 C CA . PRO B 1 474 ? -5.57 18.047 32.844 1 80.12 474 PRO B CA 1
ATOM 8837 C C . PRO B 1 474 ? -5.688 18.469 34.281 1 80.12 474 PRO B C 1
ATOM 8839 O O . PRO B 1 474 ? -6.703 18.203 34.938 1 80.12 474 PRO B O 1
ATOM 8842 N N . GLU B 1 475 ? -4.703 19.141 34.781 1 85.19 475 GLU B N 1
ATOM 8843 C CA . GLU B 1 475 ? -4.719 19.594 36.188 1 85.19 475 GLU B CA 1
ATOM 8844 C C . GLU B 1 475 ? -5.582 20.844 36.344 1 85.19 475 GLU B C 1
ATOM 8846 O O . GLU B 1 475 ? -6.031 21.156 37.438 1 85.19 475 GLU B O 1
ATOM 8851 N N . GLY B 1 476 ? -5.844 21.484 35.312 1 85.5 476 GLY B N 1
ATOM 8852 C CA . GLY B 1 476 ? -6.59 22.719 35.375 1 85.5 476 GLY B CA 1
ATOM 8853 C C . GLY B 1 476 ? -5.766 23.891 35.906 1 85.5 476 GLY B C 1
ATOM 8854 O O . GLY B 1 476 ? -4.598 23.719 36.25 1 85.5 476 GLY B O 1
ATOM 8855 N N . LEU B 1 477 ? -6.418 25.016 36.062 1 87.62 477 LEU B N 1
ATOM 8856 C CA . LEU B 1 477 ? -5.715 26.219 36.5 1 87.62 477 LEU B CA 1
ATOM 8857 C C . LEU B 1 477 ? -5.293 26.109 37.969 1 87.62 477 LEU B C 1
ATOM 8859 O O . LEU B 1 477 ? -4.152 26.422 38.312 1 87.62 477 LEU B O 1
ATOM 8863 N N . ILE B 1 478 ? -6.195 25.641 38.781 1 89.94 478 ILE B N 1
ATOM 8864 C CA . ILE B 1 478 ? -5.918 25.5 40.188 1 89.94 478 ILE B CA 1
ATOM 8865 C C . ILE B 1 478 ? -4.809 24.484 40.406 1 89.94 478 ILE B C 1
ATOM 8867 O O . ILE B 1 478 ? -3.873 24.719 41.156 1 89.94 478 ILE B O 1
ATOM 8871 N N . GLY B 1 479 ? -4.938 23.438 39.688 1 91.62 479 GLY B N 1
ATOM 8872 C CA . GLY B 1 479 ? -3.906 22.406 39.781 1 91.62 479 GLY B CA 1
ATOM 8873 C C . GLY B 1 479 ? -2.551 22.891 39.281 1 91.62 479 GLY B C 1
ATOM 8874 O O . GLY B 1 479 ? -1.516 22.438 39.781 1 91.62 479 GLY B O 1
ATOM 8875 N N . SER B 1 480 ? -2.529 23.781 38.375 1 92.19 480 SER B N 1
ATOM 8876 C CA . SER B 1 480 ? -1.275 24.312 37.844 1 92.19 480 SER B CA 1
ATOM 8877 C C . SER B 1 480 ? -0.566 25.188 38.875 1 92.19 480 SER B C 1
ATOM 8879 O O . SER B 1 480 ? 0.665 25.203 38.938 1 92.19 480 SER B O 1
ATOM 8881 N N . PHE B 1 481 ? -1.326 25.906 39.688 1 93.06 481 PHE B N 1
ATOM 8882 C CA . PHE B 1 481 ? -0.743 26.719 40.75 1 93.06 481 PHE B CA 1
ATOM 8883 C C . PHE B 1 481 ? -0.216 25.828 41.875 1 93.06 481 PHE B C 1
ATOM 8885 O O . PHE B 1 481 ? 0.854 26.078 42.406 1 93.06 481 PHE B O 1
ATOM 8892 N N . GLN B 1 482 ? -0.93 24.781 42.125 1 90.69 482 GLN B N 1
ATOM 8893 C CA . GLN B 1 482 ? -0.554 23.891 43.219 1 90.69 482 GLN B CA 1
ATOM 8894 C C . GLN B 1 482 ? 0.687 23.078 42.875 1 90.69 482 GLN B C 1
ATOM 8896 O O . GLN B 1 482 ? 1.594 22.922 43.688 1 90.69 482 GLN B O 1
ATOM 8901 N N . ALA B 1 483 ? 0.683 22.625 41.719 1 90 483 ALA B N 1
ATOM 8902 C CA . ALA B 1 483 ? 1.802 21.797 41.281 1 90 483 ALA B CA 1
ATOM 8903 C C . ALA B 1 483 ? 2.908 22.656 40.656 1 90 483 ALA B C 1
ATOM 8905 O O . ALA B 1 483 ? 3.984 22.141 40.344 1 90 483 ALA B O 1
ATOM 8906 N N . ASN B 1 484 ? 2.752 23.906 40.469 1 89.38 484 ASN B N 1
ATOM 8907 C CA . ASN B 1 484 ? 3.682 24.844 39.844 1 89.38 484 ASN B CA 1
ATOM 8908 C C . ASN B 1 484 ? 4.129 24.359 38.469 1 89.38 484 ASN B C 1
ATOM 8910 O O . ASN B 1 484 ? 5.328 24.25 38.219 1 89.38 484 ASN B O 1
ATOM 8914 N N . THR B 1 485 ? 3.172 24.094 37.625 1 91.25 485 THR B N 1
ATOM 8915 C CA . THR B 1 485 ? 3.451 23.516 36.312 1 91.25 485 THR B CA 1
ATOM 8916 C C . THR B 1 485 ? 3.709 24.609 35.281 1 91.25 485 THR B C 1
ATOM 8918 O O . THR B 1 485 ? 3.908 24.312 34.094 1 91.25 485 THR B O 1
ATOM 8921 N N . PHE B 1 486 ? 3.764 25.891 35.688 1 92.25 486 PHE B N 1
ATOM 8922 C CA . PHE B 1 486 ? 3.844 27 34.75 1 92.25 486 PHE B CA 1
ATOM 8923 C C . PHE B 1 486 ? 5.195 27.016 34.062 1 92.25 486 PHE B C 1
ATOM 8925 O O . PHE B 1 486 ? 5.305 27.469 32.906 1 92.25 486 PHE B O 1
ATOM 8932 N N . ALA B 1 487 ? 6.211 26.516 34.688 1 91.25 487 ALA B N 1
ATOM 8933 C CA . ALA B 1 487 ? 7.512 26.453 34.031 1 91.25 487 ALA B CA 1
ATOM 8934 C C . ALA B 1 487 ? 7.469 25.5 32.844 1 91.25 487 ALA B C 1
ATOM 8936 O O . ALA B 1 487 ? 7.992 25.828 31.766 1 91.25 487 ALA B O 1
ATOM 8937 N N . ARG B 1 488 ? 6.906 24.375 33.031 1 88.81 488 ARG B N 1
ATOM 8938 C CA . ARG B 1 488 ? 6.762 23.422 31.938 1 88.81 488 ARG B CA 1
ATOM 8939 C C . ARG B 1 488 ? 5.871 23.969 30.828 1 88.81 488 ARG B C 1
ATOM 8941 O O . ARG B 1 488 ? 6.172 23.812 29.656 1 88.81 488 ARG B O 1
ATOM 8948 N N . LEU B 1 489 ? 4.809 24.578 31.219 1 88.81 489 LEU B N 1
ATOM 8949 C CA . LEU B 1 489 ? 3.865 25.125 30.25 1 88.81 489 LEU B CA 1
ATOM 8950 C C . LEU B 1 489 ? 4.492 26.281 29.469 1 88.81 489 LEU B C 1
ATOM 8952 O O . LEU B 1 489 ? 4.258 26.406 28.266 1 88.81 489 LEU B O 1
ATOM 8956 N N . SER B 1 490 ? 5.238 27.078 30.188 1 90.06 490 SER B N 1
ATOM 8957 C CA . SER B 1 490 ? 5.945 28.156 29.5 1 90.06 490 SER B CA 1
ATOM 8958 C C . SER B 1 490 ? 6.973 27.609 28.516 1 90.06 490 SER B C 1
ATOM 8960 O O . SER B 1 490 ? 7.152 28.172 27.438 1 90.06 490 SER B O 1
ATOM 8962 N N . THR B 1 491 ? 7.609 26.578 28.891 1 88.31 491 THR B N 1
ATOM 8963 C CA . THR B 1 491 ? 8.562 25.938 28 1 88.31 491 THR B CA 1
ATOM 8964 C C . THR B 1 491 ? 7.867 25.438 26.734 1 88.31 491 THR B C 1
ATOM 8966 O O . THR B 1 491 ? 8.383 25.609 25.625 1 88.31 491 THR B O 1
ATOM 8969 N N . ASN B 1 492 ? 6.723 24.906 26.922 1 83.38 492 ASN B N 1
ATOM 8970 C CA . ASN B 1 492 ? 5.973 24.359 25.797 1 83.38 492 ASN B CA 1
ATOM 8971 C C . ASN B 1 492 ? 5.5 25.469 24.844 1 83.38 492 ASN B C 1
ATOM 8973 O O . ASN B 1 492 ? 5.512 25.297 23.625 1 83.38 492 ASN B O 1
ATOM 8977 N N . VAL B 1 493 ? 5.059 26.516 25.406 1 85.19 493 VAL B N 1
ATOM 8978 C CA . VAL B 1 493 ? 4.547 27.609 24.594 1 85.19 493 VAL B CA 1
ATOM 8979 C C . VAL B 1 493 ? 5.707 28.359 23.938 1 85.19 493 VAL B C 1
ATOM 8981 O O . VAL B 1 493 ? 5.621 28.781 22.781 1 85.19 493 VAL B O 1
ATOM 8984 N N . TYR B 1 494 ? 6.73 28.438 24.75 1 81.19 494 TYR B N 1
ATOM 8985 C CA . TYR B 1 494 ? 7.891 29.172 24.25 1 81.19 494 TYR B CA 1
ATOM 8986 C C . TYR B 1 494 ? 8.68 28.328 23.25 1 81.19 494 TYR B C 1
ATOM 8988 O O . TYR B 1 494 ? 9.211 28.859 22.281 1 81.19 494 TYR B O 1
ATOM 8996 N N . VAL B 1 495 ? 8.812 26.922 23.484 1 66.81 495 VAL B N 1
ATOM 8997 C CA . VAL B 1 495 ? 9.461 26 22.562 1 66.81 495 VAL B CA 1
ATOM 8998 C C . VAL B 1 495 ? 8.672 24.688 22.516 1 66.81 495 VAL B C 1
ATOM 9000 O O . VAL B 1 495 ? 8.078 24.266 23.5 1 66.81 495 VAL B O 1
ATOM 9003 N N . GLY B 1 496 ? 8.086 24.297 21.344 1 55.09 496 GLY B N 1
ATOM 9004 C CA . GLY B 1 496 ? 7.348 23.047 21.172 1 55.09 496 GLY B CA 1
ATOM 9005 C C . GLY B 1 496 ? 8.109 21.828 21.656 1 55.09 496 GLY B C 1
ATOM 9006 O O . GLY B 1 496 ? 9.305 21.688 21.375 1 55.09 496 GLY B O 1
ATOM 9007 N N . ALA B 1 497 ? 7.812 21.297 22.953 1 48.25 497 ALA B N 1
ATOM 9008 C CA . ALA B 1 497 ? 8.461 20.031 23.281 1 48.25 497 ALA B CA 1
ATOM 9009 C C . ALA B 1 497 ? 7.617 18.844 22.828 1 48.25 497 ALA B C 1
ATOM 9011 O O . ALA B 1 497 ? 6.391 18.859 22.953 1 48.25 497 ALA B O 1
ATOM 9012 N N . THR B 1 498 ? 8.094 18.234 21.812 1 46.5 498 THR B N 1
ATOM 9013 C CA . THR B 1 498 ? 7.449 16.969 21.438 1 46.5 498 THR B CA 1
ATOM 9014 C C . THR B 1 498 ? 7.441 16 22.609 1 46.5 498 THR B C 1
ATOM 9016 O O . THR B 1 498 ? 8.492 15.695 23.172 1 46.5 498 THR B O 1
ATOM 9019 N N . SER B 1 499 ? 6.75 16.234 23.562 1 39.75 499 SER B N 1
ATOM 9020 C CA . SER B 1 499 ? 6.75 15.086 24.469 1 39.75 499 SER B CA 1
ATOM 9021 C C . SER B 1 499 ? 6.09 13.875 23.812 1 39.75 499 SER B C 1
ATOM 9023 O O . SER B 1 499 ? 5.07 14.008 23.141 1 39.75 499 SER B O 1
ATOM 9025 N N . SER B 1 500 ? 6.906 12.977 23.438 1 37.91 500 SER B N 1
ATOM 9026 C CA . SER B 1 500 ? 6.383 11.664 23.094 1 37.91 500 SER B CA 1
ATOM 9027 C C . SER B 1 500 ? 5.348 11.195 24.109 1 37.91 500 SER B C 1
ATOM 9029 O O . SER B 1 500 ? 5.691 10.852 25.234 1 37.91 500 SER B O 1
ATOM 9031 N N . VAL B 1 501 ? 4.375 11.883 24.375 1 34.31 501 VAL B N 1
ATOM 9032 C CA . VAL B 1 501 ? 3.555 11.156 25.328 1 34.31 501 VAL B CA 1
ATOM 9033 C C . VAL B 1 501 ? 3.516 9.672 24.969 1 34.31 501 VAL B C 1
ATOM 9035 O O . VAL B 1 501 ? 3.996 9.273 23.906 1 34.31 501 VAL B O 1
ATOM 9038 N N . ASP B 1 502 ? 2.072 9.086 25.219 1 31.47 502 ASP B N 1
ATOM 9039 C CA . ASP B 1 502 ? 1.812 7.656 25.359 1 31.47 502 ASP B CA 1
ATOM 9040 C C . ASP B 1 502 ? 2.197 6.898 24.094 1 31.47 502 ASP B C 1
ATOM 9042 O O . ASP B 1 502 ? 2.33 7.492 23.016 1 31.47 502 ASP B O 1
ATOM 9046 N N . GLY B 1 503 ? 2.365 5.52 24.109 1 31.02 503 GLY B N 1
ATOM 9047 C CA . GLY B 1 503 ? 2.541 4.426 23.172 1 31.02 503 GLY B CA 1
ATOM 9048 C C . GLY B 1 503 ? 1.803 4.633 21.859 1 31.02 503 GLY B C 1
ATOM 9049 O O . GLY B 1 503 ? 1.893 3.805 20.953 1 31.02 503 GLY B O 1
ATOM 9050 N N . ALA B 1 504 ? 0.615 5.082 21.891 1 33.47 504 ALA B N 1
ATOM 9051 C CA . ALA B 1 504 ? -0.309 4.965 20.766 1 33.47 504 ALA B CA 1
ATOM 9052 C C . ALA B 1 504 ? -0.1 6.098 19.766 1 33.47 504 ALA B C 1
ATOM 9054 O O . ALA B 1 504 ? -0.939 6.32 18.891 1 33.47 504 ALA B O 1
ATOM 9055 N N . GLY B 1 505 ? 1.043 6.73 19.406 1 33.5 505 GLY B N 1
ATOM 9056 C CA . GLY B 1 505 ? 1.38 7.617 18.297 1 33.5 505 GLY B CA 1
ATOM 9057 C C . GLY B 1 505 ? 0.847 9.023 18.484 1 33.5 505 GLY B C 1
ATOM 9058 O O . GLY B 1 505 ? 0.867 9.828 17.547 1 33.5 505 GLY B O 1
ATOM 9059 N N . LEU B 1 506 ? -0.163 9.242 19.156 1 35.31 506 LEU B N 1
ATOM 9060 C CA . LEU B 1 506 ? -0.641 10.617 19.078 1 35.31 506 LEU B CA 1
ATOM 9061 C C . LEU B 1 506 ? 0.401 11.586 19.641 1 35.31 506 LEU B C 1
ATOM 9063 O O . LEU B 1 506 ? 0.856 11.43 20.766 1 35.31 506 LEU B O 1
ATOM 9067 N N . MET B 1 507 ? 1.271 11.992 18.828 1 40.16 507 MET B N 1
ATOM 9068 C CA . MET B 1 507 ? 2.236 13.055 19.078 1 40.16 507 MET B CA 1
ATOM 9069 C C . MET B 1 507 ? 1.542 14.312 19.609 1 40.16 507 MET B C 1
ATOM 9071 O O . MET B 1 507 ? 0.633 14.836 18.969 1 40.16 507 MET B O 1
ATOM 9075 N N . ALA B 1 508 ? 1.2 14.336 20.844 1 39.75 508 ALA B N 1
ATOM 9076 C CA . ALA B 1 508 ? 0.655 15.539 21.453 1 39.75 508 ALA B CA 1
ATOM 9077 C C . ALA B 1 508 ? 1.368 16.797 20.953 1 39.75 508 ALA B C 1
ATOM 9079 O O . ALA B 1 508 ? 2.287 16.703 20.125 1 39.75 508 ALA B O 1
ATOM 9080 N N . ILE B 1 509 ? 2.062 17.703 21.969 1 43 509 ILE B N 1
ATOM 9081 C CA . ILE B 1 509 ? 1.963 19.109 22.359 1 43 509 ILE B CA 1
ATOM 9082 C C . ILE B 1 509 ? 2.889 19.953 21.469 1 43 509 ILE B C 1
ATOM 9084 O O . ILE B 1 509 ? 4.109 19.922 21.641 1 43 509 ILE B O 1
ATOM 9088 N N . GLN B 1 510 ? 3.004 20.109 20.094 1 46.59 510 GLN B N 1
ATOM 9089 C CA . GLN B 1 510 ? 4.02 20.844 19.344 1 46.59 510 GLN B CA 1
ATOM 9090 C C . GLN B 1 510 ? 3.758 22.344 19.359 1 46.59 510 GLN B C 1
ATOM 9092 O O . GLN B 1 510 ? 2.729 22.812 18.875 1 46.59 510 GLN B O 1
ATOM 9097 N N . ARG B 1 511 ? 4.402 23.359 20.766 1 54 511 ARG B N 1
ATOM 9098 C CA . ARG B 1 511 ? 4.379 24.734 21.219 1 54 511 ARG B CA 1
ATOM 9099 C C . ARG B 1 511 ? 5.57 25.516 20.688 1 54 511 ARG B C 1
ATOM 9101 O O . ARG B 1 511 ? 6.715 25.078 20.812 1 54 511 ARG B O 1
ATOM 9108 N N . THR B 1 512 ? 5.602 26.672 19.641 1 76.56 512 THR B N 1
ATOM 9109 C CA . THR B 1 512 ? 6.379 26.891 18.438 1 76.56 512 THR B CA 1
ATOM 9110 C C . THR B 1 512 ? 6.863 28.344 18.375 1 76.56 512 THR B C 1
ATOM 9112 O O . THR B 1 512 ? 7.387 28.781 17.344 1 76.56 512 THR B O 1
ATOM 9115 N N . TYR B 1 513 ? 6.91 29.156 19.656 1 89.75 513 TYR B N 1
ATOM 9116 C CA . TYR B 1 513 ? 7.133 30.578 19.438 1 89.75 513 TYR B CA 1
ATOM 9117 C C . TYR B 1 513 ? 8.562 30.844 18.984 1 89.75 513 TYR B C 1
ATOM 9119 O O . TYR B 1 513 ? 8.789 31.391 17.891 1 89.75 513 TYR B O 1
ATOM 9127 N N . LEU B 1 514 ? 9.523 30.375 19.797 1 91.75 514 LEU B N 1
ATOM 9128 C CA . LEU B 1 514 ? 10.922 30.672 19.484 1 91.75 514 LEU B CA 1
ATOM 9129 C C . LEU B 1 514 ? 11.336 30 18.172 1 91.75 514 LEU B C 1
ATOM 9131 O O . LEU B 1 514 ? 12.156 30.547 17.422 1 91.75 514 LEU B O 1
ATOM 9135 N N . THR B 1 515 ? 10.766 28.906 17.906 1 90.62 515 THR B N 1
ATOM 9136 C CA . THR B 1 515 ? 11.117 28.219 16.672 1 90.62 515 THR B CA 1
ATOM 9137 C C . THR B 1 515 ? 10.578 28.969 15.461 1 90.62 515 THR B C 1
ATOM 9139 O O . THR B 1 515 ? 11.211 29 14.406 1 90.62 515 THR B O 1
ATOM 9142 N N . LEU B 1 516 ? 9.484 29.531 15.625 1 89.19 516 LEU B N 1
ATOM 9143 C CA . LEU B 1 516 ? 8.93 30.297 14.516 1 89.19 516 LEU B CA 1
ATOM 9144 C C . LEU B 1 516 ? 9.656 31.625 14.336 1 89.19 516 LEU B C 1
ATOM 9146 O O . LEU B 1 516 ? 9.859 32.094 13.211 1 89.19 516 LEU B O 1
ATOM 9150 N N . ILE B 1 517 ? 9.953 32.219 15.461 1 89.81 517 ILE B N 1
ATOM 9151 C CA . ILE B 1 517 ? 10.734 33.438 15.359 1 89.81 517 ILE B CA 1
ATOM 9152 C C . ILE B 1 517 ? 12.078 33.156 14.695 1 89.81 517 ILE B C 1
ATOM 9154 O O . ILE B 1 517 ? 12.602 33.969 13.938 1 89.81 517 ILE B O 1
ATOM 9158 N N . ALA B 1 518 ? 12.57 32.031 15.047 1 91.56 518 ALA B N 1
ATOM 9159 C CA . ALA B 1 518 ? 13.852 31.641 14.445 1 91.56 518 ALA B CA 1
ATOM 9160 C C . ALA B 1 518 ? 13.734 31.547 12.93 1 91.56 518 ALA B C 1
ATOM 9162 O O . ALA B 1 518 ? 14.672 31.875 12.203 1 91.56 518 ALA B O 1
ATOM 9163 N N . LYS B 1 519 ? 12.641 31.125 12.438 1 89.06 519 LYS B N 1
ATOM 9164 C CA . LYS B 1 519 ? 12.414 30.984 11.008 1 89.06 519 LYS B CA 1
ATOM 9165 C C . LYS B 1 519 ? 12.5 32.344 10.305 1 89.06 519 LYS B C 1
ATOM 9167 O O . LYS B 1 519 ? 12.938 32.438 9.156 1 89.06 519 LYS B O 1
ATOM 9172 N N . THR B 1 520 ? 12.156 33.406 11 1 87.62 520 THR B N 1
ATOM 9173 C CA . THR B 1 520 ? 12.117 34.719 10.359 1 87.62 520 THR B CA 1
ATOM 9174 C C . THR B 1 520 ? 13.352 35.531 10.727 1 87.62 520 THR B C 1
ATOM 9176 O O . THR B 1 520 ? 13.844 36.312 9.914 1 87.62 520 THR B O 1
ATOM 9179 N N . VAL B 1 521 ? 13.898 35.281 11.898 1 91.38 521 VAL B N 1
ATOM 9180 C CA . VAL B 1 521 ? 14.945 36.156 12.422 1 91.38 521 VAL B CA 1
ATOM 9181 C C . VAL B 1 521 ? 16.312 35.594 12.07 1 91.38 521 VAL B C 1
ATOM 9183 O O . VAL B 1 521 ? 17.234 36.344 11.75 1 91.38 521 VAL B O 1
ATOM 9186 N N . TYR B 1 522 ? 16.391 34.281 12.086 1 94.75 522 TYR B N 1
ATOM 9187 C CA . TYR B 1 522 ? 17.734 33.719 11.992 1 94.75 522 TYR B CA 1
ATOM 9188 C C . TYR B 1 522 ? 17.953 33.031 10.656 1 94.75 522 TYR B C 1
ATOM 9190 O O . TYR B 1 522 ? 18.875 32.219 10.508 1 94.75 522 TYR B O 1
ATOM 9198 N N . LEU B 1 523 ? 17.094 33.25 9.742 1 93.88 523 LEU B N 1
ATOM 9199 C CA . LEU B 1 523 ? 17.266 32.688 8.406 1 93.88 523 LEU B CA 1
ATOM 9200 C C . LEU B 1 523 ? 17.156 33.781 7.34 1 93.88 523 LEU B C 1
ATOM 9202 O O . LEU B 1 523 ? 16.297 34.656 7.438 1 93.88 523 LEU B O 1
ATOM 9206 N N . LEU B 1 524 ? 18.062 33.719 6.426 1 94.12 524 LEU B N 1
ATOM 9207 C CA . LEU B 1 524 ? 18.062 34.625 5.273 1 94.12 524 LEU B CA 1
ATOM 9208 C C . LEU B 1 524 ? 17.875 33.844 3.979 1 94.12 524 LEU B C 1
ATOM 9210 O O . LEU B 1 524 ? 18.234 32.656 3.887 1 94.12 524 LEU B O 1
ATOM 9214 N N . ASP B 1 525 ? 17.312 34.531 2.992 1 91.81 525 ASP B N 1
ATOM 9215 C CA . ASP B 1 525 ? 17.141 33.906 1.688 1 91.81 525 ASP B CA 1
ATOM 9216 C C . ASP B 1 525 ? 18.469 33.438 1.114 1 91.81 525 ASP B C 1
ATOM 9218 O O . ASP B 1 525 ? 19.484 34.156 1.238 1 91.81 525 ASP B O 1
ATOM 9222 N N . ASP B 1 526 ? 18.391 32.25 0.696 1 93.62 526 ASP B N 1
ATOM 9223 C CA . ASP B 1 526 ? 19.578 31.625 0.114 1 93.62 526 ASP B CA 1
ATOM 9224 C C . ASP B 1 526 ? 19.203 30.719 -1.051 1 93.62 526 ASP B C 1
ATOM 9226 O O . ASP B 1 526 ? 18.062 30.281 -1.163 1 93.62 526 ASP B O 1
ATOM 9230 N N . SER B 1 527 ? 20.125 30.625 -2.041 1 95.06 527 SER B N 1
ATOM 9231 C CA . SER B 1 527 ? 19.906 29.75 -3.184 1 95.06 527 SER B CA 1
ATOM 9232 C C . SER B 1 527 ? 21.172 28.969 -3.521 1 95.06 527 SER B C 1
ATOM 9234 O O . SER B 1 527 ? 21.875 29.281 -4.488 1 95.06 527 SER B O 1
ATOM 9236 N N . GLU B 1 528 ? 21.484 28.078 -2.725 1 95.5 528 GLU B N 1
ATOM 9237 C CA . GLU B 1 528 ? 22.609 27.188 -2.947 1 95.5 528 GLU B CA 1
ATOM 9238 C C . GLU B 1 528 ? 22.141 25.75 -3.215 1 95.5 528 GLU B C 1
ATOM 9240 O O . GLU B 1 528 ? 21.094 25.328 -2.707 1 95.5 528 GLU B O 1
ATOM 9245 N N . PRO B 1 529 ? 22.953 25.094 -3.994 1 95.81 529 PRO B N 1
ATOM 9246 C CA . PRO B 1 529 ? 22.547 23.719 -4.297 1 95.81 529 PRO B CA 1
ATOM 9247 C C . PRO B 1 529 ? 22.672 22.781 -3.094 1 95.81 529 PRO B C 1
ATOM 9249 O O . PRO B 1 529 ? 23.656 22.875 -2.344 1 95.81 529 PRO B O 1
ATOM 9252 N N . ILE B 1 530 ? 21.688 21.969 -2.857 1 96.12 530 ILE B N 1
ATOM 9253 C CA . ILE B 1 530 ? 21.672 20.953 -1.807 1 96.12 530 ILE B CA 1
ATOM 9254 C C . ILE B 1 530 ? 21.266 19.609 -2.396 1 96.12 530 ILE B C 1
ATOM 9256 O O . ILE B 1 530 ? 20.359 19.531 -3.23 1 96.12 530 ILE B O 1
ATOM 9260 N N . THR B 1 531 ? 21.969 18.594 -1.97 1 95.69 531 THR B N 1
ATOM 9261 C CA . THR B 1 531 ? 21.672 17.234 -2.438 1 95.69 531 THR B CA 1
ATOM 9262 C C . THR B 1 531 ? 20.656 16.562 -1.521 1 95.69 531 THR B C 1
ATOM 9264 O O . THR B 1 531 ? 20.844 16.516 -0.303 1 95.69 531 THR B O 1
ATOM 9267 N N . ILE B 1 532 ? 19.625 16.047 -2.074 1 96.12 532 ILE B N 1
ATOM 9268 C CA . ILE B 1 532 ? 18.609 15.359 -1.291 1 96.12 532 ILE B CA 1
ATOM 9269 C C . ILE B 1 532 ? 18.5 13.906 -1.748 1 96.12 532 ILE B C 1
ATOM 9271 O O . ILE B 1 532 ? 18.656 13.609 -2.934 1 96.12 532 ILE B O 1
ATOM 9275 N N . GLN B 1 533 ? 18.344 13.078 -0.765 1 95.81 533 GLN B N 1
ATOM 9276 C CA . GLN B 1 533 ? 18.078 11.664 -1.027 1 95.81 533 GLN B CA 1
ATOM 9277 C C . GLN B 1 533 ? 16.609 11.336 -0.865 1 95.81 533 GLN B C 1
ATOM 9279 O O . GLN B 1 533 ? 15.953 11.828 0.061 1 95.81 533 GLN B O 1
ATOM 9284 N N . MET B 1 534 ? 16.078 10.586 -1.81 1 94.5 534 MET B N 1
ATOM 9285 C CA . MET B 1 534 ? 14.664 10.25 -1.781 1 94.5 534 MET B CA 1
ATOM 9286 C C . MET B 1 534 ? 14.461 8.734 -1.781 1 94.5 534 MET B C 1
ATOM 9288 O O . MET B 1 534 ? 15.18 8.008 -2.475 1 94.5 534 MET B O 1
ATOM 9292 N N . LYS B 1 535 ? 13.562 8.305 -0.911 1 93 535 LYS B N 1
ATOM 9293 C CA . LYS B 1 535 ? 13.117 6.914 -0.905 1 93 535 LYS B CA 1
ATOM 9294 C C . LYS B 1 535 ? 11.602 6.816 -1.054 1 93 535 LYS B C 1
ATOM 9296 O O . LYS B 1 535 ? 10.867 7.637 -0.504 1 93 535 LYS B O 1
ATOM 9301 N N . THR B 1 536 ? 11.141 5.945 -1.887 1 89.69 536 THR B N 1
ATOM 9302 C CA . THR B 1 536 ? 9.711 5.766 -2.141 1 89.69 536 THR B CA 1
ATOM 9303 C C . THR B 1 536 ? 9.352 4.285 -2.16 1 89.69 536 THR B C 1
ATOM 9305 O O . THR B 1 536 ? 10.227 3.422 -2.143 1 89.69 536 THR B O 1
ATOM 9308 N N . VAL B 1 537 ? 8.039 3.945 -2.029 1 85 537 VAL B N 1
ATOM 9309 C CA . VAL B 1 537 ? 7.551 2.578 -2.168 1 85 537 VAL B CA 1
ATOM 9310 C C . VAL B 1 537 ? 7.234 2.287 -3.633 1 85 537 VAL B C 1
ATOM 9312 O O . VAL B 1 537 ? 6.395 2.955 -4.238 1 85 537 VAL B O 1
ATOM 9315 N N . GLN B 1 538 ? 7.965 1.426 -4.23 1 83.25 538 GLN B N 1
ATOM 9316 C CA . GLN B 1 538 ? 7.773 1.042 -5.625 1 83.25 538 GLN B CA 1
ATOM 9317 C C . GLN B 1 538 ? 7.48 -0.451 -5.75 1 83.25 538 GLN B C 1
ATOM 9319 O O . GLN B 1 538 ? 8.062 -1.265 -5.031 1 83.25 538 GLN B O 1
ATOM 9324 N N . LYS B 1 539 ? 6.508 -0.719 -6.707 1 81.81 539 LYS B N 1
ATOM 9325 C CA . LYS B 1 539 ? 6.238 -2.123 -7.004 1 81.81 539 LYS B CA 1
ATOM 9326 C C . LYS B 1 539 ? 7.355 -2.732 -7.848 1 81.81 539 LYS B C 1
ATOM 9328 O O . LYS B 1 539 ? 7.676 -2.223 -8.922 1 81.81 539 LYS B O 1
ATOM 9333 N N . ARG B 1 540 ? 7.965 -3.73 -7.336 1 85.75 540 ARG B N 1
ATOM 9334 C CA . ARG B 1 540 ? 9.062 -4.398 -8.023 1 85.75 540 ARG B CA 1
ATOM 9335 C C . ARG B 1 540 ? 8.844 -5.91 -8.062 1 85.75 540 ARG B C 1
ATOM 9337 O O . ARG B 1 540 ? 8.117 -6.457 -7.238 1 85.75 540 ARG B O 1
ATOM 9344 N N . ILE B 1 541 ? 9.461 -6.605 -9.102 1 86.31 541 ILE B N 1
ATOM 9345 C CA . ILE B 1 541 ? 9.305 -8.047 -9.281 1 86.31 541 ILE B CA 1
ATOM 9346 C C . ILE B 1 541 ? 10.414 -8.781 -8.531 1 86.31 541 ILE B C 1
ATOM 9348 O O . ILE B 1 541 ? 11.594 -8.484 -8.711 1 86.31 541 ILE B O 1
ATOM 9352 N N . TRP B 1 542 ? 10.008 -9.672 -7.66 1 87.69 542 TRP B N 1
ATOM 9353 C CA . TRP B 1 542 ? 10.914 -10.469 -6.844 1 87.69 542 TRP B CA 1
ATOM 9354 C C . TRP B 1 542 ? 10.766 -11.953 -7.164 1 87.69 542 TRP B C 1
ATOM 9356 O O . TRP B 1 542 ? 9.758 -12.375 -7.723 1 87.69 542 TRP B O 1
ATOM 9366 N N . LEU B 1 543 ? 11.859 -12.688 -6.887 1 91.06 543 LEU B N 1
ATOM 9367 C CA . LEU B 1 543 ? 11.75 -14.141 -6.844 1 91.06 543 LEU B CA 1
ATOM 9368 C C . LEU B 1 543 ? 11.336 -14.617 -5.453 1 91.06 543 LEU B C 1
ATOM 9370 O O . LEU B 1 543 ? 11.891 -14.164 -4.449 1 91.06 543 LEU B O 1
ATOM 9374 N N . SER B 1 544 ? 10.352 -15.422 -5.398 1 88.88 544 SER B N 1
ATOM 9375 C CA . SER B 1 544 ? 9.891 -15.969 -4.125 1 88.88 544 SER B CA 1
ATOM 9376 C C . SER B 1 544 ? 10.922 -16.922 -3.529 1 88.88 544 SER B C 1
ATOM 9378 O O . SER B 1 544 ? 11.305 -17.906 -4.164 1 88.88 544 SER B O 1
ATOM 9380 N N . ASP B 1 545 ? 11.328 -16.688 -2.309 1 91.31 545 ASP B N 1
ATOM 9381 C CA . ASP B 1 545 ? 12.305 -17.531 -1.637 1 91.31 545 ASP B CA 1
ATOM 9382 C C . ASP B 1 545 ? 11.789 -18.969 -1.511 1 91.31 545 ASP B C 1
ATOM 9384 O O . ASP B 1 545 ? 12.5 -19.922 -1.844 1 91.31 545 ASP B O 1
ATOM 9388 N N . VAL B 1 546 ? 10.578 -19.062 -1.114 1 88.31 546 VAL B N 1
ATOM 9389 C CA . VAL B 1 546 ? 10.008 -20.375 -0.847 1 88.31 546 VAL B CA 1
ATOM 9390 C C . VAL B 1 546 ? 9.875 -21.172 -2.152 1 88.31 546 VAL B C 1
ATOM 9392 O O . VAL B 1 546 ? 10.273 -22.328 -2.227 1 88.31 546 VAL B O 1
ATOM 9395 N N . ALA B 1 547 ? 9.352 -20.531 -3.199 1 90.38 547 ALA B N 1
ATOM 9396 C CA . ALA B 1 547 ? 9.164 -21.219 -4.48 1 90.38 547 ALA B CA 1
ATOM 9397 C C . ALA B 1 547 ? 10.5 -21.625 -5.086 1 90.38 547 ALA B C 1
ATOM 9399 O O . ALA B 1 547 ? 10.641 -22.719 -5.621 1 90.38 547 ALA B O 1
ATOM 9400 N N . VAL B 1 548 ? 11.523 -20.75 -4.965 1 94.5 548 VAL B N 1
ATOM 9401 C CA . VAL B 1 548 ? 12.828 -21.031 -5.543 1 94.5 548 VAL B CA 1
ATOM 9402 C C . VAL B 1 548 ? 13.477 -22.203 -4.816 1 94.5 548 VAL B C 1
ATOM 9404 O O . VAL B 1 548 ? 13.961 -23.156 -5.449 1 94.5 548 VAL B O 1
ATOM 9407 N N . HIS B 1 549 ? 13.461 -22.234 -3.508 1 95.12 549 HIS B N 1
ATOM 9408 C CA . HIS B 1 549 ? 14.086 -23.312 -2.744 1 95.12 549 HIS B CA 1
ATOM 9409 C C . HIS B 1 549 ? 13.375 -24.641 -2.979 1 95.12 549 HIS B C 1
ATOM 9411 O O . HIS B 1 549 ? 14.023 -25.672 -3.162 1 95.12 549 HIS B O 1
ATOM 9417 N N . LEU B 1 550 ? 12.055 -24.625 -3.012 1 93.25 550 LEU B N 1
ATOM 9418 C CA . LEU B 1 550 ? 11.305 -25.859 -3.207 1 93.25 550 LEU B CA 1
ATOM 9419 C C . LEU B 1 550 ? 11.531 -26.422 -4.609 1 93.25 550 LEU B C 1
ATOM 9421 O O . LEU B 1 550 ? 11.711 -27.625 -4.781 1 93.25 550 LEU B O 1
ATOM 9425 N N . LEU B 1 551 ? 11.477 -25.516 -5.562 1 96 551 LEU B N 1
ATOM 9426 C CA . LEU B 1 551 ? 11.695 -25.969 -6.934 1 96 551 LEU B CA 1
ATOM 9427 C C . LEU B 1 551 ? 13.125 -26.453 -7.125 1 96 551 LEU B C 1
ATOM 9429 O O . LEU B 1 551 ? 13.352 -27.469 -7.789 1 96 551 LEU B O 1
ATOM 9433 N N . ALA B 1 552 ? 14.102 -25.781 -6.551 1 97.69 552 ALA B N 1
ATOM 9434 C CA . ALA B 1 552 ? 15.5 -26.203 -6.641 1 97.69 552 ALA B CA 1
ATOM 9435 C C . ALA B 1 552 ? 15.703 -27.562 -5.988 1 97.69 552 ALA B C 1
ATOM 9437 O O . ALA B 1 552 ? 16.359 -28.438 -6.559 1 97.69 552 ALA B O 1
ATOM 9438 N N . VAL B 1 553 ? 15.141 -27.75 -4.84 1 97.5 553 VAL B N 1
ATOM 9439 C CA . VAL B 1 553 ? 15.25 -29.031 -4.152 1 97.5 553 VAL B CA 1
ATOM 9440 C C . VAL B 1 553 ? 14.609 -30.125 -5 1 97.5 553 VAL B C 1
ATOM 9442 O O . VAL B 1 553 ? 15.172 -31.219 -5.145 1 97.5 553 VAL B O 1
ATOM 9445 N N . ALA B 1 554 ? 13.438 -29.844 -5.543 1 97.5 554 ALA B N 1
ATOM 9446 C CA . ALA B 1 554 ? 12.758 -30.812 -6.387 1 97.5 554 ALA B CA 1
ATOM 9447 C C . ALA B 1 554 ? 13.602 -31.172 -7.609 1 97.5 554 ALA B C 1
ATOM 9449 O O . ALA B 1 554 ? 13.688 -32.344 -7.996 1 97.5 554 ALA B O 1
ATOM 9450 N N . MET B 1 555 ? 14.188 -30.203 -8.219 1 98.25 555 MET B N 1
ATOM 9451 C CA . MET B 1 555 ? 15.039 -30.438 -9.383 1 98.25 555 MET B CA 1
ATOM 9452 C C . MET B 1 555 ? 16.266 -31.281 -9 1 98.25 555 MET B C 1
ATOM 9454 O O . MET B 1 555 ? 16.641 -32.188 -9.734 1 98.25 555 MET B O 1
ATOM 9458 N N . PHE B 1 556 ? 16.875 -31.047 -7.82 1 98.12 556 PHE B N 1
ATOM 9459 C CA . PHE B 1 556 ? 18.016 -31.812 -7.348 1 98.12 556 PHE B CA 1
ATOM 9460 C C . PHE B 1 556 ? 17.609 -33.25 -7.051 1 98.12 556 PHE B C 1
ATOM 9462 O O . PHE B 1 556 ? 18.359 -34.188 -7.344 1 98.12 556 PHE B O 1
ATOM 9469 N N . LEU B 1 557 ? 16.438 -33.375 -6.449 1 98.25 557 LEU B N 1
ATOM 9470 C CA . LEU B 1 557 ? 15.961 -34.75 -6.168 1 98.25 557 LEU B CA 1
ATOM 9471 C C . LEU B 1 557 ? 15.742 -35.531 -7.457 1 98.25 557 LEU B C 1
ATOM 9473 O O . LEU B 1 557 ? 16.109 -36.688 -7.551 1 98.25 557 LEU B O 1
ATOM 9477 N N . LEU B 1 558 ? 15.125 -34.844 -8.43 1 98.31 558 LEU B N 1
ATOM 9478 C CA . LEU B 1 558 ? 14.906 -35.5 -9.711 1 98.31 558 LEU B CA 1
ATOM 9479 C C . LEU B 1 558 ? 16.234 -35.844 -10.375 1 98.31 558 LEU B C 1
ATOM 9481 O O . LEU B 1 558 ? 16.391 -36.938 -10.945 1 98.31 558 LEU B O 1
ATOM 9485 N N . ALA B 1 559 ? 17.219 -34.969 -10.297 1 98.06 559 ALA B N 1
ATOM 9486 C CA . ALA B 1 559 ? 18.547 -35.219 -10.859 1 98.06 559 ALA B CA 1
ATOM 9487 C C . ALA B 1 559 ? 19.234 -36.344 -10.125 1 98.06 559 ALA B C 1
ATOM 9489 O O . ALA B 1 559 ? 19.812 -37.25 -10.758 1 98.06 559 ALA B O 1
ATOM 9490 N N . PHE B 1 560 ? 19.188 -36.375 -8.836 1 97.62 560 PHE B N 1
ATOM 9491 C CA . PHE B 1 560 ? 19.859 -37.375 -8.016 1 97.62 560 PHE B CA 1
ATOM 9492 C C . PHE B 1 560 ? 19.25 -38.75 -8.242 1 97.62 560 PHE B C 1
ATOM 9494 O O . PHE B 1 560 ? 19.969 -39.719 -8.602 1 97.62 560 PHE B O 1
ATOM 9501 N N . PHE B 1 561 ? 17.922 -38.844 -8.016 1 98.19 561 PHE B N 1
ATOM 9502 C CA . PHE B 1 561 ? 17.266 -40.156 -8.172 1 98.19 561 PHE B CA 1
ATOM 9503 C C . PHE B 1 561 ? 17.203 -40.531 -9.641 1 98.19 561 PHE B C 1
ATOM 9505 O O . PHE B 1 561 ? 17.234 -41.719 -9.977 1 98.19 561 PHE B O 1
ATOM 9512 N N . GLY B 1 562 ? 17.078 -39.469 -10.547 1 97.31 562 GLY B N 1
ATOM 9513 C CA . GLY B 1 562 ? 17.141 -39.781 -11.969 1 97.31 562 GLY B CA 1
ATOM 9514 C C . GLY B 1 562 ? 18.438 -40.438 -12.383 1 97.31 562 GLY B C 1
ATOM 9515 O O . GLY B 1 562 ? 18.438 -41.375 -13.18 1 97.31 562 GLY B O 1
ATOM 9516 N N . THR B 1 563 ? 19.547 -40 -11.867 1 97.62 563 THR B N 1
ATOM 9517 C CA . THR B 1 563 ? 20.844 -40.594 -12.141 1 97.62 563 THR B CA 1
ATOM 9518 C C . THR B 1 563 ? 20.922 -42.031 -11.594 1 97.62 563 THR B C 1
ATOM 9520 O O . THR B 1 563 ? 21.375 -42.938 -12.281 1 97.62 563 THR B O 1
ATOM 9523 N N . ILE B 1 564 ? 20.438 -42.219 -10.414 1 97.38 564 ILE B N 1
ATOM 9524 C CA . ILE B 1 564 ? 20.438 -43.531 -9.789 1 97.38 564 ILE B CA 1
ATOM 9525 C C . ILE B 1 564 ? 19.609 -44.5 -10.633 1 97.38 564 ILE B C 1
ATOM 9527 O O . ILE B 1 564 ? 20.047 -45.594 -10.914 1 97.38 564 ILE B O 1
ATOM 9531 N N . ILE B 1 565 ? 18.469 -44.062 -11.07 1 97.62 565 ILE B N 1
ATOM 9532 C CA . ILE B 1 565 ? 17.578 -44.875 -11.875 1 97.62 565 ILE B CA 1
ATOM 9533 C C . ILE B 1 565 ? 18.25 -45.25 -13.195 1 97.62 565 ILE B C 1
ATOM 9535 O O . ILE B 1 565 ? 18.25 -46.406 -13.602 1 97.62 565 ILE B O 1
ATOM 9539 N N . GLN B 1 566 ? 18.844 -44.25 -13.844 1 97.06 566 GLN B N 1
ATOM 9540 C CA . GLN B 1 566 ? 19.484 -44.469 -15.141 1 97.06 566 GLN B CA 1
ATOM 9541 C C . GLN B 1 566 ? 20.656 -45.438 -15.016 1 97.06 566 GLN B C 1
ATOM 9543 O O . GLN B 1 566 ? 20.812 -46.344 -15.836 1 97.06 566 GLN B O 1
ATOM 9548 N N . LEU B 1 567 ? 21.469 -45.375 -14 1 96.12 567 LEU B N 1
ATOM 9549 C CA . LEU B 1 567 ? 22.641 -46.219 -13.812 1 96.12 567 LEU B CA 1
ATOM 9550 C C . LEU B 1 567 ? 22.234 -47.656 -13.445 1 96.12 567 LEU B C 1
ATOM 9552 O O . LEU B 1 567 ? 22.734 -48.594 -14.039 1 96.12 567 LEU B O 1
ATOM 9556 N N . PHE B 1 568 ? 21.312 -47.719 -12.523 1 95.38 568 PHE B N 1
ATOM 9557 C CA . PHE B 1 568 ? 20.891 -49.031 -12.102 1 95.38 568 PHE B CA 1
ATOM 9558 C C . PHE B 1 568 ? 20.078 -49.719 -13.195 1 95.38 568 PHE B C 1
ATOM 9560 O O . PHE B 1 568 ? 20.141 -50.969 -13.344 1 95.38 568 PHE B O 1
ATOM 9567 N N . HIS B 1 569 ? 19.344 -48.938 -13.922 1 95.25 569 HIS B N 1
ATOM 9568 C CA . HIS B 1 569 ? 18.609 -49.531 -15.031 1 95.25 569 HIS B CA 1
ATOM 9569 C C . HIS B 1 569 ? 19.547 -50.031 -16.125 1 95.25 569 HIS B C 1
ATOM 9571 O O . HIS B 1 569 ? 19.297 -51.031 -16.766 1 95.25 569 HIS B O 1
ATOM 9577 N N . ARG B 1 570 ? 20.578 -49.281 -16.391 1 93.12 570 ARG B N 1
ATOM 9578 C CA . ARG B 1 570 ? 21.594 -49.719 -17.344 1 93.12 570 ARG B CA 1
ATOM 9579 C C . ARG B 1 570 ? 22.234 -51.031 -16.906 1 93.12 570 ARG B C 1
ATOM 9581 O O . ARG B 1 570 ? 22.469 -51.938 -17.719 1 93.12 570 ARG B O 1
ATOM 9588 N N . PHE B 1 571 ? 22.406 -51.156 -15.688 1 90.81 571 PHE B N 1
ATOM 9589 C CA . PHE B 1 571 ? 22.984 -52.375 -15.133 1 90.81 571 PHE B CA 1
ATOM 9590 C C . PHE B 1 571 ? 22 -53.562 -15.266 1 90.81 571 PHE B C 1
ATOM 9592 O O . PHE B 1 571 ? 22.406 -54.656 -15.617 1 90.81 571 PHE B O 1
ATOM 9599 N N . ASP B 1 572 ? 20.797 -53.312 -15.008 1 90.19 572 ASP B N 1
ATOM 9600 C CA . ASP B 1 572 ? 19.781 -54.375 -15.078 1 90.19 572 ASP B CA 1
ATOM 9601 C C . ASP B 1 572 ? 19.594 -54.844 -16.516 1 90.19 572 ASP B C 1
ATOM 9603 O O . ASP B 1 572 ? 19.234 -56 -16.75 1 90.19 572 ASP B O 1
ATOM 9607 N N . ARG B 1 573 ? 19.891 -54.031 -17.453 1 88.5 573 ARG B N 1
ATOM 9608 C CA . ARG B 1 573 ? 19.641 -54.406 -18.844 1 88.5 573 ARG B CA 1
ATOM 9609 C C . ARG B 1 573 ? 20.922 -54.844 -19.547 1 88.5 573 ARG B C 1
ATOM 9611 O O . ARG B 1 573 ? 20.969 -54.969 -20.766 1 88.5 573 ARG B O 1
ATOM 9618 N N . ARG B 1 574 ? 21.922 -55.062 -18.984 1 84.06 574 ARG B N 1
ATOM 9619 C CA . ARG B 1 574 ? 23.219 -55.344 -19.578 1 84.06 574 ARG B CA 1
ATOM 9620 C C . ARG B 1 574 ? 23.172 -56.594 -20.438 1 84.06 574 ARG B C 1
ATOM 9622 O O . ARG B 1 574 ? 23.828 -56.656 -21.484 1 84.06 574 ARG B O 1
ATOM 9629 N N . ASN B 1 575 ? 22.297 -57.562 -20.062 1 81.81 575 ASN B N 1
ATOM 9630 C CA . ASN B 1 575 ? 22.234 -58.812 -20.812 1 81.81 575 ASN B CA 1
ATOM 9631 C C . ASN B 1 575 ? 21.016 -58.812 -21.75 1 81.81 575 ASN B C 1
ATOM 9633 O O . ASN B 1 575 ? 20.734 -59.844 -22.359 1 81.81 575 ASN B O 1
ATOM 9637 N N . LEU B 1 576 ? 20.328 -57.719 -21.688 1 85.69 576 LEU B N 1
ATOM 9638 C CA . LEU B 1 576 ? 19.172 -57.594 -22.578 1 85.69 576 LEU B CA 1
ATOM 9639 C C . LEU B 1 576 ? 19.594 -57.094 -23.953 1 85.69 576 LEU B C 1
ATOM 9641 O O . LEU B 1 576 ? 20 -55.938 -24.078 1 85.69 576 LEU B O 1
ATOM 9645 N N . ARG B 1 577 ? 19.578 -57.969 -25 1 84.62 577 ARG B N 1
ATOM 9646 C CA . ARG B 1 577 ? 20.016 -57.594 -26.344 1 84.62 577 ARG B CA 1
ATOM 9647 C C . ARG B 1 577 ? 18.844 -57.656 -27.328 1 84.62 577 ARG B C 1
ATOM 9649 O O . ARG B 1 577 ? 18.859 -58.438 -28.281 1 84.62 577 ARG B O 1
ATOM 9656 N N . LEU B 1 578 ? 17.984 -56.688 -27.078 1 86.06 578 LEU B N 1
ATOM 9657 C CA . LEU B 1 578 ? 16.844 -56.594 -27.984 1 86.06 578 LEU B CA 1
ATOM 9658 C C . LEU B 1 578 ? 17.266 -56 -29.328 1 86.06 578 LEU B C 1
ATOM 9660 O O . LEU B 1 578 ? 18.031 -55.031 -29.359 1 86.06 578 LEU B O 1
ATOM 9664 N N . LEU B 1 579 ? 16.875 -56.594 -30.438 1 84.38 579 LEU B N 1
ATOM 9665 C CA . LEU B 1 579 ? 17.281 -56.125 -31.766 1 84.38 579 LEU B CA 1
ATOM 9666 C C . LEU B 1 579 ? 16.234 -55.156 -32.344 1 84.38 579 LEU B C 1
ATOM 9668 O O . LEU B 1 579 ? 16.547 -54.375 -33.219 1 84.38 579 LEU B O 1
ATOM 9672 N N . HIS B 1 580 ? 15.055 -55.281 -31.906 1 85.19 580 HIS B N 1
ATOM 9673 C CA . HIS B 1 580 ? 14.008 -54.375 -32.375 1 85.19 580 HIS B CA 1
ATOM 9674 C C . HIS B 1 580 ? 13.219 -53.812 -31.203 1 85.19 580 HIS B C 1
ATOM 9676 O O . HIS B 1 580 ? 13.398 -54.219 -30.062 1 85.19 580 HIS B O 1
ATOM 9682 N N . GLU B 1 581 ? 12.391 -52.781 -31.453 1 87.06 581 GLU B N 1
ATOM 9683 C CA . GLU B 1 581 ? 11.594 -52.094 -30.453 1 87.06 581 GLU B CA 1
ATOM 9684 C C . GLU B 1 581 ? 10.516 -53 -29.875 1 87.06 581 GLU B C 1
ATOM 9686 O O . GLU B 1 581 ? 9.656 -53.5 -30.609 1 87.06 581 GLU B O 1
ATOM 9691 N N . PRO B 1 582 ? 10.648 -53.156 -28.562 1 86.12 582 PRO B N 1
ATOM 9692 C CA . PRO B 1 582 ? 9.609 -54 -27.938 1 86.12 582 PRO B CA 1
ATOM 9693 C C . PRO B 1 582 ? 8.312 -53.219 -27.703 1 86.12 582 PRO B C 1
ATOM 9695 O O . PRO B 1 582 ? 8.305 -52 -27.672 1 86.12 582 PRO B O 1
ATOM 9698 N N . GLY B 1 583 ? 7.227 -54 -27.609 1 83 583 GLY B N 1
ATOM 9699 C CA . GLY B 1 583 ? 5.977 -53.375 -27.203 1 83 583 GLY B CA 1
ATOM 9700 C C . GLY B 1 583 ? 4.906 -53.469 -28.281 1 83 583 GLY B C 1
ATOM 9701 O O . GLY B 1 583 ? 3.721 -53.281 -27.984 1 83 583 GLY B O 1
ATOM 9702 N N . THR B 1 584 ? 5.328 -53.656 -29.516 1 87.88 584 THR B N 1
ATOM 9703 C CA . THR B 1 584 ? 4.344 -53.812 -30.578 1 87.88 584 THR B CA 1
ATOM 9704 C C . THR B 1 584 ? 3.863 -55.25 -30.672 1 87.88 584 THR B C 1
ATOM 9706 O O . THR B 1 584 ? 4.465 -56.156 -30.078 1 87.88 584 THR B O 1
ATOM 9709 N N . ILE B 1 585 ? 2.799 -55.438 -31.344 1 88.56 585 ILE B N 1
ATOM 9710 C CA . ILE B 1 585 ? 2.256 -56.781 -31.531 1 88.56 585 ILE B CA 1
ATOM 9711 C C . ILE B 1 585 ? 3.258 -57.625 -32.312 1 88.56 585 ILE B C 1
ATOM 9713 O O . ILE B 1 585 ? 3.545 -58.75 -31.922 1 88.56 585 ILE B O 1
ATOM 9717 N N . ALA B 1 586 ? 3.818 -57.031 -33.344 1 89.06 586 ALA B N 1
ATOM 9718 C CA . ALA B 1 586 ? 4.777 -57.75 -34.156 1 89.06 586 ALA B CA 1
ATOM 9719 C C . ALA B 1 586 ? 6.004 -58.156 -33.344 1 89.06 586 ALA B C 1
ATOM 9721 O O . ALA B 1 586 ? 6.508 -59.281 -33.5 1 89.06 586 ALA B O 1
ATOM 9722 N N . SER B 1 587 ? 6.418 -57.344 -32.562 1 89.56 587 SER B N 1
ATOM 9723 C CA . SER B 1 587 ? 7.59 -57.625 -31.734 1 89.56 587 SER B CA 1
ATOM 9724 C C . SER B 1 587 ? 7.32 -58.75 -30.75 1 89.56 587 SER B C 1
ATOM 9726 O O . SER B 1 587 ? 8.156 -59.625 -30.562 1 89.56 587 SER B O 1
ATOM 9728 N N . ALA B 1 588 ? 6.211 -58.75 -30.094 1 88.81 588 ALA B N 1
ATOM 9729 C CA . ALA B 1 588 ? 5.859 -59.781 -29.141 1 88.81 588 ALA B CA 1
ATOM 9730 C C . ALA B 1 588 ? 5.719 -61.125 -29.812 1 88.81 588 ALA B C 1
ATOM 9732 O O . ALA B 1 588 ? 6.176 -62.156 -29.297 1 88.81 588 ALA B O 1
ATOM 9733 N N . VAL B 1 589 ? 5.176 -61.156 -30.969 1 87.94 589 VAL B N 1
ATOM 9734 C CA . VAL B 1 589 ? 4.969 -62.375 -31.703 1 87.94 589 VAL B CA 1
ATOM 9735 C C . VAL B 1 589 ? 6.305 -62.906 -32.219 1 87.94 589 VAL B C 1
ATOM 9737 O O . VAL B 1 589 ? 6.547 -64.125 -32.219 1 87.94 589 VAL B O 1
ATOM 9740 N N . SER B 1 590 ? 7.105 -62.062 -32.656 1 87.31 590 SER B N 1
ATOM 9741 C CA . SER B 1 590 ? 8.406 -62.469 -33.156 1 87.31 590 SER B CA 1
ATOM 9742 C C . SER B 1 590 ? 9.234 -63.156 -32.062 1 87.31 590 SER B C 1
ATOM 9744 O O . SER B 1 590 ? 9.984 -64.062 -32.375 1 87.31 590 SER B O 1
ATOM 9746 N N . ILE B 1 591 ? 9.078 -62.781 -30.859 1 87.19 591 ILE B N 1
ATOM 9747 C CA . ILE B 1 591 ? 9.93 -63.312 -29.812 1 87.19 591 ILE B CA 1
ATOM 9748 C C . ILE B 1 591 ? 9.211 -64.438 -29.094 1 87.19 591 ILE B C 1
ATOM 9750 O O . ILE B 1 591 ? 9.844 -65.312 -28.438 1 87.19 591 ILE B O 1
ATOM 9754 N N . GLY B 1 592 ? 7.895 -64.562 -29.188 1 84 592 GLY B N 1
ATOM 9755 C CA . GLY B 1 592 ? 7.176 -65.5 -28.344 1 84 592 GLY B CA 1
ATOM 9756 C C . GLY B 1 592 ? 6.395 -66.562 -29.156 1 84 592 GLY B C 1
ATOM 9757 O O . GLY B 1 592 ? 5.914 -67.562 -28.609 1 84 592 GLY B O 1
ATOM 9758 N N . ALA B 1 593 ? 6.18 -66.438 -30.406 1 80.31 593 ALA B N 1
ATOM 9759 C CA . ALA B 1 593 ? 5.238 -67.25 -31.172 1 80.31 593 ALA B CA 1
ATOM 9760 C C . ALA B 1 593 ? 5.77 -68.625 -31.344 1 80.31 593 ALA B C 1
ATOM 9762 O O . ALA B 1 593 ? 5.051 -69.625 -31.078 1 80.31 593 ALA B O 1
ATOM 9763 N N . GLN B 1 594 ? 6.953 -68.938 -31.828 1 78.62 594 GLN B N 1
ATOM 9764 C CA . GLN B 1 594 ? 7.453 -70.25 -32.125 1 78.62 594 GLN B CA 1
ATOM 9765 C C . GLN B 1 594 ? 8.203 -70.812 -30.922 1 78.62 594 GLN B C 1
ATOM 9767 O O . GLN B 1 594 ? 9.328 -71.312 -31.062 1 78.62 594 GLN B O 1
ATOM 9772 N N . THR B 1 595 ? 7.598 -70.688 -29.828 1 81.62 595 THR B N 1
ATOM 9773 C CA . THR B 1 595 ? 8.141 -71.25 -28.594 1 81.62 595 THR B CA 1
ATOM 9774 C C . THR B 1 595 ? 7.082 -72.062 -27.859 1 81.62 595 THR B C 1
ATOM 9776 O O . THR B 1 595 ? 5.938 -72.125 -28.312 1 81.62 595 THR B O 1
ATOM 9779 N N . GLY B 1 596 ? 7.539 -72.75 -26.906 1 81.25 596 GLY B N 1
ATOM 9780 C CA . GLY B 1 596 ? 6.598 -73.562 -26.109 1 81.25 596 GLY B CA 1
ATOM 9781 C C . GLY B 1 596 ? 5.477 -72.688 -25.531 1 81.25 596 GLY B C 1
ATOM 9782 O O . GLY B 1 596 ? 4.348 -73.188 -25.391 1 81.25 596 GLY B O 1
ATOM 9783 N N . MET B 1 597 ? 5.781 -71.562 -25.281 1 84.94 597 MET B N 1
ATOM 9784 C CA . MET B 1 597 ? 4.785 -70.625 -24.781 1 84.94 597 MET B CA 1
ATOM 9785 C C . MET B 1 597 ? 3.703 -70.312 -25.812 1 84.94 597 MET B C 1
ATOM 9787 O O . MET B 1 597 ? 2.518 -70.312 -25.484 1 84.94 597 MET B O 1
ATOM 9791 N N . GLY B 1 598 ? 4.105 -70.125 -27.016 1 82.81 598 GLY B N 1
ATOM 9792 C CA . GLY B 1 598 ? 3.146 -69.938 -28.094 1 82.81 598 GLY B CA 1
ATOM 9793 C C . GLY B 1 598 ? 2.172 -71.062 -28.25 1 82.81 598 GLY B C 1
ATOM 9794 O O . GLY B 1 598 ? 0.977 -70.875 -28.453 1 82.81 598 GLY B O 1
ATOM 9795 N N . ASP B 1 599 ? 2.678 -72.25 -28.078 1 83.12 599 ASP B N 1
ATOM 9796 C CA . ASP B 1 599 ? 1.834 -73.438 -28.188 1 83.12 599 ASP B CA 1
ATOM 9797 C C . ASP B 1 599 ? 0.873 -73.5 -27 1 83.12 599 ASP B C 1
ATOM 9799 O O . ASP B 1 599 ? -0.279 -73.938 -27.156 1 83.12 599 ASP B O 1
ATOM 9803 N N . LEU B 1 600 ? 1.417 -73.125 -25.938 1 85.69 600 LEU B N 1
ATOM 9804 C CA . LEU B 1 600 ? 0.613 -73.188 -24.719 1 85.69 600 LEU B CA 1
ATOM 9805 C C . LEU B 1 600 ? -0.544 -72.25 -24.797 1 85.69 600 LEU B C 1
ATOM 9807 O O . LEU B 1 600 ? -1.625 -72.5 -24.266 1 85.69 600 LEU B O 1
ATOM 9811 N N . LEU B 1 601 ? -0.315 -71.125 -25.375 1 86 601 LEU B N 1
ATOM 9812 C CA . LEU B 1 601 ? -1.304 -70.062 -25.406 1 86 601 LEU B CA 1
ATOM 9813 C C . LEU B 1 601 ? -2.207 -70.188 -26.625 1 86 601 LEU B C 1
ATOM 9815 O O . LEU B 1 601 ? -3.182 -69.438 -26.766 1 86 601 LEU B O 1
ATOM 9819 N N . ALA B 1 602 ? -1.891 -71.125 -27.422 1 78.31 602 ALA B N 1
ATOM 9820 C CA . ALA B 1 602 ? -2.645 -71.312 -28.672 1 78.31 602 ALA B CA 1
ATOM 9821 C C . ALA B 1 602 ? -4.121 -71.562 -28.375 1 78.31 602 ALA B C 1
ATOM 9823 O O . ALA B 1 602 ? -4.461 -72.5 -27.625 1 78.31 602 ALA B O 1
ATOM 9824 N N . GLY B 1 603 ? -4.98 -70.688 -28.891 1 74.56 603 GLY B N 1
ATOM 9825 C CA . GLY B 1 603 ? -6.418 -70.938 -28.797 1 74.56 603 GLY B CA 1
ATOM 9826 C C . GLY B 1 603 ? -7.008 -70.438 -27.5 1 74.56 603 GLY B C 1
ATOM 9827 O O . GLY B 1 603 ? -8.211 -70.562 -27.25 1 74.56 603 GLY B O 1
ATOM 9828 N N . ARG B 1 604 ? -6.184 -69.938 -26.594 1 80.88 604 ARG B N 1
ATOM 9829 C CA . ARG B 1 604 ? -6.672 -69.438 -25.312 1 80.88 604 ARG B CA 1
ATOM 9830 C C . ARG B 1 604 ? -6.832 -67.938 -25.328 1 80.88 604 ARG B C 1
ATOM 9832 O O . ARG B 1 604 ? -5.852 -67.188 -25.516 1 80.88 604 ARG B O 1
ATOM 9839 N N . GLN B 1 605 ? -8.039 -67.438 -25.078 1 80.69 605 GLN B N 1
ATOM 9840 C CA . GLN B 1 605 ? -8.281 -66 -25.172 1 80.69 605 GLN B CA 1
ATOM 9841 C C . GLN B 1 605 ? -8.836 -65.438 -23.875 1 80.69 605 GLN B C 1
ATOM 9843 O O . GLN B 1 605 ? -8.711 -64.25 -23.609 1 80.69 605 GLN B O 1
ATOM 9848 N N . HIS B 1 606 ? -9.383 -66.25 -23.047 1 83 606 HIS B N 1
ATOM 9849 C CA . HIS B 1 606 ? -9.906 -65.75 -21.766 1 83 606 HIS B CA 1
ATOM 9850 C C . HIS B 1 606 ? -8.789 -65.562 -20.75 1 83 606 HIS B C 1
ATOM 9852 O O . HIS B 1 606 ? -7.863 -66.375 -20.672 1 83 606 HIS B O 1
ATOM 9858 N N . PRO B 1 607 ? -8.922 -64.562 -20.016 1 85.31 607 PRO B N 1
ATOM 9859 C CA . PRO B 1 607 ? -7.859 -64.25 -19.062 1 85.31 607 PRO B CA 1
ATOM 9860 C C . PRO B 1 607 ? -7.629 -65.312 -18.047 1 85.31 607 PRO B C 1
ATOM 9862 O O . PRO B 1 607 ? -6.484 -65.625 -17.688 1 85.31 607 PRO B O 1
ATOM 9865 N N . LYS B 1 608 ? -8.641 -65.938 -17.609 1 85.31 608 LYS B N 1
ATOM 9866 C CA . LYS B 1 608 ? -8.492 -67.062 -16.641 1 85.31 608 LYS B CA 1
ATOM 9867 C C . LYS B 1 608 ? -7.77 -68.25 -17.266 1 85.31 608 LYS B C 1
ATOM 9869 O O . LYS B 1 608 ? -6.938 -68.875 -16.625 1 85.31 608 LYS B O 1
ATOM 9874 N N . ASP B 1 609 ? -8.055 -68.438 -18.562 1 86.38 609 ASP B N 1
ATOM 9875 C CA . ASP B 1 609 ? -7.402 -69.562 -19.266 1 86.38 609 ASP B CA 1
ATOM 9876 C C . ASP B 1 609 ? -5.922 -69.25 -19.484 1 86.38 609 ASP B C 1
ATOM 9878 O O . ASP B 1 609 ? -5.082 -70.188 -19.344 1 86.38 609 ASP B O 1
ATOM 9882 N N . ILE B 1 610 ? -5.699 -68.062 -19.812 1 87.25 610 ILE B N 1
ATOM 9883 C CA . ILE B 1 610 ? -4.312 -67.688 -20.031 1 87.25 610 ILE B CA 1
ATOM 9884 C C . ILE B 1 610 ? -3.531 -67.75 -18.734 1 87.25 610 ILE B C 1
ATOM 9886 O O . ILE B 1 610 ? -2.436 -68.312 -18.703 1 87.25 610 ILE B O 1
ATOM 9890 N N . SER B 1 611 ? -4.156 -67.312 -17.688 1 87.88 611 SER B N 1
ATOM 9891 C CA . SER B 1 611 ? -3.498 -67.312 -16.375 1 87.88 611 SER B CA 1
ATOM 9892 C C . SER B 1 611 ? -3.301 -68.75 -15.891 1 87.88 611 SER B C 1
ATOM 9894 O O . SER B 1 611 ? -2.262 -69.062 -15.312 1 87.88 611 SER B O 1
ATOM 9896 N N . ALA B 1 612 ? -4.215 -69.625 -16.125 1 87.62 612 ALA B N 1
ATOM 9897 C CA . ALA B 1 612 ? -4.129 -71 -15.711 1 87.62 612 ALA B CA 1
ATOM 9898 C C . ALA B 1 612 ? -3.066 -71.75 -16.516 1 87.62 612 ALA B C 1
ATOM 9900 O O . ALA B 1 612 ? -2.338 -72.562 -15.961 1 87.62 612 ALA B O 1
ATOM 9901 N N . ALA B 1 613 ? -3.045 -71.375 -17.781 1 88.69 613 ALA B N 1
ATOM 9902 C CA . ALA B 1 613 ? -2.08 -72.062 -18.641 1 88.69 613 ALA B CA 1
ATOM 9903 C C . ALA B 1 613 ? -0.648 -71.688 -18.25 1 88.69 613 ALA B C 1
ATOM 9905 O O . ALA B 1 613 ? 0.264 -72.5 -18.406 1 88.69 613 ALA B O 1
ATOM 9906 N N . LEU B 1 614 ? -0.546 -70.562 -17.828 1 90.25 614 LEU B N 1
ATOM 9907 C CA . LEU B 1 614 ? 0.797 -70.062 -17.531 1 90.25 614 LEU B CA 1
ATOM 9908 C C . LEU B 1 614 ? 1.124 -70.25 -16.047 1 90.25 614 LEU B C 1
ATOM 9910 O O . LEU B 1 614 ? 2.262 -70 -15.625 1 90.25 614 LEU B O 1
ATOM 9914 N N . GLN B 1 615 ? 0.132 -70.812 -15.383 1 86.94 615 GLN B N 1
ATOM 9915 C CA . GLN B 1 615 ? 0.292 -70.875 -13.938 1 86.94 615 GLN B CA 1
ATOM 9916 C C . GLN B 1 615 ? 1.438 -71.812 -13.57 1 86.94 615 GLN B C 1
ATOM 9918 O O . GLN B 1 615 ? 1.596 -72.875 -14.172 1 86.94 615 GLN B O 1
ATOM 9923 N N . ASP B 1 616 ? 2.408 -71.438 -12.719 1 83.69 616 ASP B N 1
ATOM 9924 C CA . ASP B 1 616 ? 3.48 -72.25 -12.117 1 83.69 616 ASP B CA 1
ATOM 9925 C C . ASP B 1 616 ? 4.609 -72.5 -13.117 1 83.69 616 ASP B C 1
ATOM 9927 O O . ASP B 1 616 ? 5.367 -73.438 -12.977 1 83.69 616 ASP B O 1
ATOM 9931 N N . LYS B 1 617 ? 4.516 -71.812 -14.242 1 90.06 617 LYS B N 1
ATOM 9932 C CA . LYS B 1 617 ? 5.609 -71.875 -15.203 1 90.06 617 LYS B CA 1
ATOM 9933 C C . LYS B 1 617 ? 6.574 -70.688 -15.047 1 90.06 617 LYS B C 1
ATOM 9935 O O . LYS B 1 617 ? 6.215 -69.688 -14.492 1 90.06 617 LYS B O 1
ATOM 9940 N N . LYS B 1 618 ? 7.773 -71 -15.375 1 91.44 618 LYS B N 1
ATOM 9941 C CA . LYS B 1 618 ? 8.805 -70 -15.344 1 91.44 618 LYS B CA 1
ATOM 9942 C C . LYS B 1 618 ? 9.367 -69.75 -16.734 1 91.44 618 LYS B C 1
ATOM 9944 O O . LYS B 1 618 ? 9.43 -70.625 -17.562 1 91.44 618 LYS B O 1
ATOM 9949 N N . PHE B 1 619 ? 9.695 -68.438 -16.906 1 91.06 619 PHE B N 1
ATOM 9950 C CA . PHE B 1 619 ? 10.102 -68.062 -18.25 1 91.06 619 PHE B CA 1
ATOM 9951 C C . PHE B 1 619 ? 11.445 -67.375 -18.219 1 91.06 619 PHE B C 1
ATOM 9953 O O . PHE B 1 619 ? 11.766 -66.688 -17.25 1 91.06 619 PHE B O 1
ATOM 9960 N N . ARG B 1 620 ? 12.172 -67.562 -19.266 1 90.12 620 ARG B N 1
ATOM 9961 C CA . ARG B 1 620 ? 13.445 -66.875 -19.5 1 90.12 620 ARG B CA 1
ATOM 9962 C C . ARG B 1 620 ? 13.562 -66.438 -20.938 1 90.12 620 ARG B C 1
ATOM 9964 O O . ARG B 1 620 ? 12.727 -66.75 -21.781 1 90.12 620 ARG B O 1
ATOM 9971 N N . ILE B 1 621 ? 14.391 -65.5 -21.156 1 87.12 621 ILE B N 1
ATOM 9972 C CA . ILE B 1 621 ? 14.711 -65.062 -22.516 1 87.12 621 ILE B CA 1
ATOM 9973 C C . ILE B 1 621 ? 16.125 -65.562 -22.875 1 87.12 621 ILE B C 1
ATOM 9975 O O . ILE B 1 621 ? 17.047 -65.438 -22.062 1 87.12 621 ILE B O 1
ATOM 9979 N N . ASP B 1 622 ? 16.266 -66.25 -23.969 1 81.5 622 ASP B N 1
ATOM 9980 C CA . ASP B 1 622 ? 17.578 -66.688 -24.453 1 81.5 622 ASP B CA 1
ATOM 9981 C C . ASP B 1 622 ? 18.391 -65.5 -24.969 1 81.5 622 ASP B C 1
ATOM 9983 O O . ASP B 1 622 ? 17.984 -64.812 -25.938 1 81.5 622 ASP B O 1
ATOM 9987 N N . PRO B 1 623 ? 19.469 -65.188 -24.422 1 76.19 623 PRO B N 1
ATOM 9988 C CA . PRO B 1 623 ? 20.234 -64 -24.781 1 76.19 623 PRO B CA 1
ATOM 9989 C C . PRO B 1 623 ? 20.812 -64.125 -26.188 1 76.19 623 PRO B C 1
ATOM 9991 O O . PRO B 1 623 ? 21.188 -63.062 -26.766 1 76.19 623 PRO B O 1
ATOM 9994 N N . ARG B 1 624 ? 20.922 -65.25 -26.828 1 75.88 624 ARG B N 1
ATOM 9995 C CA . ARG B 1 624 ? 21.484 -65.438 -28.172 1 75.88 624 ARG B CA 1
ATOM 9996 C C . ARG B 1 624 ? 20.438 -65.188 -29.234 1 75.88 624 ARG B C 1
ATOM 9998 O O . ARG B 1 624 ? 20.688 -64.5 -30.234 1 75.88 624 ARG B O 1
ATOM 10005 N N . THR B 1 625 ? 19.25 -65.625 -29.016 1 74 625 THR B N 1
ATOM 10006 C CA . THR B 1 625 ? 18.219 -65.562 -30.047 1 74 625 THR B CA 1
ATOM 10007 C C . THR B 1 625 ? 17.125 -64.562 -29.609 1 74 625 THR B C 1
ATOM 10009 O O . THR B 1 625 ? 16.281 -64.125 -30.438 1 74 625 THR B O 1
ATOM 10012 N N . MET B 1 626 ? 17.047 -64.188 -28.391 1 81.19 626 MET B N 1
ATOM 10013 C CA . MET B 1 626 ? 16.078 -63.281 -27.781 1 81.19 626 MET B CA 1
ATOM 10014 C C . MET B 1 626 ? 14.672 -63.875 -27.844 1 81.19 626 MET B C 1
ATOM 10016 O O . MET B 1 626 ? 13.68 -63.125 -27.812 1 81.19 626 MET B O 1
ATOM 10020 N N . LYS B 1 627 ? 14.633 -65.125 -27.938 1 86.62 627 LYS B N 1
ATOM 10021 C CA . LYS B 1 627 ? 13.352 -65.875 -27.891 1 86.62 627 LYS B CA 1
ATOM 10022 C C . LYS B 1 627 ? 12.984 -66.25 -26.469 1 86.62 627 LYS B C 1
ATOM 10024 O O . LYS B 1 627 ? 13.859 -66.562 -25.656 1 86.62 627 LYS B O 1
ATOM 10029 N N . ILE B 1 628 ? 11.742 -66.125 -26.188 1 89.38 628 ILE B N 1
ATOM 10030 C CA . ILE B 1 628 ? 11.266 -66.562 -24.859 1 89.38 628 ILE B CA 1
ATOM 10031 C C . ILE B 1 628 ? 11.227 -68.062 -24.734 1 89.38 628 ILE B C 1
ATOM 10033 O O . ILE B 1 628 ? 10.719 -68.75 -25.625 1 89.38 628 ILE B O 1
ATOM 10037 N N . VAL B 1 629 ? 11.82 -68.562 -23.656 1 89.06 629 VAL B N 1
ATOM 10038 C CA . VAL B 1 629 ? 11.883 -70 -23.438 1 89.06 629 VAL B CA 1
ATOM 10039 C C . VAL B 1 629 ? 11.203 -70.312 -22.109 1 89.06 629 VAL B C 1
ATOM 10041 O O . VAL B 1 629 ? 11.367 -69.625 -21.125 1 89.06 629 VAL B O 1
ATOM 10044 N N . MET B 1 630 ? 10.375 -71.375 -22.156 1 90.12 630 MET B N 1
ATOM 10045 C CA . MET B 1 630 ? 9.672 -71.812 -20.969 1 90.12 630 MET B CA 1
ATOM 10046 C C . MET B 1 630 ? 10.469 -72.938 -20.266 1 90.12 630 MET B C 1
ATOM 10048 O O . MET B 1 630 ? 11.266 -73.625 -20.906 1 90.12 630 MET B O 1
ATOM 10052 N N . GLU B 1 631 ? 10.164 -73 -18.953 1 87.19 631 GLU B N 1
ATOM 10053 C CA . GLU B 1 631 ? 10.82 -74.062 -18.188 1 87.19 631 GLU B CA 1
ATOM 10054 C C . GLU B 1 631 ? 10.508 -75.438 -18.766 1 87.19 631 GLU B C 1
ATOM 10056 O O . GLU B 1 631 ? 9.344 -75.75 -19.016 1 87.19 631 GLU B O 1
ATOM 10061 N N . GLY B 1 632 ? 11.453 -76.25 -19.062 1 81.25 632 GLY B N 1
ATOM 10062 C CA . GLY B 1 632 ? 11.273 -77.562 -19.609 1 81.25 632 GLY B CA 1
ATOM 10063 C C . GLY B 1 632 ? 11.617 -77.625 -21.078 1 81.25 632 GLY B C 1
ATOM 10064 O O . GLY B 1 632 ? 11.734 -78.75 -21.625 1 81.25 632 GLY B O 1
ATOM 10065 N N . GLU B 1 633 ? 11.719 -76.562 -21.703 1 83.31 633 GLU B N 1
ATOM 10066 C CA . GLU B 1 633 ? 12.055 -76.5 -23.125 1 83.31 633 GLU B CA 1
ATOM 10067 C C . GLU B 1 633 ? 13.57 -76.5 -23.328 1 83.31 633 GLU B C 1
ATOM 10069 O O . GLU B 1 633 ? 14.32 -76.188 -22.406 1 83.31 633 GLU B O 1
ATOM 10074 N N . ASP B 1 634 ? 13.859 -76.938 -24.531 1 75.31 634 ASP B N 1
ATOM 10075 C CA . ASP B 1 634 ? 15.273 -76.938 -24.875 1 75.31 634 ASP B CA 1
ATOM 10076 C C . ASP B 1 634 ? 15.844 -75.5 -24.906 1 75.31 634 ASP B C 1
ATOM 10078 O O . ASP B 1 634 ? 15.258 -74.625 -25.5 1 75.31 634 ASP B O 1
ATOM 10082 N N . GLY B 1 635 ? 16.859 -75.25 -24.156 1 74.56 635 GLY B N 1
ATOM 10083 C CA . GLY B 1 635 ? 17.516 -74 -24.156 1 74.56 635 GLY B CA 1
ATOM 10084 C C . GLY B 1 635 ? 17.312 -73.25 -22.844 1 74.56 635 GLY B C 1
ATOM 10085 O O . GLY B 1 635 ? 17.984 -72.25 -22.594 1 74.56 635 GLY B O 1
ATOM 10086 N N . TYR B 1 636 ? 16.359 -73.688 -22.062 1 83.69 636 TYR B N 1
ATOM 10087 C CA . TYR B 1 636 ? 16.078 -73.062 -20.797 1 83.69 636 TYR B CA 1
ATOM 10088 C C . TYR B 1 636 ? 17.297 -73.062 -19.891 1 83.69 636 TYR B C 1
ATOM 10090 O O . TYR B 1 636 ? 17.531 -72.062 -19.156 1 83.69 636 TYR B O 1
ATOM 10098 N N . GLU B 1 637 ? 18.125 -74.062 -19.969 1 74.62 637 GLU B N 1
ATOM 10099 C CA . GLU B 1 637 ? 19.297 -74.188 -19.125 1 74.62 637 GLU B CA 1
ATOM 10100 C C . GLU B 1 637 ? 20.391 -73.25 -19.547 1 74.62 637 GLU B C 1
ATOM 10102 O O . GLU B 1 637 ? 21.188 -72.812 -18.719 1 74.62 637 GLU B O 1
ATOM 10107 N N . PHE B 1 638 ? 20.359 -72.938 -20.906 1 64.69 638 PHE B N 1
ATOM 10108 C CA . PHE B 1 638 ? 21.375 -72.062 -21.422 1 64.69 638 PHE B CA 1
ATOM 10109 C C . PHE B 1 638 ? 20.953 -70.625 -21.203 1 64.69 638 PHE B C 1
ATOM 10111 O O . PHE B 1 638 ? 21.781 -69.688 -21.219 1 64.69 638 PHE B O 1
ATOM 10118 N N . ALA B 1 639 ? 19.734 -70.438 -21.156 1 64.5 639 ALA B N 1
ATOM 10119 C CA . ALA B 1 639 ? 19.234 -69.062 -20.969 1 64.5 639 ALA B CA 1
ATOM 10120 C C . ALA B 1 639 ? 19.625 -68.562 -19.594 1 64.5 639 ALA B C 1
ATOM 10122 O O . ALA B 1 639 ? 19.438 -69.25 -18.578 1 64.5 639 ALA B O 1
ATOM 10123 N N . ALA B 1 640 ? 20.938 -68.062 -19.406 1 56.66 640 ALA B N 1
ATOM 10124 C CA . ALA B 1 640 ? 21.656 -67.625 -18.219 1 56.66 640 ALA B CA 1
ATOM 10125 C C . ALA B 1 640 ? 20.766 -66.75 -17.359 1 56.66 640 ALA B C 1
ATOM 10127 O O . ALA B 1 640 ? 20 -65.938 -17.875 1 56.66 640 ALA B O 1
ATOM 10128 N N . SER B 1 641 ? 20.266 -67.25 -16.219 1 53.97 641 SER B N 1
ATOM 10129 C CA . SER B 1 641 ? 19.828 -66.312 -15.195 1 53.97 641 SER B CA 1
ATOM 10130 C C . SER B 1 641 ? 21 -65.5 -14.648 1 53.97 641 SER B C 1
ATOM 10132 O O . SER B 1 641 ? 22.031 -66.062 -14.258 1 53.97 641 SER B O 1
ATOM 10134 N N . PRO B 1 642 ? 21.266 -64.312 -15.008 1 49.66 642 PRO B N 1
ATOM 10135 C CA . PRO B 1 642 ? 22.406 -63.688 -14.352 1 49.66 642 PRO B CA 1
ATOM 10136 C C . PRO B 1 642 ? 22.422 -63.906 -12.844 1 49.66 642 PRO B C 1
ATOM 10138 O O . PRO B 1 642 ? 21.375 -63.844 -12.195 1 49.66 642 PRO B O 1
ATOM 10141 N N . GLY B 1 643 ? 23.094 -64.938 -12.367 1 43.47 643 GLY B N 1
ATOM 10142 C CA . GLY B 1 643 ? 23.25 -65.062 -10.93 1 43.47 643 GLY B CA 1
ATOM 10143 C C . GLY B 1 643 ? 23.109 -63.75 -10.211 1 43.47 643 GLY B C 1
ATOM 10144 O O . GLY B 1 643 ? 23.328 -62.688 -10.812 1 43.47 643 GLY B O 1
ATOM 10145 N N . ILE B 1 644 ? 22.25 -63.656 -9.234 1 42.97 644 ILE B N 1
ATOM 10146 C CA . ILE B 1 644 ? 22.078 -62.531 -8.32 1 42.97 644 ILE B CA 1
ATOM 10147 C C . ILE B 1 644 ? 23.406 -61.812 -8.125 1 42.97 644 ILE B C 1
ATOM 10149 O O . ILE B 1 644 ? 24.25 -62.25 -7.332 1 42.97 644 ILE B O 1
ATOM 10153 N N . MET B 1 645 ? 24.266 -61.562 -9.031 1 41.41 645 MET B N 1
ATOM 10154 C CA . MET B 1 645 ? 25.484 -60.875 -8.594 1 41.41 645 MET B CA 1
ATOM 10155 C C . MET B 1 645 ? 25.141 -59.594 -7.836 1 41.41 645 MET B C 1
ATOM 10157 O O . MET B 1 645 ? 24.125 -58.969 -8.109 1 41.41 645 MET B O 1
ATOM 10161 N N . ASP B 1 646 ? 25.703 -59.25 -6.688 1 44.75 646 ASP B N 1
ATOM 10162 C CA . ASP B 1 646 ? 25.719 -58.094 -5.797 1 44.75 646 ASP B CA 1
ATOM 10163 C C . ASP B 1 646 ? 25.688 -56.781 -6.59 1 44.75 646 ASP B C 1
ATOM 10165 O O . ASP B 1 646 ? 26.625 -56.469 -7.328 1 44.75 646 ASP B O 1
ATOM 10169 N N . ARG B 1 647 ? 24.547 -56.219 -6.902 1 48.72 647 ARG B N 1
ATOM 10170 C CA . ARG B 1 647 ? 24.266 -54.938 -7.551 1 48.72 647 ARG B CA 1
ATOM 10171 C C . ARG B 1 647 ? 25.391 -53.938 -7.285 1 48.72 647 ARG B C 1
ATOM 10173 O O . ARG B 1 647 ? 25.812 -53.219 -8.195 1 48.72 647 ARG B O 1
ATOM 10180 N N . PHE B 1 648 ? 25.797 -53.844 -6.043 1 48.97 648 PHE B N 1
ATOM 10181 C CA . PHE B 1 648 ? 26.828 -52.906 -5.637 1 48.97 648 PHE B CA 1
ATOM 10182 C C . PHE B 1 648 ? 28.203 -53.406 -6.035 1 48.97 648 PHE B C 1
ATOM 10184 O O . PHE B 1 648 ? 29.078 -52.594 -6.383 1 48.97 648 PHE B O 1
ATOM 10191 N N . GLY B 1 649 ? 28.453 -54.656 -6.133 1 46.75 649 GLY B N 1
ATOM 10192 C CA . GLY B 1 649 ? 29.75 -55.219 -6.438 1 46.75 649 GLY B CA 1
ATOM 10193 C C . GLY B 1 649 ? 30.109 -55.156 -7.906 1 46.75 649 GLY B C 1
ATOM 10194 O O . GLY B 1 649 ? 31.281 -54.969 -8.258 1 46.75 649 GLY B O 1
ATOM 10195 N N . ALA B 1 650 ? 29.219 -55.188 -8.844 1 45.31 650 ALA B N 1
ATOM 10196 C CA . ALA B 1 650 ? 29.516 -55.188 -10.273 1 45.31 650 ALA B CA 1
ATOM 10197 C C . ALA B 1 650 ? 29.828 -53.75 -10.75 1 45.31 650 ALA B C 1
ATOM 10199 O O . ALA B 1 650 ? 30.641 -53.562 -11.648 1 45.31 650 ALA B O 1
ATOM 10200 N N . LEU B 1 651 ? 29.125 -52.781 -10.273 1 45.88 651 LEU B N 1
ATOM 10201 C CA . LEU B 1 651 ? 29.469 -51.406 -10.602 1 45.88 651 LEU B CA 1
ATOM 10202 C C . LEU B 1 651 ? 30.906 -51.094 -10.18 1 45.88 651 LEU B C 1
ATOM 10204 O O . LEU B 1 651 ? 31.594 -50.312 -10.836 1 45.88 651 LEU B O 1
ATOM 10208 N N . GLN B 1 652 ? 31.438 -51.719 -9.148 1 43.34 652 GLN B N 1
ATOM 10209 C CA . GLN B 1 652 ? 32.812 -51.531 -8.703 1 43.34 652 GLN B CA 1
ATOM 10210 C C . GLN B 1 652 ? 33.781 -52.281 -9.617 1 43.34 652 GLN B C 1
ATOM 10212 O O . GLN B 1 652 ? 34.906 -51.812 -9.867 1 43.34 652 GLN B O 1
ATOM 10217 N N . ASN B 1 653 ? 33.438 -53.438 -10.227 1 42.62 653 ASN B N 1
ATOM 10218 C CA . ASN B 1 653 ? 34.406 -54.25 -10.953 1 42.62 653 ASN B CA 1
ATOM 10219 C C . ASN B 1 653 ? 34.625 -53.75 -12.383 1 42.62 653 ASN B C 1
ATOM 10221 O O . ASN B 1 653 ? 35.656 -53.969 -12.984 1 42.62 653 ASN B O 1
ATOM 10225 N N . GLN B 1 654 ? 33.625 -53.25 -13.078 1 41.78 654 GLN B N 1
ATOM 10226 C CA . GLN B 1 654 ? 33.875 -52.75 -14.422 1 41.78 654 GLN B CA 1
ATOM 10227 C C . GLN B 1 654 ? 34.875 -51.594 -14.406 1 41.78 654 GLN B C 1
ATOM 10229 O O . GLN B 1 654 ? 35.562 -51.344 -15.398 1 41.78 654 GLN B O 1
ATOM 10234 N N . ARG B 1 655 ? 35 -50.844 -13.453 1 40.22 655 ARG B N 1
ATOM 10235 C CA . ARG B 1 655 ? 36.031 -49.781 -13.422 1 40.22 655 ARG B CA 1
ATOM 10236 C C . ARG B 1 655 ? 37.406 -50.406 -13.289 1 40.22 655 ARG B C 1
ATOM 10238 O O . ARG B 1 655 ? 38.406 -49.844 -13.789 1 40.22 655 ARG B O 1
ATOM 10245 N N . PHE B 1 656 ? 37.562 -51.594 -12.609 1 36.06 656 PHE B N 1
ATOM 10246 C CA . PHE B 1 656 ? 38.938 -52.031 -12.352 1 36.06 656 PHE B CA 1
ATOM 10247 C C . PHE B 1 656 ? 39.5 -52.781 -13.57 1 36.06 656 PHE B C 1
ATOM 10249 O O . PHE B 1 656 ? 40.719 -52.812 -13.75 1 36.06 656 PHE B O 1
ATOM 10256 N N . SER B 1 657 ? 38.688 -53.406 -14.414 1 38.59 657 SER B N 1
ATOM 10257 C CA . SER B 1 657 ? 39.344 -54.219 -15.445 1 38.59 657 SER B CA 1
ATOM 10258 C C . SER B 1 657 ? 39.844 -53.344 -16.578 1 38.59 657 SER B C 1
ATOM 10260 O O . SER B 1 657 ? 40.719 -53.781 -17.359 1 38.59 657 SER B O 1
ATOM 10262 N N . ARG B 1 658 ? 39.281 -52.219 -16.938 1 38.97 658 ARG B N 1
ATOM 10263 C CA . ARG B 1 658 ? 39.812 -51.469 -18.078 1 38.97 658 ARG B CA 1
ATOM 10264 C C . ARG B 1 658 ? 41.188 -50.875 -17.734 1 38.97 658 ARG B C 1
ATOM 10266 O O . ARG B 1 658 ? 41.875 -50.312 -18.609 1 38.97 658 ARG B O 1
ATOM 10273 N N . ARG B 1 659 ? 41.438 -50.781 -16.453 1 34.38 659 ARG B N 1
ATOM 10274 C CA . ARG B 1 659 ? 42.719 -50.094 -16.25 1 34.38 659 ARG B CA 1
ATOM 10275 C C . ARG B 1 659 ? 43.875 -51 -16.656 1 34.38 659 ARG B C 1
ATOM 10277 O O . ARG B 1 659 ? 44.969 -50.5 -16.969 1 34.38 659 ARG B O 1
ATOM 10284 N N . PHE B 1 660 ? 43.75 -52.281 -16.469 1 33.06 660 PHE B N 1
ATOM 10285 C CA . PHE B 1 660 ? 45.031 -53 -16.469 1 33.06 660 PHE B CA 1
ATOM 10286 C C . PHE B 1 660 ? 45.406 -53.469 -17.875 1 33.06 660 PHE B C 1
ATOM 10288 O O . PHE B 1 660 ? 46.406 -54.125 -18.062 1 33.06 660 PHE B O 1
ATOM 10295 N N . SER B 1 661 ? 44.5 -53.5 -18.812 1 33.22 661 SER B N 1
ATOM 10296 C CA . SER B 1 661 ? 44.938 -54.188 -20.016 1 33.22 661 SER B CA 1
ATOM 10297 C C . SER B 1 661 ? 45.906 -53.344 -20.828 1 33.22 661 SER B C 1
ATOM 10299 O O . SER B 1 661 ? 46.281 -53.719 -21.938 1 33.22 661 SER B O 1
ATOM 10301 N N . SER B 1 662 ? 46 -52.094 -20.5 1 29.88 662 SER B N 1
ATOM 10302 C CA . SER B 1 662 ? 46.688 -51.312 -21.516 1 29.88 662 SER B CA 1
ATOM 10303 C C . SER B 1 662 ? 48.188 -51.688 -21.547 1 29.88 662 SER B C 1
ATOM 10305 O O . SER B 1 662 ? 48.938 -51.188 -22.391 1 29.88 662 SER B O 1
ATOM 10307 N N . LYS B 1 663 ? 48.688 -51.781 -20.391 1 31.42 663 LYS B N 1
ATOM 10308 C CA . LYS B 1 663 ? 50.125 -51.656 -20.641 1 31.42 663 LYS B CA 1
ATOM 10309 C C . LYS B 1 663 ? 50.688 -52.875 -21.375 1 31.42 663 LYS B C 1
ATOM 10311 O O . LYS B 1 663 ? 50.844 -53.938 -20.781 1 31.42 663 LYS B O 1
ATOM 10316 N N . ALA B 1 664 ? 50.375 -53 -22.641 1 30.61 664 ALA B N 1
ATOM 10317 C CA . ALA B 1 664 ? 51.094 -54 -23.453 1 30.61 664 ALA B CA 1
ATOM 10318 C C . ALA B 1 664 ? 52.594 -53.844 -23.328 1 30.61 664 ALA B C 1
ATOM 10320 O O . ALA B 1 664 ? 53.094 -52.719 -23.375 1 30.61 664 ALA B O 1
ATOM 10321 N N . PRO B 1 665 ? 53.219 -54.688 -22.578 1 31.17 665 PRO B N 1
ATOM 10322 C CA . PRO B 1 665 ? 54.688 -54.594 -22.375 1 31.17 665 PRO B CA 1
ATOM 10323 C C . PRO B 1 665 ? 55.438 -54.406 -23.688 1 31.17 665 PRO B C 1
ATOM 10325 O O . PRO B 1 665 ? 55.094 -54.969 -24.719 1 31.17 665 PRO B O 1
ATOM 10328 N N . HIS B 1 666 ? 55.844 -53.094 -23.938 1 31.05 666 HIS B N 1
ATOM 10329 C CA . HIS B 1 666 ? 56.719 -52.656 -25.016 1 31.05 666 HIS B CA 1
ATOM 10330 C C . HIS B 1 666 ? 57.875 -53.656 -25.188 1 31.05 666 HIS B C 1
ATOM 10332 O O . HIS B 1 666 ? 58.406 -54.188 -24.203 1 31.05 666 HIS B O 1
ATOM 10338 N N . SER B 1 667 ? 57.875 -54.406 -26.25 1 30.88 667 SER B N 1
ATOM 10339 C CA . SER B 1 667 ? 58.875 -55.375 -26.703 1 30.88 667 SER B CA 1
ATOM 10340 C C . SER B 1 667 ? 60.281 -54.781 -26.609 1 30.88 667 SER B C 1
ATOM 10342 O O . SER B 1 667 ? 60.469 -53.594 -26.844 1 30.88 667 SER B O 1
ATOM 10344 N N . PRO B 1 668 ? 61.125 -55.375 -25.891 1 29.69 668 PRO B N 1
ATOM 10345 C CA . PRO B 1 668 ? 62.531 -55.031 -25.625 1 29.69 668 PRO B CA 1
ATOM 10346 C C . PRO B 1 668 ? 63.312 -54.656 -26.906 1 29.69 668 PRO B C 1
ATOM 10348 O O . PRO B 1 668 ? 63.125 -55.312 -27.938 1 29.69 668 PRO B O 1
ATOM 10351 N N . LYS B 1 669 ? 63.438 -53.281 -27.094 1 31.22 669 LYS B N 1
ATOM 10352 C CA . LYS B 1 669 ? 64.312 -52.719 -28.141 1 31.22 669 LYS B CA 1
ATOM 10353 C C . LYS B 1 669 ? 65.625 -53.5 -28.219 1 31.22 669 LYS B C 1
ATOM 10355 O O . LYS B 1 669 ? 66.25 -53.75 -27.188 1 31.22 669 LYS B O 1
ATOM 10360 N N . SER B 1 670 ? 65.812 -54.406 -29.203 1 27.78 670 SER B N 1
ATOM 10361 C CA . SER B 1 670 ? 67.062 -55.125 -29.578 1 27.78 670 SER B CA 1
ATOM 10362 C C . SER B 1 670 ? 68.25 -54.219 -29.547 1 27.78 670 SER B C 1
ATOM 10364 O O . SER B 1 670 ? 68.188 -53.031 -29.953 1 27.78 670 SER B O 1
ATOM 10366 N N . ASP B 1 671 ? 69.188 -54.375 -28.594 1 28.14 671 ASP B N 1
ATOM 10367 C CA . ASP B 1 671 ? 70.438 -53.781 -28.312 1 28.14 671 ASP B CA 1
ATOM 10368 C C . ASP B 1 671 ? 71.312 -53.75 -29.578 1 28.14 671 ASP B C 1
ATOM 10370 O O . ASP B 1 671 ? 71.438 -54.719 -30.297 1 28.14 671 ASP B O 1
ATOM 10374 N N . LYS B 1 672 ? 71.312 -52.438 -30.141 1 33.53 672 LYS B N 1
ATOM 10375 C CA . LYS B 1 672 ? 72.25 -52.062 -31.188 1 33.53 672 LYS B CA 1
ATOM 10376 C C . LYS B 1 672 ? 73.688 -52.531 -30.844 1 33.53 672 LYS B C 1
ATOM 10378 O O . LYS B 1 672 ? 74.125 -52.344 -29.719 1 33.53 672 LYS B O 1
ATOM 10383 N N . GLU B 1 673 ? 74.062 -53.719 -31.438 1 28.09 673 GLU B N 1
ATOM 10384 C CA . GLU B 1 673 ? 75.438 -54.344 -31.438 1 28.09 673 GLU B CA 1
ATOM 10385 C C . GLU B 1 673 ? 76.5 -53.281 -31.562 1 28.09 673 GLU B C 1
ATOM 10387 O O . GLU B 1 673 ? 76.438 -52.375 -32.406 1 28.09 673 GLU B O 1
ATOM 10392 N N . PRO B 1 674 ? 77.188 -52.906 -30.453 1 31.69 674 PRO B N 1
ATOM 10393 C CA . PRO B 1 674 ? 78.375 -52.031 -30.438 1 31.69 674 PRO B CA 1
ATOM 10394 C C . PRO B 1 674 ? 79.375 -52.375 -31.531 1 31.69 674 PRO B C 1
ATOM 10396 O O . PRO B 1 674 ? 79.625 -53.562 -31.797 1 31.69 674 PRO B O 1
ATOM 10399 N N . LEU B 1 675 ? 79.375 -51.562 -32.656 1 30.61 675 LEU B N 1
ATOM 10400 C CA . LEU B 1 675 ? 80.438 -51.562 -33.656 1 30.61 675 LEU B CA 1
ATOM 10401 C C . LEU B 1 675 ? 81.812 -51.562 -33 1 30.61 675 LEU B C 1
ATOM 10403 O O . LEU B 1 675 ? 82.125 -50.656 -32.219 1 30.61 675 LEU B O 1
ATOM 10407 N N . SER B 1 676 ? 82.438 -52.75 -32.719 1 22.28 676 SER B N 1
ATOM 10408 C CA . SER B 1 676 ? 83.875 -52.844 -32.75 1 22.28 676 SER B CA 1
ATOM 10409 C C . SER B 1 676 ? 84.5 -52.281 -34.031 1 22.28 676 SER B C 1
ATOM 10411 O O . SER B 1 676 ? 83.938 -52.531 -35.125 1 22.28 676 SER B O 1
#

Sequence (1352 aa):
MDNDDQPSSSRSHPTLPPGAMAPTARIETPRDDSPPATPSHRLLGSEEPQYATYREKSASWTSPPVKLTDESGSVTKPWIPYPLRAWFWIPFVILMILGAIGLEVALHFSNKNSGWATNDAFSSQTGVLHYVYTLPPVAVAAVIVALWTWTDIEIKKMQPYVDLVHGDSPPKRSLLLDYTRTNNFFVWSRAAANKHYLVALASLMVLLSLTFQPLAAALLVVRDTWWGLPDATVNTLAAIGLNQNEDFDDLTSFLTAAGFASASVLYNLGNPPFVFGAYTVAPFQLPNNVPVNSTMIYANTTALRSDPGCQAVSVNMVQNTDGSGWNNSVSSNGCSISFAVDRNASVLFGTDIPTCDSGVPPQFSPVLFWFFTYEPEAAASATLCFPSITLWDVNVNLDLASGNITRVTELRPFSSSSNFSSLSANVTGPPLSGRAYNGIEFNLTNPDRFVLARRNATQLQMPAAVFQAASQSPEGLIGSFQANTFARLSTNVYVGATSSVDGAGLMAIQRTYLTLIAKTVYLLDDSEPITIQMKTVQKRIWLSDVAVHLLAVAMFLLAFFGTIIQLFHRFDRRNLRLLHEPGTIASAVSIGAQTGMGDLLAGRQHPKDISAALQDKKFRIDPRTMKIVMEGEDGYEFAASPGIMDRFGALQNQRFSRRFSSKAPHSPKSDKEPLSMDNDDQPSSSRSHPTLPPGAMAPTARIETPRDDSPPATPSHRLLGSEEPQYATYREKSASWTSPPVKLTDESGSVTKPWIPYPLRAWFWIPFVILMILGAIGLEVALHFSNKNSGWATNDAFSSQTGVLHYVYTLPPVAVAAVIVALWTWTDIEIKKMQPYVDLVHGDSPPKRSLLLDYTRTNNFFVWSRAAANKHYLVALASLMVLLSLTFQPLAAALLVVRDTWWGLPDATVNTLAAIGLNQNEDFDDLTSFLTAAGFASASVLYNLGNPPFVFGAYTVAPFQLPNNVPVNSTMIYANTTALRSDPGCQAVSVNMVQNTDGSGWNNSVSSNGCSISFAVDRNASVLFGTDIPTCDSGVPPQFSPVLFWFFTYEPEAAASATLCFPSITLWDVNVNLDLASGNITRVTELRPFSSSSNFSSLSANVTGPPLSGRAYNGIEFNLTNPDRFVLARRNATQLQMPAAVFQAASQSPEGLIGSFQANTFARLSTNVYVGATSSVDGAGLMAIQRTYLTLIAKTVYLLDDSEPITIQMKTVQKRIWLSDVAVHLLAVAMFLLAFFGTIIQLFHRFDRRNLRLLHEPGTIASAVSIGAQTGMGDLLAGRQHPKDISAALQDKKFRIDPRTMKIVMEGEDGYEFAASPGIMDRFGALQNQRFSRRFSSKAPHSPKSDKEPLS

Organism: Armillaria gallica (NCBI:txid47427)

Foldseek 3Di:
DDDDDPDDDDPDDPDPDDDDDDDDDPPDPPDDDDPDDPDPPPPDDDPPPPPPPPPPPPPPCVVPLPQLQDPVGDRFFFDDDDLLDCVNVVVLLVCLQCVLVVLVVVQVVCVVVVFFADDPVCLDCPDPNLCVVLPPQLVVLVVSLVSLVVVLQRLQQCFLLLQQLLWFDACPRHVVDGLPPDDLVCSLVVCVVVVNNLSNLSSVLSVLSVVRNVLSSQFKDKDWDWDWDDKDKFWFFKFFAFDPDPCVQLLVLLLVLLVVLLCCLVPVDDDDFCDDFQKRWGGTDDDDPDDQPFKKKKFWGKIKGKFFAKDWFDKDWDADPVNQWIKIWTDDPQWIDIDTDGVPDQKDWFKDFTDGPVPDPRQQGWMKIKIFGPPPHTFIIIMITRMFMFMFTWMWMARRNVSHTDDIGGDGGDDCPDPRCPNNCCCCHPPNVRTAGSSQDDDHDPDDPSSVVSSVSSRVSLSVSLQSSQCPDPCHVVRCRVVVCSRVSSRCQSTPHQPPPDPPPPRGRGNDSRSSSCVNGGIDTTTDMTIMMMIGTRIRMHTDPVSSNSSSVSSNVCSVSVVVSSVLVCVSCVLPRHSDDPDDPVRCCQQECPEPLNVLCPPPDDPVSNCVSSPPKTWHAASNRRHIYIPPDPCSVVSDSPPPPDSVVVVVPVVPVVVPPPPPPDDPPPPPDPDD/DDDDDDDDPDPDDDDDDDDDDDDDCPPDDDDDDDDDDPDDPDPDDDDPPPPPPPDPPPPDCVVPQQQLQDPVGDRFFFDDDPLLDCVNVVVLLVCLQCVLVVLVVVQVVLVVVVFFADDPVCLDCPDPNLCVVLPPQLVVLVVSLVSLVVVLQRLQQCFLLLQQLLWFDACPRHVVDGLPPDDLVCSLVVCVVVVNNLSNLSSVLSVLSVVRNVLSSQFKDKDWDWDWDDKDKFWFFKFFAFDPDPCVQLLVLLLVLLVVLLCCLVPVDDDDFCDDFQKRWRGTDDDDPDDQPFKKKKFWGKIKGKFFAKDWFDKDWDADPVNQWIKIWTDDPQWIDIDIDGVPDQKDWFKDFTDGPVPDPRQQGWMKIKIFGPPPHTFIIIMITRMFMFMFTWMWMARRNVSHTDDIGGDGGDDCPDPRCPNNCCCCHPPNVRTAGSSQDDDHDPDDPSSVVSSVSSRVSLSVSLQSNQCPDPCHVVRCRVVVCSRVSSRCQSTPHQPPPDPPPPRGRGNDNSSSSCVNGGIDTTTDMTIMMMIGTRIRMHTDPVSSNSSSVSSNVCSVSVVVSSVLSCVSCVLPRHSDDPDDPVNCCQQECPEPLVVLCPPPDDPVSNCVSSPPKTWHAQSNRRHIYIPPDPCSVVSDSPPPPDSVVVVVPVVPPVVPPPPPPDPPDPPDPPDD

InterPro domains:
  IPR021840 Protein of unknown function DUF3433 [PF11915] (131-220)

Solvent-accessible surface area (backbone atoms only — not comparable to full-atom values): 73610 Å² total; per-residue (Å²): 132,82,84,85,77,85,81,78,82,75,81,76,69,82,72,74,76,87,83,73,85,75,83,80,76,80,70,78,71,84,73,88,76,76,77,78,81,76,75,78,76,79,76,79,80,78,71,75,72,73,69,68,71,64,71,68,77,70,71,76,77,69,62,66,78,76,67,53,47,44,96,86,62,50,70,64,77,58,58,71,61,68,60,78,33,66,86,45,41,51,56,49,33,50,48,26,47,50,48,23,51,48,44,54,52,48,42,52,48,28,61,72,57,69,28,39,90,52,57,80,76,53,62,39,87,64,40,75,49,38,52,60,71,33,40,58,53,24,52,54,30,49,52,52,37,49,54,50,46,45,34,38,48,52,49,39,69,43,42,26,60,40,37,20,36,50,29,70,22,43,40,73,60,18,40,64,35,66,57,79,81,44,49,71,92,50,35,29,60,56,26,42,74,72,69,35,53,62,54,14,51,43,36,49,47,45,61,57,39,63,50,38,25,35,33,33,42,47,26,67,42,78,41,81,33,88,40,74,51,76,72,42,79,39,36,28,48,28,27,46,11,61,32,80,48,68,50,54,74,46,35,52,52,48,32,24,24,33,13,32,22,27,26,23,62,76,57,63,34,77,72,46,64,40,30,48,51,35,29,26,41,50,44,56,60,74,84,82,89,57,72,41,76,69,24,38,36,38,35,75,46,45,28,38,36,45,40,39,58,48,36,71,47,72,64,49,79,40,71,40,91,82,68,57,31,37,44,34,37,36,73,58,97,65,25,37,44,71,53,75,44,63,71,87,49,61,60,48,68,36,57,46,69,50,55,48,76,83,68,62,55,66,26,59,31,47,40,32,41,38,40,35,28,51,66,93,54,76,46,70,50,35,22,43,25,47,44,37,51,46,55,27,29,26,39,36,35,29,35,54,66,80,51,32,48,78,44,80,42,84,72,47,74,54,47,87,81,38,82,69,33,87,51,25,55,38,33,64,30,68,84,44,52,47,60,28,71,52,76,60,49,73,85,72,77,84,66,52,72,66,38,51,47,32,43,51,36,32,38,51,41,47,41,47,31,34,50,50,45,32,51,68,36,95,61,22,51,67,39,28,65,73,67,56,43,56,22,60,41,40,32,26,36,40,23,7,46,60,46,75,54,66,93,80,68,59,68,58,60,49,16,40,22,51,31,46,38,40,59,56,38,42,29,29,84,37,80,45,82,41,66,33,39,35,36,31,69,40,61,22,40,30,60,28,62,58,32,42,53,54,44,26,50,52,30,43,50,45,28,54,53,47,49,51,43,54,54,54,48,52,59,62,36,68,70,58,58,40,55,39,74,76,74,21,44,48,43,27,16,37,30,31,16,97,26,67,56,21,63,65,30,55,88,40,58,43,53,68,53,46,50,59,65,45,54,95,44,34,28,27,28,26,65,83,77,51,32,46,34,34,68,88,43,91,57,40,85,67,24,58,42,60,67,85,65,59,76,73,57,54,70,59,48,64,64,59,58,69,63,64,66,64,72,61,76,74,72,78,78,77,74,77,73,77,85,124,134,87,80,87,78,84,86,72,84,71,82,79,76,85,80,74,83,76,81,90,80,80,86,76,81,66,82,80,79,80,85,76,85,76,80,84,79,79,81,81,81,78,83,77,83,79,76,77,77,75,73,70,74,68,74,68,78,72,72,79,78,71,64,67,81,75,70,55,48,43,96,86,62,50,71,64,74,58,57,72,62,66,61,77,34,64,86,45,42,50,56,49,34,49,47,27,47,50,49,25,51,46,46,53,50,49,42,51,50,27,61,74,58,69,29,41,88,51,57,81,75,53,62,39,85,63,42,74,49,37,52,60,70,34,39,59,54,25,51,54,31,49,52,53,38,50,54,49,45,47,36,39,49,53,50,40,68,44,42,30,59,40,36,19,36,48,28,70,23,44,39,73,60,20,39,66,34,68,57,77,80,42,48,70,91,51,36,29,59,57,28,42,74,71,68,35,52,61,54,14,51,42,37,50,47,46,61,56,40,63,51,39,26,35,31,33,42,47,25,67,42,76,41,81,33,88,38,75,49,76,73,42,77,39,37,29,48,29,29,46,13,61,31,81,47,68,49,54,74,46,33,51,52,48,32,23,24,34,13,33,24,26,27,25,60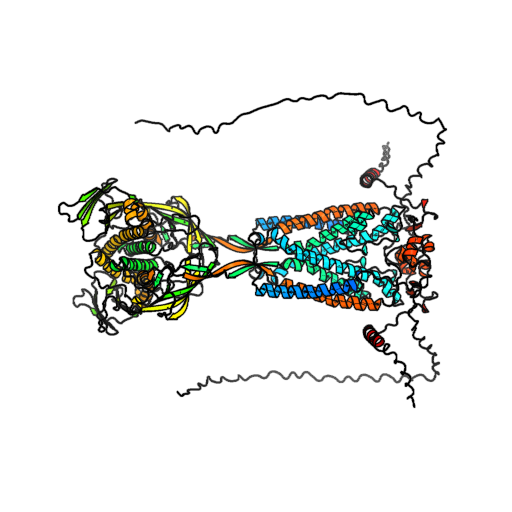,76,58,63,34,76,68,47,64,39,30,49,49,35,29,26,40,49,44,55,58,76,83,81,90,58,74,40,76,70,21,38,37,37,34,75,46,44,28,38,36,45,40,39,57,48,36,70,46,72,62,49,78,39,71,40,89,84,68,59,32,37,43,33,37,36,72,57,94,63,26,39,44,73,53,75,43,63,72,89,48,62,62,47,70,37,57,49,70,50,55,48,77,82,67,61,57,68,26,58,32,46,40,32,39,38,40,37,29,51,66,91,53,76,45,69,48,35,23,42,24,47,46,38,52,46,56,28,29,25,40,36,36,30,35,54,66,79,52,32,48,77,44,79,42,84,71,48,74,54,47,85,82,38,83,68,34,86,50,25,54,39,34,64,29,69,83,44,53,48,60,28,71,51,74,58,47,72,86,71,77,82,65,52,74,65,36,51,47,33,43,51,36,32,38,52,40,47,41,47,30,32,51,50,46,32,51,69,34,94,61,22,52,67,40,28,65,72,68,57,44,56,21,61,41,40,31,26,37,40,22,8,46,58,47,74,55,68,92,80,71,60,68,59,58,50,18,41,21,50,29,45,36,39,59,56,37,41,29,29,83,35,80,44,82,41,64,34,40,35,37,32,69,40,61,23,41,30,59,29,64,59,31,42,53,53,43,25,51,51,30,44,50,44,29,52,53,47,48,50,42,54,54,53,48,51,60,63,37,69,70,58,59,39,56,39,74,77,76,20,45,49,43,27,16,35,32,30,16,96,26,67,55,20,62,65,30,54,87,40,57,44,53,68,53,46,50,60,66,45,52,96,43,33,27,27,29,27,66,86,78,51,33,43,32,33,69,88,43,90,57,40,84,69,24,56,42,60,67,86,64,58,75,73,55,53,69,57,48,64,65,57,60,72,64,66,70,62,74,65,78,77,73,80,78,79,76,79,76,78,82,126

pLDDT: mean 77.79, std 24.21, range [14.82, 98.31]

Secondary structure (DSSP, 8-state):
------------------------------------------PPP-----------------------B-TTS-BPPPP--GGGSHHHHHHHHHHHHHHHHHHHHHHHHHHHTTSEE--GGGG-TTSHHHHHHHHHHHHHHHHHHHHHHHHHHHHHHHHHHHHHHHS-B-GGGTTT--GGGS-TTTHHHHHHHTT-HHHHHHHHHHHHHTTHHHHHHTSEEEEEEEEEEEEEEEEBSEEE----SHHHHTTHHHHHHHHHHHHHHHH---PPTTEETTEEEPPBPPPSSS--TT-EEEEEEEEEEEE--EEEE-EEEEE-TTSSEEEEEEEETTEEEEEEEESSSSEEEEEE--EETT---GGGS-EEEEEEE-SSS-EEEEEEE--EEEEEEEEEEEETTTTEEEEEEEEEE--TTSTT-TTTHHHHSTTTTT----SS----SS--HHHHHHHHHHHHHHHHHHHHHHHHSTTHHHHHHHHTTHHHHHHHHHS------STT--------HHHHHHHHHSEEE---EEEEEEEEEEEEEEE-HHHHHHHHHHHHHHHHHHHHHHHHHHHHTTT---SS-TTSHHHHHHHHTTSHHHHHHTT--SHHHHHHHHTT--EEE-TTT--EEETTSTTTTTS-------HHHHHHHHHHHHHHTT--------------/--------------------------------------------------------------------B-TTS-BPPPP--GGGSHHHHHHHHHHHHHHHHHHHHHHHHHHHTTSEE--GGGG-TTSHHHHHHHHHHHHHHHHHHHHHHHHHHHHHHHHHHHHHHHS-B-GGGTTT--GGGS-TTTHHHHHHHTT-HHHHHHHHHHHHHTTHHHHHHTSEEEEEEEEEEEEEEEEBSEEE----SHHHHTTHHHHHHHHHHHHHHHH---PPTTEETTEEEPPBPPPSSS--TT-EEEEEEEEEEEE--EEEE--EEEE-TTSSEEEEEEEETTEEEEEEEESS-SEEEEEEPPEETT---GGGS-EEEEEEE-SSS-EEEEEEE--EEEEEEEEEEEETTTTEEEEEEEEEE--TTSTT-TTTHHHHSTTTTT----SS----SS--HHHHHHHHHHHHHHHHHHHHHHHHSTTHHHHHHHHTTHHHHHHHHHS------STT--------HHHHHHHHHSEEE---EEEEEEEEEEEEEEE-HHHHHHHHHHHHHHHHHHHHHHHHHHHHTTT---SS-TTSHHHHHHHHTTSHHHHHHTT--SHHHHHHHHTT--EEE-TTT--EEETTSTTTTTS-------HHHHHHHHHHHHHHT---------------